Protein AF-A0A8S1F5L6-F1 (afdb_monomer)

Mean predicted aligned error: 19.35 Å

Foldseek 3Di:
DDDDYDDDDDDDDDDDDDDDDDDDDDDDPDDDWDDPVPDPQWFKEKEFDADQAHPPLQPDPQNQAWAEWDAQPQQRWIWIDGQSLWIWIWHQDPNHIDIDTDHDPPRHRFHYKDALDRPFWIKTWHAPDDFFWIWIWIFTDDPPDTDIDTDGTVVDVQQVRGGRKAYWEAEPLSWIWIWGDDDPPDAIWIKTFDPPDTHIDIDGDPPADAWHEWEDDHQWIWIAGQVQQKIWIKGWDCNPVVDIDIDTQDMQGQVVPPFDDQLQRCQWHGGEPGWQYWYADPQQWIWTDHLRSQWTWIAHNNRHTDGTHAYPDRRHSFNYKDADRQQWIWTAHSPDSPRTGTIGMDIDSDGDRHDDDPPDDDDDDPPPPPVPQQFQDDDPPFDPPWWKKKWFADALQAHTWIDIRRDTLDDLVQDDAFKWKWKAQLQRRHTPDTHGDNLLQNCVVVLVVLLPHDAFIKMKMKGDDFCLLSQALLNLVSVQQQQADCSLVDHGQKIKIWTGTGAAGNNLIDIDMDGYPQPDPDGPMDIDIADRNRHDGDDDRRDPDPPQLLFFPPVLQCVQFVPQVVLVVVQFDLPDWDFAPLVPDPDHDDLQWKKWKWKQAQAQVAFIWIDIRRTTRTHVVHSCRHAAKWKWKAQLNSSDTRGTGDDNQQPDACPSVLSVLVVRDAFIKMKMWHYRFHHNRQDPSNLVSVVQQADDCSVVDDGQKTKIDIGGNLQPAHFPRIDIFDDDPNGHGDIDTDIDIGGSNRNVRGDDDDPVCPSPQFPSLLQVLCVVDPPQPVCSPPVNRRPQQAADEAPDCVCSVLCLQSAAEEEEDDPDLNLQLLQLSLQSLEHSHRQSRYEYEYAPVCCSNQSSNVSNSHHYGYAAAPVSSCVRRVPHQKHKYAYSQKHFASCLSVVCSVCVVVQVPDPQAFKEALDDPQADPVQFDDQPDKDKDAQDADDGIMMGGVVCCVPQAVVCLPPPPDQDARRRRGHIYIYGSHHRIDGHPDPDDDDVSNVRCRNRHD

Solvent-accessible surface area (backbone atoms only — not comparable to full-atom values): 55250 Å² total; per-residue (Å²): 138,77,88,80,88,87,83,84,90,89,89,88,80,89,85,90,82,90,88,79,90,80,89,82,82,88,78,76,95,83,73,85,72,59,71,82,70,89,45,99,76,51,39,43,29,37,39,79,45,78,58,82,63,56,76,77,71,75,83,50,79,69,63,78,51,68,46,25,49,40,68,35,85,69,67,57,26,39,42,32,21,15,65,64,31,30,37,41,34,41,34,72,58,91,95,43,48,49,80,44,76,48,67,50,98,87,44,32,48,28,48,19,43,31,73,70,38,79,61,44,27,33,37,35,38,26,21,84,44,94,67,31,41,26,33,35,30,37,46,32,59,55,94,89,60,69,47,80,43,82,70,50,41,34,95,39,72,87,63,63,27,47,42,36,65,34,35,34,36,52,48,70,68,58,24,42,32,38,34,35,43,54,71,80,93,51,62,30,30,45,36,41,34,40,60,99,62,72,50,67,52,75,45,74,40,85,92,55,75,38,66,49,33,40,26,51,54,66,52,35,36,41,36,35,19,69,65,62,44,31,38,42,31,30,39,53,46,62,73,50,79,89,71,57,47,75,47,82,74,45,66,46,68,34,78,76,57,92,60,87,65,51,40,81,66,43,48,76,49,77,65,59,78,32,59,34,34,50,41,59,57,96,83,52,29,36,40,38,29,15,24,69,33,36,42,40,34,39,20,43,80,74,68,48,66,72,47,44,49,19,48,79,54,50,49,58,54,35,58,26,61,38,68,46,73,66,22,44,30,44,36,30,21,80,82,56,86,64,46,65,46,34,30,36,45,43,80,30,91,65,71,51,72,88,53,76,69,79,80,75,80,81,75,89,64,98,73,70,77,75,82,62,74,97,54,67,65,84,65,89,86,47,58,88,86,34,48,41,38,39,36,30,35,29,59,70,37,39,60,39,36,29,27,47,76,55,42,75,65,38,46,83,89,75,65,61,63,19,41,36,33,30,36,24,38,30,72,72,65,51,77,74,49,65,54,71,33,45,22,75,83,48,42,59,69,51,44,53,54,61,39,70,50,59,92,40,21,25,41,38,38,26,32,29,67,80,43,37,74,39,54,45,71,67,50,47,52,52,44,27,40,18,1,37,58,65,64,83,73,58,40,75,61,34,26,40,27,38,46,24,32,33,24,26,52,63,61,76,27,53,71,51,70,36,61,62,89,69,83,73,84,79,76,61,61,51,71,51,64,37,55,66,59,74,57,83,58,47,96,70,91,59,72,80,68,83,68,76,64,29,51,64,39,62,70,52,42,49,67,43,33,52,72,65,58,47,56,52,69,70,51,47,57,70,81,57,77,47,84,34,70,41,27,75,49,96,60,80,57,56,94,59,33,34,23,27,25,46,32,20,29,68,46,87,86,42,61,32,34,35,22,51,59,30,30,32,50,28,30,80,98,25,63,70,54,50,53,1,42,36,38,37,38,26,42,37,42,74,49,46,72,68,30,41,48,62,43,46,15,51,83,41,71,36,60,72,53,40,55,51,61,63,70,47,56,78,65,30,32,40,38,41,35,21,19,57,33,42,40,78,30,49,43,73,65,49,41,46,54,43,38,50,16,10,46,86,54,60,92,72,59,44,71,18,30,20,38,40,40,45,32,26,38,59,32,98,41,35,45,77,51,59,54,76,34,73,35,76,73,93,42,57,14,64,52,48,76,51,67,51,63,46,58,27,41,54,81,82,52,41,50,82,70,59,88,88,51,83,84,65,75,69,29,39,69,53,46,49,51,49,67,78,43,85,83,42,56,91,62,50,34,81,95,44,31,46,62,81,80,63,70,34,78,56,84,59,70,87,57,72,79,46,70,58,58,47,50,26,34,40,34,42,43,73,90,52,63,55,39,34,48,46,22,54,56,32,50,31,54,25,64,53,66,45,39,77,34,32,34,39,20,26,44,83,92,45,58,67,54,50,56,52,27,54,65,68,59,26,44,60,34,49,61,36,36,61,68,54,52,49,56,25,18,72,74,42,59,47,40,33,41,34,37,26,41,30,37,47,40,81,53,39,68,55,53,50,47,74,43,42,69,60,51,72,71,37,90,79,42,50,34,33,41,35,45,28,100,71,35,45,94,91,60,39,44,58,79,93,37,70,44,78,50,68,42,62,70,92,59,57,29,36,40,38,33,43,72,49,40,64,70,68,44,59,76,48,43,81,58,75,84,67,98,70,61,78,90,34,60,87,40,28,34,38,30,30,28,33,47,32,50,46,79,58,85,65,96,64,99,71,60,65,61,66,57,52,37,44,52,43,60,126

InterPro domains:
  IPR011042 Six-bladed beta-propeller, TolB-like [G3DSA:2.120.10.30] (140-365)
  IPR029044 Nucleotide-diphospho-sugar transferases [G3DSA:3.90.550.10] (806-997)
  IPR029044 Nucleotide-diphospho-sugar transferases [SSF53448] (807-959)
  IPR039220 FAM3 family [PTHR14592] (525-745)
  IPR039477 ILEI/PANDER domain [PF15711] (417-503)
  IPR039477 ILEI/PANDER domain [PF15711] (627-714)

pLDDT: mean 79.42, std 18.09, range [22.56, 97.88]

Organism: NCBI:txid2654633

Radius of gyration: 36.21 Å; Cα contacts (8 Å, |Δi|>4): 2273; chains: 1; bounding box: 87×82×138 Å

Nearest PDB structures (foldseek):
  5lc2-assembly1_A  TM=9.029E-01  e=9.384E-15  Homo sapiens
  5lc2-assembly2_B  TM=8.752E-01  e=9.889E-15  Homo sapiens
  5lc3-assembly1_A  TM=8.961E-01  e=4.758E-14  Mus musculus
  5lc3-assembly2_B  TM=8.882E-01  e=1.159E-13  Mus musculus
  7ecq-assembly1_A  TM=9.231E-01  e=1.161E-12  Mus musculus

Secondary structure (DSSP, 8-state):
----------------------------S-PPPP-S-S-TT-EEEEEE---TTGGGGSS-GGGS-EEEEEEETTTTEEEEEETTTEEEEEEEETTEEEEEEEE-TT--S--EEEEEETTTEEEEEEEEETTEEEEEEEEE--SSS-EEEEEEETTSGGG-TTSEEEEEEE-TTS-EEEEEEPSTTSPPEEEEE-SSS--EEEEE-TT-SSEEEEEEETTEEEEEETTTTEEEEEEEE-SSTTS-EEEEEEEEEGGG--S---HHHHTTSSS-SSEEEEEE-SSSPEEEEETTTTEEEEE-TTS-EEEE-EESSPPP-EEEEEE-TTSEEEEEESSSSSSEEEEEEEEESSPPPP-----PPPP--TTTTSTTTTS----TTS-TTPEEEEEE---SS---EEEETTEEEE-TTS--SEEEEEEE-TTT--EEEEEEE-TTT-SHHHHHHHHHSPTT-EEEEEEESS-GGGS-HHHHHHHHHTT-SGGGT--TTEEEEEEEETT--TTSSEEEEEETT-S-----EEEEEE-SS-S-----------S------HHHHHHHSTTHHHHHHHH------EE-GGGG-SSPPPTTEEEEEEE--SSTTS--EEEETTEEEEBTTBTT--SEEEEEEEETTTTEEEEEEEE-TTTS-THHHHHHHHSSPTT-EEEEEEES--STT--HHHHHHHHHTT-SSGGG--TT-EEEEEEETT-SS--S-EEEEPPSTTSPPPPPEEEEEEES-GGGS-SS--TT-TT----HHHHHHHHH-SS-HHHHSGGGTT----PPPPS-GGGGG-GGGGS-EEEE--S-HHHHHHHHHHHHTSTT--GGGEEEEE-TT-THHHHHHHHTT-EEEES--HHHHHHHSTT-SEEEEEETTEEEPTTHHHHHHHHHHHHHH-TT--EEES--TT--TTT---TT-EEEEESPPP-SEEEEEHHHIIIIITTTTT-TTS------TT-EEEEESS-SEEE---SS---HHHHHHHTT--

Structure (mmCIF, N/CA/C/O backbone):
data_AF-A0A8S1F5L6-F1
#
_entry.id   AF-A0A8S1F5L6-F1
#
loop_
_atom_site.group_PDB
_atom_site.id
_atom_site.type_symbol
_atom_site.label_atom_id
_atom_site.label_alt_id
_atom_site.label_comp_id
_atom_site.label_asym_id
_atom_site.label_entity_id
_atom_site.label_seq_id
_atom_site.pdbx_PDB_ins_code
_atom_site.Cartn_x
_atom_site.Cartn_y
_atom_site.Cartn_z
_atom_site.occupancy
_atom_site.B_iso_or_equiv
_atom_site.auth_seq_id
_atom_site.auth_comp_id
_atom_site.auth_asym_id
_atom_site.auth_atom_id
_atom_site.pdbx_PDB_model_num
ATOM 1 N N . MET A 1 1 ? 12.898 -25.293 -81.860 1.00 34.09 1 MET A N 1
ATOM 2 C CA . MET A 1 1 ? 14.063 -25.072 -82.739 1.00 34.09 1 MET A CA 1
ATOM 3 C C . MET A 1 1 ? 14.616 -23.701 -82.387 1.00 34.09 1 MET A C 1
ATOM 5 O O . MET A 1 1 ? 13.853 -22.749 -82.457 1.00 34.09 1 MET A O 1
ATOM 9 N N . GLY A 1 2 ? 15.848 -23.572 -81.917 1.00 31.50 2 GLY A N 1
ATOM 10 C CA . GLY A 1 2 ? 16.817 -24.629 -81.625 1.00 31.50 2 GLY A CA 1
ATOM 11 C C . GLY A 1 2 ? 18.169 -24.031 -81.240 1.00 31.50 2 GLY A C 1
ATOM 12 O O . GLY A 1 2 ? 18.418 -22.872 -81.550 1.00 31.50 2 GLY A O 1
ATOM 13 N N . ASP A 1 3 ? 18.979 -24.869 -80.604 1.00 27.23 3 ASP A N 1
ATOM 14 C CA . ASP A 1 3 ? 20.443 -24.830 -80.549 1.00 27.23 3 ASP A CA 1
ATOM 15 C C . ASP A 1 3 ? 21.140 -23.677 -79.792 1.00 27.23 3 ASP A C 1
ATOM 17 O O . ASP A 1 3 ? 20.870 -22.486 -79.942 1.00 27.23 3 ASP A O 1
ATOM 21 N N . SER A 1 4 ? 22.059 -24.102 -78.923 1.00 30.06 4 SER A N 1
ATOM 22 C CA . SER A 1 4 ? 22.945 -23.313 -78.067 1.00 30.06 4 SER A CA 1
ATOM 23 C C . SER A 1 4 ? 24.384 -23.312 -78.612 1.00 30.06 4 SER A C 1
ATOM 25 O O . SER A 1 4 ? 24.667 -23.953 -79.621 1.00 30.06 4 SER A O 1
ATOM 27 N N . ASP A 1 5 ? 25.301 -22.692 -77.854 1.00 29.34 5 ASP A N 1
ATOM 28 C CA . ASP A 1 5 ? 26.740 -23.025 -77.829 1.00 29.34 5 ASP A CA 1
ATOM 29 C C . ASP A 1 5 ? 27.600 -22.652 -79.068 1.00 29.34 5 ASP A C 1
ATOM 31 O O . ASP A 1 5 ? 27.086 -22.249 -80.108 1.00 29.34 5 ASP A O 1
ATOM 35 N N . PRO A 1 6 ? 28.946 -22.784 -78.997 1.00 54.16 6 PRO A N 1
ATOM 36 C CA . PRO A 1 6 ? 29.835 -22.351 -77.897 1.00 54.16 6 PRO A CA 1
ATOM 37 C C . PRO A 1 6 ? 31.149 -21.686 -78.392 1.00 54.16 6 PRO A C 1
ATOM 39 O O . PRO A 1 6 ? 31.500 -21.798 -79.562 1.00 54.16 6 PRO A O 1
ATOM 42 N N . SER A 1 7 ? 31.989 -21.167 -77.474 1.00 24.16 7 SER A N 1
ATOM 43 C CA . SER A 1 7 ? 33.463 -21.337 -77.586 1.00 24.16 7 SER A CA 1
ATOM 44 C C . SER A 1 7 ? 34.263 -21.024 -76.300 1.00 24.16 7 SER A C 1
ATOM 46 O O . SER A 1 7 ? 34.327 -19.880 -75.853 1.00 24.16 7 SER A O 1
ATOM 48 N N . PHE A 1 8 ? 34.937 -22.055 -75.773 1.00 24.06 8 PHE A N 1
ATOM 49 C CA . PHE A 1 8 ? 36.111 -22.051 -74.862 1.00 24.06 8 PHE A CA 1
ATOM 50 C C . PHE A 1 8 ? 37.430 -21.778 -75.656 1.00 24.06 8 PHE A C 1
ATOM 52 O O . PHE A 1 8 ? 37.312 -21.468 -76.844 1.00 24.06 8 PHE A O 1
ATOM 59 N N . PRO A 1 9 ? 38.682 -21.980 -75.143 1.00 40.38 9 PRO A N 1
ATOM 60 C CA . PRO A 1 9 ? 39.213 -22.220 -73.778 1.00 40.38 9 PRO A CA 1
ATOM 61 C C . PRO A 1 9 ? 40.075 -20.999 -73.325 1.00 40.38 9 PRO A C 1
ATOM 63 O O . PRO A 1 9 ? 39.641 -19.889 -73.597 1.00 40.38 9 PRO A O 1
ATOM 66 N N . ALA A 1 10 ? 41.237 -20.989 -72.637 1.00 25.70 10 ALA A N 1
ATOM 67 C CA . ALA A 1 10 ? 42.214 -21.929 -72.026 1.00 25.70 10 ALA A CA 1
ATOM 68 C C . ALA A 1 10 ? 43.066 -21.104 -70.996 1.00 25.70 10 ALA A C 1
ATOM 70 O O . ALA A 1 10 ? 42.841 -19.903 -70.907 1.00 25.70 10 ALA A O 1
ATOM 71 N N . SER A 1 11 ? 44.086 -21.516 -70.219 1.00 24.78 11 SER A N 1
ATOM 72 C CA . SER A 1 11 ? 44.829 -22.740 -69.793 1.00 24.78 11 SER A CA 1
ATOM 73 C C . SER A 1 11 ? 45.697 -22.300 -68.557 1.00 24.78 11 SER A C 1
ATOM 75 O O . SER A 1 11 ? 45.469 -21.185 -68.097 1.00 24.78 11 SER A O 1
ATOM 77 N N . ARG A 1 12 ? 46.714 -22.924 -67.921 1.00 25.66 12 ARG A N 1
ATOM 78 C CA . ARG A 1 12 ? 47.455 -24.219 -67.769 1.00 25.66 12 ARG A CA 1
ATOM 79 C C . ARG A 1 12 ? 48.463 -23.942 -66.602 1.00 25.66 12 ARG A C 1
ATOM 81 O O . ARG A 1 12 ? 48.842 -22.787 -66.454 1.00 25.66 12 ARG A O 1
ATOM 88 N N . SER A 1 13 ? 49.045 -24.846 -65.806 1.00 25.00 13 SER A N 1
ATOM 89 C CA . SER A 1 13 ? 48.762 -26.213 -65.313 1.00 25.00 13 SER A CA 1
ATOM 90 C C . SER A 1 13 ? 49.813 -26.553 -64.212 1.00 25.00 13 SER A C 1
ATOM 92 O O . SER A 1 13 ? 50.589 -25.678 -63.843 1.00 25.00 13 SER A O 1
ATOM 94 N N . ASN A 1 14 ? 49.901 -27.822 -63.772 1.00 24.11 14 ASN A N 1
ATOM 95 C CA . ASN A 1 14 ? 50.928 -28.419 -62.878 1.00 24.11 14 ASN A CA 1
ATOM 96 C C . ASN A 1 14 ? 50.730 -28.139 -61.365 1.00 24.11 14 ASN A C 1
ATOM 98 O O . ASN A 1 14 ? 50.385 -27.029 -60.988 1.00 24.11 14 ASN A O 1
ATOM 102 N N . SER A 1 15 ? 50.935 -29.089 -60.438 1.00 24.94 15 SER A N 1
ATOM 103 C CA . SER A 1 15 ? 51.210 -30.546 -60.540 1.00 24.94 15 SER A CA 1
ATOM 104 C C . SER A 1 15 ? 50.774 -31.285 -59.249 1.00 24.94 15 SER A C 1
ATOM 106 O O . SER A 1 15 ? 50.581 -30.644 -58.222 1.00 24.94 15 SER A O 1
ATOM 108 N N . LYS A 1 16 ? 50.595 -32.619 -59.291 1.00 24.33 16 LYS A N 1
ATOM 109 C CA . LYS A 1 16 ? 50.041 -33.445 -58.185 1.00 24.33 16 LYS A CA 1
ATOM 110 C C . LYS A 1 16 ? 51.098 -34.175 -57.335 1.00 24.33 16 LYS A C 1
ATOM 112 O O . LYS A 1 16 ? 51.996 -34.780 -57.912 1.00 24.33 16 LYS A O 1
ATOM 117 N N . SER A 1 17 ? 50.826 -34.325 -56.032 1.00 22.56 17 SER A N 1
ATOM 118 C CA . SER A 1 17 ? 51.070 -35.556 -55.241 1.00 22.56 17 SER A CA 1
ATOM 119 C C . SER A 1 17 ? 50.232 -35.566 -53.939 1.00 22.56 17 SER A C 1
ATOM 121 O O . SER A 1 17 ? 49.779 -34.510 -53.514 1.00 22.56 17 SER A O 1
ATOM 123 N N . ALA A 1 18 ? 49.994 -36.754 -53.362 1.00 24.02 18 ALA A N 1
ATOM 124 C CA . ALA A 1 18 ? 49.144 -37.056 -52.184 1.00 24.02 18 ALA A CA 1
ATOM 125 C C . ALA A 1 18 ? 49.592 -36.375 -50.858 1.00 24.02 18 ALA A C 1
ATOM 127 O O . ALA A 1 18 ? 50.676 -35.799 -50.836 1.00 24.02 18 ALA A O 1
ATOM 128 N N . SER A 1 19 ? 48.878 -36.408 -49.717 1.00 23.75 19 SER A N 1
ATOM 129 C CA . SER A 1 19 ? 47.615 -37.048 -49.236 1.00 23.75 19 SER A CA 1
ATOM 130 C C . SER A 1 19 ? 46.929 -36.084 -48.218 1.00 23.75 19 SER A C 1
ATOM 132 O O . SER A 1 19 ? 47.445 -34.983 -48.050 1.00 23.75 19 SER A O 1
ATOM 134 N N . SER A 1 20 ? 45.822 -36.316 -47.494 1.00 24.25 20 SER A N 1
ATOM 135 C CA . SER A 1 20 ? 44.985 -37.473 -47.079 1.00 24.25 20 SER A CA 1
ATOM 136 C C . SER A 1 20 ? 43.646 -36.939 -46.505 1.00 24.25 20 SER A C 1
ATOM 138 O O . SER A 1 20 ? 43.653 -35.794 -46.071 1.00 24.25 20 SER A O 1
ATOM 140 N N . ASP A 1 21 ? 42.596 -37.775 -46.436 1.00 24.92 21 ASP A N 1
ATOM 141 C CA . ASP A 1 21 ? 41.402 -37.767 -45.540 1.00 24.92 21 ASP A CA 1
ATOM 142 C C . ASP A 1 21 ? 40.617 -36.438 -45.303 1.00 24.92 21 ASP A C 1
ATOM 144 O O . ASP A 1 21 ? 41.181 -35.373 -45.089 1.00 24.92 21 ASP A O 1
ATOM 148 N N . SER A 1 22 ? 39.281 -36.383 -45.246 1.00 25.11 22 SER A N 1
ATOM 149 C CA . SER A 1 22 ? 38.222 -37.410 -45.167 1.00 25.11 22 SER A CA 1
ATOM 150 C C . SER A 1 22 ? 36.933 -36.884 -45.829 1.00 25.11 22 SER A C 1
ATOM 152 O O . SER A 1 22 ? 36.863 -35.710 -46.193 1.00 25.11 22 SER A O 1
ATOM 154 N N . ASP A 1 23 ? 35.947 -37.755 -46.020 1.00 25.05 23 ASP A N 1
ATOM 155 C CA . ASP A 1 23 ? 34.843 -37.579 -46.970 1.00 25.05 23 ASP A CA 1
ATOM 156 C C . ASP A 1 23 ? 33.779 -36.531 -46.567 1.00 25.05 23 ASP A C 1
ATOM 158 O O . ASP A 1 23 ? 33.261 -36.535 -45.449 1.00 25.05 23 ASP A O 1
ATOM 162 N N . GLU A 1 24 ? 33.391 -35.673 -47.521 1.00 25.98 24 GLU A N 1
ATOM 163 C CA . GLU A 1 24 ? 32.125 -34.924 -47.493 1.00 25.98 24 GLU A CA 1
ATOM 164 C C . GLU A 1 24 ? 31.095 -35.680 -48.354 1.00 25.98 24 GLU A C 1
ATOM 166 O O . GLU A 1 24 ? 31.224 -35.720 -49.578 1.00 25.98 24 GLU A O 1
ATOM 171 N N . GLU A 1 25 ? 30.071 -36.281 -47.737 1.00 27.53 25 GLU A N 1
ATOM 172 C CA . GLU A 1 25 ? 28.914 -36.816 -48.470 1.00 27.53 25 GLU A CA 1
ATOM 173 C C . GLU A 1 25 ? 27.930 -35.684 -48.822 1.00 27.53 25 GLU A C 1
ATOM 175 O O . GLU A 1 25 ? 27.411 -34.994 -47.939 1.00 27.53 25 GLU A O 1
ATOM 180 N N . ASP A 1 26 ? 27.647 -35.514 -50.117 1.00 27.70 26 ASP A N 1
ATOM 181 C CA . ASP A 1 26 ? 26.547 -34.679 -50.615 1.00 27.70 26 ASP A CA 1
ATOM 182 C C . ASP A 1 26 ? 25.196 -35.253 -50.148 1.00 27.70 26 ASP A C 1
ATOM 184 O O . ASP A 1 26 ? 24.870 -36.405 -50.438 1.00 27.70 26 ASP A O 1
ATOM 188 N N . PHE A 1 27 ? 24.367 -34.431 -49.497 1.00 26.11 27 PHE A N 1
ATOM 189 C CA . PHE A 1 27 ? 22.980 -34.778 -49.173 1.00 26.11 27 PHE A CA 1
ATOM 190 C C . PHE A 1 27 ? 21.997 -34.007 -50.061 1.00 26.11 27 PHE A C 1
ATOM 192 O O . PHE A 1 27 ? 22.001 -32.777 -50.114 1.00 26.11 27 PHE A O 1
ATOM 199 N N . SER A 1 28 ? 21.145 -34.761 -50.758 1.00 28.66 28 SER A N 1
ATOM 200 C CA . SER A 1 28 ? 20.110 -34.282 -51.679 1.00 28.66 28 SER A CA 1
ATOM 201 C C . SER A 1 28 ? 18.996 -33.493 -50.981 1.00 28.66 28 SER A C 1
ATOM 203 O O . SER A 1 28 ? 18.559 -33.862 -49.895 1.00 28.66 28 SER A O 1
ATOM 205 N N . ASP A 1 29 ? 18.473 -32.461 -51.651 1.00 32.16 29 ASP A N 1
ATOM 206 C CA . ASP A 1 29 ? 17.497 -31.477 -51.130 1.00 32.16 29 ASP A CA 1
ATOM 207 C C . ASP A 1 29 ? 16.041 -32.012 -50.957 1.00 32.16 29 ASP A C 1
ATOM 209 O O . ASP A 1 29 ? 15.079 -31.240 -50.935 1.00 32.16 29 ASP A O 1
ATOM 213 N N . ASP A 1 30 ? 15.867 -33.331 -50.806 1.00 38.88 30 ASP A N 1
ATOM 214 C CA . ASP A 1 30 ? 14.587 -34.027 -50.585 1.00 38.88 30 ASP A CA 1
ATOM 215 C C . ASP A 1 30 ? 14.351 -34.299 -49.081 1.00 38.88 30 ASP A C 1
ATOM 217 O O . ASP A 1 30 ? 14.389 -35.436 -48.611 1.00 38.88 30 ASP A O 1
ATOM 221 N N . GLU A 1 31 ? 14.106 -33.240 -48.299 1.00 41.41 31 GLU A N 1
ATOM 222 C CA . GLU A 1 31 ? 13.743 -33.343 -46.872 1.00 41.41 31 GLU A CA 1
ATOM 223 C C . GLU A 1 31 ? 12.241 -33.117 -46.616 1.00 41.41 31 GLU A C 1
ATOM 225 O O . GLU A 1 31 ? 11.649 -32.124 -47.060 1.00 41.41 31 GLU A O 1
ATOM 230 N N . GLU A 1 32 ? 11.635 -34.007 -45.822 1.00 44.72 32 GLU A N 1
ATOM 231 C CA . GLU A 1 32 ? 10.211 -33.980 -45.470 1.00 44.72 32 GLU A CA 1
ATOM 232 C C . GLU A 1 32 ? 9.780 -32.684 -44.759 1.00 44.72 32 GLU A C 1
ATOM 234 O O . GLU A 1 32 ? 10.505 -32.083 -43.960 1.00 44.72 32 GLU A O 1
ATOM 239 N N . GLN A 1 33 ? 8.543 -32.251 -45.020 1.00 45.22 33 GLN A N 1
ATOM 240 C CA . GLN A 1 33 ? 7.971 -31.085 -44.352 1.00 45.22 33 GLN A CA 1
ATOM 241 C C . GLN A 1 33 ? 7.192 -31.484 -43.097 1.00 45.22 33 GLN A C 1
ATOM 243 O O . GLN A 1 33 ? 6.421 -32.437 -43.110 1.00 45.22 33 GLN A O 1
ATOM 248 N N . TYR A 1 34 ? 7.321 -30.686 -42.038 1.00 46.97 34 TYR A N 1
ATOM 249 C CA . TYR A 1 34 ? 6.643 -30.940 -40.770 1.00 46.97 34 TYR A CA 1
ATOM 250 C C . TYR A 1 34 ? 5.109 -30.808 -40.903 1.00 46.97 34 TYR A C 1
ATOM 252 O O . TYR A 1 34 ? 4.618 -29.811 -41.448 1.00 46.97 34 TYR A O 1
ATOM 260 N N . SER A 1 35 ? 4.388 -31.796 -40.365 1.00 47.28 35 SER A N 1
ATOM 261 C CA . SER A 1 35 ? 2.932 -31.879 -40.164 1.00 47.28 35 SER A CA 1
ATOM 262 C C . SER A 1 35 ? 2.678 -32.653 -38.866 1.00 47.28 35 SER A C 1
ATOM 264 O O . SER A 1 35 ? 3.463 -33.533 -38.508 1.00 47.28 35 SER A O 1
ATOM 266 N N . SER A 1 36 ? 1.600 -32.323 -38.157 1.00 49.00 36 SER A N 1
ATOM 267 C CA . SER A 1 36 ? 1.174 -33.003 -36.926 1.00 49.00 36 SER A CA 1
ATOM 268 C C . SER A 1 36 ? 0.184 -34.150 -37.185 1.00 49.00 36 SER A C 1
ATOM 270 O O . SER A 1 36 ? -0.196 -34.849 -36.250 1.00 49.00 36 SER A O 1
ATOM 272 N N . THR A 1 37 ? -0.209 -34.389 -38.443 1.00 46.03 37 THR A N 1
ATOM 273 C CA . THR A 1 37 ? -1.307 -35.304 -38.809 1.00 46.03 37 THR A CA 1
ATOM 274 C C . THR A 1 37 ? -0.895 -36.541 -39.620 1.00 46.03 37 THR A C 1
ATOM 276 O O . THR A 1 37 ? -1.739 -37.398 -39.875 1.00 46.03 37 THR A O 1
ATOM 279 N N . GLN A 1 38 ? 0.389 -36.717 -39.967 1.00 45.03 38 GLN A N 1
ATOM 280 C CA . GLN A 1 38 ? 0.858 -37.870 -40.766 1.00 45.03 38 GLN A CA 1
ATOM 281 C C . GLN A 1 38 ? 0.677 -39.256 -40.108 1.00 45.03 38 GLN A C 1
ATOM 283 O O . GLN A 1 38 ? 0.783 -40.269 -40.795 1.00 45.03 38 GLN A O 1
ATOM 288 N N . ASN A 1 39 ? 0.383 -39.331 -38.808 1.00 43.12 39 ASN A N 1
ATOM 289 C CA . ASN A 1 39 ? -0.215 -40.507 -38.168 1.00 43.12 39 ASN A CA 1
ATOM 290 C C . ASN A 1 39 ? -0.904 -40.078 -36.867 1.00 43.12 39 ASN A C 1
ATOM 292 O O . ASN A 1 39 ? -0.280 -39.437 -36.026 1.00 43.12 39 ASN A O 1
ATOM 296 N N . THR A 1 40 ? -2.148 -40.504 -36.632 1.00 45.62 40 THR A N 1
ATOM 297 C CA . THR A 1 40 ? -2.955 -40.111 -35.452 1.00 45.62 40 THR A CA 1
ATOM 298 C C . THR A 1 40 ? -2.488 -40.719 -34.117 1.00 45.62 40 THR A C 1
ATOM 300 O O . THR A 1 40 ? -3.211 -40.646 -33.130 1.00 45.62 40 THR A O 1
ATOM 303 N N . ASN A 1 41 ? -1.301 -41.335 -34.091 1.00 52.97 41 ASN A N 1
ATOM 304 C CA . ASN A 1 41 ? -0.680 -42.020 -32.951 1.00 52.97 41 ASN A CA 1
ATOM 305 C C . ASN A 1 41 ? 0.784 -41.563 -32.727 1.00 52.97 41 ASN A C 1
ATOM 307 O O . ASN A 1 41 ? 1.580 -42.308 -32.157 1.00 52.97 41 ASN A O 1
ATOM 311 N N . VAL A 1 42 ? 1.179 -40.387 -33.234 1.00 67.00 42 VAL A N 1
ATOM 312 C CA . VAL A 1 42 ? 2.553 -39.864 -33.123 1.00 67.00 42 VAL A CA 1
ATOM 313 C C . VAL A 1 42 ? 2.581 -38.655 -32.190 1.00 67.00 42 VAL A C 1
ATOM 315 O O . VAL A 1 42 ? 2.099 -37.581 -32.537 1.00 67.00 42 VAL A O 1
ATOM 318 N N . ASP A 1 43 ? 3.188 -38.831 -31.015 1.00 82.25 43 ASP A N 1
ATOM 319 C CA . ASP A 1 43 ? 3.505 -37.735 -30.096 1.00 82.25 43 ASP A CA 1
ATOM 320 C C . ASP A 1 43 ? 4.513 -36.766 -30.743 1.00 82.25 43 ASP A C 1
ATOM 322 O O . ASP A 1 43 ? 5.308 -37.139 -31.608 1.00 82.25 43 ASP A O 1
ATOM 326 N N . LEU A 1 44 ? 4.585 -35.529 -30.248 1.00 88.12 44 LEU A N 1
ATOM 327 C CA . LEU A 1 44 ? 5.602 -34.557 -30.669 1.00 88.12 44 LEU A CA 1
ATOM 328 C C . LEU A 1 44 ? 6.728 -34.431 -29.640 1.00 88.12 44 LEU A C 1
ATOM 330 O O . LEU A 1 44 ? 6.489 -34.433 -28.431 1.00 88.12 44 LEU A O 1
ATOM 334 N N . ARG A 1 45 ? 7.964 -34.254 -30.119 1.00 88.81 45 ARG A N 1
ATOM 335 C CA . ARG A 1 45 ? 9.170 -34.051 -29.307 1.00 88.81 45 ARG A CA 1
ATOM 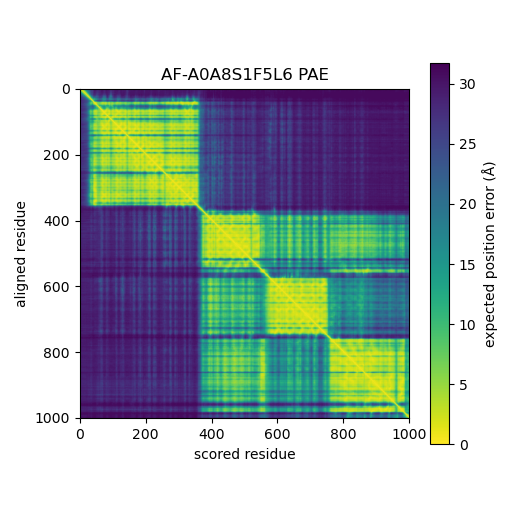336 C C . ARG A 1 45 ? 10.032 -32.894 -29.805 1.00 88.81 45 ARG A C 1
ATOM 338 O O . ARG A 1 45 ? 10.395 -32.835 -30.977 1.00 88.81 45 ARG A O 1
ATOM 345 N N . LEU A 1 46 ? 10.463 -32.061 -28.860 1.00 91.94 46 LEU A N 1
ATOM 346 C CA . LEU A 1 46 ? 11.583 -31.136 -28.981 1.00 91.94 46 LEU A CA 1
ATOM 347 C C . LEU A 1 46 ? 12.918 -31.848 -28.713 1.00 91.94 46 LEU A C 1
ATOM 349 O O . LEU A 1 46 ? 13.098 -32.492 -27.675 1.00 91.94 46 LEU A O 1
ATOM 353 N N . LYS A 1 47 ? 13.873 -31.671 -29.624 1.00 88.88 47 LYS A N 1
ATOM 354 C CA . LYS A 1 47 ? 15.294 -31.991 -29.450 1.00 88.88 47 LYS A CA 1
ATOM 355 C C . LYS A 1 47 ? 16.092 -30.697 -29.320 1.00 88.88 47 LYS A C 1
ATOM 357 O O . LYS A 1 47 ? 15.902 -29.805 -30.145 1.00 88.88 47 LYS A O 1
ATOM 362 N N . LYS A 1 48 ? 16.978 -30.563 -28.327 1.00 87.38 48 LYS A N 1
ATOM 363 C CA . LYS A 1 48 ? 17.831 -29.360 -28.216 1.00 87.38 48 LYS A CA 1
ATOM 364 C C . LYS A 1 48 ? 18.820 -29.285 -29.385 1.00 87.38 48 LYS A C 1
ATOM 366 O O . LYS A 1 48 ? 19.465 -30.280 -29.718 1.00 87.38 48 LYS A O 1
ATOM 371 N N . CYS A 1 49 ? 18.974 -28.103 -29.974 1.00 82.12 49 CYS A N 1
ATOM 372 C CA . CYS A 1 49 ? 19.888 -27.854 -31.090 1.00 82.12 49 CYS A CA 1
ATOM 373 C C . CYS A 1 49 ? 21.072 -26.962 -30.676 1.00 82.12 49 CYS A C 1
ATOM 375 O O . CYS A 1 49 ? 20.933 -26.139 -29.765 1.00 82.12 49 CYS A O 1
ATOM 377 N N . PRO A 1 50 ? 22.228 -27.064 -31.363 1.00 76.69 50 PRO A N 1
ATOM 378 C CA . PRO A 1 50 ? 23.269 -26.042 -31.300 1.00 76.69 50 PRO A CA 1
ATOM 379 C C . PRO A 1 50 ? 22.724 -24.665 -31.725 1.00 76.69 50 PRO A C 1
ATOM 381 O O . PRO A 1 50 ? 21.810 -24.600 -32.553 1.00 76.69 50 PRO A O 1
ATOM 384 N N . PRO A 1 51 ? 23.277 -23.552 -31.209 1.00 71.38 51 PRO A N 1
ATOM 385 C CA . PRO A 1 51 ? 22.854 -22.219 -31.616 1.00 71.38 51 PRO A CA 1
ATOM 386 C C . PRO A 1 51 ? 23.162 -21.979 -33.093 1.00 71.38 51 PRO A C 1
ATOM 388 O O . PRO A 1 51 ? 24.297 -22.181 -33.525 1.00 71.38 51 PRO A O 1
ATOM 391 N N . PHE A 1 52 ? 22.184 -21.473 -33.858 1.00 65.75 52 PHE A N 1
ATOM 392 C CA . PHE A 1 52 ? 22.332 -21.284 -35.309 1.00 65.75 52 PHE A CA 1
ATOM 393 C C . PHE A 1 52 ? 23.576 -20.465 -35.705 1.00 65.75 52 PHE A C 1
ATOM 395 O O . PHE A 1 52 ? 24.063 -20.629 -36.819 1.00 65.75 52 PHE A O 1
ATOM 402 N N . CYS A 1 53 ? 24.086 -19.595 -34.822 1.00 55.69 53 CYS A N 1
ATOM 403 C CA . CYS A 1 53 ? 25.179 -18.653 -35.104 1.00 55.69 53 CYS A CA 1
ATOM 404 C C . CYS A 1 53 ? 26.371 -18.752 -34.129 1.00 55.69 53 CYS A C 1
ATOM 406 O O . CYS A 1 53 ? 27.151 -17.803 -34.025 1.00 55.69 53 CYS A O 1
ATOM 408 N N . GLY A 1 54 ? 26.505 -19.863 -33.395 1.00 56.56 54 GLY A N 1
ATOM 409 C CA . GLY A 1 54 ? 27.510 -19.997 -32.332 1.00 56.56 54 GLY A CA 1
ATOM 410 C C . GLY A 1 54 ? 27.270 -19.056 -31.140 1.00 56.56 54 GLY A C 1
ATOM 411 O O . GLY A 1 54 ? 26.221 -18.420 -31.023 1.00 56.56 54 GLY A O 1
ATOM 412 N N . ASN A 1 55 ? 28.261 -18.945 -30.255 1.00 48.91 55 ASN A N 1
ATOM 413 C CA . ASN A 1 55 ? 28.162 -18.256 -28.958 1.00 48.91 55 ASN A CA 1
ATOM 414 C C . ASN A 1 55 ? 28.161 -16.710 -29.032 1.00 48.91 55 ASN A C 1
ATOM 416 O O . ASN A 1 55 ? 28.257 -16.043 -28.006 1.00 48.91 55 ASN A O 1
ATOM 420 N N . LYS A 1 56 ? 28.010 -16.103 -30.221 1.00 53.00 56 LYS A N 1
ATOM 421 C CA . LYS A 1 56 ? 28.043 -14.635 -30.413 1.00 53.00 56 LYS A CA 1
ATOM 422 C C . LYS A 1 56 ? 26.974 -13.844 -29.639 1.00 53.00 56 LYS A C 1
ATOM 424 O O . LYS A 1 56 ? 27.079 -12.626 -29.565 1.00 53.00 56 LYS A O 1
ATOM 429 N N . PHE A 1 57 ? 25.960 -14.509 -29.088 1.00 57.09 57 PHE A N 1
ATOM 430 C CA . PHE A 1 57 ? 24.882 -13.875 -28.325 1.00 57.09 57 PHE A CA 1
ATOM 431 C C . PHE A 1 57 ? 25.133 -13.801 -26.807 1.00 57.09 57 PHE A C 1
ATOM 433 O O . PHE A 1 57 ? 24.356 -13.162 -26.107 1.00 57.09 57 PHE A O 1
ATOM 440 N N . GLU A 1 58 ? 26.170 -14.459 -26.278 1.00 48.84 58 GLU A N 1
ATOM 441 C CA . GLU A 1 58 ? 26.319 -14.681 -24.825 1.00 48.84 58 GLU A CA 1
ATOM 442 C C . GLU A 1 58 ? 27.015 -13.531 -24.068 1.00 48.84 58 GLU A C 1
ATOM 444 O O . GLU A 1 58 ? 26.999 -13.519 -22.840 1.00 48.84 58 GLU A O 1
ATOM 449 N N . SER A 1 59 ? 27.618 -12.563 -24.770 1.00 47.53 59 SER A N 1
ATOM 450 C CA . SER A 1 59 ? 28.504 -11.546 -24.173 1.00 47.53 59 SER A CA 1
ATOM 451 C C . SER A 1 59 ? 28.135 -10.085 -24.460 1.00 47.53 59 SER A C 1
ATOM 453 O O . SER A 1 59 ? 28.891 -9.195 -24.081 1.00 47.53 59 SER A O 1
ATOM 455 N N . ASP A 1 60 ? 27.036 -9.823 -25.167 1.00 55.59 60 ASP A N 1
ATOM 456 C CA . ASP A 1 60 ? 26.734 -8.502 -25.737 1.00 55.59 60 ASP A CA 1
ATOM 457 C C . ASP A 1 60 ? 25.527 -7.842 -25.049 1.00 55.59 60 ASP A C 1
ATOM 459 O O . ASP A 1 60 ? 24.510 -8.492 -24.781 1.00 55.59 60 ASP A O 1
ATOM 463 N N . GLU A 1 61 ? 25.608 -6.539 -24.767 1.00 56.84 61 GLU A N 1
ATOM 464 C CA . GLU A 1 61 ? 24.531 -5.824 -24.067 1.00 56.84 61 GLU A CA 1
ATOM 465 C C . GLU A 1 61 ? 23.262 -5.700 -24.928 1.00 56.84 61 GLU A C 1
ATOM 467 O O . GLU A 1 61 ? 22.150 -5.625 -24.394 1.00 56.84 61 GLU A O 1
ATOM 472 N N . GLU A 1 62 ? 23.412 -5.740 -26.257 1.00 55.25 62 GLU A N 1
ATOM 473 C CA . GLU A 1 62 ? 22.322 -5.562 -27.223 1.00 55.25 62 GLU A CA 1
ATOM 474 C C . GLU A 1 62 ? 21.238 -6.650 -27.147 1.00 55.25 62 GLU A C 1
ATOM 476 O O . GLU A 1 62 ? 20.102 -6.418 -27.569 1.00 55.25 62 GLU A O 1
ATOM 481 N N . TYR A 1 63 ? 21.554 -7.823 -26.585 1.00 63.38 63 TYR A N 1
ATOM 482 C CA . TYR A 1 63 ? 20.667 -8.994 -26.545 1.00 63.38 63 TYR A CA 1
ATOM 483 C C . TYR A 1 63 ? 19.965 -9.198 -25.192 1.00 63.38 63 TYR A C 1
ATOM 485 O O . TYR A 1 63 ? 19.348 -10.237 -24.968 1.00 63.38 63 TYR A O 1
ATOM 493 N N . ARG A 1 64 ? 20.029 -8.226 -24.270 1.00 58.28 64 ARG A N 1
ATOM 494 C CA . ARG A 1 64 ? 19.569 -8.394 -22.874 1.00 58.28 64 ARG A CA 1
ATOM 495 C C . ARG A 1 64 ? 18.080 -8.716 -22.684 1.00 58.28 64 ARG A C 1
ATOM 497 O O . ARG A 1 64 ? 17.746 -9.370 -21.697 1.00 58.28 64 ARG A O 1
ATOM 504 N N . LYS A 1 65 ? 17.188 -8.242 -23.566 1.00 73.19 65 LYS A N 1
ATOM 505 C CA . LYS A 1 65 ? 15.721 -8.415 -23.450 1.00 73.19 65 LYS A CA 1
ATOM 506 C C . LYS A 1 65 ? 15.031 -8.628 -24.814 1.00 73.19 65 LYS A C 1
ATOM 508 O O . LYS A 1 65 ? 14.439 -7.685 -25.349 1.00 73.19 65 LYS A O 1
ATOM 513 N N . PRO A 1 66 ? 15.103 -9.840 -25.388 1.00 81.94 66 PRO A N 1
ATOM 514 C CA . PRO A 1 66 ? 14.269 -10.250 -26.517 1.00 81.94 66 PRO A CA 1
ATOM 515 C C . PRO A 1 66 ? 12.820 -10.533 -26.072 1.00 81.94 66 PRO A C 1
ATOM 517 O O . PRO A 1 66 ? 12.602 -11.096 -25.000 1.00 81.94 66 PRO A O 1
ATOM 520 N N . LEU A 1 67 ? 11.827 -10.143 -26.881 1.00 82.19 67 LEU A N 1
ATOM 521 C CA . LEU A 1 67 ? 10.396 -10.205 -26.514 1.00 82.19 67 LEU A CA 1
ATOM 522 C C . LEU A 1 67 ? 9.493 -10.964 -27.496 1.00 82.19 67 LEU A C 1
ATOM 524 O O . LEU A 1 67 ? 8.457 -11.480 -27.088 1.00 82.19 67 LEU A O 1
ATOM 528 N N . GLY A 1 68 ? 9.867 -11.052 -28.772 1.00 89.06 68 GLY A N 1
ATOM 529 C CA . GLY A 1 68 ? 9.070 -11.739 -29.787 1.00 89.06 68 GLY A CA 1
ATOM 530 C C . GLY A 1 68 ? 9.941 -12.250 -30.925 1.00 89.06 68 GLY A C 1
ATOM 531 O O . GLY A 1 68 ? 10.954 -11.631 -31.252 1.00 89.06 68 GLY A O 1
ATOM 532 N N . VAL A 1 69 ? 9.556 -13.382 -31.510 1.00 93.25 69 VAL A N 1
ATOM 533 C CA . VAL A 1 69 ? 10.303 -14.079 -32.564 1.00 93.25 69 VAL A CA 1
ATOM 534 C C . VAL A 1 69 ? 9.353 -14.610 -33.635 1.00 93.25 69 VAL A C 1
ATOM 536 O O . VAL A 1 69 ? 8.249 -15.048 -33.330 1.00 93.25 69 VAL A O 1
ATOM 539 N N . VAL A 1 70 ? 9.784 -14.567 -34.897 1.00 94.94 70 VAL A N 1
ATOM 540 C CA . VAL A 1 70 ? 9.059 -15.137 -36.041 1.00 94.94 70 VAL A CA 1
ATOM 541 C C . VAL A 1 70 ? 10.040 -15.627 -37.116 1.00 94.94 70 VAL A C 1
ATOM 543 O O . VAL A 1 70 ? 11.190 -15.182 -37.165 1.00 94.94 70 VAL A O 1
ATOM 546 N N . TYR A 1 71 ? 9.594 -16.523 -37.998 1.00 94.00 71 TYR A N 1
ATOM 547 C CA . TYR A 1 71 ? 10.359 -17.011 -39.152 1.00 94.00 71 TYR A CA 1
ATOM 548 C C . TYR A 1 71 ? 9.674 -16.650 -40.480 1.00 94.00 71 TYR A C 1
ATOM 550 O O . TYR A 1 71 ? 8.460 -16.802 -40.603 1.00 94.00 71 TYR A O 1
ATOM 558 N N . ASP A 1 72 ? 10.436 -16.205 -41.485 1.00 93.25 72 ASP A N 1
ATOM 559 C CA . ASP A 1 72 ? 9.947 -16.065 -42.867 1.00 93.25 72 ASP A CA 1
ATOM 560 C C . ASP A 1 72 ? 10.338 -17.300 -43.684 1.00 93.25 72 ASP A C 1
ATOM 562 O O . ASP A 1 72 ? 11.519 -17.577 -43.908 1.00 93.25 72 ASP A O 1
ATOM 566 N N . GLU A 1 73 ? 9.332 -18.023 -44.165 1.00 89.94 73 GLU A N 1
ATOM 567 C CA . GLU A 1 73 ? 9.502 -19.295 -44.866 1.00 89.94 73 GLU A CA 1
ATOM 568 C C . GLU A 1 73 ? 9.999 -19.187 -46.308 1.00 89.94 73 GLU A C 1
ATOM 570 O O . GLU A 1 73 ? 10.469 -20.182 -46.857 1.00 89.94 73 GLU A O 1
ATOM 575 N N . VAL A 1 74 ? 9.948 -18.010 -46.924 1.00 91.19 74 VAL A N 1
ATOM 576 C CA . VAL A 1 74 ? 10.434 -17.792 -48.295 1.00 91.19 74 VAL A CA 1
ATOM 577 C C . VAL A 1 74 ? 11.833 -17.170 -48.278 1.00 91.19 74 VAL A C 1
ATOM 579 O O . VAL A 1 74 ? 12.664 -17.503 -49.117 1.00 91.19 74 VAL A O 1
ATOM 582 N N . ARG A 1 75 ? 12.143 -16.309 -47.298 1.00 86.75 75 ARG A N 1
ATOM 583 C CA . ARG A 1 75 ? 13.500 -15.765 -47.076 1.00 86.75 75 ARG A CA 1
ATOM 584 C C . ARG A 1 75 ? 14.406 -16.691 -46.258 1.00 86.75 75 ARG A C 1
ATOM 586 O O . ARG A 1 75 ? 15.609 -16.447 -46.217 1.00 86.75 75 ARG A O 1
ATOM 593 N N . LYS A 1 76 ? 13.839 -17.704 -45.592 1.00 88.38 76 LYS A N 1
ATOM 594 C CA . LYS A 1 76 ? 14.517 -18.612 -44.649 1.00 88.38 76 LYS A CA 1
ATOM 595 C C . LYS A 1 76 ? 15.312 -17.869 -43.560 1.00 88.38 76 LYS A C 1
ATOM 597 O O . LYS A 1 76 ? 16.420 -18.271 -43.198 1.00 88.38 76 LYS A O 1
ATOM 602 N N . HIS A 1 77 ? 14.737 -16.782 -43.028 1.00 88.69 77 HIS A N 1
ATOM 603 C CA . HIS A 1 77 ? 15.325 -15.986 -41.939 1.00 88.69 77 HIS A CA 1
ATOM 604 C C . HIS A 1 77 ? 14.472 -15.982 -40.668 1.00 88.69 77 HIS A C 1
ATOM 606 O O . HIS A 1 77 ? 13.246 -16.021 -40.735 1.00 88.69 77 HIS A O 1
ATOM 612 N N . TRP A 1 78 ? 15.125 -15.884 -39.510 1.00 91.69 78 TRP A N 1
ATOM 613 C CA . TRP A 1 78 ? 14.475 -15.509 -38.251 1.00 91.69 78 TRP A CA 1
ATOM 614 C C . TRP A 1 78 ? 14.497 -13.992 -38.088 1.00 91.69 78 TRP A C 1
ATOM 616 O O . TRP A 1 78 ? 15.469 -13.343 -38.485 1.00 91.69 78 TRP A O 1
ATOM 626 N N . LEU A 1 79 ? 13.455 -13.446 -37.465 1.00 93.00 79 LEU A N 1
ATOM 627 C CA . LEU A 1 79 ? 13.382 -12.060 -37.016 1.00 93.00 79 LEU A CA 1
ATOM 628 C C . LEU A 1 79 ? 12.991 -12.029 -35.534 1.00 93.00 79 LEU A C 1
ATOM 630 O O . LEU A 1 79 ? 12.024 -12.681 -35.143 1.00 93.00 79 LEU A O 1
ATOM 634 N N . ILE A 1 80 ? 13.751 -11.293 -34.720 1.00 91.75 80 ILE A N 1
ATOM 635 C CA . ILE A 1 80 ? 13.602 -11.244 -33.256 1.00 91.75 80 ILE A CA 1
ATOM 636 C C . ILE A 1 80 ? 13.583 -9.786 -32.790 1.00 91.75 80 ILE A C 1
ATOM 638 O O . ILE A 1 80 ? 14.496 -9.027 -33.109 1.00 91.75 80 ILE A O 1
ATOM 642 N N . CYS A 1 81 ? 12.574 -9.397 -32.015 1.00 90.38 81 CYS A N 1
ATOM 643 C CA . CYS A 1 81 ? 12.473 -8.073 -31.399 1.00 90.38 81 CYS A CA 1
ATOM 644 C C . CYS A 1 81 ? 13.234 -8.006 -30.071 1.00 90.38 81 CYS A C 1
ATOM 646 O O . CYS A 1 81 ? 12.978 -8.825 -29.187 1.00 90.38 81 CYS A O 1
ATOM 648 N N . CYS A 1 82 ? 14.091 -6.994 -29.908 1.00 82.56 82 CYS A N 1
ATOM 649 C CA . CYS A 1 82 ? 14.800 -6.696 -28.662 1.00 82.56 82 CYS A CA 1
ATOM 650 C C . CYS A 1 82 ? 14.519 -5.262 -28.196 1.00 82.56 82 CYS A C 1
ATOM 652 O O . CYS A 1 82 ? 14.492 -4.343 -29.011 1.00 82.56 82 CYS A O 1
ATOM 654 N N . GLN A 1 83 ? 14.423 -5.038 -26.880 1.00 68.81 83 GLN A N 1
ATOM 655 C CA . GLN A 1 83 ? 14.239 -3.693 -26.294 1.00 68.81 83 GLN A CA 1
ATOM 656 C C . GLN A 1 83 ? 15.451 -2.742 -26.455 1.00 68.81 83 GLN A C 1
ATOM 658 O O . GLN A 1 83 ? 15.510 -1.702 -25.812 1.00 68.81 83 GLN A O 1
ATOM 663 N N . SER A 1 84 ? 16.426 -3.094 -27.291 1.00 70.25 84 SER A N 1
ATOM 664 C CA . SER A 1 84 ? 17.605 -2.305 -27.668 1.00 70.25 84 SER A CA 1
ATOM 665 C C . SER A 1 84 ? 17.387 -1.514 -28.972 1.00 70.25 84 SER A C 1
ATOM 667 O O . SER A 1 84 ? 18.332 -1.299 -29.726 1.00 70.25 84 SER A O 1
ATOM 669 N N . ASP A 1 85 ? 16.133 -1.136 -29.261 1.00 82.50 85 ASP A N 1
ATOM 670 C CA . ASP A 1 85 ? 15.669 -0.478 -30.499 1.00 82.50 85 ASP A CA 1
ATOM 671 C C . ASP A 1 85 ? 16.080 -1.201 -31.800 1.00 82.50 85 ASP A C 1
ATOM 673 O O . ASP A 1 85 ? 16.302 -0.602 -32.853 1.00 82.50 85 ASP A O 1
ATOM 677 N N . LYS A 1 86 ? 16.171 -2.537 -31.733 1.00 84.56 86 LYS A N 1
ATOM 678 C CA . LYS A 1 86 ? 16.706 -3.390 -32.805 1.00 84.56 86 LYS A CA 1
ATOM 679 C C . LYS A 1 86 ? 15.825 -4.602 -33.085 1.00 84.56 86 LYS A C 1
ATOM 681 O O . LYS A 1 86 ? 15.245 -5.207 -32.180 1.00 84.56 86 LYS A O 1
ATOM 686 N N . VAL A 1 87 ? 15.801 -5.009 -34.354 1.00 88.12 87 VAL A N 1
ATOM 687 C CA . VAL A 1 87 ? 15.300 -6.323 -34.782 1.00 88.12 87 VAL A CA 1
ATOM 688 C C . VAL A 1 87 ? 16.473 -7.160 -35.285 1.00 88.12 87 VAL A C 1
ATOM 690 O O . VAL A 1 87 ? 17.096 -6.831 -36.293 1.00 88.12 87 VAL A O 1
ATOM 693 N N . ILE A 1 88 ? 16.787 -8.256 -34.597 1.00 87.25 88 ILE A N 1
ATOM 694 C CA . ILE A 1 88 ? 17.829 -9.193 -35.031 1.00 87.25 88 ILE A CA 1
ATOM 695 C C . ILE A 1 88 ? 17.288 -9.997 -36.214 1.00 87.25 88 ILE A C 1
ATOM 697 O O . ILE A 1 88 ? 16.219 -10.597 -36.117 1.00 87.25 88 ILE A O 1
ATOM 701 N N . GLN A 1 89 ? 18.042 -10.051 -37.308 1.00 88.31 89 GLN A N 1
ATOM 702 C CA . GLN A 1 89 ? 17.774 -10.889 -38.471 1.00 88.31 89 GLN A CA 1
ATOM 703 C C . GLN A 1 89 ? 18.848 -11.975 -38.596 1.00 88.31 89 GLN A C 1
ATOM 705 O O . GLN A 1 89 ? 20.021 -11.667 -38.806 1.00 88.31 89 GLN A O 1
ATOM 710 N N . ILE A 1 90 ? 18.445 -13.246 -38.519 1.00 87.12 90 ILE A N 1
ATOM 711 C CA . ILE A 1 90 ? 19.343 -14.404 -38.669 1.00 87.12 90 ILE A CA 1
ATOM 712 C C . ILE A 1 90 ? 19.042 -15.108 -39.993 1.00 87.12 90 ILE A C 1
ATOM 714 O O . ILE A 1 90 ? 17.934 -15.606 -40.182 1.00 87.12 90 ILE A O 1
ATOM 718 N N . LYS A 1 91 ? 20.027 -15.189 -40.893 1.00 82.44 91 LYS A N 1
ATOM 719 C CA . LYS A 1 91 ? 19.936 -15.891 -42.191 1.00 82.44 91 LYS A CA 1
ATOM 720 C C . LYS A 1 91 ? 20.896 -17.082 -42.214 1.00 82.44 91 LYS A C 1
ATOM 722 O O . LYS A 1 91 ? 21.977 -16.981 -41.643 1.00 82.44 91 LYS A O 1
ATOM 727 N N . LYS A 1 92 ? 20.575 -18.158 -42.940 1.00 71.94 92 LYS A N 1
ATOM 728 C CA . LYS A 1 92 ? 21.529 -19.238 -43.277 1.00 71.94 92 LYS A CA 1
ATOM 729 C C . LYS A 1 92 ? 22.004 -19.050 -44.725 1.00 71.94 92 LYS A C 1
ATOM 731 O O . LYS A 1 92 ? 21.175 -18.903 -45.619 1.00 71.94 92 LYS A O 1
ATOM 736 N N . ARG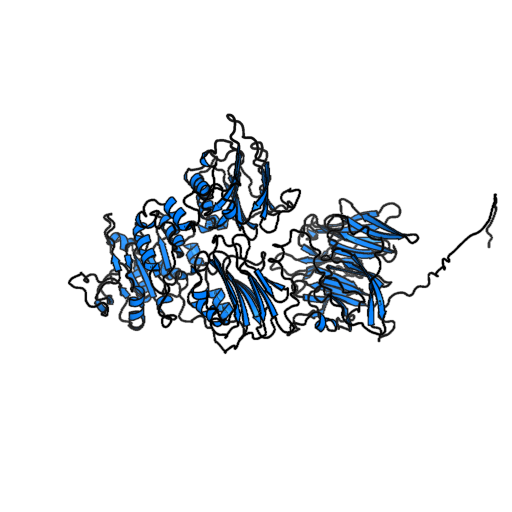 A 1 93 ? 23.318 -19.011 -44.975 1.00 65.69 93 ARG A N 1
ATOM 737 C CA . ARG A 1 93 ? 23.910 -18.712 -46.293 1.00 65.69 93 ARG A CA 1
ATOM 738 C C . ARG A 1 93 ? 25.234 -19.459 -46.486 1.00 65.69 93 ARG A C 1
ATOM 740 O O . ARG A 1 93 ? 26.204 -19.172 -45.794 1.00 65.69 93 ARG A O 1
ATOM 747 N N . ARG A 1 94 ? 25.290 -20.382 -47.461 1.00 63.19 94 ARG A N 1
ATOM 748 C CA . ARG A 1 94 ? 26.465 -21.246 -47.743 1.00 63.19 94 ARG A CA 1
ATOM 749 C C . ARG A 1 94 ? 27.007 -21.925 -46.470 1.00 63.19 94 ARG A C 1
ATOM 751 O O . ARG A 1 94 ? 28.125 -21.658 -46.038 1.00 63.19 94 ARG A O 1
ATOM 758 N N . GLY A 1 95 ? 26.164 -22.723 -45.812 1.00 62.41 95 GLY A N 1
ATOM 759 C CA . GLY A 1 95 ? 26.489 -23.453 -44.576 1.00 62.41 95 GLY A CA 1
ATOM 760 C C . GLY A 1 95 ? 26.603 -22.601 -43.300 1.00 62.41 95 GLY A C 1
ATOM 761 O O . GLY A 1 95 ? 26.242 -23.074 -42.226 1.00 62.41 95 GLY A O 1
ATOM 762 N N . LYS A 1 96 ? 27.033 -21.337 -43.397 1.00 62.12 96 LYS A N 1
ATOM 763 C CA . LYS A 1 96 ? 27.225 -20.427 -42.254 1.00 62.12 96 LYS A CA 1
ATOM 764 C C . LYS A 1 96 ? 25.986 -19.563 -42.001 1.00 62.12 96 LYS A C 1
ATOM 766 O O . LYS A 1 96 ? 25.215 -19.284 -42.920 1.00 62.12 96 LYS A O 1
ATOM 771 N N . SER A 1 97 ? 25.806 -19.113 -40.762 1.00 70.75 97 SER A N 1
ATOM 772 C CA . SER A 1 97 ? 24.710 -18.209 -40.395 1.00 70.75 97 SER A CA 1
ATOM 773 C C . SER A 1 97 ? 25.186 -16.766 -40.242 1.00 70.75 97 SER A C 1
ATOM 775 O O . SER A 1 97 ? 26.240 -16.493 -39.670 1.00 70.75 97 SER A O 1
ATOM 777 N N . GLU A 1 98 ? 24.389 -15.844 -40.768 1.00 78.12 98 GLU A N 1
ATOM 778 C CA . GLU A 1 98 ? 24.652 -14.412 -40.881 1.00 78.12 98 GLU A CA 1
ATOM 779 C C . GLU A 1 98 ? 23.676 -13.667 -39.952 1.00 78.12 98 GLU A C 1
ATOM 781 O O . GLU A 1 98 ? 22.468 -13.636 -40.209 1.00 78.12 98 GLU A O 1
ATOM 786 N N . VAL A 1 99 ? 24.190 -13.092 -38.858 1.00 80.56 99 VAL A N 1
ATOM 787 C CA . VAL A 1 99 ? 23.419 -12.269 -37.908 1.00 80.56 99 VAL A CA 1
ATOM 788 C C . VAL A 1 99 ? 23.548 -10.804 -38.307 1.00 80.56 99 VAL A C 1
ATOM 790 O O . VAL A 1 99 ? 24.659 -10.291 -38.401 1.00 80.56 99 VAL A O 1
ATOM 793 N N . ASN A 1 100 ? 22.418 -10.131 -38.516 1.00 81.06 100 ASN A N 1
ATOM 794 C CA . ASN A 1 100 ? 22.353 -8.703 -38.809 1.00 81.06 100 ASN A CA 1
ATOM 795 C C . ASN A 1 100 ? 21.404 -8.022 -37.815 1.00 81.06 100 ASN A C 1
ATOM 797 O O . ASN A 1 100 ? 20.222 -8.360 -37.775 1.00 81.06 100 ASN A O 1
ATOM 801 N N . CYS A 1 101 ? 21.880 -7.044 -37.047 1.00 80.12 101 CYS A N 1
ATOM 802 C CA . CYS A 1 101 ? 21.009 -6.205 -36.221 1.00 80.12 101 CYS A CA 1
ATOM 803 C C . CYS A 1 101 ? 20.412 -5.083 -37.082 1.00 80.12 101 CYS A C 1
ATOM 805 O O . CYS A 1 101 ? 21.118 -4.159 -37.481 1.00 80.12 101 CYS A O 1
ATOM 807 N N . LEU A 1 102 ? 19.113 -5.159 -37.379 1.00 80.69 102 LEU A N 1
ATOM 808 C CA . LEU A 1 102 ? 18.393 -4.108 -38.093 1.00 80.69 102 LEU A CA 1
ATOM 809 C C . LEU A 1 102 ? 18.040 -2.987 -37.106 1.00 80.69 102 LEU A C 1
ATOM 811 O O . LEU A 1 102 ? 17.159 -3.156 -36.263 1.00 80.69 102 LEU A O 1
ATOM 815 N N . SER A 1 103 ? 18.734 -1.856 -37.236 1.00 80.31 103 SER A N 1
ATOM 816 C CA . SER A 1 103 ? 18.416 -0.585 -36.579 1.00 80.31 103 SER A CA 1
ATOM 817 C C . SER A 1 103 ? 17.924 0.426 -37.618 1.00 80.31 103 SER A C 1
ATOM 819 O O . SER A 1 103 ? 18.413 0.439 -38.749 1.00 80.31 103 SER A O 1
ATOM 821 N N . HIS A 1 104 ? 16.945 1.247 -37.243 1.00 85.31 104 HIS A N 1
ATOM 822 C CA . HIS A 1 104 ? 16.434 2.389 -38.006 1.00 85.31 104 HIS A CA 1
ATOM 823 C C . HIS A 1 104 ? 15.596 3.241 -37.049 1.00 85.31 104 HIS A C 1
ATOM 825 O O . HIS A 1 104 ? 14.804 2.694 -36.294 1.00 85.31 104 HIS A O 1
ATOM 831 N N . ASP A 1 105 ? 15.678 4.565 -37.142 1.00 85.75 105 ASP A N 1
ATOM 832 C CA . ASP A 1 105 ? 14.948 5.562 -36.327 1.00 85.75 105 ASP A CA 1
ATOM 833 C C . ASP A 1 105 ? 13.423 5.339 -36.184 1.00 85.75 105 ASP A C 1
ATOM 835 O O . ASP A 1 105 ? 12.814 5.854 -35.245 1.00 85.75 105 ASP A O 1
ATOM 839 N N . LYS A 1 106 ? 12.810 4.567 -37.098 1.00 89.25 106 LYS A N 1
ATOM 840 C CA . LYS A 1 106 ? 11.396 4.139 -37.085 1.00 89.25 106 LYS A CA 1
ATOM 841 C C . LYS A 1 106 ? 11.138 2.817 -36.340 1.00 89.25 106 LYS A C 1
ATOM 843 O O . LYS A 1 106 ? 10.035 2.287 -36.421 1.00 89.25 106 LYS A O 1
ATOM 848 N N . ILE A 1 107 ? 12.132 2.232 -35.683 1.00 90.25 107 ILE A N 1
ATOM 849 C CA . ILE A 1 107 ? 11.993 1.070 -34.803 1.00 90.25 107 ILE A CA 1
ATOM 850 C C . ILE A 1 107 ? 12.439 1.526 -33.417 1.00 90.25 107 ILE A C 1
ATOM 852 O O . ILE A 1 107 ? 13.625 1.731 -33.186 1.00 90.25 107 ILE A O 1
ATOM 856 N N . ARG A 1 108 ? 11.482 1.682 -32.498 1.00 90.56 108 ARG A N 1
ATOM 857 C CA . ARG A 1 108 ? 11.741 1.909 -31.070 1.00 90.56 108 ARG A CA 1
ATOM 858 C C . ARG A 1 108 ? 10.866 0.998 -30.224 1.00 90.56 108 ARG A C 1
ATOM 860 O O . ARG A 1 108 ? 9.714 0.750 -30.584 1.00 90.56 108 ARG A O 1
ATOM 867 N N . ASN A 1 109 ? 11.423 0.485 -29.133 1.00 89.31 109 ASN A N 1
ATOM 868 C CA . ASN A 1 109 ? 10.799 -0.485 -28.233 1.00 89.31 109 ASN A CA 1
ATOM 869 C C . ASN A 1 109 ? 10.052 -1.628 -28.968 1.00 89.31 109 ASN A C 1
ATOM 871 O O . ASN A 1 109 ? 8.882 -1.886 -28.659 1.00 89.31 109 ASN A O 1
ATOM 875 N N . PRO A 1 110 ? 10.661 -2.311 -29.963 1.00 92.38 110 PRO A N 1
ATOM 876 C CA . PRO A 1 110 ? 9.966 -3.362 -30.697 1.00 92.38 110 PRO A CA 1
ATOM 877 C C . PRO A 1 110 ? 9.601 -4.507 -29.740 1.00 92.38 110 PRO A C 1
ATOM 879 O O . PRO A 1 110 ? 10.454 -5.055 -29.039 1.00 92.38 110 PRO A O 1
ATOM 882 N N . SER A 1 111 ? 8.313 -4.842 -29.692 1.00 90.44 111 SER A N 1
ATOM 883 C CA . SER A 1 111 ? 7.714 -5.661 -28.627 1.00 90.44 111 SER A CA 1
ATOM 884 C C . SER A 1 111 ? 7.035 -6.936 -29.132 1.00 90.44 111 SER A C 1
ATOM 886 O O . SER A 1 111 ? 7.038 -7.944 -28.430 1.00 90.44 111 SER A O 1
ATOM 888 N N . ALA A 1 112 ? 6.506 -6.921 -30.357 1.00 94.31 112 ALA A N 1
ATOM 889 C CA . ALA A 1 112 ? 5.945 -8.086 -31.0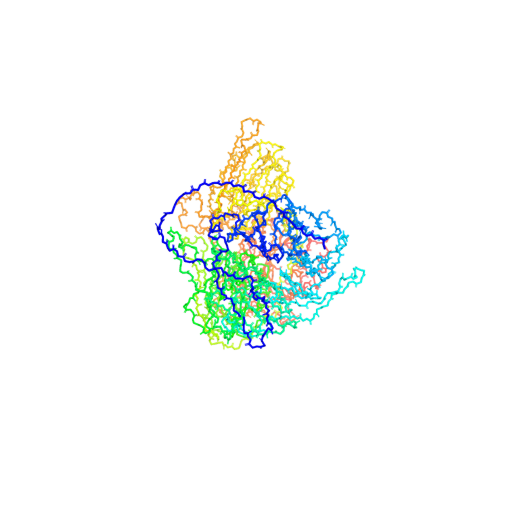38 1.00 94.31 112 ALA A CA 1
ATOM 890 C C . ALA A 1 112 ? 6.193 -8.001 -32.553 1.00 94.31 112 ALA A C 1
ATOM 892 O O . ALA A 1 112 ? 6.376 -6.910 -33.097 1.00 94.31 112 ALA A O 1
ATOM 893 N N . ILE A 1 113 ? 6.187 -9.147 -33.240 1.00 95.62 113 ILE A N 1
ATOM 894 C CA . ILE A 1 113 ? 6.457 -9.244 -34.681 1.00 95.62 113 ILE A CA 1
ATOM 895 C C . ILE A 1 113 ? 5.693 -10.405 -35.325 1.00 95.62 113 ILE A C 1
ATOM 897 O O . ILE A 1 113 ? 5.566 -11.471 -34.730 1.00 95.62 113 ILE A O 1
ATOM 901 N N . ALA A 1 114 ? 5.216 -10.206 -36.556 1.00 96.19 114 ALA A N 1
ATOM 902 C CA . ALA A 1 114 ? 4.567 -11.232 -37.375 1.00 96.19 114 ALA A CA 1
ATOM 903 C C . ALA A 1 114 ? 4.936 -11.080 -38.860 1.00 96.19 114 ALA A C 1
ATOM 905 O O . ALA A 1 114 ? 5.267 -9.986 -39.324 1.00 96.19 114 ALA A O 1
ATOM 906 N N . ILE A 1 115 ? 4.840 -12.156 -39.647 1.00 95.44 115 ILE A N 1
ATOM 907 C CA . ILE A 1 115 ? 4.999 -12.070 -41.107 1.00 95.44 115 ILE A CA 1
ATOM 908 C C . ILE A 1 115 ? 3.716 -11.514 -41.734 1.00 95.44 115 ILE A C 1
ATOM 910 O O . ILE A 1 115 ? 2.663 -12.153 -41.733 1.00 95.44 115 ILE A O 1
ATOM 914 N N . TYR A 1 116 ? 3.810 -10.321 -42.322 1.00 94.44 116 TYR A N 1
ATOM 915 C CA . TYR A 1 116 ? 2.689 -9.697 -43.024 1.00 94.44 116 TYR A CA 1
ATOM 916 C C . TYR A 1 116 ? 2.491 -10.339 -44.407 1.00 94.44 116 TYR A C 1
ATOM 918 O O . TYR A 1 116 ? 1.382 -10.731 -44.779 1.00 94.44 116 TYR A O 1
ATOM 926 N N . GLN A 1 117 ? 3.588 -10.528 -45.144 1.00 92.44 117 GLN A N 1
ATOM 927 C CA . GLN A 1 117 ? 3.620 -11.194 -46.447 1.00 92.44 117 GLN A CA 1
ATOM 928 C C . GLN A 1 117 ? 4.900 -12.031 -46.555 1.00 92.44 117 GLN A C 1
ATOM 930 O O . GLN A 1 117 ? 5.993 -11.459 -46.560 1.00 92.44 117 GLN A O 1
ATOM 935 N N . GLU A 1 118 ? 4.772 -13.359 -46.659 1.00 90.88 118 GLU A N 1
ATOM 936 C CA . GLU A 1 118 ? 5.922 -14.268 -46.807 1.00 90.88 118 GLU A CA 1
ATOM 937 C C . GLU A 1 118 ? 6.798 -13.837 -47.993 1.00 90.88 118 GLU A C 1
ATOM 939 O O . GLU A 1 118 ? 6.303 -13.469 -49.063 1.00 90.88 118 GLU A O 1
ATOM 944 N N . GLY A 1 119 ? 8.115 -13.798 -47.788 1.00 90.38 119 GLY A N 1
ATOM 945 C CA . GLY A 1 119 ? 9.076 -13.385 -48.808 1.00 90.38 119 GLY A CA 1
ATOM 946 C C . GLY A 1 119 ? 9.206 -11.873 -49.008 1.00 90.38 119 GLY A C 1
ATOM 947 O O . GLY A 1 119 ? 10.166 -11.430 -49.651 1.00 90.38 119 GLY A O 1
ATOM 948 N N . LYS A 1 120 ? 8.276 -11.069 -48.473 1.00 91.38 120 LYS A N 1
ATOM 949 C CA . LYS A 1 120 ? 8.098 -9.648 -48.828 1.00 91.38 120 LYS A CA 1
ATOM 950 C C . LYS A 1 120 ? 8.143 -8.688 -47.638 1.00 91.38 120 LYS A C 1
ATOM 952 O O . LYS A 1 120 ? 8.776 -7.640 -47.768 1.00 91.38 120 LYS A O 1
ATOM 957 N N . SER A 1 121 ? 7.506 -9.000 -46.505 1.00 93.75 121 SER A N 1
ATOM 958 C CA . SER A 1 121 ? 7.491 -8.090 -45.348 1.00 93.75 121 SER A CA 1
ATOM 959 C C . SER A 1 121 ? 7.032 -8.699 -44.021 1.00 93.75 121 SER A C 1
ATOM 961 O O . SER A 1 121 ? 6.097 -9.501 -43.994 1.00 93.75 121 SER A O 1
ATOM 963 N N . ALA A 1 122 ? 7.578 -8.179 -42.919 1.00 95.75 122 ALA A N 1
ATOM 964 C CA . ALA A 1 122 ? 7.083 -8.378 -41.554 1.00 95.75 122 ALA A CA 1
ATOM 965 C C . ALA A 1 122 ? 6.416 -7.104 -41.002 1.00 95.75 122 ALA A C 1
ATOM 967 O O . ALA A 1 122 ? 6.794 -5.993 -41.376 1.00 95.75 122 ALA A O 1
ATOM 968 N N . ALA A 1 123 ? 5.448 -7.280 -40.102 1.00 96.75 123 ALA A N 1
ATOM 969 C CA . ALA A 1 123 ? 4.857 -6.224 -39.288 1.00 96.75 123 ALA A CA 1
ATOM 970 C C . ALA A 1 123 ? 5.426 -6.288 -37.864 1.00 96.75 123 ALA A C 1
ATOM 972 O O . ALA A 1 123 ? 5.514 -7.371 -37.286 1.00 96.75 123 ALA A O 1
ATOM 973 N N . ILE A 1 124 ? 5.811 -5.138 -37.314 1.00 96.25 124 ILE A N 1
ATOM 974 C CA . ILE A 1 124 ? 6.443 -4.986 -35.998 1.00 96.25 124 ILE A CA 1
ATOM 975 C C . ILE A 1 124 ? 5.587 -4.025 -35.165 1.00 96.25 124 ILE A C 1
ATOM 977 O O . ILE A 1 124 ? 5.198 -2.968 -35.665 1.00 96.25 124 ILE A O 1
ATOM 981 N N . LEU A 1 125 ? 5.310 -4.379 -33.909 1.00 96.44 125 LEU A N 1
ATOM 982 C CA . LEU A 1 125 ? 4.687 -3.494 -32.923 1.00 96.44 125 LEU A CA 1
ATOM 983 C C . LEU A 1 125 ? 5.778 -2.749 -32.140 1.00 96.44 125 LEU A C 1
ATOM 985 O O . LEU A 1 125 ? 6.544 -3.365 -31.394 1.00 96.44 125 LEU A O 1
ATOM 989 N N . CYS A 1 126 ? 5.819 -1.431 -32.302 1.00 95.00 126 CYS A N 1
ATOM 990 C CA . CYS A 1 126 ? 6.776 -0.508 -31.692 1.00 95.00 126 CYS A CA 1
ATOM 991 C C . CYS A 1 126 ? 6.063 0.464 -30.734 1.00 95.00 126 CYS A C 1
ATOM 993 O O . CYS A 1 126 ? 4.840 0.616 -30.796 1.00 95.00 126 CYS A O 1
ATOM 995 N N . SER A 1 127 ? 6.819 1.168 -29.888 1.00 93.44 127 SER A N 1
ATOM 996 C CA . SER A 1 127 ? 6.294 2.279 -29.081 1.00 93.44 127 SER A CA 1
ATOM 997 C C . SER A 1 127 ? 7.332 3.380 -28.850 1.00 93.44 127 SER A C 1
ATOM 999 O O . SER A 1 127 ? 8.536 3.123 -28.799 1.00 93.44 127 SER A O 1
ATOM 1001 N N . GLU A 1 128 ? 6.884 4.635 -28.750 1.00 88.38 128 GLU A N 1
ATOM 1002 C CA . GLU A 1 128 ? 7.788 5.774 -28.502 1.00 88.38 128 GLU A CA 1
ATOM 1003 C C . GLU A 1 128 ? 8.237 5.829 -27.038 1.00 88.38 128 GLU A C 1
ATOM 1005 O O . GLU A 1 128 ? 9.371 6.217 -26.760 1.00 88.38 128 GLU A O 1
ATOM 1010 N N . HIS A 1 129 ? 7.400 5.335 -26.120 1.00 81.75 129 HIS A N 1
ATOM 1011 C CA . HIS A 1 129 ? 7.722 5.177 -24.704 1.00 81.75 129 HIS A CA 1
ATOM 1012 C C . HIS A 1 129 ? 7.378 3.766 -24.217 1.00 81.75 129 HIS A C 1
ATOM 1014 O O . HIS A 1 129 ? 6.566 3.054 -24.815 1.00 81.75 129 HIS A O 1
ATOM 1020 N N . THR A 1 130 ? 7.956 3.349 -23.093 1.00 72.88 130 THR A N 1
ATOM 1021 C CA . THR A 1 130 ? 7.621 2.072 -22.453 1.00 72.88 130 THR A CA 1
ATOM 1022 C C . THR A 1 130 ? 6.131 2.036 -22.092 1.00 72.88 130 THR A C 1
ATOM 1024 O O . THR A 1 130 ? 5.675 2.790 -21.239 1.00 72.88 130 THR A O 1
ATOM 1027 N N . ASN A 1 131 ? 5.370 1.134 -22.720 1.00 74.50 131 ASN A N 1
ATOM 1028 C CA . ASN A 1 131 ? 3.928 0.928 -22.504 1.00 74.50 131 ASN A CA 1
ATOM 1029 C C . ASN A 1 131 ? 2.984 2.093 -22.885 1.00 74.50 131 ASN A C 1
ATOM 1031 O O . ASN A 1 131 ? 1.807 2.021 -22.530 1.00 74.50 131 ASN A O 1
ATOM 1035 N N . ARG A 1 132 ? 3.433 3.112 -23.633 1.00 84.00 132 ARG A N 1
ATOM 1036 C CA . ARG A 1 132 ? 2.578 4.197 -24.168 1.00 84.00 132 ARG A CA 1
ATOM 1037 C C . ARG A 1 132 ? 2.975 4.566 -25.601 1.00 84.00 132 ARG A C 1
ATOM 1039 O O . ARG A 1 132 ? 4.126 4.369 -25.985 1.00 84.00 132 ARG A O 1
ATOM 1046 N N . ASN A 1 133 ? 2.047 5.160 -26.353 1.00 92.00 133 ASN A N 1
ATOM 1047 C CA . ASN A 1 133 ? 2.282 5.735 -27.688 1.00 92.00 133 ASN A CA 1
ATOM 1048 C C . ASN A 1 133 ? 2.832 4.705 -28.695 1.00 92.00 133 ASN A C 1
ATOM 1050 O O . ASN A 1 133 ? 3.992 4.749 -29.117 1.00 92.00 133 ASN A O 1
ATOM 1054 N N . PHE A 1 134 ? 1.987 3.737 -29.054 1.00 95.19 134 PHE A N 1
ATOM 1055 C CA . PHE A 1 134 ? 2.328 2.626 -29.940 1.00 95.19 134 PHE A CA 1
ATOM 1056 C C . PHE A 1 134 ? 2.178 2.970 -31.420 1.00 95.19 134 PHE A C 1
ATOM 1058 O O . PHE A 1 134 ? 1.458 3.884 -31.823 1.00 95.19 134 PHE A O 1
ATOM 1065 N N . TYR A 1 135 ? 2.863 2.199 -32.256 1.00 95.94 135 TYR A N 1
ATOM 1066 C CA . TYR A 1 135 ? 2.737 2.273 -33.703 1.00 95.94 135 TYR A CA 1
ATOM 1067 C C . TYR A 1 135 ? 3.151 0.950 -34.352 1.00 95.94 135 TYR A C 1
ATOM 1069 O O . TYR A 1 135 ? 3.956 0.186 -33.818 1.00 95.94 135 TYR A O 1
ATOM 1077 N N . ILE A 1 136 ? 2.565 0.664 -35.512 1.00 96.19 136 ILE A N 1
ATOM 1078 C CA . ILE A 1 136 ? 2.802 -0.555 -36.284 1.00 96.19 136 ILE A CA 1
ATOM 1079 C C . ILE A 1 136 ? 3.656 -0.204 -37.500 1.00 96.19 136 ILE A C 1
ATOM 1081 O O . ILE A 1 136 ? 3.371 0.750 -38.229 1.00 96.19 136 ILE A O 1
ATOM 1085 N N . VAL A 1 137 ? 4.703 -0.992 -37.725 1.00 95.19 137 VAL A N 1
ATOM 1086 C CA . VAL A 1 137 ? 5.744 -0.738 -38.725 1.00 95.19 137 VAL A CA 1
ATOM 1087 C C . VAL A 1 137 ? 5.857 -1.920 -39.682 1.00 95.19 137 VAL A C 1
ATOM 1089 O O . VAL A 1 137 ? 5.980 -3.063 -39.250 1.00 95.19 137 VAL A O 1
ATOM 1092 N N . LEU A 1 138 ? 5.864 -1.653 -40.989 1.00 94.81 138 LEU A N 1
ATOM 1093 C CA . LEU A 1 138 ? 6.116 -2.648 -42.030 1.00 94.81 138 LEU A CA 1
ATOM 1094 C C . LEU A 1 138 ? 7.578 -2.604 -42.484 1.00 94.81 138 LEU A C 1
ATOM 1096 O O . LEU A 1 138 ? 7.992 -1.709 -43.226 1.00 94.81 138 LEU A O 1
ATOM 1100 N N . LEU A 1 139 ? 8.333 -3.631 -42.092 1.00 93.19 139 LEU A N 1
ATOM 1101 C CA . LEU A 1 139 ? 9.658 -3.945 -42.621 1.00 93.19 139 LEU A CA 1
ATOM 1102 C C . LEU A 1 139 ? 9.493 -4.684 -43.956 1.00 93.19 139 LEU A C 1
ATOM 1104 O O . LEU A 1 139 ? 9.163 -5.870 -43.973 1.00 93.19 139 LEU A O 1
ATOM 1108 N N . LYS A 1 140 ? 9.721 -3.992 -45.075 1.00 90.81 140 LYS A N 1
ATOM 1109 C CA . LYS A 1 140 ? 9.622 -4.524 -46.445 1.00 90.81 140 LYS A CA 1
ATOM 1110 C C . LYS A 1 140 ? 11.011 -4.894 -46.971 1.00 90.81 140 LYS A C 1
ATOM 1112 O O . LYS A 1 140 ? 11.908 -4.051 -47.012 1.00 90.81 140 LYS A O 1
ATOM 1117 N N . TYR A 1 141 ? 11.202 -6.141 -47.396 1.00 85.56 141 TYR A N 1
ATOM 1118 C CA . TYR A 1 141 ? 12.510 -6.656 -47.814 1.00 85.56 141 TYR A CA 1
ATOM 1119 C C . TYR A 1 141 ? 12.798 -6.339 -49.293 1.00 85.56 141 TYR A C 1
ATOM 1121 O O . TYR A 1 141 ? 12.255 -6.982 -50.195 1.00 85.56 141 TYR A O 1
ATOM 1129 N N . GLY A 1 142 ? 13.692 -5.387 -49.561 1.00 67.19 142 GLY A N 1
ATOM 1130 C CA . GLY A 1 142 ? 14.120 -5.075 -50.927 1.00 67.19 142 GLY A CA 1
ATOM 1131 C C . GLY A 1 142 ? 15.169 -6.041 -51.493 1.00 67.19 142 GLY A C 1
ATOM 1132 O O . GLY A 1 142 ? 15.511 -7.062 -50.889 1.00 67.19 142 GLY A O 1
ATOM 1133 N N . THR A 1 143 ? 15.681 -5.693 -52.676 1.00 54.69 143 THR A N 1
ATOM 1134 C CA . THR A 1 143 ? 16.779 -6.387 -53.381 1.00 54.69 143 THR A CA 1
ATOM 1135 C C . THR A 1 143 ? 18.151 -5.739 -53.168 1.00 54.69 143 THR A C 1
ATOM 1137 O O . THR A 1 143 ? 19.164 -6.389 -53.410 1.00 54.69 143 THR A O 1
ATOM 1140 N N . LYS A 1 144 ? 18.197 -4.477 -52.712 1.00 55.69 144 LYS A N 1
ATOM 1141 C CA . LYS A 1 144 ? 19.433 -3.768 -52.326 1.00 55.69 144 LYS A CA 1
ATOM 1142 C C . LYS A 1 144 ? 19.380 -3.234 -50.889 1.00 55.69 144 LYS A C 1
ATOM 1144 O O . LYS A 1 144 ? 20.270 -3.555 -50.118 1.00 55.69 144 LYS A O 1
ATOM 1149 N N . ASN A 1 145 ? 18.309 -2.526 -50.513 1.00 64.12 145 ASN A N 1
ATOM 1150 C CA . ASN A 1 145 ? 18.025 -2.094 -49.134 1.00 64.12 145 ASN A CA 1
ATOM 1151 C C . ASN A 1 145 ? 16.597 -2.493 -48.724 1.00 64.12 145 ASN A C 1
ATOM 1153 O O . ASN A 1 145 ? 15.699 -2.520 -49.568 1.00 64.12 145 ASN A O 1
ATOM 1157 N N . SER A 1 146 ? 16.369 -2.766 -47.437 1.00 73.25 146 SER A N 1
ATOM 1158 C CA . SER A 1 146 ? 15.017 -2.907 -46.869 1.00 73.25 146 SER A CA 1
ATOM 1159 C C . SER A 1 146 ? 14.368 -1.533 -46.671 1.00 73.25 146 SER A C 1
ATOM 1161 O O . SER A 1 146 ? 15.049 -0.584 -46.291 1.00 73.25 146 SER A O 1
ATOM 1163 N N . LYS A 1 147 ? 13.054 -1.422 -46.899 1.00 85.31 147 LYS A N 1
ATOM 1164 C CA . LYS A 1 147 ? 12.274 -0.192 -46.672 1.00 85.31 147 LYS A CA 1
ATOM 1165 C C . LYS A 1 147 ? 11.423 -0.341 -45.415 1.00 85.31 147 LYS A C 1
ATOM 1167 O O . LYS A 1 147 ? 10.822 -1.392 -45.208 1.00 85.31 147 LYS A O 1
ATOM 1172 N N . ILE A 1 148 ? 11.350 0.713 -44.606 1.00 89.31 148 ILE A N 1
ATOM 1173 C CA . ILE A 1 148 ? 10.572 0.733 -43.364 1.00 89.31 148 ILE A CA 1
ATOM 1174 C C . ILE A 1 148 ? 9.509 1.832 -43.447 1.00 89.31 148 ILE A C 1
ATOM 1176 O O . ILE A 1 148 ? 9.817 3.027 -43.491 1.00 89.31 148 ILE A O 1
ATOM 1180 N N . ASP A 1 149 ? 8.249 1.399 -43.488 1.00 90.56 149 ASP A N 1
ATOM 1181 C CA . ASP A 1 149 ? 7.060 2.248 -43.595 1.00 90.56 149 ASP A CA 1
ATOM 1182 C C . ASP A 1 149 ? 6.213 2.126 -42.321 1.00 90.56 149 ASP A C 1
ATOM 1184 O O . ASP A 1 149 ? 6.024 1.022 -41.813 1.00 90.56 149 ASP A O 1
ATOM 1188 N N . ILE A 1 150 ? 5.680 3.240 -41.815 1.00 91.81 150 ILE A N 1
ATOM 1189 C CA . ILE A 1 150 ? 4.679 3.221 -40.736 1.00 91.81 150 ILE A CA 1
ATOM 1190 C C . ILE A 1 150 ? 3.332 2.822 -41.356 1.00 91.81 150 ILE A C 1
ATOM 1192 O O . ILE A 1 150 ? 3.018 3.242 -42.468 1.00 91.81 150 ILE A O 1
ATOM 1196 N N . PHE A 1 151 ? 2.570 1.981 -40.658 1.00 93.12 151 PHE A N 1
ATOM 1197 C CA . PHE A 1 151 ? 1.275 1.457 -41.104 1.00 93.12 151 PHE A CA 1
ATOM 1198 C C . PHE A 1 151 ? 0.099 2.050 -40.315 1.00 93.12 151 PHE A C 1
ATOM 1200 O O . PHE A 1 151 ? -0.902 2.430 -40.910 1.00 93.12 151 PHE A O 1
ATOM 1207 N N . ALA A 1 152 ? 0.246 2.167 -38.994 1.00 93.12 152 ALA A N 1
ATOM 1208 C CA . ALA A 1 152 ? -0.673 2.863 -38.091 1.00 93.12 152 ALA A CA 1
ATOM 1209 C C . ALA A 1 152 ? 0.142 3.443 -36.923 1.00 93.12 152 ALA A C 1
ATOM 1211 O O . ALA A 1 152 ? 1.183 2.881 -36.576 1.00 93.12 152 ALA A O 1
ATOM 1212 N N . THR A 1 153 ? -0.279 4.556 -36.321 1.00 93.31 153 THR A N 1
ATOM 1213 C CA . THR A 1 153 ? 0.472 5.216 -35.234 1.00 93.31 153 THR A CA 1
ATOM 1214 C C . THR A 1 153 ? -0.435 6.007 -34.299 1.00 93.31 153 THR A C 1
ATOM 1216 O O . THR A 1 153 ? -1.452 6.530 -34.732 1.00 93.31 153 THR A O 1
ATOM 1219 N N . TRP A 1 154 ? -0.054 6.129 -33.027 1.00 92.25 154 TRP A N 1
ATOM 1220 C CA . TRP A 1 154 ? -0.722 6.977 -32.033 1.00 92.25 154 TRP A CA 1
ATOM 1221 C C . TRP A 1 154 ? -0.825 8.456 -32.439 1.00 92.25 154 TRP A C 1
ATOM 1223 O O . TRP A 1 154 ? -1.719 9.136 -31.961 1.00 92.25 154 TRP A O 1
ATOM 1233 N N . LYS A 1 155 ? 0.039 8.944 -33.345 1.00 91.50 155 LYS A N 1
ATOM 1234 C CA . LYS A 1 155 ? 0.002 10.321 -33.889 1.00 91.50 155 LYS A CA 1
ATOM 1235 C C . LYS A 1 155 ? -1.211 10.618 -34.791 1.00 91.50 155 LYS A C 1
ATOM 1237 O O . LYS A 1 155 ? -1.286 11.686 -35.387 1.00 91.50 155 LYS A O 1
ATOM 1242 N N . HIS A 1 156 ? -2.102 9.647 -34.931 1.00 87.44 156 HIS A N 1
ATOM 1243 C CA . HIS A 1 156 ? -3.337 9.684 -35.692 1.00 87.44 156 HIS A CA 1
ATOM 1244 C C . HIS A 1 156 ? -4.440 9.173 -34.754 1.00 87.44 156 HIS A C 1
ATOM 1246 O O . HIS A 1 156 ? -4.524 7.969 -34.475 1.00 87.44 156 HIS A O 1
ATOM 1252 N N . ASP A 1 157 ? -5.236 10.099 -34.213 1.00 81.44 157 ASP A N 1
ATOM 1253 C CA . ASP A 1 157 ? -6.244 9.837 -33.177 1.00 81.44 157 ASP A CA 1
ATOM 1254 C C . ASP A 1 157 ? -7.247 8.754 -33.600 1.00 81.44 157 ASP A C 1
ATOM 1256 O O . ASP A 1 157 ? -7.715 7.971 -32.766 1.00 81.44 157 ASP A O 1
ATOM 1260 N N . GLU A 1 158 ? -7.512 8.638 -34.907 1.00 82.25 158 GLU A N 1
ATOM 1261 C CA . GLU A 1 158 ? -8.385 7.623 -35.490 1.00 82.25 158 GLU A CA 1
ATOM 1262 C C . GLU A 1 158 ? -7.951 6.181 -35.169 1.00 82.25 158 GLU A C 1
ATOM 1264 O O . GLU A 1 158 ? -8.800 5.288 -35.176 1.00 82.25 158 GLU A O 1
ATOM 1269 N N . TYR A 1 159 ? -6.679 5.940 -34.816 1.00 85.31 159 TYR A N 1
ATOM 1270 C CA . TYR A 1 159 ? -6.155 4.626 -34.410 1.00 85.31 159 TYR A CA 1
ATOM 1271 C C . TYR A 1 159 ? -6.151 4.369 -32.895 1.00 85.31 159 TYR A C 1
ATOM 1273 O O . TYR A 1 159 ? -5.967 3.226 -32.473 1.00 85.31 159 TYR A O 1
ATOM 1281 N N . GLN A 1 160 ? -6.351 5.390 -32.055 1.00 84.38 160 GLN A N 1
ATOM 1282 C CA . GLN A 1 160 ? -6.371 5.273 -30.585 1.00 84.38 160 GLN A CA 1
ATOM 1283 C C . GLN A 1 160 ? -5.181 4.491 -29.973 1.00 84.38 160 GLN A C 1
ATOM 1285 O O . GLN A 1 160 ? -5.328 3.815 -28.953 1.00 84.38 160 GLN A O 1
ATOM 1290 N N . LEU A 1 161 ? -3.995 4.552 -30.588 1.00 90.62 161 LEU A N 1
ATOM 1291 C CA . LEU A 1 161 ? -2.819 3.717 -30.271 1.00 90.62 161 LEU A CA 1
ATOM 1292 C C . LEU A 1 161 ? -2.039 4.153 -29.001 1.00 90.62 161 LEU A C 1
ATOM 1294 O O . LEU A 1 161 ? -0.865 3.831 -28.828 1.00 90.62 161 LEU A O 1
ATOM 1298 N N . PHE A 1 162 ? -2.685 4.884 -28.093 1.00 88.56 162 PHE A N 1
ATOM 1299 C CA . PHE A 1 162 ? -2.076 5.463 -26.888 1.00 88.56 162 PHE A CA 1
ATOM 1300 C C . PHE A 1 162 ? -1.850 4.437 -25.762 1.00 88.56 162 PHE A C 1
ATOM 1302 O O . PHE A 1 162 ? -0.845 4.504 -25.051 1.00 88.56 162 PHE A O 1
ATOM 1309 N N . PHE A 1 163 ? -2.786 3.493 -25.605 1.00 86.88 163 PHE A N 1
ATOM 1310 C CA . PHE A 1 163 ? -2.837 2.512 -24.514 1.00 86.88 163 PHE A CA 1
ATOM 1311 C C . PHE A 1 163 ? -1.808 1.377 -24.659 1.00 86.88 163 PHE A C 1
ATOM 1313 O O . PHE A 1 163 ? -1.224 1.195 -25.728 1.00 86.88 163 PHE A O 1
ATOM 1320 N N . GLN A 1 164 ? -1.588 0.578 -23.601 1.00 90.75 164 GLN A N 1
ATOM 1321 C CA . GLN A 1 164 ? -0.615 -0.521 -23.653 1.00 90.75 164 GLN A CA 1
ATOM 1322 C C . GLN A 1 164 ? -1.059 -1.589 -24.659 1.00 90.75 164 GLN A C 1
ATOM 1324 O O . GLN A 1 164 ? -1.975 -2.364 -24.385 1.00 90.75 164 GLN A O 1
ATOM 1329 N N . CYS A 1 165 ? -0.365 -1.659 -25.793 1.00 93.00 165 CYS A N 1
ATOM 1330 C CA . CYS A 1 165 ? -0.595 -2.668 -26.819 1.00 93.00 165 CYS A CA 1
ATOM 1331 C C . CYS A 1 165 ? 0.289 -3.898 -26.580 1.00 93.00 165 CYS A C 1
ATOM 1333 O O . CYS A 1 165 ? 1.396 -3.784 -26.043 1.00 93.00 165 CYS A O 1
ATOM 1335 N N . ARG A 1 166 ? -0.181 -5.079 -26.988 1.00 92.06 166 ARG A N 1
ATOM 1336 C CA . ARG A 1 166 ? 0.571 -6.341 -26.923 1.00 92.06 166 ARG A CA 1
ATOM 1337 C C . ARG A 1 166 ? 0.293 -7.201 -28.153 1.00 92.06 166 ARG A C 1
ATOM 1339 O O . ARG A 1 166 ? -0.790 -7.141 -28.725 1.00 92.06 166 ARG A O 1
ATOM 1346 N N . GLY A 1 167 ? 1.273 -8.014 -28.545 1.00 94.00 167 GLY A N 1
ATOM 1347 C CA . GLY A 1 167 ? 1.146 -8.949 -29.664 1.00 94.00 167 GLY A CA 1
ATOM 1348 C C . GLY A 1 167 ? 0.900 -8.298 -31.036 1.00 94.00 167 GLY A C 1
ATOM 1349 O O . GLY A 1 167 ? 0.508 -7.138 -31.155 1.00 94.00 167 GLY A O 1
ATOM 1350 N N . ILE A 1 168 ? 1.119 -9.058 -32.107 1.00 96.69 168 ILE A N 1
ATOM 1351 C CA . ILE A 1 168 ? 0.672 -8.679 -33.450 1.00 96.69 168 ILE A CA 1
ATOM 1352 C C . ILE A 1 168 ? 0.385 -9.936 -34.276 1.00 96.69 168 ILE A C 1
ATOM 1354 O O . ILE A 1 168 ? 1.126 -10.913 -34.201 1.00 96.69 168 ILE A O 1
ATOM 1358 N N . ALA A 1 169 ? -0.704 -9.918 -35.038 1.00 96.31 169 ALA A N 1
ATOM 1359 C CA . ALA A 1 169 ? -1.177 -11.012 -35.883 1.00 96.31 169 ALA A CA 1
ATOM 1360 C C . ALA A 1 169 ? -1.766 -10.459 -37.195 1.00 96.31 169 ALA A C 1
ATOM 1362 O O . ALA A 1 169 ? -1.805 -9.242 -37.405 1.00 96.31 169 ALA A O 1
ATOM 1363 N N . LYS A 1 170 ? -2.210 -11.340 -38.099 1.00 95.19 170 LYS A N 1
ATOM 1364 C CA . LYS A 1 170 ? -2.773 -10.951 -39.400 1.00 95.19 170 LYS A CA 1
ATOM 1365 C C . LYS A 1 170 ? -3.911 -11.886 -39.800 1.00 95.19 170 LYS A C 1
ATOM 1367 O O . LYS A 1 170 ? -3.701 -13.095 -39.864 1.00 95.19 170 LYS A O 1
ATOM 1372 N N . SER A 1 171 ? -5.073 -11.330 -40.125 1.00 94.00 171 SER A N 1
ATOM 1373 C CA . SER A 1 171 ? -6.232 -12.107 -40.577 1.00 94.00 171 SER A CA 1
ATOM 1374 C C . SER A 1 171 ? -6.027 -12.750 -41.953 1.00 94.00 171 SER A C 1
ATOM 1376 O O . SER A 1 171 ? -5.152 -12.344 -42.729 1.00 94.00 171 SER A O 1
ATOM 1378 N N . ILE A 1 172 ? -6.898 -13.704 -42.298 1.00 91.19 172 ILE A N 1
ATOM 1379 C CA . ILE A 1 172 ? -7.021 -14.242 -43.662 1.00 91.19 172 ILE A CA 1
ATOM 1380 C C . ILE A 1 172 ? -7.373 -13.156 -44.692 1.00 91.19 172 ILE A C 1
ATOM 1382 O O . ILE A 1 172 ? -6.869 -13.190 -45.815 1.00 91.19 172 ILE A O 1
ATOM 1386 N N . ALA A 1 173 ? -8.135 -12.123 -44.305 1.00 91.25 173 ALA A N 1
ATOM 1387 C CA . ALA A 1 173 ? -8.374 -10.956 -45.154 1.00 91.25 173 ALA A CA 1
ATOM 1388 C C . ALA A 1 173 ? -7.087 -10.154 -45.438 1.00 91.25 173 ALA A C 1
ATOM 1390 O O . ALA A 1 173 ? -7.040 -9.395 -46.409 1.00 91.25 173 ALA A O 1
ATOM 1391 N N . GLY A 1 174 ? -6.029 -10.330 -44.640 1.00 92.00 174 GLY A N 1
ATOM 1392 C CA . GLY A 1 174 ? -4.751 -9.631 -44.766 1.00 92.00 174 GLY A CA 1
ATOM 1393 C C . GLY A 1 174 ? -4.683 -8.308 -44.001 1.00 92.00 174 GLY A C 1
ATOM 1394 O O . GLY A 1 174 ? -3.772 -7.524 -44.255 1.00 92.00 174 GLY A O 1
ATOM 1395 N N . ASN A 1 175 ? -5.624 -8.058 -43.091 1.00 94.31 175 ASN A N 1
ATOM 1396 C CA . ASN A 1 175 ? -5.599 -6.924 -42.168 1.00 94.31 175 ASN A CA 1
ATOM 1397 C C . ASN A 1 175 ? -4.684 -7.247 -40.971 1.00 94.31 175 ASN A C 1
ATOM 1399 O O . ASN A 1 175 ? -4.437 -8.419 -40.674 1.00 94.31 175 ASN A O 1
ATOM 1403 N N . LEU A 1 176 ? -4.167 -6.228 -40.279 1.00 96.12 176 LEU A N 1
ATOM 1404 C CA . LEU A 1 176 ? -3.309 -6.423 -39.101 1.00 96.12 176 LEU A CA 1
ATOM 1405 C C . LEU A 1 176 ? -4.117 -6.352 -37.805 1.00 96.12 176 LEU A C 1
ATOM 1407 O O . LEU A 1 176 ? -5.014 -5.524 -37.680 1.00 96.12 176 LEU A O 1
ATOM 1411 N N . ILE A 1 177 ? -3.778 -7.209 -36.842 1.00 96.69 177 ILE A N 1
ATOM 1412 C CA . ILE A 1 177 ? -4.462 -7.328 -35.551 1.00 96.69 177 ILE A CA 1
ATOM 1413 C C . ILE A 1 177 ? -3.455 -7.111 -34.420 1.00 96.69 177 ILE A C 1
ATOM 1415 O O . ILE A 1 177 ? -2.361 -7.672 -34.443 1.00 96.69 177 ILE A O 1
ATOM 1419 N N . THR A 1 178 ? -3.832 -6.339 -33.406 1.00 96.69 178 THR A N 1
ATOM 1420 C CA . THR A 1 178 ? -3.133 -6.253 -32.113 1.00 96.69 178 THR A CA 1
ATOM 1421 C C . THR A 1 178 ? -4.169 -6.094 -30.998 1.00 96.69 178 THR A C 1
ATOM 1423 O O . THR A 1 178 ? -5.327 -5.775 -31.272 1.00 96.69 178 THR A O 1
ATOM 1426 N N . ILE A 1 179 ? -3.776 -6.326 -29.750 1.00 96.38 179 ILE A N 1
ATOM 1427 C CA . ILE A 1 179 ? -4.632 -6.145 -28.571 1.00 96.38 179 ILE A CA 1
ATOM 1428 C C . ILE A 1 179 ? -4.153 -4.945 -27.754 1.00 96.38 179 ILE A C 1
ATOM 1430 O O . ILE A 1 179 ? -2.948 -4.702 -27.679 1.00 96.38 179 ILE A O 1
ATOM 1434 N N . ASP A 1 180 ? -5.070 -4.196 -27.139 1.00 93.06 180 ASP A N 1
ATOM 1435 C CA . ASP A 1 180 ? -4.731 -3.132 -26.186 1.00 93.06 180 ASP A CA 1
ATOM 1436 C C . ASP A 1 180 ? -5.489 -3.218 -24.861 1.00 93.06 180 ASP A C 1
ATOM 1438 O O . ASP A 1 180 ? -6.500 -3.905 -24.727 1.00 93.06 180 ASP A O 1
ATOM 1442 N N . MET A 1 181 ? -4.931 -2.553 -23.851 1.00 90.38 181 MET A N 1
ATOM 1443 C CA . MET A 1 181 ? -5.485 -2.461 -22.503 1.00 90.38 181 MET A CA 1
ATOM 1444 C C . MET A 1 181 ? -5.700 -0.984 -22.159 1.00 90.38 181 MET A C 1
ATOM 1446 O O . MET A 1 181 ? -4.750 -0.311 -21.741 1.00 90.38 181 MET A O 1
ATOM 1450 N N . PRO A 1 182 ? -6.919 -0.458 -22.372 1.00 82.88 182 PRO A N 1
ATOM 1451 C CA . PRO A 1 182 ? -7.328 0.845 -21.866 1.00 82.88 182 PRO A CA 1
ATOM 1452 C C . PRO A 1 182 ? -7.241 0.931 -20.334 1.00 82.88 182 PRO A C 1
ATOM 1454 O O . PRO A 1 182 ? -7.104 -0.074 -19.636 1.00 82.88 182 PRO A O 1
ATOM 1457 N N . ILE A 1 183 ? -7.342 2.148 -19.798 1.00 76.25 183 ILE A N 1
ATOM 1458 C CA . ILE A 1 183 ? -7.437 2.363 -18.348 1.00 76.25 183 ILE A CA 1
ATOM 1459 C C . ILE A 1 183 ? -8.807 1.853 -17.856 1.00 76.25 183 ILE A C 1
ATOM 1461 O O . ILE A 1 183 ? -9.826 2.045 -18.528 1.00 76.25 183 ILE A O 1
ATOM 1465 N N . GLN A 1 184 ? -8.826 1.198 -16.691 1.00 62.91 184 GLN A N 1
ATOM 1466 C CA . GLN A 1 184 ? -10.057 0.726 -16.047 1.00 62.91 184 GLN A CA 1
ATOM 1467 C C . GLN A 1 184 ? -11.041 1.895 -15.817 1.00 62.91 184 GLN A C 1
ATOM 1469 O O . GLN A 1 184 ? -10.594 3.016 -15.574 1.00 62.91 184 GLN A O 1
ATOM 1474 N N . PRO A 1 185 ? -12.368 1.677 -15.917 1.00 61.56 185 PRO A N 1
ATOM 1475 C CA . PRO A 1 185 ? -13.069 0.385 -15.927 1.00 61.56 185 PRO A CA 1
ATOM 1476 C C . PRO A 1 185 ? -13.238 -0.283 -17.307 1.00 61.56 185 PRO A C 1
ATOM 1478 O O . PRO A 1 185 ? -13.958 -1.270 -17.408 1.00 61.56 185 PRO A O 1
ATOM 1481 N N . ARG A 1 186 ? -12.620 0.227 -18.382 1.00 75.31 186 ARG A N 1
ATOM 1482 C CA . ARG A 1 186 ? -12.808 -0.319 -19.741 1.00 75.31 186 ARG A CA 1
ATOM 1483 C C . ARG A 1 186 ? -12.133 -1.686 -19.936 1.00 75.31 186 ARG A C 1
ATOM 1485 O O . ARG A 1 186 ? -11.024 -1.908 -19.450 1.00 75.31 186 ARG A O 1
ATOM 1492 N N . SER A 1 187 ? -12.782 -2.560 -20.704 1.00 86.44 187 SER A N 1
ATOM 1493 C CA . SER A 1 187 ? -12.272 -3.878 -21.104 1.00 86.44 187 SER A CA 1
ATOM 1494 C C . SER A 1 187 ? -10.991 -3.782 -21.952 1.00 86.44 187 SER A C 1
ATOM 1496 O O . SER A 1 187 ? -10.829 -2.821 -22.712 1.00 86.44 187 SER A O 1
ATOM 1498 N N . PRO A 1 188 ? -10.099 -4.791 -21.915 1.00 94.75 188 PRO A N 1
ATOM 1499 C CA . PRO A 1 188 ? -9.095 -4.990 -22.959 1.00 94.75 188 PRO A CA 1
ATOM 1500 C C . PRO A 1 188 ? -9.759 -5.248 -24.319 1.00 94.75 188 PRO A C 1
ATOM 1502 O O . PRO A 1 188 ? -10.834 -5.843 -24.368 1.00 94.75 188 PRO A O 1
ATOM 1505 N N . ARG A 1 189 ? -9.117 -4.849 -25.423 1.00 95.06 189 ARG A N 1
ATOM 1506 C CA . ARG A 1 189 ? -9.726 -4.874 -26.766 1.00 95.06 189 ARG A CA 1
ATOM 1507 C C . ARG A 1 189 ? -8.857 -5.574 -27.803 1.00 95.06 189 ARG A C 1
ATOM 1509 O O . ARG A 1 189 ? -7.635 -5.439 -27.794 1.00 95.06 189 ARG A O 1
ATOM 1516 N N . ILE A 1 190 ? -9.497 -6.239 -28.759 1.00 96.38 190 ILE A N 1
ATOM 1517 C CA . ILE A 1 190 ? -8.924 -6.616 -30.058 1.00 96.38 190 ILE A CA 1
ATOM 1518 C C . ILE A 1 190 ? -9.119 -5.433 -30.999 1.00 96.38 190 ILE A C 1
ATOM 1520 O O . ILE A 1 190 ? -10.233 -4.929 -31.126 1.00 96.38 190 ILE A O 1
ATOM 1524 N N . ARG A 1 191 ? -8.063 -5.005 -31.696 1.00 93.62 191 ARG A N 1
ATOM 1525 C CA . ARG A 1 191 ? -8.150 -3.996 -32.759 1.00 93.62 191 ARG A CA 1
ATOM 1526 C C . ARG A 1 191 ? -7.655 -4.559 -34.080 1.00 93.62 191 ARG A C 1
ATOM 1528 O O . ARG A 1 191 ? -6.557 -5.116 -34.141 1.00 93.62 191 ARG A O 1
ATOM 1535 N N . ILE A 1 192 ? -8.450 -4.372 -35.129 1.00 94.31 192 ILE A N 1
ATOM 1536 C CA . ILE A 1 192 ? -8.152 -4.812 -36.495 1.00 94.31 192 ILE A CA 1
ATOM 1537 C C . ILE A 1 192 ? -7.998 -3.570 -37.378 1.00 94.31 192 ILE A C 1
ATOM 1539 O O . ILE A 1 192 ? -8.827 -2.664 -37.325 1.00 94.31 192 ILE A O 1
ATOM 1543 N N . PHE A 1 193 ? -6.939 -3.535 -38.186 1.00 94.00 193 PHE A N 1
ATOM 1544 C CA . PHE A 1 193 ? -6.537 -2.401 -39.018 1.00 94.00 193 PHE A CA 1
ATOM 1545 C C . PHE A 1 193 ? -6.544 -2.790 -40.499 1.00 94.00 193 PHE A C 1
ATOM 1547 O O . PHE A 1 193 ? -5.805 -3.689 -40.918 1.00 94.00 193 PHE A O 1
ATOM 1554 N N . GLN A 1 194 ? -7.370 -2.107 -41.291 1.00 92.38 194 GLN A N 1
ATOM 1555 C CA . GLN A 1 194 ? -7.633 -2.428 -42.691 1.00 92.38 194 GLN A CA 1
ATOM 1556 C C . GLN A 1 194 ? -6.379 -2.289 -43.573 1.00 92.38 194 GLN A C 1
ATOM 1558 O O . GLN A 1 194 ? -5.613 -1.329 -43.477 1.00 92.38 194 GLN A O 1
ATOM 1563 N N . LYS A 1 195 ? -6.175 -3.246 -44.481 1.00 86.19 195 LYS A N 1
ATOM 1564 C CA . LYS A 1 195 ? -5.102 -3.203 -45.485 1.00 86.19 195 LYS A CA 1
ATOM 1565 C C . LYS A 1 195 ? -5.287 -2.057 -46.496 1.00 86.19 195 LYS A C 1
ATOM 1567 O O . LYS A 1 195 ? -6.395 -1.762 -46.935 1.00 86.19 195 LYS A O 1
ATOM 1572 N N . TYR A 1 196 ? -4.165 -1.484 -46.939 1.00 75.75 196 TYR A N 1
ATOM 1573 C CA . TYR A 1 196 ? -4.026 -0.390 -47.924 1.00 75.75 196 TYR A CA 1
ATOM 1574 C C . TYR A 1 196 ? -4.587 0.979 -47.509 1.00 75.75 196 TYR A C 1
ATOM 1576 O O . TYR A 1 196 ? -3.853 1.959 -47.591 1.00 75.75 196 TYR A O 1
ATOM 1584 N N . PHE A 1 197 ? -5.835 1.044 -47.048 1.00 71.62 197 PHE A N 1
ATOM 1585 C CA . PHE A 1 197 ? -6.470 2.247 -46.508 1.00 71.62 197 PHE A CA 1
ATOM 1586 C C . PHE A 1 197 ? -6.813 1.966 -45.044 1.00 71.62 197 PHE A C 1
ATOM 1588 O O . PHE A 1 197 ? -7.805 1.277 -44.805 1.00 71.62 197 PHE A O 1
ATOM 1595 N N . PRO A 1 198 ? -6.006 2.415 -44.065 1.00 67.56 198 PRO A N 1
ATOM 1596 C CA . PRO A 1 198 ? -6.175 1.970 -42.693 1.00 67.56 198 PRO A CA 1
ATOM 1597 C C . PRO A 1 198 ? -7.365 2.681 -42.040 1.00 67.56 198 PRO A C 1
ATOM 1599 O O . PRO A 1 198 ? -7.256 3.764 -41.479 1.00 67.56 198 PRO A O 1
ATOM 1602 N N . LYS A 1 199 ? -8.530 2.041 -42.095 1.00 83.25 199 LYS A N 1
ATOM 1603 C CA . LYS A 1 199 ? -9.558 2.177 -41.059 1.00 83.25 199 LYS A CA 1
ATOM 1604 C C . LYS A 1 199 ? -9.230 1.211 -39.921 1.00 83.25 199 LYS A C 1
ATOM 1606 O O . LYS A 1 199 ? -8.542 0.213 -40.146 1.00 83.25 199 LYS A O 1
ATOM 1611 N N . GLN A 1 200 ? -9.758 1.458 -38.726 1.00 88.69 200 GLN A N 1
ATOM 1612 C CA . GLN A 1 200 ? -9.739 0.465 -37.652 1.00 88.69 200 GLN A CA 1
ATOM 1613 C C . GLN A 1 200 ? -11.137 0.137 -37.135 1.00 88.69 200 GLN A C 1
ATOM 1615 O O . GLN A 1 200 ? -12.062 0.940 -37.238 1.00 88.69 200 GLN A O 1
ATOM 1620 N N . ILE A 1 201 ? -11.243 -1.045 -36.543 1.00 90.31 201 ILE A N 1
ATOM 1621 C CA . ILE A 1 201 ? -12.393 -1.546 -35.788 1.00 90.31 201 ILE A CA 1
ATOM 1622 C C . ILE A 1 201 ? -11.875 -2.168 -34.493 1.00 90.31 201 ILE A C 1
ATOM 1624 O O . ILE A 1 201 ? -10.730 -2.625 -34.434 1.00 90.31 201 ILE A O 1
ATOM 1628 N N . ASN A 1 202 ? -12.700 -2.163 -33.450 1.00 92.12 202 ASN A N 1
ATOM 1629 C CA . ASN A 1 202 ? -12.331 -2.689 -32.143 1.00 92.12 202 ASN A CA 1
ATOM 1630 C C . ASN A 1 202 ? -13.479 -3.484 -31.517 1.00 92.12 202 ASN A C 1
ATOM 1632 O O . ASN A 1 202 ? -14.643 -3.181 -31.764 1.00 92.12 202 ASN A O 1
ATOM 1636 N N . PHE A 1 203 ? -13.116 -4.500 -30.739 1.00 94.06 203 PHE A N 1
ATOM 1637 C CA . PHE A 1 203 ? -14.025 -5.410 -30.049 1.00 94.06 203 PHE A CA 1
ATOM 1638 C C . PHE A 1 203 ? -13.467 -5.717 -28.658 1.00 94.06 203 PHE A C 1
ATOM 1640 O O . PHE A 1 203 ? -12.260 -5.935 -28.524 1.00 94.06 203 PHE A O 1
ATOM 1647 N N . ASP A 1 204 ? -14.320 -5.760 -27.641 1.00 94.06 204 ASP A N 1
ATOM 1648 C CA . ASP A 1 204 ? -13.908 -6.057 -26.268 1.00 94.06 204 ASP A CA 1
ATOM 1649 C C . ASP A 1 204 ? -13.587 -7.551 -26.073 1.00 94.06 204 ASP A C 1
ATOM 1651 O O . ASP A 1 204 ? -14.148 -8.428 -26.731 1.00 94.06 204 ASP A O 1
ATOM 1655 N N . ILE A 1 205 ? -12.664 -7.841 -25.154 1.00 94.56 205 ILE A N 1
ATOM 1656 C CA . ILE A 1 205 ? -12.287 -9.196 -24.736 1.00 94.56 205 ILE A CA 1
ATOM 1657 C C . ILE A 1 205 ? -12.909 -9.444 -23.360 1.00 94.56 205 ILE A C 1
ATOM 1659 O O . ILE A 1 205 ? -12.283 -9.213 -22.322 1.00 94.56 205 ILE A O 1
ATOM 1663 N N . GLU A 1 206 ? -14.167 -9.877 -23.350 1.00 89.44 206 GLU A N 1
ATOM 1664 C CA . GLU A 1 206 ? -14.907 -10.122 -22.110 1.00 89.44 206 GLU A CA 1
ATOM 1665 C C . GLU A 1 206 ? -14.189 -11.145 -21.212 1.00 89.44 206 GLU A C 1
ATOM 1667 O O . GLU A 1 206 ? -13.694 -12.181 -21.662 1.00 89.44 206 GLU A O 1
ATOM 1672 N N . GLY A 1 207 ? -14.097 -10.835 -19.916 1.00 85.75 207 GLY A N 1
ATOM 1673 C CA . GLY A 1 207 ? -13.423 -11.682 -18.929 1.00 85.75 207 GLY A CA 1
ATOM 1674 C C . GLY A 1 207 ? -11.887 -11.707 -19.000 1.00 85.75 207 GLY A C 1
ATOM 1675 O O . GLY A 1 207 ? -11.279 -12.462 -18.242 1.00 85.75 207 GLY A O 1
ATOM 1676 N N . ALA A 1 208 ? -11.245 -10.907 -19.859 1.00 89.19 208 ALA A N 1
ATOM 1677 C CA . ALA A 1 208 ? -9.789 -10.727 -19.871 1.00 89.19 208 ALA A CA 1
ATOM 1678 C C . ALA A 1 208 ? -9.327 -9.611 -18.913 1.00 89.19 208 ALA A C 1
ATOM 1680 O O . ALA A 1 208 ? -10.054 -8.658 -18.635 1.00 89.19 208 ALA A O 1
ATOM 1681 N N . ARG A 1 209 ? -8.079 -9.701 -18.429 1.00 87.69 209 ARG A N 1
ATOM 1682 C CA . ARG A 1 209 ? -7.465 -8.729 -17.496 1.00 87.69 209 ARG A CA 1
ATOM 1683 C C . ARG A 1 209 ? -6.071 -8.271 -17.926 1.00 87.69 209 ARG A C 1
ATOM 1685 O O . ARG A 1 209 ? -5.667 -7.159 -17.594 1.00 87.69 209 ARG A O 1
ATOM 1692 N N . ARG A 1 210 ? -5.310 -9.117 -18.627 1.00 90.00 210 ARG A N 1
ATOM 1693 C CA . ARG A 1 210 ? -3.967 -8.811 -19.145 1.00 90.00 210 ARG A CA 1
ATOM 1694 C C . ARG A 1 210 ? -3.619 -9.651 -20.392 1.00 90.00 210 ARG A C 1
ATOM 1696 O O . ARG A 1 210 ? -2.633 -10.408 -20.368 1.00 90.00 210 ARG A O 1
ATOM 1703 N N . PRO A 1 211 ? -4.389 -9.544 -21.489 1.00 93.19 211 PRO A N 1
ATOM 1704 C CA . PRO A 1 211 ? -4.131 -10.297 -22.713 1.00 93.19 211 PRO A CA 1
ATOM 1705 C C . PRO A 1 211 ? -2.761 -9.888 -23.273 1.00 93.19 211 PRO A C 1
ATOM 1707 O O . PRO A 1 211 ? -2.378 -8.719 -23.195 1.00 93.19 211 PRO A O 1
ATOM 1710 N N . SER A 1 212 ? -1.955 -10.850 -23.736 1.00 90.12 212 SER A N 1
ATOM 1711 C CA . SER A 1 212 ? -0.527 -10.593 -24.013 1.00 90.12 212 SER A CA 1
ATOM 1712 C C . SER A 1 212 ? 0.075 -11.267 -25.241 1.00 90.12 212 SER A C 1
ATOM 1714 O O . SER A 1 212 ? 0.943 -10.661 -25.868 1.00 90.12 212 SER A O 1
ATOM 1716 N N . PHE A 1 213 ? -0.367 -12.470 -25.608 1.00 94.19 213 PHE A N 1
ATOM 1717 C CA . PHE A 1 213 ? 0.093 -13.151 -26.824 1.00 94.19 213 PHE A CA 1
ATOM 1718 C C . PHE A 1 213 ? -1.095 -13.451 -27.726 1.00 94.19 213 PHE A C 1
ATOM 1720 O O . PHE A 1 213 ? -2.215 -13.620 -27.247 1.00 94.19 213 PHE A O 1
ATOM 1727 N N . ILE A 1 214 ? -0.834 -13.467 -29.030 1.00 96.25 214 ILE A N 1
ATOM 1728 C CA . ILE A 1 214 ? -1.837 -13.520 -30.088 1.00 96.25 214 ILE A CA 1
ATOM 1729 C C . ILE A 1 214 ? -1.287 -14.347 -31.254 1.00 96.25 214 ILE A C 1
ATOM 1731 O O . ILE A 1 214 ? -0.125 -14.193 -31.628 1.00 96.25 214 ILE A O 1
ATOM 1735 N N . SER A 1 215 ? -2.110 -15.218 -31.830 1.00 95.44 215 SER A N 1
ATOM 1736 C CA . SER A 1 215 ? -1.773 -15.990 -33.030 1.00 95.44 215 SER A CA 1
ATOM 1737 C C . SER A 1 215 ? -3.014 -16.179 -33.894 1.00 95.44 215 SER A C 1
ATOM 1739 O O . SER A 1 215 ? -4.119 -16.260 -33.363 1.00 95.44 215 SER A O 1
ATOM 1741 N N . SER A 1 216 ? -2.850 -16.242 -35.214 1.00 94.94 216 SER A N 1
ATOM 1742 C CA . SER A 1 216 ? -3.947 -16.347 -36.183 1.00 94.94 216 SER A CA 1
ATOM 1743 C C . SER A 1 216 ? -3.703 -17.469 -37.190 1.00 94.94 216 SER A C 1
ATOM 1745 O O . SER A 1 216 ? -2.588 -17.612 -37.692 1.00 94.94 216 SER A O 1
ATOM 1747 N N . CYS A 1 217 ? -4.751 -18.222 -37.511 1.00 93.06 217 CYS A N 1
ATOM 1748 C CA . CYS A 1 217 ? -4.761 -19.284 -38.516 1.00 93.06 217 CYS A CA 1
ATOM 1749 C C . CYS A 1 217 ? -6.135 -19.274 -39.190 1.00 93.06 217 CYS A C 1
ATOM 1751 O O . CYS A 1 217 ? -7.148 -19.360 -38.501 1.00 93.06 217 CYS A O 1
ATOM 1753 N N . ASP A 1 218 ? -6.165 -19.096 -40.510 1.00 91.94 218 ASP A N 1
ATOM 1754 C CA . ASP A 1 218 ? -7.378 -18.907 -41.311 1.00 91.94 218 ASP A CA 1
ATOM 1755 C C . ASP A 1 218 ? -8.377 -17.910 -40.688 1.00 91.94 218 ASP A C 1
ATOM 1757 O O . ASP A 1 218 ? -8.056 -16.727 -40.535 1.00 91.94 218 ASP A O 1
ATOM 1761 N N . ASP A 1 219 ? -9.578 -18.364 -40.328 1.00 92.81 219 ASP A N 1
ATOM 1762 C CA . ASP A 1 219 ? -10.626 -17.558 -39.698 1.00 92.81 219 ASP A CA 1
ATOM 1763 C C . ASP A 1 219 ? -10.548 -17.532 -38.161 1.00 92.81 219 ASP A C 1
ATOM 1765 O O . ASP A 1 219 ? -11.467 -17.035 -37.513 1.00 92.81 219 ASP A O 1
ATOM 1769 N N . LYS A 1 220 ? -9.469 -18.047 -37.557 1.00 95.19 220 LYS A N 1
ATOM 1770 C CA . LYS A 1 220 ? -9.293 -18.177 -36.103 1.00 95.19 220 LYS A CA 1
ATOM 1771 C C . LYS A 1 220 ? -8.222 -17.249 -35.539 1.00 95.19 220 LYS A C 1
ATOM 1773 O O . LYS A 1 220 ? -7.174 -17.019 -36.146 1.00 95.19 220 LYS A O 1
ATOM 1778 N N . LEU A 1 221 ? -8.455 -16.790 -34.310 1.00 96.50 221 LEU A N 1
ATOM 1779 C CA . LEU A 1 221 ? -7.523 -16.004 -33.507 1.00 96.50 221 LEU A CA 1
ATOM 1780 C C . LEU A 1 221 ? -7.442 -16.564 -32.080 1.00 96.50 221 LEU A C 1
ATOM 1782 O O . LEU A 1 221 ? -8.434 -16.563 -31.355 1.00 96.50 221 LEU A O 1
ATOM 1786 N N . ALA A 1 222 ? -6.257 -17.001 -31.664 1.00 97.19 222 ALA A N 1
ATOM 1787 C CA . ALA A 1 222 ? -5.968 -17.397 -30.290 1.00 97.19 222 ALA A CA 1
ATOM 1788 C C . ALA A 1 222 ? -5.334 -16.227 -29.523 1.00 97.19 222 ALA A C 1
ATOM 1790 O O . ALA A 1 222 ? -4.407 -15.594 -30.032 1.00 97.19 222 ALA A O 1
ATOM 1791 N N . ILE A 1 223 ? -5.800 -15.959 -28.299 1.00 97.38 223 ILE A N 1
ATOM 1792 C CA . ILE A 1 223 ? -5.271 -14.918 -27.400 1.00 97.38 223 ILE A CA 1
ATOM 1793 C C . ILE A 1 223 ? -5.055 -15.508 -26.006 1.00 97.38 223 ILE A C 1
ATOM 1795 O O . ILE A 1 223 ? -5.983 -16.081 -25.443 1.00 97.38 223 ILE A O 1
ATOM 1799 N N . SER A 1 224 ? -3.873 -15.324 -25.411 1.00 95.19 224 SER A N 1
ATOM 1800 C CA . SER A 1 224 ? -3.604 -15.735 -24.022 1.00 95.19 224 SER A CA 1
ATOM 1801 C C . SER A 1 224 ? -3.557 -14.561 -23.045 1.00 95.19 224 SER A C 1
ATOM 1803 O O . SER A 1 224 ? -2.918 -13.539 -23.328 1.00 95.19 224 SER A O 1
ATOM 1805 N N . ASP A 1 225 ? -4.133 -14.745 -21.859 1.00 92.62 225 ASP A N 1
ATOM 1806 C CA . ASP A 1 225 ? -4.254 -13.734 -20.810 1.00 92.62 225 ASP A CA 1
ATOM 1807 C C . ASP A 1 225 ? -3.453 -14.074 -19.543 1.00 92.62 225 ASP A C 1
ATOM 1809 O O . ASP A 1 225 ? -3.670 -15.103 -18.906 1.00 92.62 225 ASP A O 1
ATOM 1813 N N . LEU A 1 226 ? -2.543 -13.168 -19.160 1.00 86.00 226 LEU A N 1
ATOM 1814 C CA . LEU A 1 226 ? -1.636 -13.337 -18.014 1.00 86.00 226 LEU A CA 1
ATOM 1815 C C . LEU A 1 226 ? -2.261 -12.966 -16.661 1.00 86.00 226 LEU A C 1
ATOM 1817 O O . LEU A 1 226 ? -1.662 -13.228 -15.622 1.00 86.00 226 LEU A O 1
ATOM 1821 N N . GLY A 1 227 ? -3.400 -12.270 -16.664 1.00 82.12 227 GLY A N 1
ATOM 1822 C CA . GLY A 1 227 ? -4.075 -11.776 -15.460 1.00 82.12 227 GLY A CA 1
ATOM 1823 C C . GLY A 1 227 ? -5.198 -12.692 -14.977 1.00 82.12 227 GLY A C 1
ATOM 1824 O O . GLY A 1 227 ? -5.661 -12.533 -13.852 1.00 82.12 227 GLY A O 1
ATOM 1825 N N . THR A 1 228 ? -5.622 -13.626 -15.829 1.00 85.94 228 THR A N 1
ATOM 1826 C CA . THR A 1 228 ? -6.695 -14.601 -15.588 1.00 85.94 228 THR A CA 1
ATOM 1827 C C . THR A 1 228 ? -6.301 -16.034 -15.937 1.00 85.94 228 THR A C 1
ATOM 1829 O O . THR A 1 228 ? -7.093 -16.928 -15.688 1.00 85.94 228 THR A O 1
ATOM 1832 N N . GLN A 1 229 ? -5.117 -16.281 -16.511 1.00 88.94 229 GLN A N 1
ATOM 1833 C CA . GLN A 1 229 ? -4.670 -17.620 -16.924 1.00 88.94 229 GLN A CA 1
ATOM 1834 C C . GLN A 1 229 ? -5.691 -18.333 -17.830 1.00 88.94 229 GLN A C 1
ATOM 1836 O O . GLN A 1 229 ? -6.104 -19.469 -17.584 1.00 88.94 229 GLN A O 1
ATOM 1841 N N . LYS A 1 230 ? -6.071 -17.651 -18.918 1.00 92.56 230 LYS A N 1
ATOM 1842 C CA . LYS A 1 230 ? -6.987 -18.169 -19.947 1.00 92.56 230 LYS A CA 1
ATOM 1843 C C . LYS A 1 230 ? -6.377 -18.091 -21.343 1.00 92.56 230 LYS A C 1
ATOM 1845 O O . LYS A 1 230 ? -5.545 -17.224 -21.620 1.00 92.56 230 LYS A O 1
ATOM 1850 N N . VAL A 1 231 ? -6.821 -18.975 -22.235 1.00 96.00 231 VAL A N 1
ATOM 1851 C CA . VAL A 1 231 ? -6.580 -18.871 -23.684 1.00 96.00 231 VAL A CA 1
ATOM 1852 C C . VAL A 1 231 ? -7.922 -18.841 -24.397 1.00 96.00 231 VAL A C 1
ATOM 1854 O O . VAL A 1 231 ? -8.644 -19.831 -24.393 1.00 96.00 231 VAL A O 1
ATOM 1857 N N . PHE A 1 232 ? -8.249 -17.708 -25.009 1.00 96.25 232 PHE A N 1
ATOM 1858 C CA . PHE A 1 232 ? -9.470 -17.493 -25.779 1.00 96.25 232 PHE A CA 1
ATOM 1859 C C . PHE A 1 232 ? -9.234 -17.865 -27.248 1.00 96.25 232 PHE A C 1
ATOM 1861 O O . PHE A 1 232 ? -8.207 -17.484 -27.813 1.00 96.25 232 PHE A O 1
ATOM 1868 N N . LEU A 1 233 ? -10.190 -18.548 -27.881 1.00 97.06 233 LEU A N 1
ATOM 1869 C CA . LEU A 1 233 ? -10.218 -18.802 -29.323 1.00 97.06 233 LEU A CA 1
ATOM 1870 C C . LEU A 1 233 ? -11.419 -18.089 -29.945 1.00 97.06 233 LEU A C 1
ATOM 1872 O O . LEU A 1 233 ? -12.562 -18.494 -29.747 1.00 97.06 233 LEU A O 1
ATOM 1876 N N . TYR A 1 234 ? -11.153 -17.058 -30.737 1.00 96.69 234 TYR A N 1
ATOM 1877 C CA . TYR A 1 234 ? -12.151 -16.321 -31.507 1.00 96.69 234 TYR A CA 1
ATOM 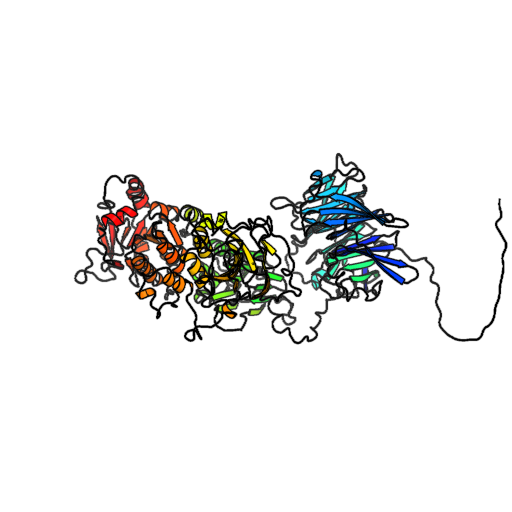1878 C C . TYR A 1 234 ? -12.192 -16.796 -32.964 1.00 96.69 234 TYR A C 1
ATOM 1880 O O . TYR A 1 234 ? -11.165 -17.171 -33.529 1.00 96.69 234 TYR A O 1
ATOM 1888 N N . LYS A 1 235 ? -13.369 -16.713 -33.587 1.00 94.94 235 LYS A N 1
ATOM 1889 C CA . LYS A 1 235 ? -13.564 -16.703 -35.044 1.00 94.94 235 LYS A CA 1
ATOM 1890 C C . LYS A 1 235 ? -13.662 -15.254 -35.513 1.00 94.94 235 LYS A C 1
ATOM 1892 O O . LYS A 1 235 ? -14.348 -14.468 -34.864 1.00 94.94 235 LYS A O 1
ATOM 1897 N N . ILE A 1 236 ? -13.011 -14.912 -36.621 1.00 94.69 236 ILE A N 1
ATOM 1898 C CA . ILE A 1 236 ? -12.956 -13.567 -37.203 1.00 94.69 236 ILE A CA 1
ATOM 1899 C C . ILE A 1 236 ? -13.376 -13.612 -38.670 1.00 94.69 236 ILE A C 1
ATOM 1901 O O . ILE A 1 236 ? -12.868 -14.410 -39.454 1.00 94.69 236 ILE A O 1
ATOM 1905 N N . SER A 1 237 ? -14.263 -12.695 -39.048 1.00 92.50 237 SER A N 1
ATOM 1906 C CA . SER A 1 237 ? -14.596 -12.378 -40.435 1.00 92.50 237 SER A CA 1
ATOM 1907 C C . SER A 1 237 ? -14.462 -10.874 -40.649 1.00 92.50 237 SER A C 1
ATOM 1909 O O . SER A 1 237 ? -15.345 -10.108 -40.276 1.00 92.50 237 SER A O 1
ATOM 1911 N N . ASP A 1 238 ? -13.355 -10.459 -41.262 1.00 92.06 238 ASP A N 1
ATOM 1912 C CA . ASP A 1 238 ? -12.980 -9.062 -41.524 1.00 92.06 238 ASP A CA 1
ATOM 1913 C C . ASP A 1 238 ? -12.705 -8.792 -43.021 1.00 92.06 238 ASP A C 1
ATOM 1915 O O . ASP A 1 238 ? -12.018 -7.835 -43.391 1.00 92.06 238 ASP A O 1
ATOM 1919 N N . ILE A 1 239 ? -13.232 -9.666 -43.890 1.00 88.56 239 ILE A N 1
ATOM 1920 C CA . ILE A 1 239 ? -13.155 -9.556 -45.356 1.00 88.56 239 ILE A CA 1
ATOM 1921 C C . ILE A 1 239 ? -13.986 -8.361 -45.840 1.00 88.56 239 ILE A C 1
ATOM 1923 O O . ILE A 1 239 ? -13.486 -7.544 -46.615 1.00 88.56 239 ILE A O 1
ATOM 1927 N N . ASP A 1 240 ? -15.222 -8.243 -45.349 1.00 88.50 240 ASP A N 1
ATOM 1928 C CA . ASP A 1 240 ? -15.992 -7.005 -45.421 1.00 88.50 240 ASP A CA 1
ATOM 1929 C C . ASP A 1 240 ? -15.714 -6.168 -44.167 1.00 88.50 240 ASP A C 1
ATOM 1931 O O . ASP A 1 240 ? -16.140 -6.500 -43.062 1.00 88.50 240 ASP A O 1
ATOM 1935 N N . PHE A 1 241 ? -14.985 -5.068 -44.347 1.00 88.38 241 PHE A N 1
ATOM 1936 C CA . PHE A 1 241 ? -14.648 -4.143 -43.266 1.00 88.38 241 PHE A CA 1
ATOM 1937 C C . PHE A 1 241 ? -15.809 -3.189 -42.909 1.00 88.38 241 PHE A C 1
ATOM 1939 O O . PHE A 1 241 ? -15.686 -2.419 -41.959 1.00 88.38 241 PHE A O 1
ATOM 1946 N N . SER A 1 242 ? -16.923 -3.220 -43.656 1.00 85.75 242 SER A N 1
ATOM 1947 C CA . SER A 1 242 ? -18.163 -2.506 -43.317 1.00 85.75 242 SER A CA 1
ATOM 1948 C C . SER A 1 242 ? -19.086 -3.314 -42.396 1.00 85.75 242 SER A C 1
ATOM 1950 O O . SER A 1 242 ? -19.867 -2.709 -41.666 1.00 85.75 242 SER A O 1
ATOM 1952 N N . ASN A 1 243 ? -18.993 -4.649 -42.396 1.00 87.31 243 ASN A N 1
ATOM 1953 C CA . ASN A 1 243 ? -19.751 -5.535 -41.504 1.00 87.31 243 ASN A CA 1
ATOM 1954 C C . ASN A 1 243 ? -18.860 -6.655 -40.914 1.00 87.31 243 ASN A C 1
ATOM 1956 O O . ASN A 1 243 ? -19.052 -7.839 -41.214 1.00 87.31 243 ASN A O 1
ATOM 1960 N N . PRO A 1 244 ? -17.841 -6.296 -40.114 1.00 88.50 244 PRO A N 1
ATOM 1961 C CA . PRO A 1 244 ? -16.921 -7.256 -39.526 1.00 88.50 244 PRO A CA 1
ATOM 1962 C C . PRO A 1 244 ? -17.567 -8.004 -38.354 1.00 88.50 244 PRO A C 1
ATOM 1964 O O . PRO A 1 244 ? -18.298 -7.422 -37.555 1.00 88.50 244 PRO A O 1
ATOM 1967 N N . ASN A 1 245 ? -17.235 -9.284 -38.202 1.00 90.88 245 ASN A N 1
ATOM 1968 C CA . ASN A 1 245 ? -17.744 -10.130 -37.124 1.00 90.88 245 ASN A CA 1
ATOM 1969 C C . ASN A 1 245 ? -16.589 -10.782 -36.353 1.00 90.88 245 ASN A C 1
ATOM 1971 O O . ASN A 1 245 ? -15.653 -11.313 -36.960 1.00 90.88 245 ASN A O 1
ATOM 1975 N N . ILE A 1 246 ? -16.686 -10.779 -35.023 1.00 93.94 246 ILE A N 1
ATOM 1976 C CA . ILE A 1 246 ? -15.867 -11.597 -34.133 1.00 93.94 246 ILE A CA 1
ATOM 1977 C C . ILE A 1 246 ? -16.771 -12.344 -33.153 1.00 93.94 246 ILE A C 1
ATOM 1979 O O . ILE A 1 246 ? -17.717 -11.782 -32.608 1.00 93.94 246 ILE A O 1
ATOM 1983 N N . SER A 1 247 ? -16.472 -13.616 -32.909 1.00 94.12 247 SER A N 1
ATOM 1984 C CA . SER A 1 247 ? -17.240 -14.446 -31.978 1.00 94.12 247 SER A CA 1
ATOM 1985 C C . SER A 1 247 ? -16.323 -15.407 -31.235 1.00 94.12 247 SER A C 1
ATOM 1987 O O . SER A 1 247 ? -15.495 -16.072 -31.861 1.00 94.12 247 SER A O 1
ATOM 1989 N N . LEU A 1 248 ? -16.473 -15.507 -29.916 1.00 95.56 248 LEU A N 1
ATOM 1990 C CA . LEU A 1 248 ? -15.746 -16.472 -29.093 1.00 95.56 248 LEU A CA 1
ATOM 1991 C C . LEU A 1 248 ? -16.235 -17.896 -29.422 1.00 95.56 248 LEU A C 1
ATOM 1993 O O . LEU A 1 248 ? -17.415 -18.192 -29.267 1.00 95.56 248 LEU A O 1
ATOM 1997 N N . LEU A 1 249 ? -15.341 -18.763 -29.906 1.00 93.31 249 LEU A N 1
ATOM 1998 C CA . LEU A 1 249 ? -15.647 -20.167 -30.214 1.00 93.31 249 LEU A CA 1
ATOM 1999 C C . LEU A 1 249 ? -15.513 -21.061 -28.983 1.00 93.31 249 LEU A C 1
ATOM 2001 O O . LEU A 1 249 ? -16.355 -21.922 -28.749 1.00 93.31 249 LEU A O 1
ATOM 2005 N N . ASN A 1 250 ? -14.412 -20.902 -28.246 1.00 93.75 250 ASN A N 1
ATOM 2006 C CA . ASN A 1 250 ? -14.100 -21.666 -27.042 1.00 93.75 250 ASN A CA 1
ATOM 2007 C C . ASN A 1 250 ? -13.019 -20.935 -26.225 1.00 93.75 250 ASN A C 1
ATOM 2009 O O . ASN A 1 250 ? -12.360 -20.024 -26.735 1.00 93.75 250 ASN A O 1
ATOM 2013 N N . LEU A 1 251 ? -12.785 -21.357 -24.983 1.00 93.88 251 LEU A N 1
ATOM 2014 C CA . LEU A 1 251 ? -11.619 -20.951 -24.201 1.00 93.88 251 LEU A CA 1
ATOM 2015 C C . LEU A 1 251 ? -11.067 -22.107 -23.354 1.00 93.88 251 LEU A C 1
ATOM 2017 O O . LEU A 1 251 ? -11.793 -23.020 -22.973 1.00 93.88 251 LEU A O 1
ATOM 2021 N N . ILE A 1 252 ? -9.772 -22.054 -23.045 1.00 91.19 252 ILE A N 1
ATOM 2022 C CA . ILE A 1 252 ? -9.151 -22.872 -21.997 1.00 91.19 252 ILE A CA 1
ATOM 2023 C C . ILE A 1 252 ? -9.138 -22.027 -20.727 1.00 91.19 252 ILE A C 1
ATOM 2025 O O . ILE A 1 252 ? -8.487 -20.980 -20.697 1.00 91.19 252 ILE A O 1
ATOM 2029 N N . ASP A 1 253 ? -9.843 -22.490 -19.696 1.00 86.94 253 ASP A N 1
ATOM 2030 C CA . ASP A 1 253 ? -9.846 -21.895 -18.361 1.00 86.94 253 ASP A CA 1
ATOM 2031 C C . ASP A 1 253 ? -9.053 -22.785 -17.397 1.00 86.94 253 ASP A C 1
ATOM 2033 O O . ASP A 1 253 ? -9.490 -23.888 -17.067 1.00 86.94 253 ASP A O 1
ATOM 2037 N N . SER A 1 254 ? -7.883 -22.327 -16.947 1.00 73.56 254 SER A N 1
ATOM 2038 C CA . SER A 1 254 ? -7.073 -23.084 -15.981 1.00 73.56 254 SER A CA 1
ATOM 2039 C C . SER A 1 254 ? -7.555 -22.913 -14.531 1.00 73.56 254 SER A C 1
ATOM 2041 O O . SER A 1 254 ? -7.136 -23.676 -13.667 1.00 73.56 254 SER A O 1
ATOM 2043 N N . ASN A 1 255 ? -8.461 -21.966 -14.246 1.00 64.44 255 ASN A N 1
ATOM 2044 C CA . ASN A 1 255 ? -8.909 -21.662 -12.875 1.00 64.44 255 ASN A CA 1
ATOM 2045 C C . ASN A 1 255 ? -9.956 -22.650 -12.331 1.00 64.44 255 ASN A C 1
ATOM 2047 O O . ASN A 1 255 ? -10.243 -22.643 -11.140 1.00 64.44 255 ASN A O 1
ATOM 2051 N N . TYR A 1 256 ? -10.527 -23.511 -13.181 1.00 50.03 256 TYR A N 1
ATOM 2052 C CA . TYR A 1 256 ? -11.458 -24.569 -12.759 1.00 50.03 256 TYR A CA 1
ATOM 2053 C C . TYR A 1 256 ? -10.758 -25.799 -12.145 1.00 50.03 256 TYR A C 1
ATOM 2055 O O . TYR A 1 256 ? -11.420 -26.752 -11.731 1.00 50.03 256 TYR A O 1
ATOM 2063 N N . ILE A 1 257 ? -9.423 -25.804 -12.084 1.00 51.97 257 ILE A N 1
ATOM 2064 C CA . ILE A 1 257 ? -8.629 -26.887 -11.500 1.00 51.97 257 ILE A CA 1
ATOM 2065 C C . ILE A 1 257 ? -8.583 -26.689 -9.977 1.00 51.97 257 ILE A C 1
ATOM 2067 O O . ILE A 1 257 ? -7.694 -26.032 -9.455 1.00 51.97 257 ILE A O 1
ATOM 2071 N N . SER A 1 258 ? -9.556 -27.264 -9.264 1.00 36.75 258 SER A N 1
ATOM 2072 C CA . SER A 1 258 ? -9.795 -27.071 -7.819 1.00 36.75 258 SER A CA 1
ATOM 2073 C C . SER A 1 258 ? -8.813 -27.802 -6.878 1.00 36.75 258 SER A C 1
ATOM 2075 O O . SER A 1 258 ? -9.224 -28.315 -5.833 1.00 36.75 258 SER A O 1
ATOM 2077 N N . VAL A 1 259 ? -7.562 -27.976 -7.307 1.00 42.09 259 VAL A N 1
ATOM 2078 C CA . VAL A 1 259 ? -6.465 -28.629 -6.575 1.00 42.09 259 VAL A CA 1
ATOM 2079 C C . VAL A 1 259 ? -5.153 -28.038 -7.109 1.00 42.09 259 VAL A C 1
ATOM 2081 O O . VAL A 1 259 ? -4.977 -28.035 -8.332 1.00 42.09 259 VAL A O 1
ATOM 2084 N N . PRO A 1 260 ? -4.181 -27.638 -6.269 1.00 46.09 260 PRO A N 1
ATOM 2085 C CA . PRO A 1 260 ? -2.922 -27.089 -6.748 1.00 46.09 260 PRO A CA 1
ATOM 2086 C C . PRO A 1 260 ? -2.072 -28.209 -7.348 1.00 46.09 260 PRO A C 1
ATOM 2088 O O . PRO A 1 260 ? -1.504 -29.049 -6.649 1.00 46.09 260 PRO A O 1
ATOM 2091 N N . ARG A 1 261 ? -2.001 -28.240 -8.679 1.00 54.41 261 ARG A N 1
ATOM 2092 C CA . ARG A 1 261 ? -1.232 -29.243 -9.420 1.00 54.41 261 ARG A CA 1
ATOM 2093 C C . ARG A 1 261 ? 0.199 -28.763 -9.609 1.00 54.41 261 ARG A C 1
ATOM 2095 O O . ARG A 1 261 ? 0.441 -27.760 -10.272 1.00 54.41 261 ARG A O 1
ATOM 2102 N N . THR A 1 262 ? 1.160 -29.499 -9.058 1.00 65.31 262 THR A N 1
ATOM 2103 C CA . THR A 1 262 ? 2.589 -29.306 -9.353 1.00 65.31 262 THR A CA 1
ATOM 2104 C C . THR A 1 262 ? 2.847 -29.344 -10.864 1.00 65.31 262 THR A C 1
ATOM 2106 O O . THR A 1 262 ? 2.148 -30.047 -11.598 1.00 65.31 262 THR A O 1
ATOM 2109 N N . ALA A 1 263 ? 3.892 -28.658 -11.343 1.00 71.56 263 ALA A N 1
ATOM 2110 C CA . ALA A 1 263 ? 4.268 -28.658 -12.765 1.00 71.56 263 ALA A CA 1
ATOM 2111 C C . ALA A 1 263 ? 4.326 -30.083 -13.356 1.00 71.56 263 ALA A C 1
ATOM 2113 O O . ALA A 1 263 ? 3.799 -30.342 -14.434 1.00 71.56 263 ALA A O 1
ATOM 2114 N N . LYS A 1 264 ? 4.873 -31.023 -12.576 1.00 76.44 264 LYS A N 1
ATOM 2115 C CA . LYS A 1 264 ? 4.989 -32.461 -12.847 1.00 76.44 264 LYS A CA 1
ATOM 2116 C C . LYS A 1 264 ? 3.655 -33.201 -13.009 1.00 76.44 264 LYS A C 1
ATOM 2118 O O . LYS A 1 264 ? 3.570 -34.090 -13.856 1.00 76.44 264 LYS A O 1
ATOM 2123 N N . SER A 1 265 ? 2.631 -32.864 -12.219 1.00 75.56 265 SER A N 1
ATOM 2124 C CA . SER A 1 265 ? 1.297 -33.480 -12.334 1.00 75.56 265 SER A CA 1
ATOM 2125 C C . SER A 1 265 ? 0.530 -32.892 -13.520 1.00 75.56 265 SER A C 1
ATOM 2127 O O . SER A 1 265 ? 0.169 -33.631 -14.437 1.00 75.56 265 SER A O 1
ATOM 2129 N N . LEU A 1 266 ? 0.442 -31.558 -13.593 1.00 81.81 266 LEU A N 1
ATOM 2130 C CA . LEU A 1 266 ? -0.206 -30.845 -14.699 1.00 81.81 266 LEU A CA 1
ATOM 2131 C C . LEU A 1 266 ? 0.492 -31.072 -16.057 1.00 81.81 266 LEU A C 1
ATOM 2133 O O . LEU A 1 266 ? -0.087 -30.800 -17.110 1.00 81.81 266 LEU A O 1
ATOM 2137 N N . ALA A 1 267 ? 1.735 -31.567 -16.075 1.00 83.38 267 ALA A N 1
ATOM 2138 C CA . ALA A 1 267 ? 2.530 -31.749 -17.286 1.00 83.38 267 ALA A CA 1
ATOM 2139 C C . ALA A 1 267 ? 1.847 -32.596 -18.369 1.00 83.38 267 ALA A C 1
ATOM 2141 O O . ALA A 1 267 ? 2.130 -32.375 -19.546 1.00 83.38 267 ALA A O 1
ATOM 2142 N N . ASN A 1 268 ? 1.004 -33.572 -18.013 1.00 85.38 268 ASN A N 1
ATOM 2143 C CA . ASN A 1 268 ? 0.329 -34.477 -18.961 1.00 85.38 268 ASN A CA 1
ATOM 2144 C C . ASN A 1 268 ? -1.161 -34.141 -19.166 1.00 85.38 268 ASN A C 1
ATOM 2146 O O . ASN A 1 268 ? -1.892 -34.967 -19.700 1.00 85.38 268 ASN A O 1
ATOM 2150 N N . GLU A 1 269 ? -1.620 -32.969 -18.723 1.00 86.00 269 GLU A N 1
ATOM 2151 C CA . GLU A 1 269 ? -3.048 -32.655 -18.580 1.00 86.00 269 GLU A CA 1
ATOM 2152 C C . GLU A 1 269 ? -3.430 -31.316 -19.239 1.00 86.00 269 GLU A C 1
ATOM 2154 O O . GLU A 1 269 ? -2.564 -30.511 -19.594 1.00 86.00 269 GLU A O 1
ATOM 2159 N N . GLN A 1 270 ? -4.732 -31.049 -19.374 1.00 86.62 270 GLN A N 1
ATOM 2160 C CA . GLN A 1 270 ? -5.250 -29.754 -19.834 1.00 86.62 270 GLN A CA 1
ATOM 2161 C C . GLN A 1 270 ? -4.950 -28.625 -18.826 1.00 86.62 270 GLN A C 1
ATOM 2163 O O . GLN A 1 270 ? -4.816 -28.864 -17.629 1.00 86.62 270 GLN A O 1
ATOM 2168 N N . GLY A 1 271 ? -4.855 -27.385 -19.315 1.00 85.19 271 GLY A N 1
ATOM 2169 C CA . GLY A 1 271 ? -4.549 -26.198 -18.512 1.00 85.19 271 GLY A CA 1
ATOM 2170 C C . GLY A 1 271 ? -3.049 -25.905 -18.435 1.00 85.19 271 GLY A C 1
ATOM 2171 O O . GLY A 1 271 ? -2.244 -26.514 -19.145 1.00 85.19 271 GLY A O 1
ATOM 2172 N N . PHE A 1 272 ? -2.667 -24.935 -17.610 1.00 87.50 272 PHE A N 1
ATOM 2173 C CA . PHE A 1 272 ? -1.291 -24.442 -17.462 1.00 87.50 272 PHE A CA 1
ATOM 2174 C C . PHE A 1 272 ? -1.141 -23.637 -16.162 1.00 87.50 272 PHE A C 1
ATOM 2176 O O . PHE A 1 272 ? -2.113 -23.046 -15.695 1.00 87.50 272 PHE A O 1
ATOM 2183 N N . LEU A 1 273 ? 0.070 -23.584 -15.598 1.00 82.56 273 LEU A N 1
ATOM 2184 C CA . LEU A 1 273 ? 0.368 -22.808 -14.385 1.00 82.56 273 LEU A CA 1
ATOM 2185 C C . LEU A 1 273 ? 0.630 -21.326 -14.674 1.00 82.56 273 LEU A C 1
ATOM 2187 O O . LEU A 1 273 ? 0.240 -20.465 -13.889 1.00 82.56 273 LEU A O 1
ATOM 2191 N N . PHE A 1 274 ? 1.291 -21.013 -15.790 1.00 85.81 274 PHE A N 1
ATOM 2192 C CA . PHE A 1 274 ? 1.447 -19.638 -16.257 1.00 85.81 274 PHE A CA 1
ATOM 2193 C C . PHE A 1 274 ? 1.568 -19.595 -17.782 1.00 85.81 274 PHE A C 1
ATOM 2195 O O . PHE A 1 274 ? 2.634 -19.887 -18.331 1.00 85.81 274 PHE A O 1
ATOM 2202 N N . VAL A 1 275 ? 0.493 -19.224 -18.486 1.00 90.50 275 VAL A N 1
ATOM 2203 C CA . VAL A 1 275 ? 0.537 -19.120 -19.953 1.00 90.50 275 VAL A CA 1
ATOM 2204 C C . VAL A 1 275 ? 1.484 -18.001 -20.389 1.00 90.50 275 VAL A C 1
ATOM 2206 O O . VAL A 1 275 ? 1.449 -16.903 -19.846 1.00 90.50 275 VAL A O 1
ATOM 2209 N N . ALA A 1 276 ? 2.344 -18.268 -21.372 1.00 81.94 276 ALA A N 1
ATOM 2210 C CA . ALA A 1 276 ? 3.377 -17.327 -21.823 1.00 81.94 276 ALA A CA 1
ATOM 2211 C C . ALA A 1 276 ? 3.627 -17.331 -23.343 1.00 81.94 276 ALA A C 1
ATOM 2213 O O . ALA A 1 276 ? 4.612 -16.768 -23.818 1.00 81.94 276 ALA A O 1
ATOM 2214 N N . GLY A 1 277 ? 2.752 -17.965 -24.123 1.00 89.19 277 GLY A N 1
ATOM 2215 C CA . GLY A 1 277 ? 2.827 -17.941 -25.581 1.00 89.19 277 GLY A CA 1
ATOM 2216 C C . GLY A 1 277 ? 1.759 -18.811 -26.229 1.00 89.19 277 GLY A C 1
ATOM 2217 O O . GLY A 1 277 ? 1.360 -19.831 -25.667 1.00 89.19 277 GLY A O 1
ATOM 2218 N N . VAL A 1 278 ? 1.314 -18.409 -27.419 1.00 95.12 278 VAL A N 1
ATOM 2219 C CA . VAL A 1 278 ? 0.389 -19.170 -28.266 1.00 95.12 278 VAL A CA 1
ATOM 2220 C C . VAL A 1 278 ? 0.863 -19.128 -29.715 1.00 95.12 278 VAL A C 1
ATOM 2222 O O . VAL A 1 278 ? 1.261 -18.070 -30.202 1.00 95.12 278 VAL A O 1
ATOM 2225 N N . GLN A 1 279 ? 0.813 -20.263 -30.409 1.00 95.69 279 GLN A N 1
ATOM 2226 C CA . GLN A 1 279 ? 1.136 -20.354 -31.833 1.00 95.69 279 GLN A CA 1
ATOM 2227 C C . GLN A 1 279 ? 0.295 -21.442 -32.505 1.00 95.69 279 GLN A C 1
ATOM 2229 O O . GLN A 1 279 ? 0.269 -22.571 -32.025 1.00 95.69 279 GLN A O 1
ATOM 2234 N N . PHE A 1 280 ? -0.344 -21.140 -33.634 1.00 94.44 280 PHE A N 1
ATOM 2235 C CA . PHE A 1 280 ? -0.896 -22.191 -34.491 1.00 94.44 280 PHE A CA 1
ATOM 2236 C C . PHE A 1 280 ? 0.201 -22.930 -35.275 1.00 94.44 280 PHE A C 1
ATOM 2238 O O . PHE A 1 280 ? 1.205 -22.329 -35.682 1.00 94.44 280 PHE A O 1
ATOM 2245 N N . ASP A 1 281 ? -0.006 -24.227 -35.504 1.00 88.00 281 ASP A N 1
ATOM 2246 C CA . ASP A 1 281 ? 0.748 -25.009 -36.484 1.00 88.00 281 ASP A CA 1
ATOM 2247 C C . ASP A 1 281 ? 0.102 -24.952 -37.885 1.00 88.00 281 ASP A C 1
ATOM 2249 O O . ASP A 1 281 ? -0.730 -24.089 -38.173 1.00 88.00 281 ASP A O 1
ATOM 2253 N N . ARG A 1 282 ? 0.549 -25.817 -38.802 1.00 81.69 282 ARG A N 1
ATOM 2254 C CA . ARG A 1 282 ? 0.083 -25.848 -40.201 1.00 81.69 282 ARG A CA 1
ATOM 2255 C C . ARG A 1 282 ? -1.265 -26.547 -40.376 1.00 81.69 282 ARG A C 1
ATOM 2257 O O . ARG A 1 282 ? -1.933 -26.300 -41.374 1.00 81.69 282 ARG A O 1
ATOM 2264 N N . ASP A 1 283 ? -1.634 -27.387 -39.415 1.00 82.62 283 ASP A N 1
ATOM 2265 C CA . ASP A 1 283 ? -2.780 -28.292 -39.472 1.00 82.62 283 ASP A CA 1
ATOM 2266 C C . ASP A 1 283 ? -3.923 -27.750 -38.570 1.00 82.62 283 ASP A C 1
ATOM 2268 O O . ASP A 1 283 ? -4.915 -28.428 -38.309 1.00 82.62 283 ASP A O 1
ATOM 2272 N N . GLY A 1 284 ? -3.784 -26.504 -38.088 1.00 87.88 284 GLY A N 1
ATOM 2273 C CA . GLY A 1 284 ? -4.761 -25.771 -37.276 1.00 87.88 284 GLY A CA 1
ATOM 2274 C C . GLY A 1 284 ? -4.689 -26.039 -35.769 1.00 87.88 284 GLY A C 1
ATOM 2275 O O . GLY A 1 284 ? -5.529 -25.520 -35.028 1.00 87.88 284 GLY A O 1
ATOM 2276 N N . HIS A 1 285 ? -3.716 -26.827 -35.300 1.00 92.75 285 HIS A N 1
ATOM 2277 C CA . HIS A 1 285 ? -3.524 -27.115 -33.878 1.00 92.75 285 HIS A CA 1
ATOM 2278 C C . HIS A 1 285 ? -2.894 -25.919 -33.164 1.00 92.75 285 HIS A C 1
ATOM 2280 O O . HIS A 1 285 ? -2.092 -25.185 -33.745 1.00 92.75 285 HIS A O 1
ATOM 2286 N N . LEU A 1 286 ? -3.224 -25.733 -31.886 1.00 95.38 286 LEU A N 1
ATOM 2287 C CA . LEU A 1 286 ? -2.690 -24.647 -31.070 1.00 95.38 286 LEU A CA 1
ATOM 2288 C C . LEU A 1 286 ? -1.612 -25.163 -30.110 1.00 95.38 286 LEU A C 1
ATOM 2290 O O . LEU A 1 286 ? -1.886 -25.944 -29.198 1.00 95.38 286 LEU A O 1
ATOM 2294 N N . LEU A 1 287 ? -0.385 -24.676 -30.288 1.00 95.81 287 LEU A N 1
ATOM 2295 C CA . LEU A 1 287 ? 0.689 -24.774 -29.305 1.00 95.81 287 LEU A CA 1
ATOM 2296 C C . LEU A 1 287 ? 0.478 -23.699 -28.235 1.00 95.81 287 LEU A C 1
ATOM 2298 O O . LEU A 1 287 ? 0.433 -22.508 -28.550 1.00 95.81 287 LEU A O 1
ATOM 2302 N N . VAL A 1 288 ? 0.399 -24.108 -26.970 1.00 95.75 288 VAL A N 1
ATOM 2303 C CA . VAL A 1 288 ? 0.308 -23.215 -25.804 1.00 95.75 288 VAL A CA 1
ATOM 2304 C C . VAL A 1 288 ? 1.533 -23.429 -24.917 1.00 95.75 288 VAL A C 1
ATOM 2306 O O . VAL A 1 288 ? 1.831 -24.559 -24.530 1.00 95.75 288 VAL A O 1
ATOM 2309 N N . GLY A 1 289 ? 2.254 -22.354 -24.605 1.00 93.56 289 GLY A N 1
ATOM 2310 C CA . GLY A 1 289 ? 3.423 -22.378 -23.725 1.00 93.56 289 GLY A CA 1
ATOM 2311 C C . GLY A 1 289 ? 3.053 -22.090 -22.275 1.00 93.56 289 GLY A C 1
ATOM 2312 O O . GLY A 1 289 ? 2.437 -21.063 -21.995 1.00 93.56 289 GLY A O 1
ATOM 2313 N N . ASP A 1 290 ? 3.470 -22.968 -21.366 1.00 91.19 290 ASP A N 1
ATOM 2314 C CA . ASP A 1 290 ? 3.341 -22.832 -19.916 1.00 91.19 290 ASP A CA 1
ATOM 2315 C C . ASP A 1 290 ? 4.730 -22.610 -19.304 1.00 91.19 290 ASP A C 1
ATOM 2317 O O . ASP A 1 290 ? 5.554 -23.529 -19.244 1.00 91.19 290 ASP A O 1
ATOM 2321 N N . ALA A 1 291 ? 5.006 -21.375 -18.885 1.00 87.00 291 ALA A N 1
ATOM 2322 C CA . ALA A 1 291 ? 6.320 -20.979 -18.391 1.00 87.00 291 ALA A CA 1
ATOM 2323 C C . ALA A 1 291 ? 6.609 -21.499 -16.978 1.00 87.00 291 ALA A C 1
ATOM 2325 O O . ALA A 1 291 ? 7.751 -21.858 -16.707 1.00 87.00 291 ALA A O 1
ATOM 2326 N N . SER A 1 292 ? 5.597 -21.574 -16.103 1.00 83.00 292 SER A N 1
ATOM 2327 C CA . SER A 1 292 ? 5.748 -22.108 -14.737 1.00 83.00 292 SER A CA 1
ATOM 2328 C C . SER A 1 292 ? 5.610 -23.630 -14.686 1.00 83.00 292 SER A C 1
ATOM 2330 O O . SER A 1 292 ? 6.254 -24.277 -13.869 1.00 83.00 292 SER A O 1
ATOM 2332 N N . GLY A 1 293 ? 4.812 -24.230 -15.575 1.00 83.31 293 GLY A N 1
ATOM 2333 C CA . GLY A 1 293 ? 4.760 -25.684 -15.744 1.00 83.31 293 GLY A CA 1
ATOM 2334 C C . GLY A 1 293 ? 5.949 -26.259 -16.522 1.00 83.31 293 GLY A C 1
ATOM 2335 O O . GLY A 1 293 ? 6.101 -27.477 -16.592 1.00 83.31 293 GLY A O 1
ATOM 2336 N N . HIS A 1 294 ? 6.786 -25.409 -17.128 1.00 88.81 294 HIS A N 1
ATOM 2337 C CA . HIS A 1 294 ? 7.898 -25.814 -17.992 1.00 88.81 294 HIS A CA 1
ATOM 2338 C C . HIS A 1 294 ? 7.444 -26.774 -19.111 1.00 88.81 294 HIS A C 1
ATOM 2340 O O . HIS A 1 294 ? 8.040 -27.827 -19.346 1.00 88.81 294 HIS A O 1
ATOM 2346 N N . THR A 1 295 ? 6.349 -26.429 -19.804 1.00 91.56 295 THR A N 1
ATOM 2347 C CA . THR A 1 295 ? 5.802 -27.237 -20.909 1.00 91.56 295 THR A CA 1
ATOM 2348 C C . THR A 1 295 ? 5.408 -26.406 -22.125 1.00 91.56 295 THR A C 1
ATOM 2350 O O . THR A 1 295 ? 5.072 -25.231 -22.021 1.00 91.56 295 THR A O 1
ATOM 2353 N N . VAL A 1 296 ? 5.392 -27.050 -23.293 1.00 94.06 296 VAL A N 1
ATOM 2354 C CA . VAL A 1 296 ? 4.530 -26.645 -24.411 1.00 94.06 296 VAL A CA 1
ATOM 2355 C C . VAL A 1 296 ? 3.478 -27.741 -24.569 1.00 94.06 296 VAL A C 1
ATOM 2357 O O . VAL A 1 296 ? 3.804 -28.926 -24.470 1.00 94.06 296 VAL A O 1
ATOM 2360 N N . LYS A 1 297 ? 2.218 -27.365 -24.777 1.00 93.50 297 LYS A N 1
ATOM 2361 C CA . LYS A 1 297 ? 1.067 -28.271 -24.873 1.00 93.50 297 LYS A CA 1
ATOM 2362 C C . LYS A 1 297 ? 0.372 -28.109 -26.219 1.00 93.50 297 LYS A C 1
ATOM 2364 O O . LYS A 1 297 ? 0.237 -26.983 -26.695 1.00 93.50 297 LYS A O 1
ATOM 2369 N N . LEU A 1 298 ? -0.048 -29.223 -26.816 1.00 93.75 298 LEU A N 1
ATOM 2370 C CA . LEU A 1 298 ? -0.791 -29.253 -28.071 1.00 93.75 298 LEU A CA 1
ATOM 2371 C C . LEU A 1 298 ? -2.292 -29.357 -27.787 1.00 93.75 298 LEU A C 1
ATOM 2373 O O . LEU A 1 298 ? -2.733 -30.213 -27.015 1.00 93.75 298 LEU A O 1
ATOM 2377 N N . TYR A 1 299 ? -3.061 -28.507 -28.453 1.00 94.06 299 TYR A N 1
ATOM 2378 C CA . TYR A 1 299 ? -4.516 -28.509 -28.447 1.00 94.06 299 TYR A CA 1
ATOM 2379 C C . TYR A 1 299 ? -5.035 -28.636 -29.880 1.00 94.06 299 TYR A C 1
ATOM 2381 O O . TYR A 1 299 ? -4.425 -28.110 -30.812 1.00 94.06 299 TYR A O 1
ATOM 2389 N N . ASP A 1 300 ? -6.160 -29.320 -30.062 1.00 92.00 300 ASP A N 1
ATOM 2390 C CA . ASP A 1 300 ? -6.802 -29.437 -31.371 1.00 92.00 300 ASP A CA 1
ATOM 2391 C C . ASP A 1 300 ? -7.457 -28.112 -31.827 1.00 92.00 300 ASP A C 1
ATOM 2393 O O . ASP A 1 300 ? -7.553 -27.158 -31.042 1.00 92.00 300 ASP A O 1
ATOM 2397 N N . PRO A 1 301 ? -7.927 -28.013 -33.087 1.00 89.69 301 PRO A N 1
ATOM 2398 C CA . PRO A 1 301 ? -8.544 -26.792 -33.613 1.00 89.69 301 PRO A CA 1
ATOM 2399 C C . PRO A 1 301 ? -9.852 -26.356 -32.913 1.00 89.69 301 PRO A C 1
ATOM 2401 O O . PRO A 1 301 ? -10.451 -25.362 -33.341 1.00 89.69 301 PRO A O 1
ATOM 2404 N N . SER A 1 302 ? -10.298 -27.079 -31.877 1.00 86.19 302 SER A N 1
ATOM 2405 C CA . SER A 1 302 ? -11.448 -26.799 -31.007 1.00 86.19 302 SER A CA 1
ATOM 2406 C C . SER A 1 302 ? -11.049 -26.537 -29.540 1.00 86.19 302 SER A C 1
ATOM 2408 O O . SER A 1 302 ? -11.929 -26.415 -28.689 1.00 86.19 302 SER A O 1
ATOM 2410 N N . LEU A 1 303 ? -9.749 -26.402 -29.238 1.00 91.88 303 LEU A N 1
ATOM 2411 C CA . LEU A 1 303 ? -9.150 -26.268 -27.897 1.00 91.88 303 LEU A CA 1
ATOM 2412 C C . LEU A 1 303 ? -9.281 -27.488 -26.963 1.00 91.88 303 LEU A C 1
ATOM 2414 O O . LEU A 1 303 ? -9.119 -27.347 -25.749 1.00 91.88 303 LEU A O 1
ATOM 2418 N N . ARG A 1 304 ? -9.512 -28.699 -27.476 1.00 90.25 304 ARG A N 1
ATOM 2419 C CA . ARG A 1 304 ? -9.360 -29.910 -26.651 1.00 90.25 304 ARG A CA 1
ATOM 2420 C C . ARG A 1 304 ? -7.874 -30.249 -26.529 1.00 90.25 304 ARG A C 1
ATOM 2422 O O . ARG A 1 304 ? -7.166 -30.304 -27.534 1.00 90.25 304 ARG A O 1
ATOM 2429 N N . PHE A 1 305 ? -7.397 -30.471 -25.305 1.00 92.31 305 PHE A N 1
ATOM 2430 C CA . PHE A 1 305 ? -6.020 -30.904 -25.059 1.00 92.31 305 PHE A CA 1
ATOM 2431 C C . PHE A 1 305 ? -5.746 -32.266 -25.713 1.00 92.31 305 PHE A C 1
ATOM 2433 O O . PHE A 1 305 ? -6.541 -33.194 -25.562 1.00 92.31 305 PHE A O 1
ATOM 2440 N N . LEU A 1 306 ? -4.619 -32.378 -26.422 1.00 90.50 306 LEU A N 1
ATOM 2441 C CA . LEU A 1 306 ? -4.162 -33.627 -27.031 1.00 90.50 306 LEU A CA 1
ATOM 2442 C C . LEU A 1 306 ? -3.056 -34.268 -26.187 1.00 90.50 306 LEU A C 1
ATOM 2444 O O . LEU A 1 306 ? -3.247 -35.344 -25.630 1.00 90.50 306 LEU A O 1
ATOM 2448 N N . HIS A 1 307 ? -1.906 -33.600 -26.078 1.00 90.19 307 HIS A N 1
ATOM 2449 C CA . HIS A 1 307 ? -0.762 -34.059 -25.288 1.00 90.19 307 HIS A CA 1
ATOM 2450 C C . HIS A 1 307 ? 0.229 -32.911 -25.021 1.00 90.19 307 HIS A C 1
ATOM 2452 O O . HIS A 1 307 ? 0.134 -31.810 -25.573 1.00 90.19 307 HIS A O 1
ATOM 2458 N N . ARG A 1 308 ? 1.238 -33.170 -24.184 1.00 92.25 308 ARG A N 1
ATOM 2459 C CA . ARG A 1 308 ? 2.415 -32.299 -24.043 1.00 92.25 308 ARG A CA 1
ATOM 2460 C C . ARG A 1 308 ? 3.369 -32.519 -25.214 1.00 92.25 308 ARG A C 1
ATOM 2462 O O . ARG A 1 308 ? 3.585 -33.659 -25.621 1.00 92.25 308 ARG A O 1
ATOM 2469 N N . ILE A 1 309 ? 4.031 -31.471 -25.695 1.00 91.25 309 ILE A N 1
ATOM 2470 C CA . ILE A 1 309 ? 5.232 -31.644 -26.515 1.00 91.25 309 ILE A CA 1
ATOM 2471 C C . ILE A 1 309 ? 6.354 -32.178 -25.610 1.00 91.25 309 ILE A C 1
ATOM 2473 O O . ILE A 1 309 ? 6.837 -31.488 -24.710 1.00 91.25 309 ILE A O 1
ATOM 2477 N N . SER A 1 310 ? 6.767 -33.423 -25.831 1.00 89.38 310 SER A N 1
ATOM 2478 C CA . SER A 1 310 ? 7.904 -34.050 -25.154 1.00 89.38 310 SER A CA 1
ATOM 2479 C C . SER A 1 310 ? 9.189 -33.238 -25.374 1.00 89.38 310 SER A C 1
ATOM 2481 O O . SER A 1 310 ? 9.334 -32.566 -26.389 1.00 89.38 310 SER A O 1
ATOM 2483 N N . SER A 1 311 ? 10.185 -33.357 -24.497 1.00 90.00 311 SER A N 1
ATOM 2484 C CA . SER A 1 311 ? 11.516 -32.772 -24.725 1.00 90.00 311 SER A CA 1
ATOM 2485 C C . SER A 1 311 ? 12.643 -33.754 -24.385 1.00 90.00 311 SER A C 1
ATOM 2487 O O . SER A 1 311 ? 12.406 -34.821 -23.820 1.00 90.00 311 SER A O 1
ATOM 2489 N N . ASP A 1 312 ? 13.878 -33.427 -24.771 1.00 86.81 312 ASP A N 1
ATOM 2490 C CA . ASP A 1 312 ? 15.105 -34.044 -24.234 1.00 86.81 312 ASP A CA 1
ATOM 2491 C C . ASP A 1 312 ? 16.008 -33.066 -23.463 1.00 86.81 312 ASP A C 1
ATOM 2493 O O . ASP A 1 312 ? 17.119 -33.412 -23.074 1.00 86.81 312 ASP A O 1
ATOM 2497 N N . PHE A 1 313 ? 15.483 -31.874 -23.190 1.00 88.38 313 PHE A N 1
ATOM 2498 C CA . PHE A 1 313 ? 16.046 -30.854 -22.318 1.00 88.38 313 PHE A CA 1
ATOM 2499 C C . PHE A 1 313 ? 14.925 -30.291 -21.429 1.00 88.38 313 PHE A C 1
ATOM 2501 O O . PHE A 1 313 ? 13.769 -30.270 -21.868 1.00 88.38 313 PHE A O 1
ATOM 2508 N N . PRO A 1 314 ? 15.224 -29.813 -20.211 1.00 85.56 314 PRO A N 1
ATOM 2509 C CA . PRO A 1 314 ? 14.241 -29.086 -19.421 1.00 85.56 314 PRO A CA 1
ATOM 2510 C C . PRO A 1 314 ? 13.877 -27.779 -20.138 1.00 85.56 314 PRO A C 1
ATOM 2512 O O . PRO A 1 314 ? 14.755 -26.999 -20.518 1.00 85.56 314 PRO A O 1
ATOM 2515 N N . ILE A 1 315 ? 12.583 -27.562 -20.376 1.00 88.12 315 ILE A N 1
ATOM 2516 C CA . ILE A 1 315 ? 12.085 -26.384 -21.097 1.00 88.12 315 ILE A CA 1
ATOM 2517 C C . ILE A 1 315 ? 12.259 -25.153 -20.185 1.00 88.12 315 ILE A C 1
ATOM 2519 O O . ILE A 1 315 ? 11.904 -25.226 -19.011 1.00 88.12 315 ILE A O 1
ATOM 2523 N N . PRO A 1 316 ? 12.821 -24.027 -20.664 1.00 86.56 316 PRO A N 1
ATOM 2524 C CA . PRO A 1 316 ? 13.053 -22.850 -19.825 1.00 86.56 316 PRO A CA 1
ATOM 2525 C C . PRO A 1 316 ? 11.745 -22.152 -19.421 1.00 86.56 316 PRO A C 1
ATOM 2527 O O . PRO A 1 316 ? 10.688 -22.404 -20.001 1.00 86.56 316 PRO A O 1
ATOM 2530 N N . TYR A 1 317 ? 11.835 -21.200 -18.485 1.00 84.75 317 TYR A N 1
ATOM 2531 C CA . TYR A 1 317 ? 10.743 -20.259 -18.222 1.00 84.75 317 TYR A CA 1
ATOM 2532 C C . TYR A 1 317 ? 10.587 -19.322 -19.431 1.00 84.75 317 TYR A C 1
ATOM 2534 O O . TYR A 1 317 ? 11.273 -18.302 -19.551 1.00 84.75 317 TYR A O 1
ATOM 2542 N N . MET A 1 318 ? 9.733 -19.715 -20.373 1.00 86.19 318 MET A N 1
ATOM 2543 C CA . MET A 1 318 ? 9.631 -19.046 -21.667 1.00 86.19 318 MET A CA 1
ATOM 2544 C C . MET A 1 318 ? 8.913 -17.694 -21.576 1.00 86.19 318 MET A C 1
ATOM 2546 O O . MET A 1 318 ? 7.922 -17.553 -20.864 1.00 86.19 318 MET A O 1
ATOM 2550 N N . SER A 1 319 ? 9.389 -16.702 -22.329 1.00 82.56 319 SER A N 1
ATOM 2551 C CA . SER A 1 319 ? 8.690 -15.421 -22.539 1.00 82.56 319 SER A CA 1
ATOM 2552 C C . SER A 1 319 ? 8.019 -15.311 -23.908 1.00 82.56 319 SER A C 1
ATOM 2554 O O . SER A 1 319 ? 7.197 -14.425 -24.113 1.00 82.56 319 SER A O 1
ATOM 2556 N N . SER A 1 320 ? 8.418 -16.161 -24.855 1.00 89.50 320 SER A N 1
ATOM 2557 C CA . SER A 1 320 ? 7.866 -16.300 -26.202 1.00 89.50 320 SER A CA 1
ATOM 2558 C C . SER A 1 320 ? 8.490 -17.540 -26.855 1.00 89.50 320 SER A C 1
ATOM 2560 O O . SER A 1 320 ? 9.551 -18.004 -26.427 1.00 89.50 320 SER A O 1
ATOM 2562 N N . PHE A 1 321 ? 7.878 -18.065 -27.911 1.00 94.31 321 PHE A N 1
ATOM 2563 C CA . PHE A 1 321 ? 8.479 -19.079 -28.775 1.00 94.31 321 PHE A CA 1
ATOM 2564 C C . PHE A 1 321 ? 7.938 -18.954 -30.202 1.00 94.31 321 PHE A C 1
ATOM 2566 O O . PHE A 1 321 ? 6.859 -18.402 -30.412 1.00 94.31 321 PHE A O 1
ATOM 2573 N N . PHE A 1 322 ? 8.669 -19.498 -31.175 1.00 94.81 322 PHE A N 1
ATOM 2574 C CA . PHE A 1 322 ? 8.147 -19.730 -32.522 1.00 94.81 322 PHE A CA 1
ATOM 2575 C C . PHE A 1 322 ? 8.791 -20.969 -33.152 1.00 94.81 322 PHE A C 1
ATOM 2577 O O . PHE A 1 322 ? 10.017 -21.098 -33.138 1.00 94.81 322 PHE A O 1
ATOM 2584 N N . PHE A 1 323 ? 7.970 -21.844 -33.733 1.00 93.44 323 PHE A N 1
ATOM 2585 C CA . PHE A 1 323 ? 8.352 -23.031 -34.502 1.00 93.44 323 PHE A CA 1
ATOM 2586 C C . PHE A 1 323 ? 7.931 -22.878 -35.966 1.00 93.44 323 PHE A C 1
ATOM 2588 O O . PHE A 1 323 ? 6.816 -22.448 -36.261 1.00 93.44 323 PHE A O 1
ATOM 2595 N N . ASN A 1 324 ? 8.826 -23.223 -36.891 1.00 91.75 324 ASN A N 1
ATOM 2596 C CA . ASN A 1 324 ? 8.634 -23.024 -38.326 1.00 91.75 324 ASN A CA 1
ATOM 2597 C C . ASN A 1 324 ? 8.039 -24.262 -39.040 1.00 91.75 324 ASN A C 1
ATOM 2599 O O . ASN A 1 324 ? 7.850 -25.319 -38.439 1.00 91.75 324 ASN A O 1
ATOM 2603 N N . LYS A 1 325 ? 7.765 -24.163 -40.349 1.00 87.94 325 LYS A N 1
ATOM 2604 C CA . LYS A 1 325 ? 7.150 -25.226 -41.177 1.00 87.94 325 LYS A CA 1
ATOM 2605 C C . LYS A 1 325 ? 8.070 -26.445 -41.417 1.00 87.94 325 LYS A C 1
ATOM 2607 O O . LYS A 1 325 ? 7.650 -27.408 -42.054 1.00 87.94 325 LYS A O 1
ATOM 2612 N N . ARG A 1 326 ? 9.308 -26.422 -40.904 1.00 85.25 326 ARG A N 1
ATOM 2613 C CA . ARG A 1 326 ? 10.250 -27.557 -40.794 1.00 85.25 326 ARG A CA 1
ATOM 2614 C C . ARG A 1 326 ? 10.531 -27.935 -39.324 1.00 85.25 326 ARG A C 1
ATOM 2616 O O . ARG A 1 326 ? 11.581 -28.499 -39.030 1.00 85.25 326 ARG A O 1
ATOM 2623 N N . GLY A 1 327 ? 9.668 -27.556 -38.379 1.00 87.44 327 GLY A N 1
ATOM 2624 C CA . GLY A 1 327 ? 9.808 -27.848 -36.945 1.00 87.44 327 GLY A CA 1
ATOM 2625 C C . GLY A 1 327 ? 10.975 -27.151 -36.227 1.00 87.44 327 GLY A C 1
ATOM 2626 O O . GLY A 1 327 ? 11.094 -27.282 -35.010 1.00 87.44 327 GLY A O 1
ATOM 2627 N N . HIS A 1 328 ? 11.826 -26.389 -36.921 1.00 90.31 328 HIS A N 1
ATOM 2628 C CA . HIS A 1 328 ? 12.916 -25.649 -36.282 1.00 90.31 328 HIS A CA 1
ATOM 2629 C C . HIS A 1 328 ? 12.321 -24.529 -35.425 1.00 90.31 328 HIS A C 1
ATOM 2631 O O . HIS A 1 328 ? 11.416 -23.826 -35.877 1.00 90.31 328 HIS A O 1
ATOM 2637 N N . GLY A 1 329 ? 12.839 -24.333 -34.214 1.00 91.75 329 GLY A N 1
ATOM 2638 C CA . GLY A 1 329 ? 12.266 -23.427 -33.227 1.00 91.75 329 GLY A CA 1
ATOM 2639 C C . GLY A 1 329 ? 13.274 -22.610 -32.432 1.00 91.75 329 GLY A C 1
ATOM 2640 O O . GLY A 1 329 ? 14.404 -23.040 -32.183 1.00 91.75 329 GLY A O 1
ATOM 2641 N N . ILE A 1 330 ? 12.816 -21.443 -31.983 1.00 92.75 330 ILE A N 1
ATOM 2642 C CA . ILE A 1 330 ? 13.475 -20.620 -30.966 1.00 92.75 330 ILE A CA 1
ATOM 2643 C C . ILE A 1 330 ? 12.488 -20.427 -29.815 1.00 92.75 330 ILE A C 1
ATOM 2645 O O . ILE A 1 330 ? 11.399 -19.890 -30.014 1.00 92.75 330 ILE A O 1
ATOM 2649 N N . ILE A 1 331 ? 12.887 -20.839 -28.613 1.00 92.38 331 ILE A N 1
ATOM 2650 C CA . ILE A 1 331 ? 12.227 -20.498 -27.349 1.00 92.38 331 ILE A CA 1
ATOM 2651 C C . ILE A 1 331 ? 13.044 -19.377 -26.700 1.00 92.38 331 ILE A C 1
ATOM 2653 O O . ILE A 1 331 ? 14.271 -19.473 -26.614 1.00 92.38 331 ILE A O 1
ATOM 2657 N N . ILE A 1 332 ? 12.379 -18.311 -26.260 1.00 90.06 332 ILE A N 1
ATOM 2658 C CA . ILE A 1 332 ? 13.019 -17.174 -25.596 1.00 90.06 332 ILE A CA 1
ATOM 2659 C C . ILE A 1 332 ? 12.987 -17.387 -24.081 1.00 90.06 332 ILE A C 1
ATOM 2661 O O . ILE A 1 332 ? 11.913 -17.538 -23.502 1.00 90.06 332 ILE A O 1
ATOM 2665 N N . ASP A 1 333 ? 14.156 -17.367 -23.441 1.00 85.19 333 ASP A N 1
ATOM 2666 C CA . ASP A 1 333 ? 14.317 -17.468 -21.986 1.00 85.19 333 ASP A CA 1
ATOM 2667 C C . ASP A 1 333 ? 14.811 -16.128 -21.426 1.00 85.19 333 ASP A C 1
ATOM 2669 O O . ASP A 1 333 ? 15.944 -15.719 -21.670 1.00 85.19 333 ASP A O 1
ATOM 2673 N N . LEU A 1 334 ? 13.979 -15.421 -20.659 1.00 72.62 334 LEU A N 1
ATOM 2674 C CA . LEU A 1 334 ? 14.416 -14.181 -20.008 1.00 72.62 334 LEU A CA 1
ATOM 2675 C C . LEU A 1 334 ? 15.179 -14.420 -18.696 1.00 72.62 334 LEU A C 1
ATOM 2677 O O . LEU A 1 334 ? 15.917 -13.524 -18.277 1.00 72.62 334 LEU A O 1
ATOM 2681 N N . ARG A 1 335 ? 15.046 -15.595 -18.064 1.00 72.38 335 ARG A N 1
ATOM 2682 C CA . ARG A 1 335 ? 15.624 -15.909 -16.745 1.00 72.38 335 ARG A CA 1
ATOM 2683 C C . ARG A 1 335 ? 17.031 -16.511 -16.841 1.00 72.38 335 ARG A C 1
ATOM 2685 O O . ARG A 1 335 ? 17.902 -16.085 -16.088 1.00 72.38 335 ARG A O 1
ATOM 2692 N N . GLY A 1 336 ? 17.270 -17.453 -17.753 1.00 66.19 336 GLY A N 1
ATOM 2693 C CA . GLY A 1 336 ? 18.582 -18.078 -17.967 1.00 66.19 336 GLY A CA 1
ATOM 2694 C C . GLY A 1 336 ? 19.612 -17.156 -18.633 1.00 66.19 336 GLY A C 1
ATOM 2695 O O . GLY A 1 336 ? 19.263 -16.107 -19.176 1.00 66.19 336 GLY A O 1
ATOM 2696 N N . ASP A 1 337 ? 20.894 -17.538 -18.612 1.00 67.56 337 ASP A N 1
ATOM 2697 C CA . ASP A 1 337 ? 21.968 -16.767 -19.268 1.00 67.56 337 ASP A CA 1
ATOM 2698 C C . ASP A 1 337 ? 21.771 -16.735 -20.796 1.00 67.56 337 ASP A C 1
ATOM 2700 O O . ASP A 1 337 ? 21.784 -15.679 -21.431 1.00 67.56 337 ASP A O 1
ATOM 2704 N N . ASN A 1 338 ? 21.519 -17.909 -21.381 1.00 73.88 338 ASN A N 1
ATOM 2705 C CA . ASN A 1 338 ? 21.328 -18.108 -22.813 1.00 73.88 338 ASN A CA 1
ATOM 2706 C C . ASN A 1 338 ? 19.897 -17.736 -23.222 1.00 73.88 338 ASN A C 1
ATOM 2708 O O . ASN A 1 338 ? 19.010 -18.588 -23.228 1.00 73.88 338 ASN A O 1
ATOM 2712 N N . LYS A 1 339 ? 19.687 -16.479 -23.631 1.00 81.12 339 LYS A N 1
ATOM 2713 C CA . LYS A 1 339 ? 18.353 -15.929 -23.955 1.00 81.12 339 LYS A CA 1
ATOM 2714 C C . LYS A 1 339 ? 17.597 -16.622 -25.099 1.00 81.12 339 LYS A C 1
ATOM 2716 O O . LYS A 1 339 ? 16.400 -16.395 -25.265 1.00 81.12 339 LYS A O 1
ATOM 2721 N N . PHE A 1 340 ? 18.276 -17.473 -25.869 1.00 85.94 340 PHE A N 1
ATOM 2722 C CA . PHE A 1 340 ? 17.714 -18.227 -26.987 1.00 85.94 340 PHE A CA 1
ATOM 2723 C C . PHE A 1 340 ? 17.993 -19.723 -26.815 1.00 85.94 340 PHE A C 1
ATOM 2725 O O . PHE A 1 340 ? 19.143 -20.165 -26.899 1.00 85.94 340 PHE A O 1
ATOM 2732 N N . VAL A 1 341 ? 16.935 -20.510 -26.620 1.00 88.19 341 VAL A N 1
ATOM 2733 C CA . VAL A 1 341 ? 16.993 -21.974 -26.626 1.00 88.19 341 VAL A CA 1
ATOM 2734 C C . VAL A 1 341 ? 16.499 -22.473 -27.980 1.00 88.19 341 VAL A C 1
ATOM 2736 O O . VAL A 1 341 ? 15.316 -22.404 -28.305 1.00 88.19 341 VAL A O 1
ATOM 2739 N N . TYR A 1 342 ? 17.444 -22.963 -28.777 1.00 89.00 342 TYR A N 1
ATOM 2740 C CA . TYR A 1 342 ? 17.205 -23.512 -30.106 1.00 89.00 342 TYR A CA 1
ATOM 2741 C C . TYR A 1 342 ? 16.763 -24.974 -29.997 1.00 89.00 342 TYR A C 1
ATOM 2743 O O . TYR A 1 342 ? 17.390 -25.765 -29.283 1.00 89.00 342 TYR A O 1
ATOM 2751 N N . ALA A 1 343 ? 15.697 -25.342 -30.705 1.00 91.31 343 ALA A N 1
ATOM 2752 C CA . ALA A 1 343 ? 15.129 -26.686 -30.660 1.00 91.31 343 ALA A CA 1
ATOM 2753 C C . ALA A 1 343 ? 14.596 -27.136 -32.025 1.00 91.31 343 ALA A C 1
ATOM 2755 O O . ALA A 1 343 ? 14.203 -26.313 -32.847 1.00 91.31 343 ALA A O 1
ATOM 2756 N N . GLN A 1 344 ? 14.536 -28.448 -32.238 1.00 90.69 344 GLN A N 1
ATOM 2757 C CA . GLN A 1 344 ? 13.877 -29.083 -33.376 1.00 90.69 344 GLN A CA 1
ATOM 2758 C C . GLN A 1 344 ? 12.653 -29.856 -32.888 1.00 90.69 344 GLN A C 1
ATOM 2760 O O . GLN A 1 344 ? 12.791 -30.765 -32.070 1.00 90.69 344 GLN A O 1
ATOM 2765 N N . MET A 1 345 ? 11.473 -29.521 -33.401 1.00 90.75 345 MET A N 1
ATOM 2766 C CA . MET A 1 345 ? 10.240 -30.282 -33.216 1.00 90.75 345 MET A CA 1
ATOM 2767 C C . MET A 1 345 ? 10.169 -31.420 -34.245 1.00 90.75 345 MET A C 1
ATOM 2769 O O . MET A 1 345 ? 10.508 -31.246 -35.415 1.00 90.75 345 MET A O 1
ATOM 2773 N N . SER A 1 346 ? 9.781 -32.609 -33.795 1.00 86.56 346 SER A N 1
ATOM 2774 C CA . SER A 1 346 ? 9.782 -33.849 -34.582 1.00 86.56 346 SER A CA 1
ATOM 2775 C C . SER A 1 346 ? 8.774 -34.841 -34.004 1.00 86.56 346 SER A C 1
ATOM 2777 O O . SER A 1 346 ? 8.472 -34.770 -32.812 1.00 86.56 346 SER A O 1
ATOM 2779 N N . GLY A 1 347 ? 8.264 -35.764 -34.819 1.00 82.88 347 GLY A N 1
ATOM 2780 C CA . GLY A 1 347 ? 7.431 -36.864 -34.328 1.00 82.88 347 GLY A CA 1
ATOM 2781 C C . GLY A 1 347 ? 8.222 -37.849 -33.457 1.00 82.88 347 GLY A C 1
ATOM 2782 O O . GLY A 1 347 ? 9.426 -38.036 -33.636 1.00 82.88 347 GLY A O 1
ATOM 2783 N N . THR A 1 348 ? 7.554 -38.495 -32.505 1.00 80.00 348 THR A N 1
ATOM 2784 C CA . THR A 1 348 ? 8.098 -39.587 -31.690 1.00 80.00 348 THR A CA 1
ATOM 2785 C C . THR A 1 348 ? 7.021 -40.642 -31.440 1.00 80.00 348 THR A C 1
ATOM 2787 O O . THR A 1 348 ? 5.871 -40.320 -31.169 1.00 80.00 348 THR A O 1
ATOM 2790 N N . SER A 1 349 ? 7.387 -41.923 -31.482 1.00 75.19 349 SER A N 1
ATOM 2791 C CA . SER A 1 349 ? 6.482 -43.045 -31.173 1.00 75.19 349 SER A CA 1
ATOM 2792 C C . SER A 1 349 ? 6.294 -43.291 -29.667 1.00 75.19 349 SER A C 1
ATOM 2794 O O . SER A 1 349 ? 5.713 -44.298 -29.263 1.00 75.19 349 SER A O 1
ATOM 2796 N N . LYS A 1 350 ? 6.858 -42.413 -28.829 1.00 77.69 350 LYS A N 1
ATOM 2797 C CA . LYS A 1 350 ? 6.782 -42.461 -27.366 1.00 77.69 350 LYS A CA 1
ATOM 2798 C C . LYS A 1 350 ? 7.118 -41.095 -26.766 1.00 77.69 350 LYS A C 1
ATOM 2800 O O . LYS A 1 350 ? 8.266 -40.645 -26.872 1.00 77.69 350 LYS A O 1
ATOM 2805 N N . MET A 1 351 ? 6.158 -40.460 -26.099 1.00 80.62 351 MET A N 1
ATOM 2806 C CA . MET A 1 351 ? 6.394 -39.313 -25.221 1.00 80.62 351 MET A CA 1
ATOM 2807 C C . MET A 1 351 ? 7.389 -39.683 -24.107 1.00 80.62 351 MET A C 1
ATOM 2809 O O . MET A 1 351 ? 7.245 -40.699 -23.421 1.00 80.62 351 MET A O 1
ATOM 2813 N N . LYS A 1 352 ? 8.418 -38.850 -23.906 1.00 81.19 352 LYS A N 1
ATOM 2814 C CA . LYS A 1 352 ? 9.315 -38.966 -22.746 1.00 81.19 352 LYS A CA 1
ATOM 2815 C C . LYS A 1 352 ? 8.632 -38.412 -21.485 1.00 81.19 352 LYS A C 1
ATOM 2817 O O . LYS A 1 352 ? 7.776 -37.524 -21.600 1.00 81.19 352 LYS A O 1
ATOM 2822 N N . PRO A 1 353 ? 9.048 -38.861 -20.284 1.00 82.50 353 PRO A N 1
ATOM 2823 C CA . PRO A 1 353 ? 8.716 -38.181 -19.036 1.00 82.50 353 PRO A CA 1
ATOM 2824 C C . PRO A 1 353 ? 8.980 -36.673 -19.122 1.00 82.50 353 PRO A C 1
ATOM 2826 O O . PRO A 1 353 ? 9.867 -36.228 -19.853 1.00 82.50 353 PRO A O 1
ATOM 2829 N N . TRP A 1 354 ? 8.202 -35.889 -18.379 1.00 86.31 354 TRP A N 1
ATOM 2830 C CA . TRP A 1 354 ? 8.488 -34.470 -18.179 1.00 86.31 354 TRP A CA 1
ATOM 2831 C C . TRP A 1 354 ? 9.857 -34.311 -17.499 1.00 86.31 354 TRP A C 1
ATOM 2833 O O . TRP A 1 354 ? 10.187 -35.084 -16.598 1.00 86.31 354 TRP A O 1
ATOM 2843 N N . ILE A 1 355 ? 10.658 -33.354 -17.973 1.00 80.06 355 ILE A N 1
ATOM 2844 C CA . ILE A 1 355 ? 12.026 -33.122 -17.499 1.00 80.06 355 ILE A CA 1
ATOM 2845 C C . ILE A 1 355 ? 12.028 -31.863 -16.641 1.00 80.06 355 ILE A C 1
ATOM 2847 O O . ILE A 1 355 ? 11.809 -30.760 -17.141 1.00 80.06 355 ILE A O 1
ATOM 2851 N N . GLU A 1 356 ? 12.306 -32.060 -15.361 1.00 72.50 356 GLU A N 1
ATOM 2852 C CA . GLU A 1 356 ? 12.422 -31.019 -14.347 1.00 72.50 356 GLU A CA 1
ATOM 2853 C C . GLU A 1 356 ? 13.647 -30.124 -14.604 1.00 72.50 356 GLU A C 1
ATOM 2855 O O . GLU A 1 356 ? 14.724 -30.600 -14.976 1.00 72.50 356 GLU A O 1
ATOM 2860 N N . THR A 1 357 ? 13.498 -28.809 -14.438 1.00 63.22 357 THR A N 1
ATOM 2861 C CA . THR A 1 357 ? 14.616 -27.857 -14.523 1.00 63.22 357 THR A CA 1
ATOM 2862 C C . THR A 1 357 ? 15.526 -27.993 -13.308 1.00 63.22 357 THR A C 1
ATOM 2864 O O . THR A 1 357 ? 15.174 -27.520 -12.231 1.00 63.22 357 THR A O 1
ATOM 2867 N N . GLU A 1 358 ? 16.724 -28.558 -13.491 1.00 45.72 358 GLU A N 1
ATOM 2868 C CA . GLU A 1 358 ? 17.770 -28.553 -12.459 1.00 45.72 358 GLU A CA 1
ATOM 2869 C C . GLU A 1 358 ? 18.024 -27.130 -11.930 1.00 45.72 358 GLU A C 1
ATOM 2871 O O . GLU A 1 358 ? 18.477 -26.235 -12.657 1.00 45.72 358 GLU A O 1
ATOM 2876 N N . SER A 1 359 ? 17.777 -26.924 -10.636 1.00 38.38 359 SER A N 1
ATOM 2877 C CA . SER A 1 359 ? 18.107 -25.690 -9.930 1.00 38.38 359 SER A CA 1
ATOM 2878 C C . SER A 1 359 ? 19.629 -25.534 -9.854 1.00 38.38 359 SER A C 1
ATOM 2880 O O . SER A 1 359 ? 20.285 -26.130 -8.997 1.00 38.38 359 SER A O 1
ATOM 2882 N N . ARG A 1 360 ? 20.213 -24.746 -10.767 1.00 31.78 360 ARG A N 1
ATOM 2883 C CA . ARG A 1 360 ? 21.671 -24.558 -10.844 1.00 31.78 360 ARG A CA 1
ATOM 2884 C C . ARG A 1 360 ? 22.270 -24.159 -9.481 1.00 31.78 360 ARG A C 1
ATOM 2886 O O . ARG A 1 360 ? 21.906 -23.102 -8.957 1.00 31.78 360 ARG A O 1
ATOM 2893 N N . PRO A 1 361 ? 23.263 -24.897 -8.950 1.00 31.08 361 PRO A N 1
ATOM 2894 C CA . PRO A 1 361 ? 23.991 -24.461 -7.767 1.00 31.08 361 PRO A CA 1
ATOM 2895 C C . PRO A 1 361 ? 24.774 -23.177 -8.076 1.00 31.08 361 PRO A C 1
ATOM 2897 O O . PRO A 1 361 ? 25.485 -23.078 -9.081 1.00 31.08 361 PRO A O 1
ATOM 2900 N N . ASN A 1 362 ? 24.651 -22.172 -7.206 1.00 31.25 362 ASN A N 1
ATOM 2901 C CA . ASN A 1 362 ? 25.365 -20.904 -7.355 1.00 31.25 362 ASN A CA 1
ATOM 2902 C C . ASN A 1 362 ? 26.885 -21.129 -7.260 1.00 31.25 362 ASN A C 1
ATOM 2904 O O . ASN A 1 362 ? 27.392 -21.501 -6.202 1.00 31.25 362 ASN A O 1
ATOM 2908 N N . ARG A 1 363 ? 27.634 -20.828 -8.333 1.00 25.61 363 ARG A N 1
ATOM 2909 C CA . ARG A 1 363 ? 29.101 -20.705 -8.246 1.00 25.61 363 ARG A CA 1
ATOM 2910 C C . ARG A 1 363 ? 29.473 -19.568 -7.272 1.00 25.61 363 ARG A C 1
ATOM 2912 O O . ARG A 1 363 ? 28.810 -18.528 -7.283 1.00 25.61 363 ARG A O 1
ATOM 2919 N N . PRO A 1 364 ? 30.521 -19.727 -6.443 1.00 27.95 364 PRO A N 1
ATOM 2920 C CA . PRO A 1 364 ? 30.783 -18.820 -5.328 1.00 27.95 364 PRO A CA 1
ATOM 2921 C C . PRO A 1 364 ? 31.451 -17.504 -5.762 1.00 27.95 364 PRO A C 1
ATOM 2923 O O . PRO A 1 364 ? 32.674 -17.371 -5.748 1.00 27.95 364 PRO A O 1
ATOM 2926 N N . SER A 1 365 ? 30.650 -16.482 -6.073 1.00 27.17 365 SER A N 1
ATOM 2927 C CA . SER A 1 365 ? 31.108 -15.087 -6.023 1.00 27.17 365 SER A CA 1
ATOM 2928 C C . SER A 1 365 ? 31.134 -14.607 -4.564 1.00 27.17 365 SER A C 1
ATOM 2930 O O . SER A 1 365 ? 30.083 -14.566 -3.916 1.00 27.17 365 SER A O 1
ATOM 2932 N N . ARG A 1 366 ? 32.313 -14.229 -4.048 1.00 29.70 366 ARG A N 1
ATOM 2933 C CA . ARG A 1 366 ? 32.515 -13.705 -2.680 1.00 29.70 366 ARG A CA 1
ATOM 2934 C C . ARG A 1 366 ? 31.856 -12.325 -2.482 1.00 29.70 366 ARG A C 1
ATOM 2936 O O . ARG A 1 366 ? 32.534 -11.306 -2.499 1.00 29.70 366 ARG A O 1
ATOM 2943 N N . SER A 1 367 ? 30.534 -12.317 -2.309 1.00 30.97 367 SER A N 1
ATOM 2944 C CA . SER A 1 367 ? 29.722 -11.153 -1.895 1.00 30.97 367 SER A CA 1
ATOM 2945 C C . SER A 1 367 ? 28.273 -11.504 -1.508 1.00 30.97 367 SER A C 1
ATOM 2947 O O . SER A 1 367 ? 27.641 -10.772 -0.753 1.00 30.97 367 SER A O 1
ATOM 2949 N N . ARG A 1 368 ? 27.714 -12.622 -1.997 1.00 29.80 368 ARG A N 1
ATOM 2950 C CA . ARG A 1 368 ? 26.277 -12.952 -1.875 1.00 29.80 368 ARG A CA 1
ATOM 2951 C C . ARG A 1 368 ? 25.854 -13.599 -0.540 1.00 29.80 368 ARG A C 1
ATOM 2953 O O . ARG A 1 368 ? 25.203 -14.640 -0.568 1.00 29.80 368 ARG A O 1
ATOM 2960 N N . PHE A 1 369 ? 26.168 -12.995 0.609 1.00 29.36 369 PHE A N 1
ATOM 2961 C CA . PHE A 1 369 ? 25.542 -13.417 1.879 1.00 29.36 369 PHE A CA 1
ATOM 2962 C C . PHE A 1 369 ? 24.169 -12.759 2.106 1.00 29.36 369 PHE A C 1
ATOM 2964 O O . PHE A 1 369 ? 23.213 -13.462 2.417 1.00 29.36 369 PHE A O 1
ATOM 2971 N N . ASN A 1 370 ? 24.010 -11.463 1.812 1.00 33.62 370 ASN A N 1
ATOM 2972 C CA . ASN A 1 370 ? 22.729 -10.761 2.022 1.00 33.62 370 ASN A CA 1
ATOM 2973 C C . ASN A 1 370 ? 21.680 -11.061 0.928 1.00 33.62 370 ASN A C 1
ATOM 2975 O O . ASN A 1 370 ? 20.478 -10.937 1.139 1.00 33.62 370 ASN A O 1
ATOM 2979 N N . ASN A 1 371 ? 22.108 -11.486 -0.265 1.00 34.84 371 ASN A N 1
ATOM 2980 C CA . ASN A 1 371 ? 21.270 -11.475 -1.475 1.00 34.84 371 ASN A CA 1
ATOM 2981 C C . ASN A 1 371 ? 20.333 -12.705 -1.637 1.00 34.84 371 ASN A C 1
ATOM 2983 O O . ASN A 1 371 ? 19.908 -13.023 -2.748 1.00 34.84 371 ASN A O 1
ATOM 2987 N N . ARG A 1 372 ? 20.027 -13.421 -0.541 1.00 39.16 372 ARG A N 1
ATOM 2988 C CA . ARG A 1 372 ? 19.069 -14.552 -0.503 1.00 39.16 372 ARG A CA 1
ATOM 2989 C C . ARG A 1 372 ? 17.699 -14.204 0.096 1.00 39.16 372 ARG A C 1
ATOM 2991 O O . ARG A 1 372 ? 16.756 -14.952 -0.131 1.00 39.16 372 ARG A O 1
ATOM 2998 N N . VAL A 1 373 ? 17.582 -13.116 0.859 1.00 48.91 373 VAL A N 1
ATOM 2999 C CA . VAL A 1 373 ? 16.460 -12.919 1.801 1.00 48.91 373 VAL A CA 1
ATOM 3000 C C . VAL A 1 373 ? 15.174 -12.428 1.114 1.00 48.91 373 VAL A C 1
ATOM 3002 O O . VAL A 1 373 ? 14.094 -12.938 1.387 1.00 48.91 373 VAL A O 1
ATOM 3005 N N . THR A 1 374 ? 15.282 -11.514 0.144 1.00 46.88 374 THR A N 1
ATOM 3006 C CA . THR A 1 374 ? 14.154 -10.811 -0.518 1.00 46.88 374 THR A CA 1
ATOM 3007 C C . THR A 1 374 ? 13.453 -11.599 -1.641 1.00 46.88 374 THR A C 1
ATOM 3009 O O . THR A 1 374 ? 12.597 -11.071 -2.369 1.00 46.88 374 THR A O 1
ATOM 3012 N N . LYS A 1 375 ? 13.839 -12.861 -1.853 1.00 51.09 375 LYS A N 1
ATOM 3013 C CA . LYS A 1 375 ? 13.489 -13.655 -3.040 1.00 51.09 375 LYS A CA 1
ATOM 3014 C C . LYS A 1 375 ? 12.815 -14.956 -2.615 1.00 51.09 375 LYS A C 1
ATOM 3016 O O . LYS A 1 375 ? 13.319 -15.662 -1.746 1.00 51.09 375 LYS A O 1
ATOM 3021 N N . CYS A 1 376 ? 11.678 -15.272 -3.234 1.00 53.72 376 CYS A N 1
ATOM 3022 C CA . CYS A 1 376 ? 11.136 -16.622 -3.146 1.00 53.72 376 CYS A CA 1
ATOM 3023 C C . CYS A 1 376 ? 12.026 -17.528 -3.999 1.00 53.72 376 CYS A C 1
ATOM 3025 O O . CYS A 1 376 ? 12.406 -17.142 -5.110 1.00 53.72 376 CYS A O 1
ATOM 3027 N N . TYR A 1 377 ? 12.420 -18.663 -3.439 1.00 49.81 377 TYR A N 1
ATOM 3028 C CA . TYR A 1 377 ? 13.178 -19.696 -4.125 1.00 49.81 377 TYR A CA 1
ATOM 3029 C C . TYR A 1 377 ? 12.890 -21.034 -3.449 1.00 49.81 377 TYR A C 1
ATOM 3031 O O . TYR A 1 377 ? 12.895 -21.112 -2.216 1.00 49.81 377 TYR A O 1
ATOM 3039 N N . TYR A 1 378 ? 12.680 -22.062 -4.266 1.00 45.50 378 TYR A N 1
ATOM 3040 C CA . TYR A 1 378 ? 12.374 -23.404 -3.810 1.00 45.50 378 TYR A CA 1
ATOM 3041 C C . TYR A 1 378 ? 13.470 -23.916 -2.873 1.00 45.50 378 TYR A C 1
ATOM 3043 O O . TYR A 1 378 ? 14.636 -24.017 -3.273 1.00 45.50 378 TYR A O 1
ATOM 3051 N N . SER A 1 379 ? 13.098 -24.247 -1.636 1.00 47.12 379 SER A N 1
ATOM 3052 C CA . SER A 1 379 ? 13.922 -25.122 -0.810 1.00 47.12 379 SER A CA 1
ATOM 3053 C C . SER A 1 379 ? 13.542 -26.566 -1.110 1.00 47.12 379 SER A C 1
ATOM 3055 O O . SER A 1 379 ? 12.367 -26.922 -1.063 1.00 47.12 379 SER A O 1
ATOM 3057 N N . ALA A 1 380 ? 14.538 -27.401 -1.402 1.00 44.19 380 ALA A N 1
ATOM 3058 C CA . ALA A 1 380 ? 14.333 -28.824 -1.672 1.00 44.19 380 ALA A CA 1
ATOM 3059 C C . ALA A 1 380 ? 14.014 -29.644 -0.404 1.00 44.19 380 ALA A C 1
ATOM 3061 O O . ALA A 1 380 ? 13.761 -30.842 -0.505 1.00 44.19 380 ALA A O 1
ATOM 3062 N N . ASP A 1 381 ? 14.032 -29.002 0.767 1.00 50.38 381 ASP A N 1
ATOM 3063 C CA . ASP A 1 381 ? 13.910 -29.648 2.075 1.00 50.38 381 ASP A CA 1
ATOM 3064 C C . ASP A 1 381 ? 12.449 -29.852 2.533 1.00 50.38 381 ASP A C 1
ATOM 3066 O O . ASP A 1 381 ? 12.217 -30.588 3.490 1.00 50.38 381 ASP A O 1
ATOM 3070 N N . CYS A 1 382 ? 11.460 -29.254 1.849 1.00 60.12 382 CYS A N 1
ATOM 3071 C CA . CYS A 1 382 ? 10.033 -29.495 2.104 1.00 60.12 382 CYS A CA 1
ATOM 3072 C C . CYS A 1 382 ? 9.476 -30.566 1.141 1.00 60.12 382 CYS A C 1
ATOM 3074 O O . CYS A 1 382 ? 9.353 -30.291 -0.055 1.00 60.12 382 CYS A O 1
ATOM 3076 N N . PRO A 1 383 ? 9.132 -31.780 1.611 1.00 53.47 383 PRO A N 1
ATOM 3077 C CA . PRO A 1 383 ? 8.577 -32.831 0.759 1.00 53.47 383 PRO A CA 1
ATOM 3078 C C . PRO A 1 383 ? 7.096 -32.594 0.425 1.00 53.47 383 PRO A C 1
ATOM 3080 O O . PRO A 1 383 ? 6.310 -32.250 1.306 1.00 53.47 383 PRO A O 1
ATOM 3083 N N . ASP A 1 384 ? 6.681 -32.879 -0.816 1.00 46.34 384 ASP A N 1
ATOM 3084 C CA . ASP A 1 384 ? 5.257 -32.978 -1.189 1.00 46.34 384 ASP A CA 1
ATOM 3085 C C . ASP A 1 384 ? 4.511 -33.900 -0.189 1.00 46.34 384 ASP A C 1
ATOM 3087 O O . ASP A 1 384 ? 4.974 -35.024 0.043 1.00 46.34 384 ASP A O 1
ATOM 3091 N N . PRO A 1 385 ? 3.354 -33.502 0.385 1.00 55.41 385 PRO A N 1
ATOM 3092 C CA . PRO A 1 385 ? 2.504 -32.364 0.020 1.00 55.41 385 PRO A CA 1
ATOM 3093 C C . PRO A 1 385 ? 2.665 -31.124 0.928 1.00 55.41 385 PRO A C 1
ATOM 3095 O O . PRO A 1 385 ? 1.729 -30.331 1.036 1.00 55.41 385 PRO A O 1
ATOM 3098 N N . GLN A 1 386 ? 3.788 -30.968 1.635 1.00 67.19 386 GLN A N 1
ATOM 3099 C CA . GLN A 1 386 ? 3.982 -29.850 2.562 1.00 67.19 386 GLN A CA 1
ATOM 3100 C C . GLN A 1 386 ? 4.107 -28.508 1.835 1.00 67.19 386 GLN A C 1
ATOM 3102 O O . GLN A 1 386 ? 4.668 -28.401 0.744 1.00 67.19 386 GLN A O 1
ATOM 3107 N N . LEU A 1 387 ? 3.599 -27.459 2.474 1.00 74.12 387 LEU A N 1
ATOM 3108 C CA . LEU A 1 387 ? 3.673 -26.091 1.985 1.00 74.12 387 LEU A CA 1
ATOM 3109 C C . LEU A 1 387 ? 4.898 -25.400 2.592 1.00 74.12 387 LEU A C 1
ATOM 3111 O O . LEU A 1 387 ? 4.984 -25.237 3.808 1.00 74.12 387 LEU A O 1
ATOM 3115 N N . LEU A 1 388 ? 5.835 -24.979 1.742 1.00 81.12 388 LEU A N 1
ATOM 3116 C CA . LEU A 1 388 ? 6.918 -24.076 2.118 1.00 81.12 388 LEU A CA 1
ATOM 3117 C C . LEU A 1 388 ? 6.357 -22.658 2.185 1.00 81.12 388 LEU A C 1
ATOM 3119 O O . LEU A 1 388 ? 5.965 -22.085 1.161 1.00 81.12 388 LEU A O 1
ATOM 3123 N N . PHE A 1 389 ? 6.377 -22.067 3.377 1.00 84.94 389 PHE A N 1
ATOM 3124 C CA . PHE A 1 389 ? 6.177 -20.633 3.527 1.00 84.94 389 PHE A CA 1
ATOM 3125 C C . PHE A 1 389 ? 7.478 -19.950 3.953 1.00 84.94 389 PHE A C 1
ATOM 3127 O O . PHE A 1 389 ? 8.253 -20.477 4.751 1.00 84.94 389 PHE A O 1
ATOM 3134 N N . ARG A 1 390 ? 7.686 -18.734 3.446 1.00 85.44 390 ARG A N 1
ATOM 3135 C CA . ARG A 1 390 ? 8.674 -17.785 3.974 1.00 85.44 390 ARG A CA 1
ATOM 3136 C C . ARG A 1 390 ? 7.966 -16.468 4.222 1.00 85.44 390 ARG A C 1
ATOM 3138 O O . ARG A 1 390 ? 7.264 -15.983 3.342 1.00 85.44 390 ARG A O 1
ATOM 3145 N N . MET A 1 391 ? 8.156 -15.880 5.391 1.00 87.56 391 MET A N 1
ATOM 3146 C CA . MET A 1 391 ? 7.568 -14.605 5.776 1.00 87.56 391 MET A CA 1
ATOM 3147 C C . MET A 1 391 ? 8.599 -13.756 6.511 1.00 87.56 391 MET A C 1
ATOM 3149 O O . MET A 1 391 ? 9.423 -14.282 7.247 1.00 87.56 391 MET A O 1
ATOM 3153 N N . GLN A 1 392 ? 8.569 -12.446 6.316 1.00 85.69 392 GLN A N 1
ATOM 3154 C CA . GLN A 1 392 ? 9.448 -11.500 6.990 1.00 85.69 392 GLN A CA 1
ATOM 3155 C C . GLN A 1 392 ? 8.622 -10.291 7.422 1.00 85.69 392 GLN A C 1
ATOM 3157 O O . GLN A 1 392 ? 7.809 -9.783 6.642 1.00 85.69 392 GLN A O 1
ATOM 3162 N N . THR A 1 393 ? 8.851 -9.814 8.643 1.00 88.00 393 THR A N 1
ATOM 3163 C CA . THR A 1 393 ? 8.390 -8.485 9.053 1.00 88.00 393 THR A CA 1
ATOM 3164 C C . THR A 1 393 ? 9.068 -7.397 8.226 1.00 88.00 393 THR A C 1
ATOM 3166 O O . THR A 1 393 ? 10.129 -7.589 7.622 1.00 88.00 393 THR A O 1
ATOM 3169 N N . GLU A 1 394 ? 8.470 -6.214 8.263 1.00 85.94 394 GLU A N 1
ATOM 3170 C CA . GLU A 1 394 ? 9.169 -4.965 7.991 1.00 85.94 394 GLU A CA 1
ATOM 3171 C C . GLU A 1 394 ? 10.458 -4.841 8.833 1.00 85.94 394 GLU A C 1
ATOM 3173 O O . GLU A 1 394 ? 10.540 -5.362 9.948 1.00 85.94 394 GLU A O 1
ATOM 3178 N N . THR A 1 395 ? 11.452 -4.129 8.303 1.00 79.56 395 THR A N 1
ATOM 3179 C CA . THR A 1 395 ? 12.667 -3.696 9.019 1.00 79.56 395 THR A CA 1
ATOM 3180 C C . THR A 1 395 ? 12.908 -2.204 8.771 1.00 79.56 395 THR A C 1
ATOM 3182 O O . THR A 1 395 ? 12.079 -1.536 8.153 1.00 79.56 395 THR A O 1
ATOM 3185 N N . ASP A 1 396 ? 14.030 -1.631 9.215 1.00 72.62 396 ASP A N 1
ATOM 3186 C CA . ASP A 1 396 ? 14.326 -0.215 8.933 1.00 72.62 396 ASP A CA 1
ATOM 3187 C C . ASP A 1 396 ? 14.566 0.071 7.430 1.00 72.62 396 ASP A C 1
ATOM 3189 O O . ASP A 1 396 ? 14.346 1.198 6.994 1.00 72.62 396 ASP A O 1
ATOM 3193 N N . SER A 1 397 ? 15.009 -0.918 6.632 1.00 72.50 397 SER A N 1
ATOM 3194 C CA . SER A 1 397 ? 15.345 -0.746 5.199 1.00 72.50 397 SER A CA 1
ATOM 3195 C C . SER A 1 397 ? 14.453 -1.514 4.215 1.00 72.50 397 SER A C 1
ATOM 3197 O O . SER A 1 397 ? 14.486 -1.211 3.020 1.00 72.50 397 SER A O 1
ATOM 3199 N N . ALA A 1 398 ? 13.646 -2.476 4.680 1.00 77.88 398 ALA A N 1
ATOM 3200 C CA . ALA A 1 398 ? 12.834 -3.342 3.823 1.00 77.88 398 ALA A CA 1
ATOM 3201 C C . ALA A 1 398 ? 11.352 -3.397 4.257 1.00 77.88 398 ALA A C 1
ATOM 3203 O O . ALA A 1 398 ? 11.068 -3.439 5.457 1.00 77.88 398 ALA A O 1
ATOM 3204 N N . PRO A 1 399 ? 10.399 -3.432 3.301 1.00 84.69 399 PRO A N 1
ATOM 3205 C CA . PRO A 1 399 ? 8.988 -3.684 3.588 1.00 84.69 399 PRO A CA 1
ATOM 3206 C C . PRO A 1 399 ? 8.767 -5.159 3.978 1.00 84.69 399 PRO A C 1
ATOM 3208 O O . PRO A 1 399 ? 9.643 -5.994 3.718 1.00 84.69 399 PRO A O 1
ATOM 3211 N N . PRO A 1 400 ? 7.607 -5.513 4.563 1.00 87.94 400 PRO A N 1
ATOM 3212 C CA . PRO A 1 400 ? 7.268 -6.900 4.852 1.00 87.94 400 PRO A CA 1
ATOM 3213 C C . PRO A 1 400 ? 7.184 -7.731 3.568 1.00 87.94 400 PRO A C 1
ATOM 3215 O O . PRO A 1 400 ? 7.015 -7.221 2.458 1.00 87.94 400 PRO A O 1
ATOM 3218 N N . PHE A 1 401 ? 7.312 -9.044 3.715 1.00 86.25 401 PHE A N 1
ATOM 3219 C CA . PHE A 1 401 ? 7.474 -9.947 2.582 1.00 86.25 401 PHE A CA 1
ATOM 3220 C C . PHE A 1 401 ? 6.896 -11.324 2.901 1.00 86.25 401 PHE A C 1
ATOM 3222 O O . PHE A 1 401 ? 7.074 -11.822 4.010 1.00 86.25 401 PHE A O 1
ATOM 3229 N N . ALA A 1 402 ? 6.221 -11.956 1.936 1.00 86.69 402 ALA A N 1
ATOM 3230 C CA . ALA A 1 402 ? 5.721 -13.319 2.098 1.00 86.69 402 ALA A CA 1
ATOM 3231 C C . ALA A 1 402 ? 5.713 -14.120 0.785 1.00 86.69 402 ALA A C 1
ATOM 3233 O O . ALA A 1 402 ? 5.331 -13.614 -0.277 1.00 86.69 402 ALA A O 1
ATOM 3234 N N . CYS A 1 403 ? 6.093 -15.392 0.897 1.00 81.12 403 CYS A N 1
ATOM 3235 C CA . CYS A 1 403 ? 6.104 -16.418 -0.139 1.00 81.12 403 CYS A CA 1
ATOM 3236 C C . CYS A 1 403 ? 5.308 -17.648 0.305 1.00 81.12 403 CYS A C 1
ATOM 3238 O O . CYS A 1 403 ? 5.404 -18.059 1.462 1.00 81.12 403 CYS A O 1
ATOM 3240 N N . VAL A 1 404 ? 4.644 -18.290 -0.654 1.00 78.19 404 VAL A N 1
ATOM 3241 C CA . VAL A 1 404 ? 4.043 -19.627 -0.541 1.00 78.19 404 VAL A CA 1
ATOM 3242 C C . VAL A 1 404 ? 4.451 -20.416 -1.776 1.00 78.19 404 VAL A C 1
ATOM 3244 O O . VAL A 1 404 ? 4.107 -19.989 -2.874 1.00 78.19 404 VAL A O 1
ATOM 3247 N N . ASN A 1 405 ? 5.187 -21.524 -1.625 1.00 69.38 405 ASN A N 1
ATOM 3248 C CA . ASN A 1 405 ? 5.633 -22.383 -2.737 1.00 69.38 405 ASN A CA 1
ATOM 3249 C C . ASN A 1 405 ? 6.111 -21.569 -3.969 1.00 69.38 405 ASN A C 1
ATOM 3251 O O . ASN A 1 405 ? 5.580 -21.681 -5.072 1.00 69.38 405 ASN A O 1
ATOM 3255 N N . ASP A 1 406 ? 7.083 -20.682 -3.739 1.00 64.88 406 ASP A N 1
ATOM 3256 C CA . ASP A 1 406 ? 7.657 -19.699 -4.677 1.00 64.88 406 ASP A CA 1
ATOM 3257 C C . ASP A 1 406 ? 6.782 -18.542 -5.190 1.00 64.88 406 ASP A C 1
ATOM 3259 O O . ASP A 1 406 ? 7.300 -17.596 -5.795 1.00 64.88 406 ASP A O 1
ATOM 3263 N N . ILE A 1 407 ? 5.491 -18.520 -4.874 1.00 67.38 407 ILE A N 1
ATOM 3264 C CA . ILE A 1 407 ? 4.589 -17.420 -5.222 1.00 67.38 407 ILE A CA 1
ATOM 3265 C C . ILE A 1 407 ? 4.727 -16.296 -4.185 1.00 67.38 407 ILE A C 1
ATOM 3267 O O . ILE A 1 407 ? 4.482 -16.504 -2.997 1.00 67.38 407 ILE A O 1
ATOM 3271 N N . LYS A 1 408 ? 5.083 -15.079 -4.628 1.00 73.12 408 LYS A N 1
ATOM 3272 C CA . LYS A 1 408 ? 5.033 -13.868 -3.786 1.00 73.12 408 LYS A CA 1
ATOM 3273 C C . LYS A 1 408 ? 3.575 -13.526 -3.471 1.00 73.12 408 LYS A C 1
ATOM 3275 O O . LYS A 1 408 ? 2.871 -13.045 -4.355 1.00 73.12 408 LYS A O 1
ATOM 3280 N N . VAL A 1 409 ? 3.147 -13.735 -2.225 1.00 80.81 409 VAL A N 1
ATOM 3281 C CA . VAL A 1 409 ? 1.796 -13.369 -1.760 1.00 80.81 409 VAL A CA 1
ATOM 3282 C C . VAL A 1 409 ? 1.740 -11.963 -1.155 1.00 80.81 409 VAL A C 1
ATOM 3284 O O . VAL A 1 409 ? 0.688 -11.339 -1.230 1.00 80.81 409 VAL A O 1
ATOM 3287 N N . LEU A 1 410 ? 2.869 -11.434 -0.655 1.00 80.38 410 LEU A N 1
ATOM 3288 C CA . LEU A 1 410 ? 3.060 -10.020 -0.282 1.00 80.38 410 LEU A CA 1
ATOM 3289 C C . LEU A 1 410 ? 4.361 -9.487 -0.914 1.00 80.38 410 LEU A C 1
ATOM 3291 O O . LEU A 1 410 ? 5.412 -10.128 -0.796 1.00 80.38 410 LEU A O 1
ATOM 3295 N N . HIS A 1 411 ? 4.310 -8.340 -1.607 1.00 71.06 411 HIS A N 1
ATOM 3296 C CA . HIS A 1 411 ? 5.480 -7.726 -2.260 1.00 71.06 411 HIS A CA 1
ATOM 3297 C C . HIS A 1 411 ? 5.332 -6.218 -2.537 1.00 71.06 411 HIS A C 1
ATOM 3299 O O . HIS A 1 411 ? 4.225 -5.719 -2.697 1.00 71.06 411 HIS A O 1
ATOM 3305 N N . ASN A 1 412 ? 6.466 -5.525 -2.713 1.00 59.72 412 ASN A N 1
ATOM 3306 C CA . ASN A 1 412 ? 6.686 -4.061 -2.750 1.00 59.72 412 ASN A CA 1
ATOM 3307 C C . ASN A 1 412 ? 5.846 -3.205 -3.738 1.00 59.72 412 ASN A C 1
ATOM 3309 O O . ASN A 1 412 ? 6.089 -2.009 -3.844 1.00 59.72 412 ASN A O 1
ATOM 3313 N N . LEU A 1 413 ? 4.934 -3.796 -4.515 1.00 55.94 413 LEU A N 1
ATOM 3314 C CA . LEU A 1 413 ? 4.018 -3.086 -5.427 1.00 55.94 413 LEU A CA 1
ATOM 3315 C C . LEU A 1 413 ? 2.554 -3.155 -4.958 1.00 55.94 413 LEU A C 1
ATOM 3317 O O . LEU A 1 413 ? 1.715 -2.440 -5.490 1.00 55.94 413 LEU A O 1
ATOM 3321 N N . ASN A 1 414 ? 2.272 -4.031 -3.990 1.00 66.88 414 ASN A N 1
ATOM 3322 C CA . ASN A 1 414 ? 0.952 -4.348 -3.456 1.00 66.88 414 ASN A CA 1
ATOM 3323 C C . ASN A 1 414 ? 0.996 -4.279 -1.910 1.00 66.88 414 ASN A C 1
ATOM 3325 O O . ASN A 1 414 ? 0.386 -5.111 -1.242 1.00 66.88 414 ASN A O 1
ATOM 3329 N N . ILE A 1 415 ? 1.818 -3.379 -1.357 1.00 79.75 415 ILE A N 1
ATOM 3330 C CA . ILE A 1 415 ? 2.003 -3.176 0.085 1.00 79.75 415 ILE A CA 1
ATOM 3331 C C . ILE A 1 415 ? 1.751 -1.706 0.399 1.00 79.75 415 ILE A C 1
ATOM 3333 O O . ILE A 1 415 ? 2.336 -0.831 -0.241 1.00 79.75 415 ILE A O 1
ATOM 3337 N N . GLU A 1 416 ? 0.906 -1.456 1.394 1.00 82.81 416 GLU A N 1
ATOM 3338 C CA . GLU A 1 416 ? 0.525 -0.122 1.875 1.00 82.81 416 GLU A CA 1
ATOM 3339 C C . GLU A 1 416 ? 0.473 -0.117 3.413 1.00 82.81 416 GLU A C 1
ATOM 3341 O O . GLU A 1 416 ? 0.597 -1.172 4.043 1.00 82.81 416 GLU A O 1
ATOM 3346 N N . ARG A 1 417 ? 0.383 1.065 4.040 1.00 82.25 417 ARG A N 1
ATOM 3347 C CA . ARG A 1 417 ? 0.401 1.202 5.509 1.00 82.25 417 ARG A CA 1
ATOM 3348 C C . ARG A 1 417 ? -0.784 0.449 6.130 1.00 82.25 417 ARG A C 1
ATOM 3350 O O . ARG A 1 417 ? -1.886 0.478 5.593 1.00 82.25 417 ARG A O 1
ATOM 3357 N N . GLY A 1 418 ? -0.554 -0.211 7.264 1.00 89.75 418 GLY A N 1
ATOM 3358 C CA . GLY A 1 418 ? -1.560 -1.024 7.950 1.00 89.75 418 GLY A CA 1
ATOM 3359 C C . GLY A 1 418 ? -1.244 -2.517 7.915 1.00 89.75 418 GLY A C 1
ATOM 3360 O O . GLY A 1 418 ? -0.082 -2.920 7.965 1.00 89.75 418 GLY A O 1
ATOM 3361 N N . MET A 1 419 ? -2.278 -3.356 7.859 1.00 94.25 419 MET A N 1
ATOM 3362 C CA . MET A 1 419 ? -2.143 -4.814 7.848 1.00 94.25 419 MET A CA 1
ATOM 3363 C C . MET A 1 419 ? -2.230 -5.364 6.426 1.00 94.25 419 MET A C 1
ATOM 3365 O O . MET A 1 419 ? -3.254 -5.270 5.753 1.00 94.25 419 MET A O 1
ATOM 3369 N N . ASN A 1 420 ? -1.137 -5.982 5.992 1.00 94.31 420 ASN A N 1
ATOM 3370 C CA . ASN A 1 420 ? -0.948 -6.574 4.676 1.00 94.31 420 ASN A CA 1
ATOM 3371 C C . ASN A 1 420 ? -1.161 -8.086 4.806 1.00 94.31 420 ASN A C 1
ATOM 3373 O O . ASN A 1 420 ? -0.409 -8.755 5.521 1.00 94.31 420 ASN A O 1
ATOM 3377 N N . VAL A 1 421 ? -2.210 -8.622 4.176 1.00 94.88 421 VAL A N 1
ATOM 3378 C CA . VAL A 1 421 ? -2.729 -9.961 4.493 1.00 94.88 421 VAL A CA 1
ATOM 3379 C C . VAL A 1 421 ? -2.994 -10.819 3.258 1.00 94.88 421 VAL A C 1
ATOM 3381 O O . VAL A 1 421 ? -3.473 -10.346 2.230 1.00 94.88 421 VAL A O 1
ATOM 3384 N N . ALA A 1 422 ? -2.720 -12.115 3.375 1.00 92.94 422 ALA A N 1
ATOM 3385 C CA . ALA A 1 422 ? -3.063 -13.134 2.394 1.00 92.94 422 ALA A CA 1
ATOM 3386 C C . ALA A 1 422 ? -3.731 -14.325 3.091 1.00 92.94 422 ALA A C 1
ATOM 3388 O O . ALA A 1 422 ? -3.209 -14.867 4.066 1.00 92.94 422 ALA A O 1
ATOM 3389 N N . ALA A 1 423 ? -4.887 -14.741 2.580 1.00 92.56 423 ALA A N 1
ATOM 3390 C CA . ALA A 1 423 ? -5.580 -15.942 3.023 1.00 92.56 423 ALA A CA 1
ATOM 3391 C C . ALA A 1 423 ? -5.318 -17.094 2.055 1.00 92.56 423 ALA A C 1
ATOM 3393 O O . ALA A 1 423 ? -5.431 -16.917 0.840 1.00 92.56 423 ALA A O 1
ATOM 3394 N N . LEU A 1 424 ? -5.041 -18.283 2.590 1.00 89.81 424 LEU A N 1
ATOM 3395 C CA . LEU A 1 424 ? -4.927 -19.526 1.826 1.00 89.81 424 LEU A CA 1
ATOM 3396 C C . LEU A 1 424 ? -6.001 -20.525 2.273 1.00 89.81 424 LEU A C 1
ATOM 3398 O O . LEU A 1 424 ? -6.445 -20.520 3.424 1.00 89.81 424 LEU A O 1
ATOM 3402 N N . ASN A 1 425 ? -6.385 -21.441 1.394 1.00 87.31 425 ASN A N 1
ATOM 3403 C CA . ASN A 1 425 ? -7.178 -22.609 1.759 1.00 87.31 425 ASN A CA 1
ATOM 3404 C C . ASN A 1 425 ? -6.300 -23.566 2.580 1.00 87.31 425 ASN A C 1
ATOM 3406 O O . ASN A 1 425 ? -5.458 -24.257 2.021 1.00 87.31 425 ASN A O 1
ATOM 3410 N N . GLY A 1 426 ? -6.496 -23.669 3.897 1.00 80.56 426 GLY A N 1
ATOM 3411 C CA . GLY A 1 426 ? -5.654 -24.515 4.757 1.00 80.56 426 GLY A CA 1
ATOM 3412 C C . GLY A 1 426 ? -5.900 -26.028 4.664 1.00 80.56 426 GLY A C 1
ATOM 3413 O O . GLY A 1 426 ? -5.574 -26.757 5.602 1.00 80.56 426 GLY A O 1
ATOM 3414 N N . THR A 1 427 ? -6.491 -26.495 3.560 1.00 80.81 427 THR A N 1
ATOM 3415 C CA . THR A 1 427 ? -6.487 -27.906 3.137 1.00 80.81 427 THR A CA 1
ATOM 3416 C C . THR A 1 427 ? -5.718 -28.113 1.824 1.00 80.81 427 THR A C 1
ATOM 3418 O O . THR A 1 427 ? -5.193 -29.201 1.618 1.00 80.81 427 THR A O 1
ATOM 3421 N N . THR A 1 428 ? -5.618 -27.103 0.946 1.00 73.94 428 THR A N 1
ATOM 3422 C CA . THR A 1 428 ? -4.909 -27.213 -0.347 1.00 73.94 428 THR A CA 1
ATOM 3423 C C . THR A 1 428 ? -3.640 -26.364 -0.440 1.00 73.94 428 THR A C 1
ATOM 3425 O O . THR A 1 428 ? -2.706 -26.747 -1.132 1.00 73.94 428 THR A O 1
ATOM 3428 N N . GLY A 1 429 ? -3.581 -25.226 0.253 1.00 72.69 429 GLY A N 1
ATOM 3429 C CA . GLY A 1 429 ? -2.500 -24.242 0.174 1.00 72.69 429 GLY A CA 1
ATOM 3430 C C . GLY A 1 429 ? -2.736 -23.119 -0.845 1.00 72.69 429 GLY A C 1
ATOM 3431 O O . GLY A 1 429 ? -1.947 -22.181 -0.908 1.00 72.69 429 GLY A O 1
ATOM 3432 N N . GLU A 1 430 ? -3.818 -23.181 -1.626 1.00 75.06 430 GLU A N 1
ATOM 3433 C CA . GLU A 1 430 ? -4.142 -22.192 -2.665 1.00 75.06 430 GLU A CA 1
ATOM 3434 C C . GLU A 1 430 ? -4.503 -20.827 -2.064 1.00 75.06 430 GLU A C 1
ATOM 3436 O O . GLU A 1 430 ? -5.304 -20.748 -1.130 1.00 75.06 430 GLU A O 1
ATOM 3441 N N . THR A 1 431 ? -3.966 -19.742 -2.629 1.00 80.69 431 THR A N 1
ATOM 3442 C CA . THR A 1 431 ? -4.309 -18.369 -2.232 1.00 80.69 431 THR A CA 1
ATOM 3443 C C . THR A 1 431 ? -5.763 -18.047 -2.578 1.00 80.69 431 THR A C 1
ATOM 3445 O O . THR A 1 431 ? -6.135 -18.005 -3.748 1.00 80.69 431 THR A O 1
ATOM 3448 N N . LEU A 1 432 ? -6.573 -17.768 -1.556 1.00 83.00 432 LEU A N 1
ATOM 3449 C CA . LEU A 1 432 ? -7.977 -17.366 -1.678 1.00 83.00 432 LEU A CA 1
ATOM 3450 C C . LEU A 1 432 ? -8.104 -15.875 -2.013 1.00 83.00 432 LEU A C 1
ATOM 3452 O O . LEU A 1 432 ? -8.879 -15.493 -2.884 1.00 83.00 432 LEU A O 1
ATOM 3456 N N . SER A 1 433 ? -7.333 -15.027 -1.325 1.00 87.50 433 SER A N 1
ATOM 3457 C CA . SER A 1 433 ? -7.254 -13.586 -1.595 1.00 87.50 433 SER A CA 1
ATOM 3458 C C . SER A 1 433 ? -6.054 -12.951 -0.893 1.00 87.50 433 SER A C 1
ATOM 3460 O O . SER A 1 433 ? -5.705 -13.377 0.208 1.00 87.50 433 SER A O 1
ATOM 3462 N N . THR A 1 434 ? -5.504 -11.886 -1.478 1.00 87.94 434 THR A N 1
ATOM 3463 C CA . THR A 1 434 ? -4.570 -10.951 -0.827 1.00 87.94 434 THR A CA 1
ATOM 3464 C C . THR A 1 434 ? -5.235 -9.580 -0.756 1.00 87.94 434 THR A C 1
ATOM 3466 O O . THR A 1 434 ? -5.802 -9.143 -1.759 1.00 87.94 434 THR A O 1
ATOM 3469 N N . GLN A 1 435 ? -5.164 -8.908 0.393 1.00 89.69 435 GLN A N 1
ATOM 3470 C CA . GLN A 1 435 ? -5.684 -7.554 0.613 1.00 89.69 435 GLN A CA 1
ATOM 3471 C C . GLN A 1 435 ? -4.735 -6.747 1.514 1.00 89.69 435 GLN A C 1
ATOM 3473 O O . GLN A 1 435 ? -3.865 -7.308 2.184 1.00 89.69 435 GLN A O 1
ATOM 3478 N N . VAL A 1 436 ? -4.913 -5.427 1.537 1.00 90.44 436 VAL A N 1
ATOM 3479 C CA . VAL A 1 436 ? -4.271 -4.530 2.505 1.00 90.44 436 VAL A CA 1
ATOM 3480 C C . VAL A 1 436 ? -5.368 -3.731 3.195 1.00 90.44 436 VAL A C 1
ATOM 3482 O O . VAL A 1 436 ? -6.315 -3.293 2.545 1.00 90.44 436 VAL A O 1
ATOM 3485 N N . PHE A 1 437 ? -5.248 -3.573 4.509 1.00 90.94 437 PHE A N 1
ATOM 3486 C CA . PHE A 1 437 ? -6.209 -2.860 5.338 1.00 90.94 437 PHE A CA 1
ATOM 3487 C C . PHE A 1 437 ? -5.492 -1.782 6.146 1.00 90.94 437 PHE A C 1
ATOM 3489 O O . PHE A 1 437 ? -4.679 -2.106 7.017 1.00 90.94 437 PHE A O 1
ATOM 3496 N N . ASP A 1 438 ? -5.818 -0.512 5.900 1.00 83.56 438 ASP A N 1
ATOM 3497 C CA . ASP A 1 438 ? -5.371 0.578 6.765 1.00 83.56 438 ASP A CA 1
ATOM 3498 C C . ASP A 1 438 ? -6.137 0.535 8.096 1.00 83.56 438 ASP A C 1
ATOM 3500 O O . ASP A 1 438 ? -7.212 1.113 8.264 1.00 83.56 438 ASP A O 1
ATOM 3504 N N . VAL A 1 439 ? -5.554 -0.182 9.056 1.00 84.94 439 VAL A N 1
ATOM 3505 C CA . VAL A 1 439 ? -6.052 -0.293 10.433 1.00 84.94 439 VAL A CA 1
ATOM 3506 C C . VAL A 1 439 ? -5.937 1.016 11.220 1.00 84.94 439 VAL A C 1
ATOM 3508 O O . VAL A 1 439 ? -6.507 1.112 12.301 1.00 84.94 439 VAL A O 1
ATOM 3511 N N . THR A 1 440 ? -5.225 2.027 10.708 1.00 73.06 440 THR A N 1
ATOM 3512 C CA . THR A 1 440 ? -5.154 3.356 11.338 1.00 73.06 440 THR A CA 1
ATOM 3513 C C . THR A 1 440 ? -6.405 4.177 11.033 1.00 73.06 440 THR A C 1
ATOM 3515 O O . THR A 1 440 ? -6.905 4.871 11.920 1.00 73.06 440 THR A O 1
ATOM 3518 N N . ALA A 1 441 ? -6.991 3.966 9.849 1.00 70.44 441 ALA A N 1
ATOM 3519 C CA . ALA A 1 441 ? -8.356 4.365 9.527 1.00 70.44 441 ALA A CA 1
ATOM 3520 C C . ALA A 1 441 ? -9.379 3.493 10.288 1.00 70.44 441 ALA A C 1
ATOM 3522 O O . ALA A 1 441 ? -10.015 3.985 11.225 1.00 70.44 441 ALA A O 1
ATOM 3523 N N . SER A 1 442 ? -9.479 2.192 9.973 1.00 76.06 442 SER A N 1
ATOM 3524 C CA . SER A 1 442 ? -10.378 1.254 10.669 1.00 76.06 442 SER A CA 1
ATOM 3525 C C . SER A 1 442 ? -9.982 -0.215 10.480 1.00 76.06 442 SER A C 1
ATOM 3527 O O . SER A 1 442 ? -9.776 -0.694 9.363 1.00 76.06 442 SER A O 1
ATOM 3529 N N . ASP A 1 443 ? -9.953 -0.967 11.583 1.00 84.38 443 ASP A N 1
ATOM 3530 C CA . ASP A 1 443 ? -9.666 -2.405 11.605 1.00 84.38 443 ASP A CA 1
ATOM 3531 C C . ASP A 1 443 ? -10.886 -3.308 11.335 1.00 84.38 443 ASP A C 1
ATOM 3533 O O . ASP A 1 443 ? -10.746 -4.528 11.214 1.00 84.38 443 ASP A O 1
ATOM 3537 N N . GLU A 1 444 ? -12.081 -2.730 11.177 1.00 82.38 444 GLU A N 1
ATOM 3538 C CA . GLU A 1 444 ? -13.309 -3.493 10.937 1.00 82.38 444 GLU A CA 1
ATOM 3539 C C . GLU A 1 444 ? -13.258 -4.258 9.616 1.00 82.38 444 GLU A C 1
ATOM 3541 O O . GLU A 1 444 ? -13.558 -5.448 9.577 1.00 82.38 444 GLU A O 1
ATOM 3546 N N . LYS A 1 445 ? -12.803 -3.590 8.548 1.00 87.50 445 LYS A N 1
ATOM 3547 C CA . LYS A 1 445 ? -12.690 -4.145 7.188 1.00 87.50 445 LYS A CA 1
ATOM 3548 C C . LYS A 1 445 ? -11.818 -5.420 7.195 1.00 87.50 445 LYS A C 1
ATOM 3550 O O . LYS A 1 445 ? -12.156 -6.417 6.557 1.00 87.50 445 LYS A O 1
ATOM 3555 N N . LEU A 1 446 ? -10.753 -5.414 8.004 1.00 92.44 446 LEU A N 1
ATOM 3556 C CA . LEU A 1 446 ? -9.858 -6.549 8.253 1.00 92.44 446 LEU A CA 1
ATOM 3557 C C . LEU A 1 446 ? -10.549 -7.675 9.047 1.00 92.44 446 LEU A C 1
ATOM 3559 O O . LEU A 1 446 ? -10.437 -8.845 8.675 1.00 92.44 446 LEU A O 1
ATOM 3563 N N . MET A 1 447 ? -11.268 -7.351 10.127 1.00 92.06 447 MET A N 1
ATOM 3564 C CA . MET A 1 447 ? -12.001 -8.352 10.915 1.00 92.06 447 MET A CA 1
ATOM 3565 C C . MET A 1 447 ? -13.137 -9.005 10.131 1.00 92.06 447 MET A C 1
ATOM 3567 O O . MET A 1 447 ? -13.284 -10.222 10.176 1.00 92.06 447 MET A O 1
ATOM 3571 N N . GLN A 1 448 ? -13.913 -8.223 9.387 1.00 90.50 448 GLN A N 1
ATOM 3572 C CA . GLN A 1 448 ? -15.041 -8.698 8.592 1.00 90.50 448 GLN A CA 1
ATOM 3573 C C . GLN A 1 448 ? -14.552 -9.648 7.485 1.00 90.50 448 GLN A C 1
ATOM 3575 O O . GLN A 1 448 ? -15.027 -10.779 7.394 1.00 90.50 448 GLN A O 1
ATOM 3580 N N . TRP A 1 449 ? -13.476 -9.285 6.773 1.00 94.56 449 TRP A N 1
ATOM 3581 C CA . TRP A 1 449 ? -12.791 -10.196 5.848 1.00 94.56 449 TRP A CA 1
ATOM 3582 C C . TRP A 1 449 ? -12.307 -11.486 6.535 1.00 94.56 449 TRP A C 1
ATOM 3584 O O . TRP A 1 449 ? -12.551 -12.576 6.020 1.00 94.56 449 TRP A O 1
ATOM 3594 N N . MET A 1 450 ? -11.688 -11.401 7.722 1.00 95.62 450 MET A N 1
ATOM 3595 C CA . MET A 1 450 ? -11.288 -12.588 8.499 1.00 95.62 450 MET A CA 1
ATOM 3596 C C . MET A 1 450 ? -12.480 -13.443 8.977 1.00 95.62 450 MET A C 1
ATOM 3598 O O . MET A 1 450 ? -12.329 -14.662 9.111 1.00 95.62 450 MET A O 1
ATOM 3602 N N . ALA A 1 451 ? -13.649 -12.843 9.229 1.00 92.69 451 ALA A N 1
ATOM 3603 C CA . ALA A 1 451 ? -14.875 -13.553 9.599 1.00 92.69 451 ALA A CA 1
ATOM 3604 C C . ALA A 1 451 ? -15.402 -14.410 8.442 1.00 92.69 451 ALA A C 1
ATOM 3606 O O . ALA A 1 451 ? -15.791 -15.561 8.672 1.00 92.69 451 ALA A O 1
ATOM 3607 N N . ASP A 1 452 ? -15.332 -13.882 7.219 1.00 93.81 452 ASP A N 1
ATOM 3608 C CA . ASP A 1 452 ? -15.820 -14.516 5.990 1.00 93.81 452 ASP A CA 1
ATOM 3609 C C . ASP A 1 452 ? -14.875 -15.599 5.432 1.00 93.81 452 ASP A C 1
ATOM 3611 O O . ASP A 1 452 ? -15.295 -16.439 4.630 1.00 93.81 452 ASP A O 1
ATOM 3615 N N . LEU A 1 453 ? -13.606 -15.641 5.867 1.00 93.81 453 LEU A N 1
ATOM 3616 C CA . LEU A 1 453 ? -12.655 -16.671 5.426 1.00 93.81 453 LEU A CA 1
ATOM 3617 C C . LEU A 1 453 ? -13.156 -18.098 5.741 1.00 93.81 453 LEU A C 1
ATOM 3619 O O . LEU A 1 453 ? -13.521 -18.369 6.888 1.00 93.81 453 LEU A O 1
ATOM 3623 N N . PRO A 1 454 ? -13.095 -19.054 4.792 1.00 91.31 454 PRO A N 1
ATOM 3624 C CA . PRO A 1 454 ? -13.504 -20.440 5.014 1.00 91.31 454 PRO A CA 1
ATOM 3625 C C . PRO A 1 454 ? -12.949 -21.098 6.292 1.00 91.31 454 PRO A C 1
ATOM 3627 O O . PRO A 1 454 ? -11.873 -20.780 6.809 1.00 91.31 454 PRO A O 1
ATOM 3630 N N . HIS A 1 455 ? -13.676 -22.090 6.816 1.00 88.38 455 HIS A N 1
ATOM 3631 C CA . HIS A 1 455 ? -13.177 -22.886 7.939 1.00 88.38 455 HIS A CA 1
ATOM 3632 C C . HIS A 1 455 ? -11.830 -23.538 7.593 1.00 88.38 455 HIS A C 1
ATOM 3634 O O . HIS A 1 455 ? -11.655 -24.081 6.504 1.00 88.38 455 HIS A O 1
ATOM 3640 N N . LYS A 1 456 ? -10.898 -23.517 8.554 1.00 89.38 456 LYS A N 1
ATOM 3641 C CA . LYS A 1 456 ? -9.489 -23.906 8.392 1.00 89.38 456 LYS A CA 1
ATOM 3642 C C . LYS A 1 456 ? -8.659 -23.051 7.420 1.00 89.38 456 LYS A C 1
ATOM 3644 O O . LYS A 1 456 ? -7.554 -23.481 7.101 1.00 89.38 456 LYS A O 1
ATOM 3649 N N . SER A 1 457 ? -9.101 -21.882 6.947 1.00 93.50 457 SER A N 1
ATOM 3650 C CA . SER A 1 457 ? -8.217 -21.001 6.163 1.00 93.50 457 SER A CA 1
ATOM 3651 C C . SER A 1 457 ? -6.924 -20.675 6.916 1.00 93.50 457 SER A C 1
ATOM 3653 O O . SER A 1 457 ? -6.941 -20.461 8.130 1.00 93.50 457 SER A O 1
ATOM 3655 N N . ILE A 1 458 ? -5.808 -20.645 6.190 1.00 92.94 458 ILE A N 1
ATOM 3656 C CA . ILE A 1 458 ? -4.529 -20.120 6.674 1.00 92.94 458 ILE A CA 1
ATOM 3657 C C . ILE A 1 458 ? -4.529 -18.607 6.471 1.00 92.94 458 ILE A C 1
ATOM 3659 O O . ILE A 1 458 ? -5.027 -18.118 5.457 1.00 92.94 458 ILE A O 1
ATOM 3663 N N . LEU A 1 459 ? -3.967 -17.882 7.431 1.00 95.25 459 LEU A N 1
ATOM 3664 C CA . LEU A 1 459 ? -3.773 -16.439 7.400 1.00 95.25 459 LEU A CA 1
ATOM 3665 C C . LEU A 1 459 ? -2.277 -16.146 7.467 1.00 95.25 459 LEU A C 1
ATOM 3667 O O . LEU A 1 459 ? -1.623 -16.509 8.441 1.00 95.25 459 LEU A O 1
ATOM 3671 N N . MET A 1 460 ? -1.757 -15.464 6.453 1.00 94.44 460 MET A N 1
ATOM 3672 C CA . MET A 1 460 ? -0.455 -14.808 6.491 1.00 94.44 460 MET A CA 1
ATOM 3673 C C . MET A 1 460 ? -0.708 -13.308 6.626 1.00 94.44 460 MET A C 1
ATOM 3675 O O . MET A 1 460 ? -1.340 -12.723 5.750 1.00 94.44 460 MET A O 1
ATOM 3679 N N . ALA A 1 461 ? -0.254 -12.679 7.706 1.00 95.31 461 ALA A N 1
ATOM 3680 C CA . ALA A 1 461 ? -0.484 -11.255 7.957 1.00 95.31 461 ALA A CA 1
ATOM 3681 C C . ALA A 1 461 ? 0.781 -10.568 8.478 1.00 95.31 461 ALA A C 1
ATOM 3683 O O . ALA A 1 461 ? 1.403 -11.076 9.406 1.00 95.31 461 ALA A O 1
ATOM 3684 N N . ALA A 1 462 ? 1.148 -9.423 7.899 1.00 94.75 462 ALA A N 1
ATOM 3685 C CA . ALA A 1 462 ? 2.246 -8.570 8.358 1.00 94.75 462 ALA A CA 1
ATOM 3686 C C . ALA A 1 462 ? 1.799 -7.110 8.491 1.00 94.75 462 ALA A C 1
ATOM 3688 O O . ALA A 1 462 ? 1.044 -6.611 7.655 1.00 94.75 462 ALA A O 1
ATOM 3689 N N . SER A 1 463 ? 2.302 -6.409 9.504 1.00 93.75 463 SER A N 1
ATOM 3690 C CA . SER A 1 463 ? 2.166 -4.954 9.604 1.00 93.75 463 SER A CA 1
ATOM 3691 C C . SER A 1 463 ? 3.110 -4.230 8.636 1.00 93.75 463 SER A C 1
ATOM 3693 O O . SER A 1 463 ? 4.198 -4.729 8.335 1.00 93.75 463 SER A O 1
ATOM 3695 N N . PHE A 1 464 ? 2.720 -3.032 8.199 1.00 89.69 464 PHE A N 1
ATOM 3696 C CA . PHE A 1 464 ? 3.601 -2.068 7.543 1.00 89.69 464 PHE A CA 1
ATOM 3697 C C . PHE A 1 464 ? 3.375 -0.652 8.088 1.00 89.69 464 PHE A C 1
ATOM 3699 O O . PHE A 1 464 ? 2.243 -0.158 8.108 1.00 89.69 464 PHE A O 1
ATOM 3706 N N . GLY A 1 465 ? 4.461 -0.003 8.504 1.00 82.00 465 GLY A N 1
ATOM 3707 C CA . GLY A 1 465 ? 4.446 1.208 9.314 1.00 82.00 465 GLY A CA 1
ATOM 3708 C C . GLY A 1 465 ? 4.128 0.921 10.784 1.00 82.00 465 GLY A C 1
ATOM 3709 O O . GLY A 1 465 ? 3.711 -0.180 11.152 1.00 82.00 465 GLY A O 1
ATOM 3710 N N . ASP A 1 466 ? 4.298 1.936 11.634 1.00 76.56 466 ASP A N 1
ATOM 3711 C CA . ASP A 1 466 ? 3.871 1.838 13.028 1.00 76.56 466 ASP A CA 1
ATOM 3712 C C . ASP A 1 466 ? 2.344 1.970 13.115 1.00 76.56 466 ASP A C 1
ATOM 3714 O O . ASP A 1 466 ? 1.765 3.010 12.768 1.00 76.56 466 ASP A O 1
ATOM 3718 N N . VAL A 1 467 ? 1.700 0.853 13.461 1.00 85.19 467 VAL A N 1
ATOM 3719 C CA . VAL A 1 467 ? 0.239 0.670 13.433 1.00 85.19 467 VAL A CA 1
ATOM 3720 C C . VAL A 1 467 ? -0.288 -0.184 14.594 1.00 85.19 467 VAL A C 1
ATOM 3722 O O . VAL A 1 467 ? -1.471 -0.517 14.620 1.00 85.19 467 VAL A O 1
ATOM 3725 N N . ALA A 1 468 ? 0.564 -0.553 15.557 1.00 87.06 468 ALA A N 1
ATOM 3726 C CA . ALA A 1 468 ? 0.218 -1.506 16.614 1.00 87.06 468 ALA A CA 1
ATOM 3727 C C . ALA A 1 468 ? -0.950 -1.015 17.487 1.00 87.06 468 ALA A C 1
ATOM 3729 O O . ALA A 1 468 ? -1.954 -1.714 17.637 1.00 87.06 468 ALA A O 1
ATOM 3730 N N . GLU A 1 469 ? -0.859 0.212 18.008 1.00 81.69 469 GLU A N 1
ATOM 3731 C CA . GLU A 1 469 ? -1.878 0.800 18.898 1.00 81.69 469 GLU A CA 1
ATOM 3732 C C . GLU A 1 469 ? -3.170 1.214 18.174 1.00 81.69 469 GLU A C 1
ATOM 3734 O O . GLU A 1 469 ? -4.110 1.693 18.803 1.00 81.69 469 GLU A O 1
ATOM 3739 N N . HIS A 1 470 ? -3.244 0.987 16.859 1.00 81.56 470 HIS A N 1
ATOM 3740 C CA . HIS A 1 470 ? -4.450 1.163 16.055 1.00 81.56 470 HIS A CA 1
ATOM 3741 C C . HIS A 1 470 ? -5.222 -0.152 15.815 1.00 81.56 470 HIS A C 1
ATOM 3743 O O . HIS A 1 470 ? -6.367 -0.099 15.371 1.00 81.56 470 HIS A O 1
ATOM 3749 N N . VAL A 1 471 ? -4.640 -1.323 16.121 1.00 86.00 471 VAL A N 1
ATOM 3750 C CA . VAL A 1 471 ? -5.316 -2.631 16.016 1.00 86.00 471 VAL A CA 1
ATOM 3751 C C . VAL A 1 471 ? -6.048 -2.945 17.322 1.00 86.00 471 VAL A C 1
ATOM 3753 O O . VAL A 1 471 ? -5.413 -3.249 18.341 1.00 86.00 471 VAL A O 1
ATOM 3756 N N . SER A 1 472 ? -7.384 -2.901 17.281 1.00 81.62 472 SER A N 1
ATOM 3757 C CA . SER A 1 472 ? -8.240 -3.028 18.464 1.00 81.62 472 SER A CA 1
ATOM 3758 C C . SER A 1 472 ? -8.150 -4.404 19.121 1.00 81.62 472 SER A C 1
ATOM 3760 O O . SER A 1 472 ? -7.732 -5.407 18.529 1.00 81.62 472 SER A O 1
ATOM 3762 N N . ARG A 1 473 ? -8.628 -4.478 20.365 1.00 78.44 473 ARG A N 1
ATOM 3763 C CA . ARG A 1 473 ? -8.707 -5.731 21.119 1.00 78.44 473 ARG A CA 1
ATOM 3764 C C . ARG A 1 473 ? -9.479 -6.827 20.375 1.00 78.44 473 ARG A C 1
ATOM 3766 O O . ARG A 1 473 ? -9.051 -7.981 20.389 1.00 78.44 473 ARG A O 1
ATOM 3773 N N . GLN A 1 474 ? -10.583 -6.471 19.714 1.00 82.62 474 GLN A N 1
ATOM 3774 C CA . GLN A 1 474 ? -11.414 -7.411 18.961 1.00 82.62 474 GLN A CA 1
ATOM 3775 C C . GLN A 1 474 ? -10.607 -8.012 17.797 1.00 82.62 474 GLN A C 1
ATOM 3777 O O . GLN A 1 474 ? -10.540 -9.235 17.665 1.00 82.62 474 GLN A O 1
ATOM 3782 N N . ALA A 1 475 ? -9.866 -7.187 17.046 1.00 88.94 475 ALA A N 1
ATOM 3783 C CA . ALA A 1 475 ? -9.008 -7.655 15.955 1.00 88.94 475 ALA A CA 1
ATOM 3784 C C . ALA A 1 475 ? -7.861 -8.546 16.456 1.00 88.94 475 ALA A C 1
ATOM 3786 O O . ALA A 1 475 ? -7.585 -9.594 15.866 1.00 88.94 475 ALA A O 1
ATOM 3787 N N . ARG A 1 476 ? -7.241 -8.209 17.595 1.00 90.50 476 ARG A N 1
ATOM 3788 C CA . ARG A 1 476 ? -6.247 -9.082 18.252 1.00 90.50 476 ARG A CA 1
ATOM 3789 C C . ARG A 1 476 ? -6.862 -10.427 18.675 1.00 90.50 476 ARG A C 1
ATOM 3791 O O . ARG A 1 476 ? -6.231 -11.470 18.501 1.00 90.50 476 ARG A O 1
ATOM 3798 N N . GLY A 1 477 ? -8.118 -10.433 19.128 1.00 89.00 477 GLY A N 1
ATOM 3799 C CA . GLY A 1 477 ? -8.909 -11.642 19.391 1.00 89.00 477 GLY A CA 1
ATOM 3800 C C . GLY A 1 477 ? -9.169 -12.499 18.143 1.00 89.00 477 GLY A C 1
ATOM 3801 O O . GLY A 1 477 ? -9.083 -13.726 18.210 1.00 89.00 477 GLY A O 1
ATOM 3802 N N . PHE A 1 478 ? -9.389 -11.880 16.981 1.00 93.88 478 PHE A N 1
ATOM 3803 C CA . PHE A 1 478 ? -9.463 -12.602 15.708 1.00 93.88 478 PHE A CA 1
ATOM 3804 C C . PHE A 1 478 ? -8.123 -13.267 15.368 1.00 93.88 478 PHE A C 1
ATOM 3806 O O . PHE A 1 478 ? -8.105 -14.460 15.068 1.00 93.88 478 PHE A O 1
ATOM 3813 N N . PHE A 1 479 ? -6.992 -12.562 15.501 1.00 96.06 479 PHE A N 1
ATOM 3814 C CA . PHE A 1 479 ? -5.666 -13.168 15.320 1.00 96.06 479 PHE A CA 1
ATOM 3815 C C . PHE A 1 479 ? -5.427 -14.350 16.284 1.00 96.06 479 PHE A C 1
ATOM 3817 O O . PHE A 1 479 ? -4.909 -15.385 15.851 1.00 96.06 479 PHE A O 1
ATOM 3824 N N . LYS A 1 480 ? -5.877 -14.279 17.552 1.00 93.94 480 LYS A N 1
ATOM 3825 C CA . LYS A 1 480 ? -5.830 -15.426 18.493 1.00 93.94 480 LYS A CA 1
ATOM 3826 C C . LYS A 1 480 ? -6.539 -16.669 17.941 1.00 93.94 480 LYS A C 1
ATOM 3828 O O . LYS A 1 480 ? -6.037 -17.778 18.110 1.00 93.94 480 LYS A O 1
ATOM 3833 N N . ALA A 1 481 ? -7.650 -16.511 17.218 1.00 94.25 481 ALA A N 1
ATOM 3834 C CA . ALA A 1 481 ? -8.374 -17.622 16.587 1.00 94.25 481 ALA A CA 1
ATOM 3835 C C . ALA A 1 481 ? -7.680 -18.220 15.342 1.00 94.25 481 ALA A C 1
ATOM 3837 O O . ALA A 1 481 ? -8.083 -19.289 14.874 1.00 94.25 481 ALA A O 1
ATOM 3838 N N . PHE A 1 482 ? -6.631 -17.571 14.826 1.00 96.06 482 PHE A N 1
ATOM 3839 C CA . PHE A 1 482 ? -5.676 -18.145 13.869 1.00 96.06 482 PHE A CA 1
ATOM 3840 C C . PHE A 1 482 ? -4.407 -18.691 14.557 1.00 96.06 482 PHE A C 1
ATOM 3842 O O . PHE A 1 482 ? -3.486 -19.131 13.875 1.00 96.06 482 PHE A O 1
ATOM 3849 N N . GLY A 1 483 ? -4.357 -18.707 15.892 1.00 94.50 483 GLY A N 1
ATOM 3850 C CA . GLY A 1 483 ? -3.245 -19.242 16.679 1.00 94.50 483 GLY A CA 1
ATOM 3851 C C . GLY A 1 483 ? -2.255 -18.208 17.210 1.00 94.50 483 GLY A C 1
ATOM 3852 O O . GLY A 1 483 ? -1.208 -18.605 17.718 1.00 94.50 483 GLY A O 1
ATOM 3853 N N . ALA A 1 484 ? -2.556 -16.909 17.122 1.00 95.19 484 ALA A N 1
ATOM 3854 C CA . ALA A 1 484 ? -1.699 -15.864 17.680 1.00 95.19 484 ALA A CA 1
ATOM 3855 C C . ALA A 1 484 ? -1.620 -15.904 19.216 1.00 95.19 484 ALA A C 1
ATOM 3857 O O . ALA A 1 484 ? -2.599 -16.219 19.893 1.00 95.19 484 ALA A O 1
ATOM 3858 N N . ARG A 1 485 ? -0.463 -15.524 19.764 1.00 92.31 485 ARG A N 1
ATOM 3859 C CA . ARG A 1 485 ? -0.179 -15.380 21.201 1.00 92.31 485 ARG A CA 1
ATOM 3860 C C . ARG A 1 485 ? 0.728 -14.178 21.498 1.00 92.31 485 ARG A C 1
ATOM 3862 O O . ARG A 1 485 ? 0.549 -13.529 22.521 1.00 92.31 485 ARG A O 1
ATOM 3869 N N . LYS A 1 486 ? 1.672 -13.843 20.612 1.00 91.19 486 LYS A N 1
ATOM 3870 C CA . LYS A 1 486 ? 2.493 -12.617 20.675 1.00 91.19 486 LYS A CA 1
ATOM 3871 C C . LYS A 1 486 ? 1.702 -11.357 20.301 1.00 91.19 486 LYS A C 1
ATOM 3873 O O . LYS A 1 486 ? 2.126 -10.262 20.663 1.00 91.19 486 LYS A O 1
ATOM 3878 N N . ILE A 1 487 ? 0.547 -11.491 19.642 1.00 92.19 487 ILE A N 1
ATOM 3879 C CA . ILE A 1 487 ? -0.335 -10.363 19.286 1.00 92.19 487 ILE A CA 1
ATOM 3880 C C . ILE A 1 487 ? -0.714 -9.468 20.486 1.00 92.19 487 ILE A C 1
ATOM 3882 O O . ILE A 1 487 ? -0.842 -8.255 20.328 1.00 92.19 487 ILE A O 1
ATOM 3886 N N . ASP A 1 488 ? -0.825 -10.020 21.701 1.00 84.62 488 ASP A N 1
ATOM 3887 C CA . ASP A 1 488 ? -1.113 -9.233 22.914 1.00 84.62 488 ASP A CA 1
ATOM 3888 C C . ASP A 1 488 ? 0.073 -8.372 23.364 1.00 84.62 488 ASP A C 1
ATOM 3890 O O . ASP A 1 488 ? -0.125 -7.348 24.020 1.00 84.62 488 ASP A O 1
ATOM 3894 N N . SER A 1 489 ? 1.298 -8.773 23.010 1.00 85.31 489 SER A N 1
ATOM 3895 C CA . SER A 1 489 ? 2.553 -8.089 23.351 1.00 85.31 489 SER A CA 1
ATOM 3896 C C . SER A 1 489 ? 3.050 -7.113 22.281 1.00 85.31 489 SER A C 1
ATOM 3898 O O . SER A 1 489 ? 3.918 -6.302 22.578 1.00 85.31 489 SER A O 1
ATOM 3900 N N . TRP A 1 490 ? 2.496 -7.154 21.066 1.00 90.06 490 TRP A N 1
ATOM 3901 C CA . TRP A 1 490 ? 2.869 -6.247 19.976 1.00 90.06 490 TRP A CA 1
ATOM 3902 C C . TRP A 1 490 ? 2.489 -4.794 20.305 1.00 90.06 490 TRP A C 1
ATOM 3904 O O . TRP A 1 490 ? 1.311 -4.513 20.563 1.00 90.06 490 TRP A O 1
ATOM 3914 N N . ARG A 1 491 ? 3.471 -3.886 20.329 1.00 83.94 491 ARG A N 1
ATOM 3915 C CA . ARG A 1 491 ? 3.304 -2.460 20.673 1.00 83.94 491 ARG A CA 1
ATOM 3916 C C . ARG A 1 491 ? 3.977 -1.521 19.669 1.00 83.94 491 ARG A C 1
ATOM 3918 O O . ARG A 1 491 ? 4.723 -1.971 18.802 1.00 83.94 491 ARG A O 1
ATOM 3925 N N . GLY A 1 492 ? 3.717 -0.223 19.814 1.00 76.12 492 GLY A N 1
ATOM 3926 C CA . GLY A 1 492 ? 4.355 0.854 19.059 1.00 76.12 492 GLY A CA 1
ATOM 3927 C C . GLY A 1 492 ? 5.884 0.747 19.050 1.00 76.12 492 GLY A C 1
ATOM 3928 O O . GLY A 1 492 ? 6.513 0.318 20.027 1.00 76.12 492 GLY A O 1
ATOM 3929 N N . GLY A 1 493 ? 6.485 1.101 17.917 1.00 74.25 493 GLY A N 1
ATOM 3930 C CA . GLY A 1 493 ? 7.899 0.881 17.611 1.00 74.25 493 GLY A CA 1
ATOM 3931 C C . GLY A 1 493 ? 8.244 -0.540 17.142 1.00 74.25 493 GLY A C 1
ATOM 3932 O O . GLY A 1 493 ? 9.429 -0.850 16.987 1.00 74.25 493 GLY A O 1
ATOM 3933 N N . GLN A 1 494 ? 7.252 -1.409 16.905 1.00 84.44 494 GLN A N 1
ATOM 3934 C CA . GLN A 1 494 ? 7.473 -2.793 16.470 1.00 84.44 494 GLN A CA 1
ATOM 3935 C C . GLN A 1 494 ? 6.645 -3.177 15.238 1.00 84.44 494 GLN A C 1
ATOM 3937 O O . GLN A 1 494 ? 5.458 -2.863 15.141 1.00 84.44 494 GLN A O 1
ATOM 3942 N N . ALA A 1 495 ? 7.240 -3.962 14.339 1.00 89.31 495 ALA A N 1
ATOM 3943 C CA . ALA A 1 495 ? 6.519 -4.689 13.298 1.00 89.31 495 ALA A CA 1
ATOM 3944 C C . ALA A 1 495 ? 6.128 -6.097 13.777 1.00 89.31 495 ALA A C 1
ATOM 3946 O O . ALA A 1 495 ? 6.882 -6.735 14.511 1.00 89.31 495 ALA A O 1
ATOM 3947 N N . TYR A 1 496 ? 4.990 -6.610 13.310 1.00 93.88 496 TYR A N 1
ATOM 3948 C CA . TYR A 1 496 ? 4.457 -7.937 13.633 1.00 93.88 496 TYR A CA 1
ATOM 3949 C C . TYR A 1 496 ? 4.177 -8.739 12.360 1.00 93.88 496 TYR A C 1
ATOM 3951 O O . TYR A 1 496 ? 3.717 -8.187 11.358 1.00 93.88 496 TYR A O 1
ATOM 3959 N N . ALA A 1 497 ? 4.431 -10.049 12.396 1.00 94.50 497 ALA A N 1
ATOM 3960 C CA . ALA A 1 497 ? 4.004 -10.975 11.353 1.00 94.50 497 ALA A CA 1
ATOM 3961 C C . ALA A 1 497 ? 3.565 -12.330 11.926 1.00 94.50 497 ALA A C 1
ATOM 3963 O O . ALA A 1 497 ? 4.190 -12.855 12.852 1.00 94.50 497 ALA A O 1
ATOM 3964 N N . ILE A 1 498 ? 2.524 -12.914 11.327 1.00 94.81 498 ILE A N 1
ATOM 3965 C CA . ILE A 1 498 ? 1.973 -14.228 11.676 1.00 94.81 498 ILE A CA 1
ATOM 3966 C C . ILE A 1 498 ? 1.683 -15.084 10.438 1.00 94.81 498 ILE A C 1
ATOM 3968 O O . ILE A 1 498 ? 1.148 -14.594 9.443 1.00 94.81 498 ILE A O 1
ATOM 3972 N N . VAL A 1 499 ? 1.959 -16.385 10.558 1.00 94.62 499 VAL A N 1
ATOM 3973 C CA . VAL A 1 499 ? 1.365 -17.456 9.747 1.00 94.62 499 VAL A CA 1
ATOM 3974 C C . VAL A 1 499 ? 0.538 -18.359 10.667 1.00 94.62 499 VAL A C 1
ATOM 3976 O O . VAL A 1 499 ? 1.075 -19.089 11.501 1.00 94.62 499 VAL A O 1
ATOM 3979 N N . GLY A 1 500 ? -0.784 -18.260 10.541 1.00 94.19 500 GLY A N 1
ATOM 3980 C CA . GLY A 1 500 ? -1.780 -18.883 11.416 1.00 94.19 500 GLY A CA 1
ATOM 3981 C C . GLY A 1 500 ? -2.821 -19.706 10.650 1.00 94.19 500 GLY A C 1
ATOM 3982 O O . GLY A 1 500 ? -2.904 -19.618 9.427 1.00 94.19 500 GLY A O 1
ATOM 3983 N N . GLN A 1 501 ? -3.655 -20.486 11.343 1.00 94.06 501 GLN A N 1
ATOM 3984 C CA . GLN A 1 501 ? -4.760 -21.245 10.736 1.00 94.06 501 GLN A CA 1
ATOM 3985 C C . GLN A 1 501 ? -6.038 -21.176 11.577 1.00 94.06 501 GLN A C 1
ATOM 3987 O O . GLN A 1 501 ? -6.022 -21.429 12.780 1.00 94.06 501 GLN A O 1
ATOM 3992 N N . ARG A 1 502 ? -7.176 -20.872 10.939 1.00 94.88 502 ARG A N 1
ATOM 3993 C CA . ARG A 1 502 ? -8.464 -20.673 11.616 1.00 94.88 502 ARG A CA 1
ATOM 3994 C C . ARG A 1 502 ? -8.872 -21.914 12.414 1.00 94.88 502 ARG A C 1
ATOM 3996 O O . ARG A 1 502 ? -9.216 -22.947 11.832 1.00 94.88 502 ARG A O 1
ATOM 4003 N N . GLY A 1 503 ? -8.898 -21.780 13.738 1.00 92.19 503 GLY A N 1
ATOM 4004 C CA . GLY A 1 503 ? -9.328 -22.815 14.675 1.00 92.19 503 GLY A CA 1
ATOM 4005 C C . GLY A 1 503 ? -8.218 -23.556 15.423 1.00 92.19 503 GLY A C 1
ATOM 4006 O O . GLY A 1 503 ? -8.550 -24.471 16.178 1.00 92.19 503 GLY A O 1
ATOM 4007 N N . ILE A 1 504 ? -6.938 -23.228 15.220 1.00 94.19 504 ILE A N 1
ATOM 4008 C CA . ILE A 1 504 ? -5.833 -23.762 16.044 1.00 94.19 504 ILE A CA 1
ATOM 4009 C C . ILE A 1 504 ? -5.762 -23.024 17.396 1.00 94.19 504 ILE A C 1
ATOM 4011 O O . ILE A 1 504 ? -6.528 -22.089 17.634 1.00 94.19 504 ILE A O 1
ATOM 4015 N N . GLN A 1 505 ? -4.904 -23.458 18.321 1.00 91.94 505 GLN A N 1
ATOM 4016 C CA . GLN A 1 505 ? -4.815 -22.851 19.655 1.00 91.94 505 GLN A CA 1
ATOM 4017 C C . GLN A 1 505 ? -3.834 -21.664 19.667 1.00 91.94 505 GLN A C 1
ATOM 4019 O O . GLN A 1 505 ? -2.851 -21.685 18.925 1.00 91.94 505 GLN A O 1
ATOM 4024 N N . PRO A 1 506 ? -4.045 -20.641 20.517 1.00 91.69 506 PRO A N 1
ATOM 4025 C CA . PRO A 1 506 ? -3.075 -19.568 20.741 1.00 91.69 506 PRO A CA 1
ATOM 4026 C C . PRO A 1 506 ? -1.679 -20.108 21.091 1.00 91.69 506 PRO A C 1
ATOM 4028 O O . PRO A 1 506 ? -1.483 -20.725 22.137 1.00 91.69 506 PRO A O 1
ATOM 4031 N N . GLY A 1 507 ? -0.704 -19.865 20.215 1.00 89.69 507 GLY A N 1
ATOM 4032 C CA . GLY A 1 507 ? 0.661 -20.385 20.308 1.00 89.69 507 GLY A CA 1
ATOM 4033 C C . GLY A 1 507 ? 0.980 -21.565 19.381 1.00 89.69 507 GLY A C 1
ATOM 4034 O O . GLY A 1 507 ? 2.159 -21.879 19.250 1.00 89.69 507 GLY A O 1
ATOM 4035 N N . ASP A 1 508 ? -0.014 -22.167 18.715 1.00 91.88 508 ASP A N 1
ATOM 4036 C CA . ASP A 1 508 ? 0.209 -23.122 17.613 1.00 91.88 508 ASP A CA 1
ATOM 4037 C C . ASP A 1 508 ? 0.644 -22.389 16.318 1.00 91.88 508 ASP A C 1
ATOM 4039 O O . ASP A 1 508 ? 1.220 -23.006 15.426 1.00 91.88 508 ASP A O 1
ATOM 4043 N N . GLY A 1 509 ? 0.346 -21.086 16.185 1.00 91.44 509 GLY A N 1
ATOM 4044 C CA . GLY A 1 509 ? 0.694 -20.262 15.020 1.00 91.44 509 GLY A CA 1
ATOM 4045 C C . GLY A 1 509 ? 2.132 -19.729 15.049 1.00 91.44 509 GLY A C 1
ATOM 4046 O O . GLY A 1 509 ? 2.700 -19.467 16.111 1.00 91.44 509 GLY A O 1
ATOM 4047 N N . PHE A 1 510 ? 2.724 -19.519 13.871 1.00 92.81 510 PHE A N 1
ATOM 4048 C CA . PHE A 1 510 ? 4.087 -19.001 13.750 1.00 92.81 510 PHE A CA 1
ATOM 4049 C C . PHE A 1 510 ? 4.085 -17.472 13.769 1.00 92.81 510 PHE A C 1
ATOM 4051 O O . PHE A 1 510 ? 3.640 -16.843 12.814 1.00 92.81 510 PHE A O 1
ATOM 4058 N N . GLU A 1 511 ? 4.610 -16.867 14.834 1.00 92.38 511 GLU A N 1
ATOM 4059 C CA . GLU A 1 511 ? 4.645 -15.410 15.013 1.00 92.38 511 GLU A CA 1
ATOM 4060 C C . GLU A 1 511 ? 6.066 -14.877 15.188 1.00 92.38 511 GLU A C 1
ATOM 4062 O O . GLU A 1 511 ? 6.864 -15.439 15.949 1.00 92.38 511 GLU A O 1
ATOM 4067 N N . THR A 1 512 ? 6.352 -13.713 14.608 1.00 90.56 512 THR A N 1
ATOM 4068 C CA . THR A 1 512 ? 7.572 -12.949 14.887 1.00 90.56 512 THR A CA 1
ATOM 4069 C C . THR A 1 512 ? 7.290 -11.455 15.013 1.00 90.56 512 THR A C 1
ATOM 4071 O O . THR A 1 512 ? 6.270 -10.960 14.533 1.00 90.56 512 THR A O 1
ATOM 4074 N N . MET A 1 513 ? 8.184 -10.751 15.704 1.00 89.31 513 MET A N 1
ATOM 4075 C CA . MET A 1 513 ? 8.125 -9.306 15.909 1.00 89.31 513 MET A CA 1
ATOM 4076 C C . MET A 1 513 ? 9.523 -8.721 15.723 1.00 89.31 513 MET A C 1
ATOM 4078 O O . MET A 1 513 ? 10.497 -9.350 16.136 1.00 89.31 513 MET A O 1
ATOM 4082 N N . TYR A 1 514 ? 9.610 -7.537 15.124 1.00 84.31 514 TYR A N 1
ATOM 4083 C CA . TYR A 1 514 ? 10.850 -6.784 14.938 1.00 84.31 514 TYR A CA 1
ATOM 4084 C C . TYR A 1 514 ? 10.741 -5.439 15.641 1.00 84.31 514 TYR A C 1
ATOM 4086 O O . TYR A 1 514 ? 9.747 -4.746 15.452 1.00 84.31 514 TYR A O 1
ATOM 4094 N N . GLU A 1 515 ? 11.751 -5.053 16.415 1.00 80.69 515 GLU A N 1
ATOM 4095 C CA . GLU A 1 515 ? 11.810 -3.738 17.054 1.00 80.69 515 GLU A CA 1
ATOM 4096 C C . GLU A 1 515 ? 12.715 -2.800 16.249 1.00 80.69 515 GLU A C 1
ATOM 4098 O O . GLU A 1 515 ? 13.907 -3.077 16.057 1.00 80.69 515 GLU A O 1
ATOM 4103 N N . PHE A 1 516 ? 12.136 -1.700 15.759 1.00 71.69 516 PHE A N 1
ATOM 4104 C CA . PHE A 1 516 ? 12.843 -0.723 14.932 1.00 71.69 516 PHE A CA 1
ATOM 4105 C C . PHE A 1 516 ? 13.975 -0.052 15.716 1.00 71.69 516 PHE A C 1
ATOM 4107 O O . PHE A 1 516 ? 13.871 0.170 16.920 1.00 71.69 516 PHE A O 1
ATOM 4114 N N . ASN A 1 517 ? 15.069 0.285 15.027 1.00 62.69 517 ASN A N 1
ATOM 4115 C CA . ASN A 1 517 ? 16.271 0.895 15.617 1.00 62.69 517 ASN A CA 1
ATOM 4116 C C . ASN A 1 517 ? 16.947 0.108 16.771 1.00 62.69 517 ASN A C 1
ATOM 4118 O O . ASN A 1 517 ? 17.903 0.615 17.353 1.00 62.69 517 ASN A O 1
ATOM 4122 N N . SER A 1 518 ? 16.554 -1.142 17.058 1.00 57.62 518 SER A N 1
ATOM 4123 C CA . SER A 1 518 ? 17.092 -1.992 18.149 1.00 57.62 518 SER A CA 1
ATOM 4124 C C . SER A 1 518 ? 18.593 -2.338 18.065 1.00 57.62 518 SER A C 1
ATOM 4126 O O . SER A 1 518 ? 19.103 -3.116 18.869 1.00 57.62 518 SER A O 1
ATOM 4128 N N . GLY A 1 519 ? 19.315 -1.832 17.062 1.00 49.66 519 GLY A N 1
ATOM 4129 C CA . GLY A 1 519 ? 20.725 -2.141 16.793 1.00 49.66 519 GLY A CA 1
ATOM 4130 C C . GLY A 1 519 ? 20.984 -3.563 16.279 1.00 49.66 519 GLY A C 1
ATOM 4131 O O . GLY A 1 519 ? 22.099 -3.862 15.849 1.00 49.66 519 GLY A O 1
ATOM 4132 N N . THR A 1 520 ? 19.972 -4.434 16.280 1.00 47.84 520 THR A N 1
ATOM 4133 C CA . THR A 1 520 ? 20.085 -5.822 15.825 1.00 47.84 520 THR A CA 1
ATOM 4134 C C . THR A 1 520 ? 20.149 -5.919 14.296 1.00 47.84 520 THR A C 1
ATOM 4136 O O . THR A 1 520 ? 19.487 -5.183 13.561 1.00 47.84 520 THR A O 1
ATOM 4139 N N . THR A 1 521 ? 20.966 -6.850 13.801 1.00 43.19 521 THR A N 1
ATOM 4140 C CA . THR A 1 521 ? 21.103 -7.173 12.368 1.00 43.19 521 THR A CA 1
ATOM 4141 C C . THR A 1 521 ? 20.445 -8.501 11.988 1.00 43.19 521 THR A C 1
ATOM 4143 O O . THR A 1 521 ? 20.491 -8.900 10.822 1.00 43.19 521 THR A O 1
ATOM 4146 N N . GLU A 1 522 ? 19.812 -9.184 12.945 1.00 47.62 522 GLU A N 1
ATOM 4147 C CA . GLU A 1 522 ? 19.077 -10.422 12.700 1.00 47.62 522 GLU A CA 1
ATOM 4148 C C . GLU A 1 522 ? 17.740 -10.117 12.017 1.00 47.62 522 GLU A C 1
ATOM 4150 O O . GLU A 1 522 ? 16.830 -9.521 12.590 1.00 47.62 522 GLU A O 1
ATOM 4155 N N . MET A 1 523 ? 17.627 -10.519 10.751 1.00 53.44 523 MET A N 1
ATOM 4156 C CA . MET A 1 523 ? 16.390 -10.393 9.987 1.00 53.44 523 MET A CA 1
ATOM 4157 C C . MET A 1 523 ? 15.383 -11.427 10.492 1.00 53.44 523 MET A C 1
ATOM 4159 O O . MET A 1 523 ? 15.575 -12.629 10.307 1.00 53.44 523 MET A O 1
ATOM 4163 N N . THR A 1 524 ? 14.297 -10.951 11.096 1.00 66.56 524 THR A N 1
ATOM 4164 C CA . THR A 1 524 ? 13.175 -11.734 11.634 1.00 66.56 524 THR A CA 1
ATOM 4165 C C . THR A 1 524 ? 12.334 -12.361 10.520 1.00 66.56 524 THR A C 1
ATOM 4167 O O . THR A 1 524 ? 11.197 -11.975 10.240 1.00 66.56 524 THR A O 1
ATOM 4170 N N . MET A 1 525 ? 12.928 -13.357 9.869 1.00 74.31 525 MET A N 1
ATOM 4171 C CA . MET A 1 525 ? 12.284 -14.245 8.914 1.00 74.31 525 MET A CA 1
ATOM 4172 C C . MET A 1 525 ? 11.692 -15.456 9.646 1.00 74.31 525 MET A C 1
ATOM 4174 O O . MET A 1 525 ? 12.360 -16.092 10.459 1.00 74.31 525 MET A O 1
ATOM 4178 N N . ILE A 1 526 ? 10.452 -15.800 9.318 1.00 81.50 526 ILE A N 1
ATOM 4179 C CA . ILE A 1 526 ? 9.841 -17.093 9.607 1.00 81.50 526 ILE A CA 1
ATOM 4180 C C . ILE A 1 526 ? 9.905 -17.920 8.319 1.00 81.50 526 ILE A C 1
ATOM 4182 O O . ILE A 1 526 ? 9.370 -17.502 7.294 1.00 81.50 526 ILE A O 1
ATOM 4186 N N . GLU A 1 527 ? 10.531 -19.089 8.353 1.00 83.50 527 GLU A N 1
ATOM 4187 C CA . GLU A 1 527 ? 10.548 -20.040 7.238 1.00 83.50 527 GLU A CA 1
ATOM 4188 C C . GLU A 1 527 ? 10.302 -21.442 7.784 1.00 83.50 527 GLU A C 1
ATOM 4190 O O . GLU A 1 527 ? 10.957 -21.845 8.746 1.00 83.50 527 GLU A O 1
ATOM 4195 N N . ASN A 1 528 ? 9.332 -22.161 7.214 1.00 80.94 528 ASN A N 1
ATOM 4196 C CA . ASN A 1 528 ? 9.031 -23.530 7.622 1.00 80.94 528 ASN A CA 1
ATOM 4197 C C . ASN A 1 528 ? 8.271 -24.307 6.533 1.00 80.94 528 ASN A C 1
ATOM 4199 O O . ASN A 1 528 ? 7.591 -23.719 5.687 1.00 80.94 528 ASN A O 1
ATOM 4203 N N . CYS A 1 529 ? 8.347 -25.634 6.612 1.00 79.31 529 CYS A N 1
ATOM 4204 C CA . CYS A 1 529 ? 7.461 -26.555 5.906 1.00 79.31 529 CYS A CA 1
ATOM 4205 C C . CYS A 1 529 ? 6.248 -26.849 6.800 1.00 79.31 529 CYS A C 1
ATOM 4207 O O . CYS A 1 529 ? 6.422 -27.105 7.994 1.00 79.31 529 CYS A O 1
ATOM 4209 N N . ILE A 1 530 ? 5.028 -26.832 6.256 1.00 80.81 530 ILE A N 1
ATOM 4210 C CA . ILE A 1 530 ? 3.817 -27.178 7.017 1.00 80.81 530 ILE A CA 1
ATOM 4211 C C . ILE A 1 530 ? 2.951 -28.225 6.314 1.00 80.81 530 ILE A C 1
ATOM 4213 O O . ILE A 1 530 ? 2.676 -28.129 5.118 1.00 80.81 530 ILE A O 1
ATOM 4217 N N . ASP A 1 531 ? 2.485 -29.210 7.083 1.00 81.06 531 ASP A N 1
ATOM 4218 C CA . ASP A 1 531 ? 1.388 -30.100 6.691 1.00 81.06 531 ASP A CA 1
ATOM 4219 C C . ASP A 1 531 ? 0.061 -29.320 6.613 1.00 81.06 531 ASP A C 1
ATOM 4221 O O . ASP A 1 531 ? -0.079 -28.254 7.211 1.00 81.06 531 ASP A O 1
ATOM 4225 N N . LEU A 1 532 ? -0.949 -29.844 5.909 1.00 78.19 532 LEU A N 1
ATOM 4226 C CA . LEU A 1 532 ? -2.266 -29.201 5.796 1.00 78.19 532 LEU A CA 1
ATOM 4227 C C . LEU A 1 532 ? -3.388 -30.122 6.317 1.00 78.19 532 LEU A C 1
ATOM 4229 O O . LEU A 1 532 ? -3.634 -31.169 5.715 1.00 78.19 532 LEU A O 1
ATOM 4233 N N . PRO A 1 533 ? -4.125 -29.752 7.389 1.00 75.75 533 PRO A N 1
ATOM 4234 C CA . PRO A 1 533 ? -3.924 -28.598 8.277 1.00 75.75 533 PRO A CA 1
ATOM 4235 C C . PRO A 1 533 ? -2.699 -28.769 9.194 1.00 75.75 533 PRO A C 1
ATOM 4237 O O . PRO A 1 533 ? -2.401 -29.885 9.614 1.00 75.75 533 PRO A O 1
ATOM 4240 N N . PHE A 1 534 ? -2.038 -27.667 9.566 1.00 80.19 534 PHE A N 1
ATOM 4241 C CA . PHE A 1 534 ? -0.746 -27.722 10.271 1.00 80.19 534 PHE A CA 1
ATOM 4242 C C . PHE A 1 534 ? -0.856 -27.920 11.790 1.00 80.19 534 PHE A C 1
ATOM 4244 O O . PHE A 1 534 ? 0.111 -28.290 12.450 1.00 80.19 534 PHE A O 1
ATOM 4251 N N . ALA A 1 535 ? -2.046 -27.705 12.352 1.00 82.62 535 ALA A N 1
ATOM 4252 C CA . ALA A 1 535 ? -2.374 -28.002 13.744 1.00 82.62 535 ALA A CA 1
ATOM 4253 C C . ALA A 1 535 ? -3.845 -28.438 13.878 1.00 82.62 535 ALA A C 1
ATOM 4255 O O . ALA A 1 535 ? -4.625 -28.425 12.920 1.00 82.62 535 ALA A O 1
ATOM 4256 N N . LYS A 1 536 ? -4.248 -28.875 15.079 1.00 86.50 536 LYS A N 1
ATOM 4257 C CA . LYS A 1 536 ? -5.566 -29.484 15.332 1.00 86.50 536 LYS A CA 1
ATOM 4258 C C . LYS A 1 536 ? -6.698 -28.443 15.352 1.00 86.50 536 LYS A C 1
ATOM 4260 O O . LYS A 1 536 ? -7.191 -28.061 16.413 1.00 86.50 536 LYS A O 1
ATOM 4265 N N . THR A 1 537 ? -7.151 -28.040 14.165 1.00 87.75 537 THR A N 1
ATOM 4266 C CA . THR A 1 537 ? -8.250 -27.082 13.971 1.00 87.75 537 THR A CA 1
ATOM 4267 C C . THR A 1 537 ? -9.554 -27.523 14.646 1.00 87.75 537 THR A C 1
ATOM 4269 O O . THR A 1 537 ? -10.046 -28.628 14.394 1.00 87.75 537 THR A O 1
ATOM 4272 N N . ARG A 1 538 ? -10.172 -26.626 15.414 1.00 90.56 538 ARG A N 1
ATOM 4273 C CA . ARG A 1 538 ? -11.559 -26.701 15.900 1.00 90.56 538 ARG A CA 1
ATOM 4274 C C . ARG A 1 538 ? -12.453 -25.803 15.033 1.00 90.56 538 ARG A C 1
ATOM 4276 O O . ARG A 1 538 ? -11.967 -24.869 14.399 1.00 90.56 538 ARG A O 1
ATOM 4283 N N . ARG A 1 539 ? -13.767 -26.049 14.989 1.00 86.94 539 ARG A N 1
ATOM 4284 C CA . ARG A 1 539 ? -14.694 -25.148 14.280 1.00 86.94 539 ARG A CA 1
ATOM 4285 C C . ARG A 1 539 ? -14.956 -23.914 15.149 1.00 86.94 539 ARG A C 1
ATOM 4287 O O . ARG A 1 539 ? -15.562 -24.047 16.204 1.00 86.94 539 ARG A O 1
ATOM 4294 N N . ILE A 1 540 ? -14.500 -22.745 14.698 1.00 87.75 540 ILE A N 1
ATOM 4295 C CA . ILE A 1 540 ? -14.728 -21.452 15.360 1.00 87.75 540 ILE A CA 1
ATOM 4296 C C . ILE A 1 540 ? -15.525 -20.544 14.418 1.00 87.75 540 ILE A C 1
ATOM 4298 O O . ILE A 1 540 ? -15.071 -20.209 13.316 1.00 87.75 540 ILE A O 1
ATOM 4302 N N . GLU A 1 541 ? -16.720 -20.151 14.856 1.00 86.44 541 GLU A N 1
ATOM 4303 C CA . GLU A 1 541 ? -17.426 -19.002 14.291 1.00 86.44 541 GLU A CA 1
ATOM 4304 C C . GLU A 1 541 ? -16.737 -17.732 14.788 1.00 86.44 541 GLU A C 1
ATOM 4306 O O . GLU A 1 541 ? -16.575 -17.536 15.988 1.00 86.44 541 GLU A O 1
ATOM 4311 N N . LEU A 1 542 ? -16.304 -16.902 13.8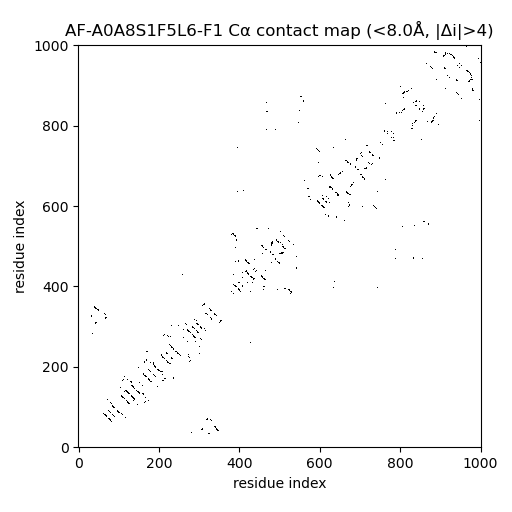44 1.00 87.19 542 LEU A N 1
ATOM 4312 C CA . LEU A 1 542 ? -15.852 -15.545 14.103 1.00 87.19 542 LEU A CA 1
ATOM 4313 C C . LEU A 1 542 ? -17.018 -14.647 13.734 1.00 87.19 542 LEU A C 1
ATOM 4315 O O . LEU A 1 542 ? -17.611 -14.826 12.670 1.00 87.19 542 LEU A O 1
ATOM 4319 N N . LYS A 1 543 ? -17.354 -13.729 14.629 1.00 82.38 543 LYS A N 1
ATOM 4320 C CA . LYS A 1 543 ? -18.377 -12.710 14.432 1.00 82.38 543 LYS A CA 1
ATOM 4321 C C . LYS A 1 543 ? -17.721 -11.400 14.819 1.00 82.38 543 LYS A C 1
ATOM 4323 O O . LYS A 1 543 ? -17.104 -11.326 15.877 1.00 82.38 543 LYS A O 1
ATOM 4328 N N . VAL A 1 544 ? -17.807 -10.405 13.943 1.00 76.56 544 VAL A N 1
ATOM 4329 C CA . VAL A 1 544 ? -17.669 -9.020 14.395 1.00 76.56 544 VAL A CA 1
ATOM 4330 C C . VAL A 1 544 ? -18.915 -8.789 15.242 1.00 76.56 544 VAL A C 1
ATOM 4332 O O . VAL A 1 544 ? -20.017 -9.088 14.772 1.00 76.56 544 VAL A O 1
ATOM 4335 N N . ASP A 1 545 ? -18.751 -8.412 16.508 1.00 62.56 545 ASP A N 1
ATOM 4336 C CA . ASP A 1 545 ? -19.894 -8.332 17.416 1.00 62.56 545 ASP A CA 1
ATOM 4337 C C . ASP A 1 545 ? -20.919 -7.325 16.886 1.00 62.56 545 ASP A C 1
ATOM 4339 O O . ASP A 1 545 ? -20.598 -6.172 16.619 1.00 62.56 545 ASP A O 1
ATOM 4343 N N . GLN A 1 546 ? -22.167 -7.778 16.736 1.00 47.50 546 GLN A N 1
ATOM 4344 C CA . GLN A 1 546 ? -23.294 -6.948 16.292 1.00 47.50 546 GLN A CA 1
ATOM 4345 C C . GLN A 1 546 ? -23.882 -6.091 17.426 1.00 47.50 546 GLN A C 1
ATOM 4347 O O . GLN A 1 546 ? -24.920 -5.458 17.250 1.00 47.50 546 GLN A O 1
ATOM 4352 N N . SER A 1 547 ? -23.222 -6.044 18.589 1.00 46.56 547 SER A N 1
ATOM 4353 C CA . SER A 1 547 ? -23.289 -4.855 19.435 1.00 46.56 547 SER A CA 1
ATOM 4354 C C . SER A 1 547 ? -22.675 -3.716 18.628 1.00 46.56 547 SER A C 1
ATOM 4356 O O . SER A 1 547 ? -21.459 -3.711 18.474 1.00 46.56 547 SER A O 1
ATOM 4358 N N . GLU A 1 548 ? -23.518 -2.838 18.082 1.00 49.38 548 GLU A N 1
ATOM 4359 C CA . GLU A 1 548 ? -23.168 -1.659 17.275 1.00 49.38 548 GLU A CA 1
ATOM 4360 C C . GLU A 1 548 ? -21.815 -1.068 17.715 1.00 49.38 548 GLU A C 1
ATOM 4362 O O . GLU A 1 548 ? -21.734 -0.350 18.709 1.00 49.38 548 GLU A O 1
ATOM 4367 N N . VAL A 1 549 ? -20.721 -1.434 17.032 1.00 53.03 549 VAL A N 1
ATOM 4368 C CA . VAL A 1 549 ? -19.392 -0.941 17.402 1.00 53.03 549 VAL A CA 1
ATOM 4369 C C . VAL A 1 549 ? -19.294 0.437 16.793 1.00 53.03 549 VAL A C 1
ATOM 4371 O O . VAL A 1 549 ? -19.016 0.583 15.605 1.00 53.03 549 VAL A O 1
ATOM 4374 N N . HIS A 1 550 ? -19.592 1.432 17.617 1.00 64.38 550 HIS A N 1
ATOM 4375 C CA . HIS A 1 550 ? -19.792 2.821 17.244 1.00 64.38 550 HIS A CA 1
ATOM 4376 C C . HIS A 1 550 ? -18.487 3.481 16.754 1.00 64.38 550 HIS A C 1
ATOM 4378 O O . HIS A 1 550 ? -17.922 4.334 17.428 1.00 64.38 550 HIS A O 1
ATOM 4384 N N . ARG A 1 551 ? -17.967 3.066 15.594 1.00 68.94 551 ARG A N 1
ATOM 4385 C CA . ARG A 1 551 ? -16.751 3.612 14.978 1.00 68.94 551 ARG A CA 1
ATOM 4386 C C . ARG A 1 551 ? -17.010 4.984 14.361 1.00 68.94 551 ARG A C 1
ATOM 4388 O O . ARG A 1 551 ? -18.132 5.318 13.985 1.00 68.94 551 ARG A O 1
ATOM 4395 N N . ALA A 1 552 ? -15.937 5.760 14.243 1.00 69.38 552 ALA A N 1
ATOM 4396 C CA . ALA A 1 552 ? -15.961 7.065 13.603 1.00 69.38 552 ALA A CA 1
ATOM 4397 C C . ALA A 1 552 ? -16.252 6.937 12.098 1.00 69.38 552 ALA A C 1
ATOM 4399 O O . ALA A 1 552 ? -15.533 6.237 11.383 1.00 69.38 552 ALA A O 1
ATOM 4400 N N . ASP A 1 553 ? -17.262 7.656 11.613 1.00 74.44 553 ASP A N 1
ATOM 4401 C CA . ASP A 1 553 ? -17.502 7.902 10.193 1.00 74.44 553 ASP A CA 1
ATOM 4402 C C . ASP A 1 553 ? -16.347 8.757 9.650 1.00 74.44 553 ASP A C 1
ATOM 4404 O O . ASP A 1 553 ? -16.325 9.982 9.797 1.00 74.44 553 ASP A O 1
ATOM 4408 N N . GLU A 1 554 ? -15.370 8.075 9.043 1.00 70.88 554 GLU A N 1
ATOM 4409 C CA . GLU A 1 554 ? -14.171 8.646 8.416 1.00 70.88 554 GLU A CA 1
ATOM 4410 C C . GLU A 1 554 ? -14.535 9.831 7.502 1.00 70.88 554 GLU A C 1
ATOM 4412 O O . GLU A 1 554 ? -13.875 10.865 7.547 1.00 70.88 554 GLU A O 1
ATOM 4417 N N . SER A 1 555 ? -15.640 9.745 6.749 1.00 71.25 555 SER A N 1
ATOM 4418 C CA . SER A 1 555 ? -16.053 10.813 5.831 1.00 71.25 555 SER A CA 1
ATOM 4419 C C . SER A 1 555 ? -16.530 12.073 6.557 1.00 71.25 555 SER A C 1
ATOM 4421 O O . SER A 1 555 ? -16.283 13.187 6.096 1.00 71.25 555 SER A O 1
ATOM 4423 N N . ARG A 1 556 ? -17.181 11.938 7.717 1.00 75.62 556 ARG A N 1
ATOM 4424 C CA . ARG A 1 556 ? -17.585 13.090 8.541 1.00 75.62 556 ARG A CA 1
ATOM 4425 C C . ARG A 1 556 ? -16.408 13.673 9.301 1.00 75.62 556 ARG A C 1
ATOM 4427 O O . ARG A 1 556 ? -16.325 14.891 9.417 1.00 75.62 556 ARG A O 1
ATOM 4434 N N . LEU A 1 557 ? -15.499 12.821 9.771 1.00 72.81 557 LEU A N 1
ATOM 4435 C CA . LEU A 1 557 ? -14.272 13.256 10.428 1.00 72.81 557 LEU A CA 1
ATOM 4436 C C . LEU A 1 557 ? -13.390 14.064 9.461 1.00 72.81 557 LEU A C 1
ATOM 4438 O O . LEU A 1 557 ? -12.942 15.143 9.829 1.00 72.81 557 LEU A O 1
ATOM 4442 N N . GLU A 1 558 ? -13.235 13.621 8.206 1.00 66.56 558 GLU A N 1
ATOM 4443 C CA . GLU A 1 558 ? -12.569 14.400 7.148 1.00 66.56 558 GLU A CA 1
ATOM 4444 C C . GLU A 1 558 ? -13.261 15.754 6.907 1.00 66.56 558 GLU A C 1
ATOM 4446 O O . GLU A 1 558 ? -12.591 16.784 6.862 1.00 66.56 558 GLU A O 1
ATOM 4451 N N . ASN A 1 559 ? -14.598 15.785 6.810 1.00 70.62 559 ASN A N 1
ATOM 4452 C CA . ASN A 1 559 ? -15.353 17.033 6.617 1.00 70.62 559 ASN A CA 1
ATOM 4453 C C . ASN A 1 559 ? -15.240 18.010 7.809 1.00 70.62 559 ASN A C 1
ATOM 4455 O O . ASN A 1 559 ? -15.284 19.222 7.604 1.00 70.62 559 ASN A O 1
ATOM 4459 N N . LEU A 1 560 ? -15.083 17.511 9.041 1.00 71.06 560 LEU A N 1
ATOM 4460 C CA . LEU A 1 560 ? -14.884 18.326 10.250 1.00 71.06 560 LEU A CA 1
ATOM 4461 C C . LEU A 1 560 ? -13.405 18.699 10.487 1.00 71.06 560 LEU A C 1
ATOM 4463 O O . LEU A 1 560 ? -13.116 19.703 11.133 1.00 71.06 560 LEU A O 1
ATOM 4467 N N . GLY A 1 561 ? -12.459 17.925 9.949 1.00 60.44 561 GLY A N 1
ATOM 4468 C CA . GLY A 1 561 ? -11.012 18.182 9.981 1.00 60.44 561 GLY A CA 1
ATOM 4469 C C . GLY A 1 561 ? -10.464 18.909 8.742 1.00 60.44 561 GLY A C 1
ATOM 4470 O O . GLY A 1 561 ? -9.246 18.996 8.573 1.00 60.44 561 GLY A O 1
ATOM 4471 N N . ALA A 1 562 ? -11.340 19.427 7.874 1.00 47.12 562 ALA A N 1
ATOM 4472 C CA . ALA A 1 562 ? -11.080 19.777 6.469 1.00 47.12 562 ALA A CA 1
ATOM 4473 C C . ALA A 1 562 ? -10.060 20.907 6.177 1.00 47.12 562 ALA A C 1
ATOM 4475 O O . ALA A 1 562 ? -9.961 21.349 5.036 1.00 47.12 562 ALA A O 1
ATOM 4476 N N . PHE A 1 563 ? -9.291 21.378 7.163 1.00 44.72 563 PHE A N 1
ATOM 4477 C CA . PHE A 1 563 ? -8.168 22.300 6.944 1.00 44.72 563 PHE A CA 1
ATOM 4478 C C . PHE A 1 563 ? -6.839 21.581 6.682 1.00 44.72 563 PHE A C 1
ATOM 4480 O O . PHE A 1 563 ? -6.090 21.994 5.802 1.00 44.72 563 PHE A O 1
ATOM 4487 N N . HIS A 1 564 ? -6.540 20.501 7.411 1.00 43.09 564 HIS A N 1
ATOM 4488 C CA . HIS A 1 564 ? -5.226 19.852 7.322 1.00 43.09 564 HIS A CA 1
ATOM 4489 C C . HIS A 1 564 ? -5.151 18.891 6.123 1.00 43.09 564 HIS A C 1
ATOM 4491 O O . HIS A 1 564 ? -4.208 18.905 5.334 1.00 43.09 564 HIS A O 1
ATOM 4497 N N . ASP A 1 565 ? -6.202 18.095 5.939 1.00 41.50 565 ASP A N 1
ATOM 4498 C CA . ASP A 1 565 ? -6.222 16.997 4.970 1.00 41.50 565 ASP A CA 1
ATOM 4499 C C . ASP A 1 565 ? -6.442 17.471 3.516 1.00 41.50 565 ASP A C 1
ATOM 4501 O O . ASP A 1 565 ? -5.988 16.844 2.558 1.00 41.50 565 ASP A O 1
ATOM 4505 N N . ASP A 1 566 ? -7.076 18.634 3.336 1.00 38.94 566 ASP A N 1
ATOM 4506 C CA . ASP A 1 566 ? -7.327 19.252 2.028 1.00 38.94 566 ASP A CA 1
ATOM 4507 C C . ASP A 1 566 ? -6.040 19.822 1.396 1.00 38.94 566 ASP A C 1
ATOM 4509 O O . ASP A 1 566 ? -5.852 19.727 0.182 1.00 38.94 566 ASP A O 1
ATOM 4513 N N . LEU A 1 567 ? -5.096 20.321 2.209 1.00 40.09 567 LEU A N 1
ATOM 4514 C CA . LEU A 1 567 ? -3.755 20.726 1.759 1.00 40.09 567 LEU A CA 1
ATOM 4515 C C . LEU A 1 567 ? -2.962 19.528 1.216 1.00 40.09 567 LEU A C 1
ATOM 4517 O O . LEU A 1 567 ? -2.374 19.600 0.132 1.00 40.09 567 LEU A O 1
ATOM 4521 N N . VAL A 1 568 ? -3.003 18.410 1.946 1.00 42.38 568 VAL A N 1
ATOM 4522 C CA . VAL A 1 568 ? -2.367 17.137 1.581 1.00 42.38 568 VAL A CA 1
ATOM 4523 C C . VAL A 1 568 ? -2.993 16.583 0.297 1.00 42.38 568 VAL A C 1
ATOM 4525 O O . VAL A 1 568 ? -2.287 16.338 -0.684 1.00 42.38 568 VAL A O 1
ATOM 4528 N N . LYS A 1 569 ? -4.324 16.439 0.253 1.00 42.69 569 LYS A N 1
ATOM 4529 C CA . LYS A 1 569 ? -5.049 15.845 -0.882 1.00 42.69 569 LYS A CA 1
ATOM 4530 C C . LYS A 1 569 ? -5.032 16.713 -2.150 1.00 42.69 569 LYS A C 1
ATOM 4532 O O . LYS A 1 569 ? -5.047 16.148 -3.245 1.00 42.69 569 LYS A O 1
ATOM 4537 N N . LYS A 1 570 ? -4.953 18.051 -2.054 1.00 42.22 570 LYS A N 1
ATOM 4538 C CA . LYS A 1 570 ? -4.887 18.939 -3.236 1.00 42.22 570 LYS A CA 1
ATOM 4539 C C . LYS A 1 570 ? -3.489 19.135 -3.817 1.00 42.22 570 LYS A C 1
ATOM 4541 O O . LYS A 1 570 ? -3.398 19.332 -5.027 1.00 42.22 570 LYS A O 1
ATOM 4546 N N . LYS A 1 571 ? -2.414 19.075 -3.018 1.00 47.44 571 LYS A N 1
ATOM 4547 C CA . LYS A 1 571 ? -1.037 19.228 -3.537 1.00 47.44 571 LYS A CA 1
ATOM 4548 C C . LYS A 1 571 ? -0.351 17.910 -3.908 1.00 47.44 571 LYS A C 1
ATOM 4550 O O . LYS A 1 571 ? 0.491 17.911 -4.798 1.00 47.44 571 LYS A O 1
ATOM 4555 N N . ASN A 1 572 ? -0.721 16.776 -3.310 1.00 48.72 572 ASN A N 1
ATOM 4556 C CA . ASN A 1 572 ? -0.000 15.509 -3.505 1.00 48.72 572 ASN A CA 1
ATOM 4557 C C . ASN A 1 572 ? -0.410 14.723 -4.774 1.00 48.72 572 ASN A C 1
ATOM 4559 O O . ASN A 1 572 ? -0.628 13.512 -4.716 1.00 48.72 572 ASN A O 1
ATOM 4563 N N . GLN A 1 573 ? -0.475 15.375 -5.941 1.00 53.78 573 GLN A N 1
ATOM 4564 C CA . GLN A 1 573 ? -0.532 14.672 -7.231 1.00 53.78 573 GLN A CA 1
ATOM 4565 C C . GLN A 1 573 ? 0.830 14.714 -7.927 1.00 53.78 573 GLN A C 1
ATOM 4567 O O . GLN A 1 573 ? 1.324 15.775 -8.293 1.00 53.78 573 GLN A O 1
ATOM 4572 N N . VAL A 1 574 ? 1.418 13.541 -8.179 1.00 55.00 574 VAL A N 1
ATOM 4573 C CA . VAL A 1 574 ? 2.572 13.416 -9.082 1.00 55.00 574 VAL A CA 1
ATOM 4574 C C . VAL A 1 574 ? 2.052 13.520 -10.518 1.00 55.00 574 VAL A C 1
ATOM 4576 O O . VAL A 1 574 ? 1.702 12.513 -11.136 1.00 55.00 574 VAL A O 1
ATOM 4579 N N . VAL A 1 575 ? 1.920 14.754 -11.018 1.00 52.59 575 VAL A N 1
ATOM 4580 C CA . VAL A 1 575 ? 1.204 15.066 -12.268 1.00 52.59 575 VAL A CA 1
ATOM 4581 C C . VAL A 1 575 ? 1.841 14.359 -13.468 1.00 52.59 575 VAL A C 1
ATOM 4583 O O . VAL A 1 575 ? 1.126 13.780 -14.291 1.00 52.59 575 VAL A O 1
ATOM 4586 N N . GLN A 1 576 ? 3.176 14.340 -13.558 1.00 58.22 576 GLN A N 1
ATOM 4587 C CA . GLN A 1 576 ? 3.916 13.521 -14.525 1.00 58.22 576 GLN A CA 1
ATOM 4588 C C . GLN A 1 576 ? 5.216 12.942 -13.939 1.00 58.22 576 GLN A C 1
ATOM 4590 O O . GLN A 1 576 ? 5.872 13.549 -13.099 1.00 58.22 576 GLN A O 1
ATOM 4595 N N . GLU A 1 577 ? 5.628 11.772 -14.436 1.00 70.88 577 GLU A N 1
ATOM 4596 C CA . GLU A 1 577 ? 6.928 11.153 -14.140 1.00 70.88 577 GLU A CA 1
ATOM 4597 C C . GLU A 1 577 ? 7.690 10.908 -15.447 1.00 70.88 577 GLU A C 1
ATOM 4599 O O . GLU A 1 577 ? 7.165 10.281 -16.374 1.00 70.88 577 GLU A O 1
ATOM 4604 N N . LYS A 1 578 ? 8.946 11.360 -15.518 1.00 82.06 578 LYS A N 1
ATOM 4605 C CA . LYS A 1 578 ? 9.817 11.194 -16.691 1.00 82.06 578 LYS A CA 1
ATOM 4606 C C . LYS A 1 578 ? 10.911 10.175 -16.357 1.00 82.06 578 LYS A C 1
ATOM 4608 O O . LYS A 1 578 ? 11.640 10.330 -15.387 1.00 82.06 578 LYS A O 1
ATOM 4613 N N . TYR A 1 579 ? 11.008 9.085 -17.119 1.00 87.50 579 TYR A N 1
ATOM 4614 C CA . TYR A 1 579 ? 11.920 7.982 -16.781 1.00 87.50 579 TYR A CA 1
ATOM 4615 C C . TYR A 1 579 ? 13.386 8.334 -17.085 1.00 87.50 579 TYR A C 1
ATOM 4617 O O . TYR A 1 579 ? 13.748 8.532 -18.246 1.00 87.50 579 TYR A O 1
ATOM 4625 N N . TRP A 1 580 ? 14.237 8.344 -16.056 1.00 87.19 580 TRP A N 1
ATOM 4626 C CA . TRP A 1 580 ? 15.687 8.521 -16.157 1.00 87.19 580 TRP A CA 1
ATOM 4627 C C . TRP A 1 580 ? 16.418 7.423 -15.376 1.00 87.19 580 TRP A C 1
ATOM 4629 O O . TRP A 1 580 ? 16.709 7.544 -14.188 1.00 87.19 580 TRP A O 1
ATOM 4639 N N . LYS A 1 581 ? 16.734 6.340 -16.093 1.00 88.94 581 LYS A N 1
ATOM 4640 C CA . LYS A 1 581 ? 17.416 5.141 -15.585 1.00 88.94 581 LYS A CA 1
ATOM 4641 C C . LYS A 1 581 ? 18.640 5.446 -14.707 1.00 88.94 581 LYS A C 1
ATOM 4643 O O . LYS A 1 581 ? 19.522 6.208 -15.110 1.00 88.94 581 LYS A O 1
ATOM 4648 N N . ASP A 1 582 ? 18.693 4.790 -13.549 1.00 87.00 582 ASP A N 1
ATOM 4649 C CA . ASP A 1 582 ? 19.690 4.914 -12.480 1.00 87.00 582 ASP A CA 1
ATOM 4650 C C . ASP A 1 582 ? 19.961 6.374 -12.049 1.00 87.00 582 ASP A C 1
ATOM 4652 O O . ASP A 1 582 ? 21.033 6.674 -11.524 1.00 87.00 582 ASP A O 1
ATOM 4656 N N . CYS A 1 583 ? 19.044 7.312 -12.330 1.00 92.56 583 CYS A N 1
ATOM 4657 C CA . CYS A 1 583 ? 19.247 8.763 -12.208 1.00 92.56 583 CYS A CA 1
ATOM 4658 C C . CYS A 1 583 ? 20.610 9.246 -12.758 1.00 92.56 583 CYS A C 1
ATOM 4660 O O . CYS A 1 583 ? 21.296 10.087 -12.172 1.00 92.56 583 CYS A O 1
ATOM 4662 N N . GLY A 1 584 ? 21.031 8.666 -13.890 1.00 87.50 584 GLY A N 1
ATOM 4663 C CA . GLY A 1 584 ? 22.290 8.991 -14.566 1.00 87.50 584 GLY A CA 1
ATOM 4664 C C . GLY A 1 584 ? 23.551 8.339 -13.982 1.00 87.50 584 GLY A C 1
ATOM 4665 O O . GLY A 1 584 ? 24.645 8.578 -14.501 1.00 87.50 584 GLY A O 1
ATOM 4666 N N . LEU A 1 585 ? 23.441 7.503 -12.945 1.00 88.31 585 LEU A N 1
ATOM 4667 C CA . LEU A 1 585 ? 24.579 6.764 -12.395 1.00 88.31 585 LEU A CA 1
ATOM 4668 C C . LEU A 1 585 ? 25.134 5.740 -13.399 1.00 88.31 585 LEU A C 1
ATOM 4670 O O . LEU A 1 585 ? 24.411 5.047 -14.110 1.00 88.31 585 LEU A O 1
ATOM 4674 N N . LYS A 1 586 ? 26.465 5.589 -13.415 1.00 86.38 586 LYS A N 1
ATOM 4675 C CA . LYS A 1 586 ? 27.172 4.615 -14.276 1.00 86.38 586 LYS A CA 1
ATOM 4676 C C . LYS A 1 586 ? 27.048 3.160 -13.800 1.00 86.38 586 LYS A C 1
ATOM 4678 O O . LYS A 1 586 ? 27.503 2.251 -14.492 1.00 86.38 586 LYS A O 1
ATOM 4683 N N . LYS A 1 587 ? 26.506 2.945 -12.602 1.00 86.06 587 LYS A N 1
ATOM 4684 C CA . LYS A 1 587 ? 26.230 1.644 -11.985 1.00 86.06 587 LYS A CA 1
ATOM 4685 C C . LYS A 1 587 ? 24.890 1.750 -11.246 1.00 86.06 587 LYS A C 1
ATOM 4687 O O . LYS A 1 587 ? 24.671 2.793 -10.631 1.00 86.06 587 LYS A O 1
ATOM 4692 N N . PRO A 1 588 ? 24.043 0.709 -11.271 1.00 85.25 588 PRO A N 1
ATOM 4693 C CA . PRO A 1 588 ? 22.842 0.667 -10.445 1.00 85.25 588 PRO A CA 1
ATOM 4694 C C . PRO A 1 588 ? 23.207 0.595 -8.957 1.00 85.25 588 PRO A C 1
ATOM 4696 O O . PRO A 1 588 ? 24.301 0.150 -8.598 1.00 85.25 588 PRO A O 1
ATOM 4699 N N . CYS A 1 589 ? 22.267 1.001 -8.111 1.00 85.50 589 CYS A N 1
ATOM 4700 C CA . CYS A 1 589 ? 22.364 0.906 -6.656 1.00 85.50 589 CYS A CA 1
ATOM 4701 C C . CYS A 1 589 ? 21.972 -0.494 -6.135 1.00 85.50 589 CYS A C 1
ATOM 4703 O O . CYS A 1 589 ? 21.280 -1.250 -6.821 1.00 85.50 589 CYS A O 1
ATOM 4705 N N . ASP A 1 590 ? 22.411 -0.842 -4.921 1.00 84.50 590 ASP A N 1
ATOM 4706 C CA . ASP A 1 590 ? 22.059 -2.101 -4.242 1.00 84.50 590 ASP A CA 1
ATOM 4707 C C . ASP A 1 590 ? 20.638 -2.045 -3.627 1.00 84.50 590 ASP A C 1
ATOM 4709 O O . ASP A 1 590 ? 20.110 -0.960 -3.393 1.00 84.50 590 ASP A O 1
ATOM 4713 N N . GLU A 1 591 ? 20.013 -3.199 -3.332 1.00 72.19 591 GLU A N 1
ATOM 4714 C CA . GLU A 1 591 ? 18.580 -3.308 -2.944 1.00 72.19 591 GLU A CA 1
ATOM 4715 C C . GLU A 1 591 ? 18.170 -2.481 -1.697 1.00 72.19 591 GLU A C 1
ATOM 4717 O O . GLU A 1 591 ? 17.010 -2.062 -1.590 1.00 72.19 591 GLU A O 1
ATOM 4722 N N . ASP A 1 592 ? 19.116 -2.198 -0.793 1.00 76.44 592 ASP A N 1
ATOM 4723 C CA . ASP A 1 592 ? 18.970 -1.338 0.398 1.00 76.44 592 ASP A CA 1
ATOM 4724 C C . ASP A 1 592 ? 19.147 0.173 0.109 1.00 76.44 592 ASP A C 1
ATOM 4726 O O . ASP A 1 592 ? 19.249 0.985 1.034 1.00 76.44 592 ASP A O 1
ATOM 4730 N N . SER A 1 593 ? 19.203 0.580 -1.164 1.00 86.56 593 SER A N 1
ATOM 4731 C CA . SER A 1 593 ? 19.473 1.964 -1.575 1.00 86.56 593 SER A CA 1
ATOM 4732 C C . SER A 1 593 ? 18.696 2.403 -2.825 1.00 86.56 593 SER A C 1
ATOM 4734 O O . SER A 1 593 ? 18.159 1.585 -3.571 1.00 86.56 593 SER A O 1
ATOM 4736 N N . ILE A 1 594 ? 18.602 3.717 -3.029 1.00 90.88 594 ILE A N 1
ATOM 4737 C CA . ILE A 1 594 ? 17.807 4.383 -4.068 1.00 90.88 594 ILE A CA 1
ATOM 4738 C C . ILE A 1 594 ? 18.743 5.274 -4.892 1.00 90.88 594 ILE A C 1
ATOM 4740 O O . ILE A 1 594 ? 19.489 6.072 -4.329 1.00 90.88 594 ILE A O 1
ATOM 4744 N N . ALA A 1 595 ? 18.715 5.170 -6.221 1.00 94.12 595 ALA A N 1
ATOM 4745 C CA . ALA A 1 595 ? 19.454 6.096 -7.081 1.00 94.12 595 ALA A CA 1
ATOM 4746 C C . ALA A 1 595 ? 18.838 7.500 -7.001 1.00 94.12 595 ALA A C 1
ATOM 4748 O O . ALA A 1 595 ? 17.631 7.640 -7.202 1.00 94.12 595 ALA A O 1
ATOM 4749 N N . VAL A 1 596 ? 19.653 8.524 -6.736 1.00 95.88 596 VAL A N 1
ATOM 4750 C CA . VAL A 1 596 ? 19.214 9.928 -6.697 1.00 95.88 596 VAL A CA 1
ATOM 4751 C C . VAL A 1 596 ? 20.121 10.844 -7.521 1.00 95.88 596 VAL A C 1
ATOM 4753 O O . VAL A 1 596 ? 21.314 10.570 -7.676 1.00 95.88 596 VAL A O 1
ATOM 4756 N N . HIS A 1 597 ? 19.560 11.940 -8.035 1.00 97.06 597 HIS A N 1
ATOM 4757 C CA . HIS A 1 597 ? 20.277 13.046 -8.676 1.00 97.06 597 HIS A CA 1
ATOM 4758 C C . HIS A 1 597 ? 19.659 14.394 -8.298 1.00 97.06 597 HIS A C 1
ATOM 4760 O O . HIS A 1 597 ? 18.434 14.519 -8.269 1.00 97.06 597 HIS A O 1
ATOM 4766 N N . PHE A 1 598 ? 20.512 15.398 -8.090 1.00 97.56 598 PHE A N 1
ATOM 4767 C CA . PHE A 1 598 ? 20.133 16.773 -7.768 1.00 97.56 598 PHE A CA 1
ATOM 4768 C C . PHE A 1 598 ? 20.891 17.771 -8.642 1.00 97.56 598 PHE A C 1
ATOM 4770 O O . PHE A 1 598 ? 22.106 17.644 -8.830 1.00 97.56 598 PHE A O 1
ATOM 4777 N N . TYR A 1 599 ? 20.170 18.790 -9.109 1.00 97.62 599 TYR A N 1
ATOM 4778 C CA . TYR A 1 599 ? 20.688 19.956 -9.811 1.00 97.62 599 TYR A CA 1
ATOM 4779 C C . TYR A 1 599 ? 19.918 21.217 -9.403 1.00 97.62 599 TYR A C 1
ATOM 4781 O O . TYR A 1 599 ? 18.701 21.254 -9.575 1.00 97.62 599 TYR A O 1
ATOM 4789 N N . SER A 1 600 ? 20.605 22.240 -8.886 1.00 96.12 600 SER A N 1
ATOM 4790 C CA . SER A 1 600 ? 19.975 23.481 -8.383 1.00 96.12 600 SER A CA 1
ATOM 4791 C C . SER A 1 600 ? 19.861 24.621 -9.405 1.00 96.12 600 SER A C 1
ATOM 4793 O O . SER A 1 600 ? 19.344 25.680 -9.062 1.00 96.12 600 SER A O 1
ATOM 4795 N N . GLY A 1 601 ? 20.337 24.418 -10.639 1.00 93.94 601 GLY A N 1
ATOM 4796 C CA . GLY A 1 601 ? 20.390 25.447 -11.685 1.00 93.94 601 GLY A CA 1
ATOM 4797 C C . GLY A 1 601 ? 21.534 26.458 -11.512 1.00 93.94 601 GLY A C 1
ATOM 4798 O O . GLY A 1 601 ? 21.942 26.778 -10.396 1.00 93.94 601 GLY A O 1
ATOM 4799 N N . GLU A 1 602 ? 22.079 26.966 -12.620 1.00 91.19 602 GLU A N 1
ATOM 4800 C CA . GLU A 1 602 ? 23.119 28.016 -12.614 1.00 91.19 602 GLU A CA 1
ATOM 4801 C C . GLU A 1 602 ? 22.552 29.431 -12.408 1.00 91.19 602 GLU A C 1
ATOM 4803 O O . GLU A 1 602 ? 23.223 30.309 -11.862 1.00 91.19 602 GLU A O 1
ATOM 4808 N N . HIS A 1 603 ? 21.315 29.663 -12.847 1.00 89.00 603 HIS A N 1
ATOM 4809 C CA . HIS A 1 603 ? 20.600 30.933 -12.729 1.00 89.00 603 HIS A CA 1
ATOM 4810 C C . HIS A 1 603 ? 19.096 30.725 -12.954 1.00 89.00 603 HIS A C 1
ATOM 4812 O O . HIS A 1 603 ? 18.668 29.684 -13.441 1.00 89.00 603 HIS A O 1
ATOM 4818 N N . LYS A 1 604 ? 18.294 31.763 -12.688 1.00 88.19 604 LYS A N 1
ATOM 4819 C CA . LYS A 1 604 ? 16.822 31.863 -12.853 1.00 88.19 604 LYS A CA 1
ATOM 4820 C C . LYS A 1 604 ? 16.193 31.485 -14.220 1.00 88.19 604 LYS A C 1
ATOM 4822 O O . LYS A 1 604 ? 15.016 31.754 -14.430 1.00 88.19 604 LYS A O 1
ATOM 4827 N N . GLU A 1 605 ? 16.965 30.948 -15.162 1.00 89.88 605 GLU A N 1
ATOM 4828 C CA . GLU A 1 605 ? 16.527 30.499 -16.501 1.00 89.88 605 GLU A CA 1
ATOM 4829 C C . GLU A 1 605 ? 17.009 29.063 -16.821 1.00 89.88 605 GLU A C 1
ATOM 4831 O O . GLU A 1 605 ? 16.813 28.587 -17.931 1.00 89.88 605 GLU A O 1
ATOM 4836 N N . ASP A 1 606 ? 17.631 28.366 -15.862 1.00 92.88 606 ASP A N 1
ATOM 4837 C CA . ASP A 1 606 ? 18.118 26.986 -15.991 1.00 92.88 606 ASP A CA 1
ATOM 4838 C C . ASP A 1 606 ? 17.470 26.110 -14.907 1.00 92.88 606 ASP A C 1
ATOM 4840 O O . ASP A 1 606 ? 17.952 26.030 -13.778 1.00 92.88 606 ASP A O 1
ATOM 4844 N N . SER A 1 607 ? 16.322 25.508 -15.236 1.00 92.69 607 SER A N 1
ATOM 4845 C CA . SER A 1 607 ? 15.430 24.848 -14.271 1.00 92.69 607 SER A CA 1
ATOM 4846 C C . SER A 1 607 ? 16.106 23.747 -13.436 1.00 92.69 607 SER A C 1
ATOM 4848 O O . SER A 1 607 ? 16.917 22.970 -13.968 1.00 92.69 607 SER A O 1
ATOM 4850 N N . PRO A 1 608 ? 15.727 23.609 -12.149 1.00 96.50 608 PRO A N 1
ATOM 4851 C CA . PRO A 1 608 ? 16.292 22.613 -11.252 1.00 96.50 608 PRO A CA 1
ATOM 4852 C C . PRO A 1 608 ? 15.876 21.212 -11.695 1.00 96.50 608 PRO A C 1
ATOM 4854 O O . PRO A 1 608 ? 14.838 21.026 -12.332 1.00 96.50 608 PRO A O 1
ATOM 4857 N N . LYS A 1 609 ? 16.694 20.210 -11.364 1.00 96.81 609 LYS A N 1
ATOM 4858 C CA . LYS A 1 609 ? 16.436 18.818 -11.749 1.00 96.81 609 LYS A CA 1
ATOM 4859 C C . LYS A 1 609 ? 16.586 17.905 -10.542 1.00 96.81 609 LYS A C 1
ATOM 4861 O O . LYS A 1 609 ? 17.618 17.920 -9.876 1.00 96.81 609 LYS A O 1
ATOM 4866 N N . MET A 1 610 ? 15.567 17.094 -10.271 1.00 96.69 610 MET A N 1
ATOM 4867 C CA . MET A 1 610 ? 15.592 16.095 -9.198 1.00 96.69 610 MET A CA 1
ATOM 4868 C C . MET A 1 610 ? 15.135 14.750 -9.748 1.00 96.69 610 MET A C 1
ATOM 4870 O O . MET A 1 610 ? 14.036 14.654 -10.292 1.00 96.69 610 MET A O 1
ATOM 4874 N N . CYS A 1 611 ? 15.953 13.711 -9.595 1.00 95.19 611 CYS A N 1
ATOM 4875 C CA . CYS A 1 611 ? 15.575 12.337 -9.920 1.00 95.19 611 CYS A CA 1
ATOM 4876 C C . CYS A 1 611 ? 15.731 11.433 -8.701 1.00 95.19 611 CYS A C 1
ATOM 4878 O O . CYS A 1 611 ? 16.723 11.540 -7.982 1.00 95.19 611 CYS A O 1
ATOM 4880 N N . ILE A 1 612 ? 14.760 10.543 -8.487 1.00 93.56 612 ILE A N 1
ATOM 4881 C CA . ILE A 1 612 ? 14.715 9.563 -7.399 1.00 93.56 612 ILE A CA 1
ATOM 4882 C C . ILE A 1 612 ? 14.168 8.245 -7.964 1.00 93.56 612 ILE A C 1
ATOM 4884 O O . ILE A 1 612 ? 13.082 8.217 -8.536 1.00 93.56 612 ILE A O 1
ATOM 4888 N N . GLY A 1 613 ? 14.897 7.138 -7.799 1.00 89.00 613 GLY A N 1
ATOM 4889 C CA . GLY A 1 613 ? 14.402 5.789 -8.111 1.00 89.00 613 GLY A CA 1
ATOM 4890 C C . GLY A 1 613 ? 13.959 5.607 -9.569 1.00 89.00 613 GLY A C 1
ATOM 4891 O O . GLY A 1 613 ? 12.841 5.165 -9.821 1.00 89.00 613 GLY A O 1
ATOM 4892 N N . ASP A 1 614 ? 14.823 5.985 -10.516 1.00 89.12 614 ASP A N 1
ATOM 4893 C CA . ASP A 1 614 ? 14.570 6.078 -11.967 1.00 89.12 614 ASP A CA 1
ATOM 4894 C C . ASP A 1 614 ? 13.545 7.150 -12.414 1.00 89.12 614 ASP A C 1
ATOM 4896 O O . ASP A 1 614 ? 13.302 7.302 -13.616 1.00 89.12 614 ASP A O 1
ATOM 4900 N N . LYS A 1 615 ? 12.940 7.916 -11.499 1.00 91.31 615 LYS A N 1
ATOM 4901 C CA . LYS A 1 615 ? 11.940 8.946 -11.819 1.00 91.31 615 LYS A CA 1
ATOM 4902 C C . LYS A 1 615 ? 12.558 10.335 -11.736 1.00 91.31 615 LYS A C 1
ATOM 4904 O O . LYS A 1 615 ? 12.910 10.778 -10.650 1.00 91.31 615 LYS A O 1
ATOM 4909 N N . LEU A 1 616 ? 12.651 11.042 -12.859 1.00 93.50 616 LEU A N 1
ATOM 4910 C CA . LEU A 1 616 ? 12.843 12.492 -12.883 1.00 93.50 616 LEU A CA 1
ATOM 4911 C C . LEU A 1 616 ? 11.508 13.147 -12.488 1.00 93.50 616 LEU A C 1
ATOM 4913 O O . LEU A 1 616 ? 10.470 12.844 -13.084 1.00 93.50 616 LEU A O 1
ATOM 4917 N N . LEU A 1 617 ? 11.560 13.976 -11.444 1.00 93.50 617 LEU A N 1
ATOM 4918 C CA . LEU A 1 617 ? 10.419 14.565 -10.736 1.00 93.50 617 LEU A CA 1
ATOM 4919 C C . LEU A 1 617 ? 10.301 16.070 -10.965 1.00 93.50 617 LEU A C 1
ATOM 4921 O O . LEU A 1 617 ? 9.196 16.565 -11.129 1.00 93.50 617 LEU A O 1
ATOM 4925 N N . PHE A 1 618 ? 11.431 16.772 -10.999 1.00 94.19 618 PHE A N 1
ATOM 4926 C CA . PHE A 1 618 ? 11.517 18.184 -11.365 1.00 94.19 618 PHE A CA 1
ATOM 4927 C C . PHE A 1 618 ? 12.469 18.310 -12.551 1.00 94.19 618 PHE A C 1
ATOM 4929 O O . PHE A 1 618 ? 13.494 17.624 -12.587 1.00 94.19 618 PHE A O 1
ATOM 4936 N N . ASP A 1 619 ? 12.084 19.126 -13.526 1.00 92.38 619 ASP A N 1
ATOM 4937 C CA . ASP A 1 619 ? 12.786 19.449 -14.771 1.00 92.38 619 ASP A CA 1
ATOM 4938 C C . ASP A 1 619 ? 12.095 20.682 -15.392 1.00 92.38 619 ASP A C 1
ATOM 4940 O O . ASP A 1 619 ? 11.074 21.142 -14.879 1.00 92.38 619 ASP A O 1
ATOM 4944 N N . GLU A 1 620 ? 12.597 21.198 -16.511 1.00 89.00 620 GLU A N 1
ATOM 4945 C CA . GLU A 1 620 ? 11.868 22.194 -17.311 1.00 89.00 620 GLU A CA 1
ATOM 4946 C C . GLU A 1 620 ? 10.452 21.680 -17.674 1.00 89.00 620 GLU A C 1
ATOM 4948 O O . GLU A 1 620 ? 10.292 20.537 -18.109 1.00 89.00 620 GLU A O 1
ATOM 4953 N N . GLU A 1 621 ? 9.426 22.511 -17.436 1.00 84.31 621 GLU A N 1
ATOM 4954 C CA . GLU A 1 621 ? 7.985 22.207 -17.596 1.00 84.31 621 GLU A CA 1
ATOM 4955 C C . GLU A 1 621 ? 7.441 20.991 -16.795 1.00 84.31 621 GLU A C 1
ATOM 4957 O O . GLU A 1 621 ? 6.345 20.505 -17.084 1.00 84.31 621 GLU A O 1
ATOM 4962 N N . LEU A 1 622 ? 8.151 20.489 -15.771 1.00 88.38 622 LEU A N 1
ATOM 4963 C CA . LEU A 1 622 ? 7.765 19.273 -15.034 1.00 88.38 622 LEU A CA 1
ATOM 4964 C C . LEU A 1 622 ? 7.412 19.533 -13.557 1.00 88.38 622 LEU A C 1
ATOM 4966 O O . LEU A 1 622 ? 8.258 19.982 -12.786 1.00 88.38 622 LEU A O 1
ATOM 4970 N N . ASN A 1 623 ? 6.179 19.169 -13.170 1.00 86.31 623 ASN A N 1
ATOM 4971 C CA . ASN A 1 623 ? 5.616 19.275 -11.809 1.00 86.31 623 ASN A CA 1
ATOM 4972 C C . ASN A 1 623 ? 5.869 20.645 -11.144 1.00 86.31 623 ASN A C 1
ATOM 4974 O O . ASN A 1 623 ? 6.290 20.713 -9.992 1.00 86.31 623 ASN A O 1
ATOM 4978 N N . ASP A 1 624 ? 5.642 21.723 -11.900 1.00 87.12 624 ASP A N 1
ATOM 4979 C CA . ASP A 1 624 ? 5.771 23.120 -11.463 1.00 87.12 624 ASP A CA 1
ATOM 4980 C C . ASP A 1 624 ? 7.140 23.485 -10.847 1.00 87.12 624 ASP A C 1
ATOM 4982 O O . ASP A 1 624 ? 7.232 24.343 -9.972 1.00 87.12 624 ASP A O 1
ATOM 4986 N N . ALA A 1 625 ? 8.224 22.862 -11.338 1.00 90.69 625 ALA A N 1
ATOM 4987 C CA . ALA A 1 625 ? 9.604 23.153 -10.940 1.00 90.69 625 ALA A CA 1
ATOM 4988 C C . ALA A 1 625 ? 9.928 24.663 -11.009 1.00 90.69 625 ALA A C 1
ATOM 4990 O O . ALA A 1 625 ? 10.090 25.235 -12.092 1.00 90.69 625 ALA A O 1
ATOM 4991 N N . GLY A 1 626 ? 10.043 25.307 -9.846 1.00 92.12 626 GLY A N 1
ATOM 4992 C CA . GLY A 1 626 ? 10.000 26.765 -9.712 1.00 92.12 626 GLY A CA 1
ATOM 4993 C C . GLY A 1 626 ? 10.976 27.326 -8.679 1.00 92.12 626 GLY A C 1
ATOM 4994 O O . GLY A 1 626 ? 11.651 26.587 -7.959 1.00 92.12 626 GLY A O 1
ATOM 4995 N N . ARG A 1 627 ? 11.103 28.662 -8.631 1.00 95.00 627 ARG A N 1
ATOM 4996 C CA . ARG A 1 627 ? 11.966 29.360 -7.654 1.00 95.00 627 ARG A CA 1
ATOM 4997 C C . ARG A 1 627 ? 11.537 29.009 -6.235 1.00 95.00 627 ARG A C 1
ATOM 4999 O O . ARG A 1 627 ? 10.343 28.967 -5.975 1.00 95.00 627 ARG A O 1
ATOM 5006 N N . GLY A 1 628 ? 12.487 28.860 -5.322 1.00 96.25 628 GLY A N 1
ATOM 5007 C CA . GLY A 1 628 ? 12.221 28.545 -3.925 1.00 96.25 628 GLY A CA 1
ATOM 5008 C C . GLY A 1 628 ? 12.670 27.131 -3.615 1.00 96.25 628 GLY A C 1
ATOM 5009 O O . GLY A 1 628 ? 13.756 26.725 -4.039 1.00 96.25 628 GLY A O 1
ATOM 5010 N N . LEU A 1 629 ? 11.847 26.382 -2.885 1.00 97.31 629 LEU A N 1
ATOM 5011 C CA . LEU A 1 629 ? 12.118 24.988 -2.546 1.00 97.31 629 LEU A CA 1
ATOM 5012 C C . LEU A 1 629 ? 11.230 24.052 -3.371 1.00 97.31 629 LEU A C 1
ATOM 5014 O O . LEU A 1 629 ? 10.013 24.219 -3.445 1.00 97.31 629 LEU A O 1
ATOM 5018 N N . ASN A 1 630 ? 11.863 23.046 -3.972 1.00 96.00 630 ASN A N 1
ATOM 5019 C CA . ASN A 1 630 ? 11.212 21.968 -4.709 1.00 96.00 630 ASN A CA 1
ATOM 5020 C C . ASN A 1 630 ? 11.460 20.675 -3.924 1.00 96.00 630 ASN A C 1
ATOM 5022 O O . ASN A 1 630 ? 12.617 20.316 -3.679 1.00 96.00 630 ASN A O 1
ATOM 5026 N N . LEU A 1 631 ? 10.391 20.013 -3.479 1.00 95.50 631 LEU A N 1
ATOM 5027 C CA . LEU A 1 631 ? 10.440 18.909 -2.522 1.00 95.50 631 LEU A CA 1
ATOM 5028 C C . LEU A 1 631 ? 9.804 17.639 -3.086 1.00 95.50 631 LEU A C 1
ATOM 5030 O O . LEU A 1 631 ? 8.791 17.686 -3.782 1.00 95.50 631 LEU A O 1
ATOM 5034 N N . ALA A 1 632 ? 10.369 16.491 -2.725 1.00 93.56 632 ALA A N 1
ATOM 5035 C CA . ALA A 1 632 ? 9.794 15.178 -2.983 1.00 93.56 632 ALA A CA 1
ATOM 5036 C C . ALA A 1 632 ? 9.746 14.361 -1.687 1.00 93.56 632 ALA A C 1
ATOM 5038 O O . ALA A 1 632 ? 10.775 14.129 -1.049 1.00 93.56 632 ALA A O 1
ATOM 5039 N N . MET A 1 633 ? 8.552 13.894 -1.320 1.00 91.56 633 MET A N 1
ATOM 5040 C CA . MET A 1 633 ? 8.360 12.931 -0.237 1.00 91.56 633 MET A CA 1
ATOM 5041 C C . MET A 1 633 ? 8.460 11.514 -0.805 1.00 91.56 633 MET A C 1
ATOM 5043 O O . MET A 1 633 ? 7.816 11.192 -1.809 1.00 91.56 633 MET A O 1
ATOM 5047 N N . MET A 1 634 ? 9.245 10.653 -0.157 1.00 88.12 634 MET A N 1
ATOM 5048 C CA . MET A 1 634 ? 9.373 9.244 -0.523 1.00 88.12 634 MET A CA 1
ATOM 5049 C C . MET A 1 634 ? 9.255 8.321 0.692 1.00 88.12 634 MET A C 1
ATOM 5051 O O . MET A 1 634 ? 9.782 8.589 1.773 1.00 88.12 634 MET A O 1
ATOM 5055 N N . GLU A 1 635 ? 8.584 7.194 0.484 1.00 85.62 635 GLU A N 1
ATOM 5056 C CA . GLU A 1 635 ? 8.518 6.101 1.444 1.00 85.62 635 GLU A CA 1
ATOM 5057 C C . GLU A 1 635 ? 9.821 5.275 1.343 1.00 85.62 635 GLU A C 1
ATOM 5059 O O . GLU A 1 635 ? 10.121 4.740 0.268 1.00 85.62 635 GLU A O 1
ATOM 5064 N N . PRO A 1 636 ? 10.646 5.203 2.408 1.00 82.19 636 PRO A N 1
ATOM 5065 C CA . PRO A 1 636 ? 12.033 4.737 2.308 1.00 82.19 636 PRO A CA 1
ATOM 5066 C C . PRO A 1 636 ? 12.204 3.282 1.869 1.00 82.19 636 PRO A C 1
ATOM 5068 O O . PRO A 1 636 ? 13.158 2.952 1.168 1.00 82.19 636 PRO A O 1
ATOM 5071 N N . LYS A 1 637 ? 11.323 2.381 2.300 1.00 80.19 637 LYS A N 1
ATOM 5072 C CA . LYS A 1 637 ? 11.565 0.932 2.291 1.00 80.19 637 LYS A CA 1
ATOM 5073 C C . LYS A 1 637 ? 11.246 0.348 0.914 1.00 80.19 637 LYS A C 1
ATOM 5075 O O . LYS A 1 637 ? 12.028 -0.437 0.358 1.00 80.19 637 LYS A O 1
ATOM 5080 N N . THR A 1 638 ? 10.153 0.801 0.299 1.00 77.19 638 THR A N 1
ATOM 5081 C CA . THR A 1 638 ? 9.882 0.571 -1.128 1.00 77.19 638 THR A CA 1
ATOM 5082 C C . THR A 1 638 ? 10.715 1.482 -2.032 1.00 77.19 638 THR A C 1
ATOM 5084 O O . THR A 1 638 ? 11.086 1.054 -3.125 1.00 77.19 638 THR A O 1
ATOM 5087 N N . GLY A 1 639 ? 11.060 2.693 -1.577 1.00 79.62 639 GLY A N 1
ATOM 5088 C CA . GLY A 1 639 ? 11.664 3.749 -2.397 1.00 79.62 639 GLY A CA 1
ATOM 5089 C C . GLY A 1 639 ? 10.649 4.472 -3.290 1.00 79.62 639 GLY A C 1
ATOM 5090 O O . GLY A 1 639 ? 11.024 5.068 -4.301 1.00 79.62 639 GLY A O 1
ATOM 5091 N N . ARG A 1 640 ? 9.353 4.380 -2.966 1.00 83.88 640 ARG A N 1
ATOM 5092 C CA . ARG A 1 640 ? 8.268 4.996 -3.733 1.00 83.88 640 ARG A CA 1
ATOM 5093 C C . ARG A 1 640 ? 8.132 6.473 -3.371 1.00 83.88 640 ARG A C 1
ATOM 5095 O O . ARG A 1 640 ? 7.789 6.805 -2.242 1.00 83.88 640 ARG A O 1
ATOM 5102 N N . VAL A 1 641 ? 8.317 7.350 -4.356 1.00 86.38 641 VAL A N 1
ATOM 5103 C CA . VAL A 1 641 ? 7.883 8.755 -4.279 1.00 86.38 641 VAL A CA 1
ATOM 5104 C C . VAL A 1 641 ? 6.363 8.786 -4.097 1.00 86.38 641 VAL A C 1
ATOM 5106 O O . VAL A 1 641 ? 5.641 8.151 -4.870 1.00 86.38 641 VAL A O 1
ATOM 5109 N N . THR A 1 642 ? 5.893 9.482 -3.064 1.00 81.81 642 THR A N 1
ATOM 5110 C CA . THR A 1 642 ? 4.475 9.576 -2.678 1.00 81.81 642 THR A CA 1
ATOM 5111 C C . THR A 1 642 ? 3.889 10.969 -2.884 1.00 81.81 642 THR A C 1
ATOM 5113 O O . THR A 1 642 ? 2.686 11.072 -3.096 1.00 81.81 642 THR A O 1
ATOM 5116 N N . ALA A 1 643 ? 4.716 12.018 -2.883 1.00 86.06 643 ALA A N 1
ATOM 5117 C CA . ALA A 1 643 ? 4.314 13.372 -3.253 1.00 86.06 643 ALA A CA 1
ATOM 5118 C C . ALA A 1 643 ? 5.490 14.168 -3.836 1.00 86.06 643 ALA A C 1
ATOM 5120 O O . ALA A 1 643 ? 6.651 13.899 -3.518 1.00 86.06 643 ALA A O 1
ATOM 5121 N N . VAL A 1 644 ? 5.170 15.174 -4.648 1.00 89.12 644 VAL A N 1
ATOM 5122 C CA . VAL A 1 644 ? 6.086 16.221 -5.121 1.00 89.12 644 VAL A CA 1
ATOM 5123 C C . VAL A 1 644 ? 5.393 17.568 -4.939 1.00 89.12 644 VAL A C 1
ATOM 5125 O O . VAL A 1 644 ? 4.181 17.647 -5.120 1.00 89.12 644 VAL A O 1
ATOM 5128 N N . VAL A 1 645 ? 6.127 18.604 -4.537 1.00 90.56 645 VAL A N 1
ATOM 5129 C CA . VAL A 1 645 ? 5.556 19.932 -4.272 1.00 90.56 645 VAL A CA 1
ATOM 5130 C C . VAL A 1 645 ? 6.593 21.043 -4.459 1.00 90.56 645 VAL A C 1
ATOM 5132 O O . VAL A 1 645 ? 7.790 20.842 -4.250 1.00 90.56 645 VAL A O 1
ATOM 5135 N N . HIS A 1 646 ? 6.119 22.229 -4.829 1.00 92.31 646 HIS A N 1
ATOM 5136 C CA . HIS A 1 646 ? 6.901 23.452 -4.991 1.00 92.31 646 HIS A CA 1
ATOM 5137 C C . HIS A 1 646 ? 6.367 24.567 -4.068 1.00 92.31 646 HIS A C 1
ATOM 5139 O O . HIS A 1 646 ? 5.160 24.645 -3.815 1.00 92.31 646 HIS A O 1
ATOM 5145 N N . PHE A 1 647 ? 7.268 25.416 -3.559 1.00 93.31 647 PHE A N 1
ATOM 5146 C CA . PHE A 1 647 ? 6.951 26.624 -2.786 1.00 93.31 647 PHE A CA 1
ATOM 5147 C C . PHE A 1 647 ? 7.898 27.785 -3.139 1.00 93.31 647 PHE A C 1
ATOM 5149 O O . PHE A 1 647 ? 9.116 27.651 -2.994 1.00 93.31 647 PHE A O 1
ATOM 5156 N N . ASP A 1 648 ? 7.353 28.947 -3.528 1.00 92.88 648 ASP A N 1
ATOM 5157 C CA . ASP A 1 648 ? 8.107 30.184 -3.819 1.00 92.88 648 ASP A CA 1
ATOM 5158 C C . ASP A 1 648 ? 8.466 30.945 -2.531 1.00 92.88 648 ASP A C 1
ATOM 5160 O O . ASP A 1 648 ? 8.030 32.075 -2.313 1.00 92.88 648 ASP A O 1
ATOM 5164 N N . THR A 1 649 ? 9.317 30.340 -1.690 1.00 92.94 649 THR A N 1
ATOM 5165 C CA . THR A 1 649 ? 9.829 30.901 -0.414 1.00 92.94 649 THR A CA 1
ATOM 5166 C C . THR A 1 649 ? 10.717 32.150 -0.572 1.00 92.94 649 THR A C 1
ATOM 5168 O O . THR A 1 649 ? 11.422 32.555 0.356 1.00 92.94 649 THR A O 1
ATOM 5171 N N . TYR A 1 650 ? 10.692 32.785 -1.748 1.00 90.12 650 TYR A N 1
ATOM 5172 C CA . TYR A 1 650 ? 11.185 34.139 -1.976 1.00 90.12 650 TYR A CA 1
ATOM 5173 C C . TYR A 1 650 ? 10.063 35.195 -1.976 1.00 90.12 650 TYR A C 1
ATOM 5175 O O . TYR A 1 650 ? 10.303 36.320 -1.530 1.00 90.12 650 TYR A O 1
ATOM 5183 N N . ARG A 1 651 ? 8.861 34.856 -2.466 1.00 85.25 651 ARG A N 1
ATOM 5184 C CA . ARG A 1 651 ? 7.684 35.747 -2.494 1.00 85.25 651 ARG A CA 1
ATOM 5185 C C . ARG A 1 651 ? 6.693 35.482 -1.371 1.00 85.25 651 ARG A C 1
ATOM 5187 O O . ARG A 1 651 ? 6.186 36.439 -0.794 1.00 85.25 651 ARG A O 1
ATOM 5194 N N . ASP A 1 652 ? 6.416 34.211 -1.116 1.00 83.38 652 ASP A N 1
ATOM 5195 C CA . ASP A 1 652 ? 5.297 33.772 -0.293 1.00 83.38 652 ASP A CA 1
ATOM 5196 C C . ASP A 1 652 ? 5.811 33.287 1.069 1.00 83.38 652 ASP A C 1
ATOM 5198 O O . ASP A 1 652 ? 6.880 32.678 1.161 1.00 83.38 652 ASP A O 1
ATOM 5202 N N . GLU A 1 653 ? 5.057 33.558 2.136 1.00 72.50 653 GLU A N 1
ATOM 5203 C CA . GLU A 1 653 ? 5.374 33.088 3.491 1.00 72.50 653 GLU A CA 1
ATOM 5204 C C . GLU A 1 653 ? 5.365 31.553 3.557 1.00 72.50 653 GLU A C 1
ATOM 5206 O O . GLU A 1 653 ? 4.472 30.895 3.014 1.00 72.50 653 GLU A O 1
ATOM 5211 N N . SER A 1 654 ? 6.344 30.958 4.245 1.00 81.50 654 SER A N 1
ATOM 5212 C CA . SER A 1 654 ? 6.534 29.501 4.250 1.00 81.50 654 SER A CA 1
ATOM 5213 C C . SER A 1 654 ? 5.499 28.690 5.048 1.00 81.50 654 SER A C 1
ATOM 5215 O O . SER A 1 654 ? 5.657 27.477 5.140 1.00 81.50 654 SER A O 1
ATOM 5217 N N . HIS A 1 655 ? 4.405 29.286 5.535 1.00 73.38 655 HIS A N 1
ATOM 5218 C CA . HIS A 1 655 ? 3.348 28.589 6.287 1.00 73.38 655 HIS A CA 1
ATOM 5219 C C . HIS A 1 655 ? 2.855 27.317 5.574 1.00 73.38 655 HIS A C 1
ATOM 5221 O O . HIS A 1 655 ? 2.831 26.238 6.157 1.00 73.38 655 HIS A O 1
ATOM 5227 N N . GLY A 1 656 ? 2.574 27.400 4.268 1.00 76.56 656 GLY A N 1
ATOM 5228 C CA . GLY A 1 656 ? 2.138 26.238 3.484 1.00 76.56 656 GLY A CA 1
ATOM 5229 C C . GLY A 1 656 ? 3.208 25.152 3.300 1.00 76.56 656 GLY A C 1
ATOM 5230 O O . GLY A 1 656 ? 2.865 24.006 3.006 1.00 76.56 656 GLY A O 1
ATOM 5231 N N . LEU A 1 657 ? 4.493 25.500 3.439 1.00 85.69 657 LEU A N 1
ATOM 5232 C CA . LEU A 1 657 ? 5.610 24.553 3.478 1.00 85.69 657 LEU A CA 1
ATOM 5233 C C . LEU A 1 657 ? 5.721 23.922 4.869 1.00 85.69 657 LEU A C 1
ATOM 5235 O O . LEU A 1 657 ? 5.947 22.722 4.962 1.00 85.69 657 LEU A O 1
ATOM 5239 N N . GLU A 1 658 ? 5.539 24.707 5.930 1.00 80.56 658 GLU A N 1
ATOM 5240 C CA . GLU A 1 658 ? 5.524 24.239 7.319 1.00 80.56 658 GLU A CA 1
ATOM 5241 C C . GLU A 1 658 ? 4.395 23.219 7.525 1.00 80.56 658 GLU A C 1
ATOM 5243 O O . GLU A 1 658 ? 4.666 22.102 7.957 1.00 80.56 658 GLU A O 1
ATOM 5248 N N . GLU A 1 659 ? 3.172 23.532 7.082 1.00 73.88 659 GLU A N 1
ATOM 5249 C CA . GLU A 1 659 ? 2.025 22.609 7.069 1.00 73.88 659 GLU A CA 1
ATOM 5250 C C . GLU A 1 659 ? 2.316 21.317 6.288 1.00 73.88 659 GLU A C 1
ATOM 5252 O O . GLU A 1 659 ? 1.990 20.225 6.751 1.00 73.88 659 GLU A O 1
ATOM 5257 N N . TRP A 1 660 ? 2.958 21.411 5.116 1.00 82.62 660 TRP A N 1
ATOM 5258 C CA . TRP A 1 660 ? 3.281 20.228 4.310 1.00 82.62 660 TRP A CA 1
ATOM 5259 C C . TRP A 1 660 ? 4.384 19.370 4.939 1.00 82.62 660 TRP A C 1
ATOM 5261 O O . TRP A 1 660 ? 4.270 18.147 4.929 1.00 82.62 660 TRP A O 1
ATOM 5271 N N . LEU A 1 661 ? 5.433 19.986 5.498 1.00 84.88 661 LEU A N 1
ATOM 5272 C CA . LEU A 1 661 ? 6.513 19.284 6.200 1.00 84.88 661 LEU A CA 1
ATOM 5273 C C . LEU A 1 661 ? 6.020 18.629 7.494 1.00 84.88 661 LEU A C 1
ATOM 5275 O O . LEU A 1 661 ? 6.533 17.574 7.870 1.00 84.88 661 LEU A O 1
ATOM 5279 N N . ASP A 1 662 ? 5.032 19.223 8.164 1.00 71.50 662 ASP A N 1
ATOM 5280 C CA . ASP A 1 662 ? 4.431 18.629 9.353 1.00 71.50 662 ASP A CA 1
ATOM 5281 C C . ASP A 1 662 ? 3.491 17.466 8.988 1.00 71.50 662 ASP A C 1
ATOM 5283 O O . ASP A 1 662 ? 3.553 16.402 9.606 1.00 71.50 662 ASP A O 1
ATOM 5287 N N . ALA A 1 663 ? 2.744 17.582 7.886 1.00 71.69 663 ALA A N 1
ATOM 5288 C CA . ALA A 1 663 ? 1.944 16.488 7.331 1.00 71.69 663 ALA A CA 1
ATOM 5289 C C . ALA A 1 663 ? 2.770 15.308 6.755 1.00 71.69 663 ALA A C 1
ATOM 5291 O O . ALA A 1 663 ? 2.200 14.269 6.408 1.00 71.69 663 ALA A O 1
ATOM 5292 N N . VAL A 1 664 ? 4.105 15.414 6.657 1.00 76.31 664 VAL A N 1
ATOM 5293 C CA . VAL A 1 664 ? 4.978 14.271 6.325 1.00 76.31 664 VAL A CA 1
ATOM 5294 C C . VAL A 1 664 ? 4.879 13.214 7.438 1.00 76.31 664 VAL A C 1
ATOM 5296 O O . VAL A 1 664 ? 5.163 13.526 8.596 1.00 76.31 664 VAL A O 1
ATOM 5299 N N . PRO A 1 665 ? 4.559 11.940 7.139 1.00 69.25 665 PRO A N 1
ATOM 5300 C CA . PRO A 1 665 ? 4.494 10.914 8.175 1.00 69.25 665 PRO A CA 1
ATOM 5301 C C . PRO A 1 665 ? 5.877 10.617 8.774 1.00 69.25 665 PRO A C 1
ATOM 5303 O O . PRO A 1 665 ? 6.878 10.534 8.058 1.00 69.25 665 PRO A O 1
ATOM 5306 N N . THR A 1 666 ? 5.938 10.388 10.087 1.00 69.19 666 THR A N 1
ATOM 5307 C CA . THR A 1 666 ? 7.177 10.015 10.790 1.00 69.19 666 THR A CA 1
ATOM 5308 C C . THR A 1 666 ? 7.885 8.845 10.102 1.00 69.19 666 THR A C 1
ATOM 5310 O O . THR A 1 666 ? 7.272 7.839 9.745 1.00 69.19 666 THR A O 1
ATOM 5313 N N . GLY A 1 667 ? 9.195 8.982 9.898 1.00 72.75 667 GLY A N 1
ATOM 5314 C CA . GLY A 1 667 ? 10.019 8.002 9.198 1.00 72.75 667 GLY A CA 1
ATOM 5315 C C . GLY A 1 667 ? 10.023 8.115 7.668 1.00 72.75 667 GLY A C 1
ATOM 5316 O O . GLY A 1 667 ? 10.851 7.445 7.051 1.00 72.75 667 GLY A O 1
ATOM 5317 N N . TYR A 1 668 ? 9.195 8.952 7.032 1.00 84.69 668 TYR A N 1
ATOM 5318 C CA . TYR A 1 668 ? 9.323 9.231 5.593 1.00 84.69 668 TYR A CA 1
ATOM 5319 C C . TYR A 1 668 ? 10.537 10.121 5.307 1.00 84.69 668 TYR A C 1
ATOM 5321 O O . TYR A 1 668 ? 10.941 10.931 6.144 1.00 84.69 668 TYR A O 1
ATOM 5329 N N . ILE A 1 669 ? 11.117 9.960 4.114 1.00 91.12 669 ILE A N 1
ATOM 5330 C CA . ILE A 1 669 ? 12.255 10.756 3.648 1.00 91.12 669 ILE A CA 1
ATOM 5331 C C . ILE A 1 669 ? 11.736 11.937 2.819 1.00 91.12 669 ILE A C 1
ATOM 5333 O O . ILE A 1 669 ? 10.889 11.760 1.940 1.00 91.12 669 ILE A O 1
ATOM 5337 N N . VAL A 1 670 ? 12.291 13.125 3.061 1.00 94.50 670 VAL A N 1
ATOM 5338 C CA . VAL A 1 670 ? 12.046 14.343 2.277 1.00 94.50 670 VAL A CA 1
ATOM 5339 C C . VAL A 1 670 ? 13.335 14.735 1.568 1.00 94.50 670 VAL A C 1
ATOM 5341 O O . VAL A 1 670 ? 14.344 15.008 2.214 1.00 94.50 670 VAL A O 1
ATOM 5344 N N . ALA A 1 671 ? 13.301 14.770 0.239 1.00 96.69 671 ALA A N 1
ATOM 5345 C CA . ALA A 1 671 ? 14.368 15.307 -0.599 1.00 96.69 671 ALA A CA 1
ATOM 5346 C C . ALA A 1 671 ? 14.019 16.732 -1.047 1.00 96.69 671 ALA A C 1
ATOM 5348 O O . ALA A 1 671 ? 12.884 16.986 -1.445 1.00 96.69 671 ALA A O 1
ATOM 5349 N N . VAL A 1 672 ? 14.991 17.644 -1.013 1.00 97.62 672 VAL A N 1
ATOM 5350 C CA . VAL A 1 672 ? 14.817 19.075 -1.301 1.00 97.62 672 VAL A CA 1
ATOM 5351 C C . VAL A 1 672 ? 15.917 19.578 -2.233 1.00 97.62 672 VAL A C 1
ATOM 5353 O O . VAL A 1 672 ? 17.081 19.195 -2.093 1.00 97.62 672 VAL A O 1
ATOM 5356 N N . ILE A 1 673 ? 15.556 20.470 -3.157 1.00 97.88 673 ILE A N 1
ATOM 5357 C CA . ILE A 1 673 ? 16.490 21.265 -3.965 1.00 97.88 673 ILE A CA 1
ATOM 5358 C C . ILE A 1 673 ? 16.018 22.727 -4.020 1.00 97.88 673 ILE A C 1
ATOM 5360 O O . ILE A 1 673 ? 14.834 22.988 -4.261 1.00 97.88 673 ILE A O 1
ATOM 5364 N N . SER A 1 674 ? 16.924 23.682 -3.783 1.00 97.19 674 SER A N 1
ATOM 5365 C CA . SER A 1 674 ? 16.637 25.108 -3.996 1.00 97.19 674 SER A CA 1
ATOM 5366 C C . SER A 1 674 ? 16.835 25.522 -5.460 1.00 97.19 674 SER A C 1
ATOM 5368 O O . SER A 1 674 ? 17.633 24.917 -6.179 1.00 97.19 674 SER A O 1
ATOM 5370 N N . PHE A 1 675 ? 16.122 26.563 -5.902 1.00 96.94 675 PHE A N 1
ATOM 5371 C CA . PHE A 1 675 ? 16.297 27.185 -7.221 1.00 96.94 675 PHE A CA 1
ATOM 5372 C C . PHE A 1 675 ? 16.082 28.705 -7.180 1.00 96.94 675 PHE A C 1
ATOM 5374 O O . PHE A 1 675 ? 15.164 29.177 -6.512 1.00 96.94 675 PHE A O 1
ATOM 5381 N N . ASP A 1 676 ? 16.900 29.452 -7.935 1.00 94.50 676 ASP A N 1
ATOM 5382 C CA . ASP A 1 676 ? 17.001 30.926 -7.993 1.00 94.50 676 ASP A CA 1
ATOM 5383 C C . ASP A 1 676 ? 17.227 31.594 -6.621 1.00 94.50 676 ASP A C 1
ATOM 5385 O O . ASP A 1 676 ? 18.332 32.051 -6.337 1.00 94.50 676 ASP A O 1
ATOM 5389 N N . GLU A 1 677 ? 16.209 31.630 -5.766 1.00 93.38 677 GLU A N 1
ATOM 5390 C CA . GLU A 1 677 ? 16.225 32.185 -4.412 1.00 93.38 677 GLU A CA 1
ATOM 5391 C C . GLU A 1 677 ? 15.186 31.435 -3.560 1.00 93.38 677 GLU A C 1
ATOM 5393 O O . GLU A 1 677 ? 14.086 31.182 -4.040 1.00 93.38 677 GLU A O 1
ATOM 5398 N N . ALA A 1 678 ? 15.514 31.079 -2.316 1.00 94.25 678 ALA A N 1
ATOM 5399 C CA . ALA A 1 678 ? 14.656 30.259 -1.456 1.00 94.25 678 ALA A CA 1
ATOM 5400 C C . ALA A 1 678 ? 14.643 30.660 0.030 1.00 94.25 678 ALA A C 1
ATOM 5402 O O . ALA A 1 678 ? 14.125 29.910 0.859 1.00 94.25 678 ALA A O 1
ATOM 5403 N N . SER A 1 679 ? 15.240 31.801 0.381 1.00 93.00 679 SER A N 1
ATOM 5404 C CA . SER A 1 679 ? 15.581 32.153 1.765 1.00 93.00 679 SER A CA 1
ATOM 5405 C C . SER A 1 679 ? 14.898 33.414 2.297 1.00 93.00 679 SER A C 1
ATOM 5407 O O . SER A 1 679 ? 14.848 33.583 3.514 1.00 93.00 679 SER A O 1
ATOM 5409 N N . ASN A 1 680 ? 14.384 34.284 1.420 1.00 91.25 680 ASN A N 1
ATOM 5410 C CA . ASN A 1 680 ? 13.852 35.604 1.775 1.00 91.25 680 ASN A CA 1
ATOM 5411 C C . ASN A 1 680 ? 12.576 35.557 2.640 1.00 91.25 680 ASN A C 1
ATOM 5413 O O . ASN A 1 680 ? 12.437 36.387 3.531 1.00 91.25 680 ASN A O 1
ATOM 5417 N N . MET A 1 681 ? 11.684 34.586 2.411 1.00 91.38 681 MET A N 1
ATOM 5418 C CA . MET A 1 681 ? 10.430 34.391 3.165 1.00 91.38 681 MET A CA 1
ATOM 5419 C C . MET A 1 681 ? 10.397 33.048 3.925 1.00 91.38 681 MET A C 1
ATOM 5421 O O . MET A 1 681 ? 9.336 32.577 4.332 1.00 91.38 681 MET A O 1
ATOM 5425 N N . LEU A 1 682 ? 11.563 32.416 4.107 1.00 91.00 682 LEU A N 1
ATOM 5426 C CA . LEU A 1 682 ? 11.713 31.143 4.815 1.00 91.00 682 LEU A CA 1
ATOM 5427 C C . LEU A 1 682 ? 11.846 31.384 6.328 1.00 91.00 682 LEU A C 1
ATOM 5429 O O . LEU A 1 682 ? 12.913 31.812 6.793 1.00 91.00 682 LEU A O 1
ATOM 5433 N N . THR A 1 683 ? 10.769 31.104 7.067 1.00 84.12 683 THR A N 1
ATOM 5434 C CA . THR A 1 683 ? 10.638 31.362 8.513 1.00 84.12 683 THR A CA 1
ATOM 5435 C C . THR A 1 683 ? 11.596 30.525 9.363 1.00 84.12 683 THR A C 1
ATOM 5437 O O . THR A 1 683 ? 12.089 29.474 8.946 1.00 84.12 683 THR A O 1
ATOM 5440 N N . ASP A 1 684 ? 11.805 30.951 10.609 1.00 78.00 684 ASP A N 1
ATOM 5441 C CA . ASP A 1 684 ? 12.556 30.174 11.599 1.00 78.00 684 ASP A CA 1
ATOM 5442 C C . ASP A 1 684 ? 11.862 28.844 11.953 1.00 78.00 684 ASP A C 1
ATOM 5444 O O . ASP A 1 684 ? 12.540 27.866 12.266 1.00 78.00 684 ASP A O 1
ATOM 5448 N N . MET A 1 685 ? 10.532 28.757 11.818 1.00 76.00 685 MET A N 1
ATOM 5449 C CA . MET A 1 685 ? 9.789 27.505 12.003 1.00 76.00 685 MET A CA 1
ATOM 5450 C C . MET A 1 685 ? 10.094 26.501 10.883 1.00 76.00 685 MET A C 1
ATOM 5452 O O . MET A 1 685 ? 10.438 25.353 11.165 1.00 76.00 685 MET A O 1
ATOM 5456 N N . ALA A 1 686 ? 10.088 26.932 9.617 1.00 84.00 686 ALA A N 1
ATOM 5457 C CA . ALA A 1 686 ? 10.491 26.082 8.496 1.00 84.00 686 ALA A CA 1
ATOM 5458 C C . ALA A 1 686 ? 11.948 25.598 8.640 1.00 84.00 686 ALA A C 1
ATOM 5460 O O . ALA A 1 686 ? 12.250 24.427 8.389 1.00 84.00 686 ALA A O 1
ATOM 5461 N N . ARG A 1 687 ? 12.854 26.475 9.102 1.00 85.44 687 ARG A N 1
ATOM 5462 C CA . ARG A 1 687 ? 14.257 26.122 9.394 1.00 85.44 687 ARG A CA 1
ATOM 5463 C C . ARG A 1 687 ? 14.353 25.075 10.500 1.00 85.44 687 ARG A C 1
ATOM 5465 O O . ARG A 1 687 ? 15.053 24.077 10.327 1.00 85.44 687 ARG A O 1
ATOM 5472 N N . ARG A 1 688 ? 13.591 25.249 11.583 1.00 78.75 688 ARG A N 1
ATOM 5473 C CA . ARG A 1 688 ? 13.522 24.307 12.705 1.00 78.75 688 ARG A CA 1
ATOM 5474 C C . ARG A 1 688 ? 12.998 22.931 12.292 1.00 78.75 688 ARG A C 1
ATOM 5476 O O . ARG A 1 688 ? 13.614 21.931 12.651 1.00 78.75 688 ARG A O 1
ATOM 5483 N N . ILE A 1 689 ? 11.937 22.858 11.484 1.00 81.56 689 ILE A N 1
ATOM 5484 C CA . ILE A 1 689 ? 11.427 21.570 10.983 1.00 81.56 689 ILE A CA 1
ATOM 5485 C C . ILE A 1 689 ? 12.500 20.861 10.137 1.00 81.56 689 ILE A C 1
ATOM 5487 O O . ILE A 1 689 ? 12.721 19.663 10.307 1.00 81.56 689 ILE A O 1
ATOM 5491 N N . PHE A 1 690 ? 13.238 21.579 9.280 1.00 88.12 690 PHE A N 1
ATOM 5492 C CA . PHE A 1 690 ? 14.356 20.979 8.541 1.00 88.12 690 PHE A CA 1
ATOM 5493 C C . PHE A 1 690 ? 15.508 20.524 9.452 1.00 88.12 690 PHE A C 1
ATOM 5495 O O . PHE A 1 690 ? 16.070 19.453 9.216 1.00 88.12 690 PHE A O 1
ATOM 5502 N N . TYR A 1 691 ? 15.855 21.290 10.491 1.00 80.12 691 TYR A N 1
ATOM 5503 C CA . TYR A 1 691 ? 16.847 20.901 11.504 1.00 80.12 691 TYR A CA 1
ATOM 5504 C C . TYR A 1 691 ? 16.443 19.592 12.206 1.00 80.12 691 TYR A C 1
ATOM 5506 O O . TYR A 1 691 ? 17.239 18.657 12.291 1.00 80.12 691 TYR A O 1
ATOM 5514 N N . GLU A 1 692 ? 15.173 19.463 12.598 1.00 76.81 692 GLU A N 1
ATOM 5515 C CA . GLU A 1 692 ? 14.601 18.262 13.230 1.00 76.81 692 GLU A CA 1
ATOM 5516 C C . GLU A 1 692 ? 14.385 17.091 12.238 1.00 76.81 692 GLU A C 1
ATOM 5518 O O . GLU A 1 692 ? 14.335 15.927 12.639 1.00 76.81 692 GLU A O 1
ATOM 5523 N N . MET A 1 693 ? 14.358 17.364 10.927 1.00 84.56 693 MET A N 1
ATOM 5524 C CA . MET A 1 693 ? 14.526 16.366 9.855 1.00 84.56 693 MET A CA 1
ATOM 5525 C C . MET A 1 693 ? 15.998 15.984 9.592 1.00 84.56 693 MET A C 1
ATOM 5527 O O . MET A 1 693 ? 16.266 15.196 8.679 1.00 84.56 693 MET A O 1
ATOM 5531 N N . GLY A 1 694 ? 16.952 16.512 10.367 1.00 80.88 694 GLY A N 1
ATOM 5532 C CA . GLY A 1 694 ? 18.378 16.183 10.304 1.00 80.88 694 GLY A CA 1
ATOM 5533 C C . GLY A 1 694 ? 19.252 17.172 9.523 1.00 80.88 694 GLY A C 1
ATOM 5534 O O . GLY A 1 694 ? 20.368 16.809 9.149 1.00 80.88 694 GLY A O 1
ATOM 5535 N N . SER A 1 695 ? 18.780 18.391 9.251 1.00 88.50 695 SER A N 1
ATOM 5536 C CA . SER A 1 695 ? 19.571 19.436 8.584 1.00 88.50 695 SER A CA 1
ATOM 5537 C C . SER A 1 695 ? 20.632 20.047 9.499 1.00 88.50 695 SER A C 1
ATOM 5539 O O . SER A 1 695 ? 20.391 20.306 10.675 1.00 88.50 695 SER A O 1
ATOM 5541 N N . SER A 1 696 ? 21.808 20.313 8.936 1.00 82.38 696 SER A N 1
ATOM 5542 C CA . SER A 1 696 ? 22.958 20.931 9.600 1.00 82.38 696 SER A CA 1
ATOM 5543 C C . SER A 1 696 ? 23.365 22.279 8.987 1.00 82.38 696 SER A C 1
ATOM 5545 O O . SER A 1 696 ? 24.199 22.989 9.564 1.00 82.38 696 SER A O 1
ATOM 5547 N N . MET A 1 697 ? 22.846 22.642 7.804 1.00 88.50 697 MET A N 1
ATOM 5548 C CA . MET A 1 697 ? 23.206 23.868 7.076 1.00 88.50 697 MET A CA 1
ATOM 5549 C C . MET A 1 697 ? 22.027 24.825 6.842 1.00 88.50 697 MET A C 1
ATOM 5551 O O . MET A 1 697 ? 22.272 25.937 6.375 1.00 88.50 697 MET A O 1
ATOM 5555 N N . ILE A 1 698 ? 20.786 24.472 7.195 1.00 92.00 698 ILE A N 1
ATOM 5556 C CA . ILE A 1 698 ? 19.598 25.309 6.925 1.00 92.00 698 ILE A CA 1
ATOM 5557 C C . ILE A 1 698 ? 19.687 26.736 7.503 1.00 92.00 698 ILE A C 1
ATOM 5559 O O . ILE A 1 698 ? 19.407 27.706 6.796 1.00 92.00 698 ILE A O 1
ATOM 5563 N N . ASP A 1 699 ? 20.206 26.906 8.721 1.00 85.12 699 ASP A N 1
ATOM 5564 C CA . ASP A 1 699 ? 20.403 28.230 9.347 1.00 85.12 699 ASP A CA 1
ATOM 5565 C C . ASP A 1 699 ? 21.493 29.069 8.658 1.00 85.12 699 ASP A C 1
ATOM 5567 O O . ASP A 1 699 ? 21.606 30.279 8.855 1.00 85.12 699 ASP A O 1
ATOM 5571 N N . ARG A 1 700 ? 22.318 28.429 7.821 1.00 87.31 700 ARG A N 1
ATOM 5572 C CA . ARG A 1 700 ? 23.356 29.074 7.008 1.00 87.31 700 ARG A CA 1
ATOM 5573 C C . ARG A 1 700 ? 22.854 29.440 5.605 1.00 87.31 700 ARG A C 1
ATOM 5575 O O . ARG A 1 700 ? 23.602 30.095 4.873 1.00 87.31 700 ARG A O 1
ATOM 5582 N N . MET A 1 701 ? 21.624 29.065 5.231 1.00 91.88 701 MET A N 1
ATOM 5583 C CA . MET A 1 701 ? 21.013 29.422 3.947 1.00 91.88 701 MET A CA 1
ATOM 5584 C C . MET A 1 701 ? 20.781 30.937 3.848 1.00 91.88 701 MET A C 1
ATOM 5586 O O . MET A 1 701 ? 20.203 31.557 4.741 1.00 91.88 701 MET A O 1
ATOM 5590 N N . LYS A 1 702 ? 21.224 31.523 2.731 1.00 90.31 702 LYS A N 1
ATOM 5591 C CA . LYS A 1 702 ? 21.189 32.964 2.433 1.00 90.31 702 LYS A CA 1
ATOM 5592 C C . LYS A 1 702 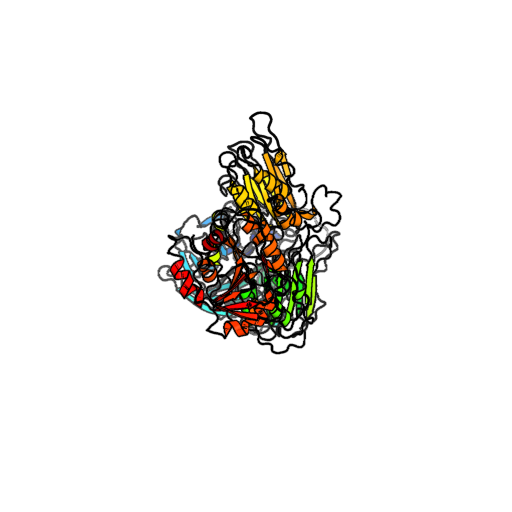? 20.644 33.218 1.030 1.00 90.31 702 LYS A C 1
ATOM 5594 O O . LYS A 1 702 ? 20.560 32.287 0.230 1.00 90.31 702 LYS A O 1
ATOM 5599 N N . PHE A 1 703 ? 20.367 34.489 0.735 1.00 93.06 703 PHE A N 1
ATOM 5600 C CA . PHE A 1 703 ? 19.897 34.965 -0.566 1.00 93.06 703 PHE A CA 1
ATOM 5601 C C . PHE A 1 703 ? 20.686 34.329 -1.722 1.00 93.06 703 PHE A C 1
ATOM 5603 O O . PHE A 1 703 ? 21.897 34.524 -1.800 1.00 93.06 703 PHE A O 1
ATOM 5610 N N . ARG A 1 704 ? 20.001 33.579 -2.597 1.00 93.38 704 ARG A N 1
ATOM 5611 C CA . ARG A 1 704 ? 20.556 32.852 -3.765 1.00 93.38 704 ARG A CA 1
ATOM 5612 C C . ARG A 1 704 ? 21.559 31.730 -3.460 1.00 93.38 704 ARG A C 1
ATOM 5614 O O . ARG A 1 704 ? 22.396 31.390 -4.303 1.00 93.38 704 ARG A O 1
ATOM 5621 N N . ALA A 1 705 ? 21.482 31.129 -2.275 1.00 94.38 705 ALA A N 1
ATOM 5622 C CA . ALA A 1 705 ? 22.214 29.903 -1.973 1.00 94.38 705 ALA A CA 1
ATOM 5623 C C . ALA A 1 705 ? 21.648 28.694 -2.742 1.00 94.38 705 ALA A C 1
ATOM 5625 O O . ALA A 1 705 ? 20.439 28.452 -2.769 1.00 94.38 705 ALA A O 1
ATOM 5626 N N . SER A 1 706 ? 22.549 27.901 -3.324 1.00 96.56 706 SER A N 1
ATOM 5627 C CA . SER A 1 706 ? 22.222 26.568 -3.836 1.00 96.56 706 SER A CA 1
ATOM 5628 C C . SER A 1 706 ? 22.333 25.578 -2.681 1.00 96.56 706 SER A C 1
ATOM 5630 O O . SER A 1 706 ? 23.394 25.478 -2.065 1.00 96.56 706 SER A O 1
ATOM 5632 N N . TRP A 1 707 ? 21.251 24.861 -2.392 1.00 97.44 707 TRP A N 1
ATOM 5633 C CA . TRP A 1 707 ? 21.144 23.891 -1.303 1.00 97.44 707 TRP A CA 1
ATOM 5634 C C . TRP A 1 707 ? 20.444 22.632 -1.806 1.00 97.44 707 TRP A C 1
ATOM 5636 O O . TRP A 1 707 ? 19.410 22.727 -2.472 1.00 97.44 707 TRP A O 1
ATOM 5646 N N . TYR A 1 708 ? 20.984 21.464 -1.465 1.00 97.50 708 TYR A N 1
ATOM 5647 C CA . TYR A 1 708 ? 20.223 20.218 -1.494 1.00 97.50 708 TYR A CA 1
ATOM 5648 C C . TYR A 1 708 ? 20.247 19.591 -0.106 1.00 97.50 708 TYR A C 1
ATOM 5650 O O . TYR A 1 708 ? 21.237 19.705 0.621 1.00 97.50 708 TYR A O 1
ATOM 5658 N N . PHE A 1 709 ? 19.160 18.912 0.235 1.00 96.94 709 PHE A N 1
ATOM 5659 C CA . PHE A 1 709 ? 19.003 18.244 1.516 1.00 96.94 709 PHE A CA 1
ATOM 5660 C C . PHE A 1 709 ? 18.160 16.987 1.358 1.00 96.94 709 PHE A C 1
ATOM 5662 O O . PHE A 1 709 ? 17.200 16.963 0.587 1.00 96.94 709 PHE A O 1
ATOM 5669 N N . ILE A 1 710 ? 18.517 15.942 2.099 1.00 95.69 710 ILE A N 1
ATOM 5670 C CA . ILE A 1 710 ? 17.702 14.744 2.248 1.00 95.69 710 ILE A CA 1
ATOM 5671 C C . ILE A 1 710 ? 17.577 14.435 3.738 1.00 95.69 710 ILE A C 1
ATOM 5673 O O . ILE A 1 710 ? 18.522 13.954 4.372 1.00 95.69 710 ILE A O 1
ATOM 5677 N N . GLY A 1 711 ? 16.400 14.744 4.273 1.00 90.69 711 GLY A N 1
ATOM 5678 C CA . GLY A 1 711 ? 16.014 14.535 5.663 1.00 90.69 711 GLY A CA 1
ATOM 5679 C C . GLY A 1 711 ? 15.059 13.359 5.838 1.00 90.69 711 GLY A C 1
ATOM 5680 O O . GLY A 1 711 ? 14.544 12.804 4.868 1.00 90.69 711 GLY A O 1
ATOM 5681 N N . GLN A 1 712 ? 14.780 12.999 7.087 1.00 86.69 712 GLN A N 1
ATOM 5682 C CA . GLN A 1 712 ? 13.751 12.020 7.448 1.00 86.69 712 GLN A CA 1
ATOM 5683 C C . GLN A 1 712 ? 12.976 12.550 8.659 1.00 86.69 712 GLN A C 1
ATOM 5685 O O . GLN A 1 712 ? 13.606 12.952 9.636 1.00 86.69 712 GLN A O 1
ATOM 5690 N N . LYS A 1 713 ? 11.631 12.579 8.628 1.00 76.88 713 LYS A N 1
ATOM 5691 C CA . LYS A 1 713 ? 10.874 13.135 9.769 1.00 76.88 713 LYS A CA 1
ATOM 5692 C C . LYS A 1 713 ? 11.103 12.273 11.009 1.00 76.88 713 LYS A C 1
ATOM 5694 O O . LYS A 1 713 ? 10.840 11.069 10.981 1.00 76.88 713 LYS A O 1
ATOM 5699 N N . GLY A 1 714 ? 11.604 12.893 12.076 1.00 66.81 714 GLY A N 1
ATOM 5700 C CA . GLY A 1 714 ? 12.009 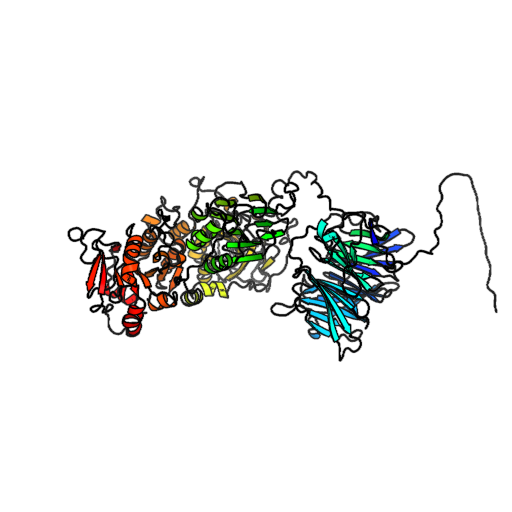12.193 13.291 1.00 66.81 714 GLY A CA 1
ATOM 5701 C C . GLY A 1 714 ? 13.329 11.429 13.154 1.00 66.81 714 GLY A C 1
ATOM 5702 O O . GLY A 1 714 ? 13.455 10.354 13.729 1.00 66.81 714 GLY A O 1
ATOM 5703 N N . ILE A 1 715 ? 14.325 11.931 12.415 1.00 67.31 715 ILE A N 1
ATOM 5704 C CA . ILE A 1 715 ? 15.693 11.399 12.513 1.00 67.31 715 ILE A CA 1
ATOM 5705 C C . ILE A 1 715 ? 16.433 12.076 13.673 1.00 67.31 715 ILE A C 1
ATOM 5707 O O . ILE A 1 715 ? 16.689 13.273 13.669 1.00 67.31 715 ILE A O 1
ATOM 5711 N N . GLY A 1 716 ? 16.797 11.300 14.696 1.00 56.94 716 GLY A N 1
ATOM 5712 C CA . GLY A 1 716 ? 17.371 11.825 15.944 1.00 56.94 716 GLY A CA 1
ATOM 5713 C C . GLY A 1 716 ? 18.809 12.362 15.866 1.00 56.94 716 GLY A C 1
ATOM 5714 O O . GLY A 1 716 ? 19.460 12.419 16.910 1.00 56.94 716 GLY A O 1
ATOM 5715 N N . ALA A 1 717 ? 19.323 12.665 14.668 1.00 64.12 717 ALA A N 1
ATOM 5716 C CA . ALA A 1 717 ? 20.679 13.142 14.388 1.00 64.12 717 ALA A CA 1
ATOM 5717 C C . ALA A 1 717 ? 20.801 13.681 12.944 1.00 64.12 717 ALA A C 1
ATOM 5719 O O . ALA A 1 717 ? 20.032 13.293 12.067 1.00 64.12 717 ALA A O 1
ATOM 5720 N N . TYR A 1 718 ? 21.818 14.510 12.676 1.00 76.00 718 TYR A N 1
ATOM 5721 C CA . TYR A 1 718 ? 22.064 15.081 11.343 1.00 76.00 718 TYR A CA 1
ATOM 5722 C C . TYR A 1 718 ? 22.297 14.024 10.254 1.00 76.00 718 TYR A C 1
ATOM 5724 O O . TYR A 1 718 ? 22.987 13.025 10.494 1.00 76.00 718 TYR A O 1
ATOM 5732 N N . THR A 1 719 ? 21.803 14.278 9.040 1.00 80.25 719 THR A N 1
ATOM 5733 C CA . THR A 1 719 ? 22.066 13.432 7.864 1.00 80.25 719 THR A CA 1
ATOM 5734 C C . THR A 1 719 ? 23.344 13.887 7.135 1.00 80.25 719 THR A C 1
ATOM 5736 O O . THR A 1 719 ? 23.701 15.063 7.183 1.00 80.25 719 THR A O 1
ATOM 5739 N N . PRO A 1 720 ? 24.071 12.981 6.454 1.00 80.00 720 PRO A N 1
ATOM 5740 C CA . PRO A 1 720 ? 25.240 13.323 5.644 1.00 80.00 720 PRO A CA 1
ATOM 5741 C C . PRO A 1 720 ? 24.863 13.702 4.198 1.00 80.00 720 PRO A C 1
ATOM 5743 O O . PRO A 1 720 ? 25.742 13.817 3.345 1.00 80.00 720 PRO A O 1
ATOM 5746 N N . PHE A 1 721 ? 23.567 13.837 3.898 1.00 91.81 721 PHE A N 1
ATOM 5747 C CA . PHE A 1 721 ? 23.023 14.038 2.554 1.00 91.81 721 PHE A CA 1
ATOM 5748 C C . PHE A 1 721 ? 22.542 15.481 2.382 1.00 91.81 721 PHE A C 1
ATOM 5750 O O . PHE A 1 721 ? 21.383 15.746 2.068 1.00 91.81 721 PHE A O 1
ATOM 5757 N N . GLU A 1 722 ? 23.458 16.411 2.636 1.00 93.62 722 GLU A N 1
ATOM 5758 C CA . GLU A 1 722 ? 23.237 17.852 2.597 1.00 93.62 722 GLU A CA 1
ATOM 5759 C C . GLU A 1 722 ? 24.481 18.553 2.032 1.00 93.62 722 GLU A C 1
ATOM 5761 O O . GLU A 1 722 ? 25.606 18.175 2.362 1.00 93.62 722 GLU A O 1
ATOM 5766 N N . ASP A 1 723 ? 24.295 19.582 1.204 1.00 92.19 723 ASP A N 1
ATOM 5767 C CA . ASP A 1 723 ? 25.368 20.497 0.791 1.00 92.19 723 ASP A CA 1
ATOM 5768 C C . ASP A 1 723 ? 24.809 21.902 0.525 1.00 92.19 723 ASP A C 1
ATOM 5770 O O . ASP A 1 723 ? 23.652 22.055 0.121 1.00 92.19 723 ASP A O 1
ATOM 5774 N N . LEU A 1 724 ? 25.624 22.931 0.768 1.00 93.88 724 LEU A N 1
ATOM 5775 C CA . LEU A 1 724 ? 25.228 24.340 0.735 1.00 93.88 724 LEU A CA 1
ATOM 5776 C C . LEU A 1 724 ? 26.325 25.215 0.114 1.00 93.88 724 LEU A C 1
ATOM 5778 O O . LEU A 1 724 ? 27.297 25.589 0.774 1.00 93.88 724 LEU A O 1
ATOM 5782 N N . ASN A 1 725 ? 26.096 25.657 -1.120 1.00 92.44 725 ASN A N 1
ATOM 5783 C CA . ASN A 1 725 ? 26.909 26.683 -1.760 1.00 92.44 725 ASN A CA 1
ATOM 5784 C C . ASN A 1 725 ? 26.335 28.075 -1.453 1.00 92.44 725 ASN A C 1
ATOM 5786 O O . ASN A 1 725 ? 25.192 28.386 -1.794 1.00 92.44 725 ASN A O 1
ATOM 5790 N N . ILE A 1 726 ? 27.150 28.934 -0.836 1.00 91.44 726 ILE A N 1
ATOM 5791 C CA . ILE A 1 726 ? 26.807 30.324 -0.491 1.00 91.44 726 ILE A CA 1
ATOM 5792 C C . ILE A 1 726 ? 27.371 31.266 -1.575 1.00 91.44 726 ILE A C 1
ATOM 5794 O O . ILE A 1 726 ? 28.540 31.120 -1.943 1.00 91.44 726 ILE A O 1
ATOM 5798 N N . PRO A 1 727 ? 26.595 32.239 -2.093 1.00 88.75 727 PRO A N 1
ATOM 5799 C CA . PRO A 1 727 ? 27.068 33.134 -3.145 1.00 88.75 727 PRO A CA 1
ATOM 5800 C C . PRO A 1 727 ? 28.054 34.196 -2.649 1.00 88.75 727 PRO A C 1
ATOM 5802 O O . PRO A 1 727 ? 28.094 34.567 -1.475 1.00 88.75 727 PRO A O 1
ATOM 5805 N N . SER A 1 728 ? 28.827 34.739 -3.592 1.00 84.88 728 SER A N 1
ATOM 5806 C CA . SER A 1 728 ? 29.670 35.921 -3.382 1.00 84.88 728 SER A CA 1
ATOM 5807 C C . SER A 1 728 ? 28.958 37.171 -3.904 1.00 84.88 728 SER A C 1
ATOM 5809 O O . SER A 1 728 ? 28.871 37.384 -5.114 1.00 84.88 728 SER A O 1
ATOM 5811 N N . GLY A 1 729 ? 28.451 38.006 -2.992 1.00 78.94 729 GLY A N 1
ATOM 5812 C CA . GLY A 1 729 ? 27.649 39.183 -3.342 1.00 78.94 729 GLY A CA 1
ATOM 5813 C C . GLY A 1 729 ? 26.258 38.806 -3.865 1.00 78.94 729 GLY A C 1
ATOM 5814 O O . GLY A 1 729 ? 25.670 37.831 -3.411 1.00 78.94 729 GLY A O 1
ATOM 5815 N N . ASN A 1 730 ? 25.738 39.567 -4.834 1.00 79.56 730 ASN A N 1
ATOM 5816 C CA . ASN A 1 730 ? 24.371 39.398 -5.360 1.00 79.56 730 ASN A CA 1
ATOM 5817 C C . ASN A 1 730 ? 24.248 38.353 -6.492 1.00 79.56 730 ASN A C 1
ATOM 5819 O O . ASN A 1 730 ? 23.178 38.221 -7.097 1.00 79.56 730 ASN A O 1
ATOM 5823 N N . ASN A 1 731 ? 25.332 37.645 -6.815 1.00 88.12 731 ASN A N 1
ATOM 5824 C CA . ASN A 1 731 ? 25.329 36.568 -7.806 1.00 88.12 731 ASN A CA 1
ATOM 5825 C C . ASN A 1 731 ? 24.583 35.332 -7.273 1.00 88.12 731 ASN A C 1
ATOM 5827 O O . ASN A 1 731 ? 24.312 35.228 -6.079 1.00 88.12 731 ASN A O 1
ATOM 5831 N N . TRP A 1 732 ? 24.278 34.378 -8.150 1.00 90.19 732 TRP A N 1
ATOM 5832 C CA . TRP A 1 732 ? 23.886 33.035 -7.719 1.00 90.19 732 TRP A CA 1
ATOM 5833 C C . TRP A 1 732 ? 25.095 32.263 -7.182 1.00 90.19 732 TRP A C 1
ATOM 5835 O O . TRP A 1 732 ? 26.244 32.551 -7.533 1.00 90.19 732 TRP A O 1
ATOM 5845 N N . ALA A 1 733 ? 24.840 31.308 -6.289 1.00 92.19 733 ALA A N 1
ATOM 5846 C CA . ALA A 1 733 ? 25.862 30.380 -5.827 1.00 92.19 733 ALA A CA 1
ATOM 5847 C C . ALA A 1 733 ? 26.288 29.415 -6.947 1.00 92.19 733 ALA A C 1
ATOM 5849 O O . ALA A 1 733 ? 25.597 29.269 -7.952 1.00 92.19 733 ALA A O 1
ATOM 5850 N N . THR A 1 734 ? 27.408 28.711 -6.765 1.00 93.94 734 THR A N 1
ATOM 5851 C CA . THR A 1 734 ? 27.768 27.612 -7.672 1.00 93.94 734 THR A CA 1
ATOM 5852 C C . THR A 1 734 ? 26.682 26.530 -7.650 1.00 93.94 734 THR A C 1
ATOM 5854 O O . THR A 1 734 ? 26.266 26.129 -6.556 1.00 93.94 734 THR A O 1
ATOM 5857 N N . PRO A 1 735 ? 26.236 26.025 -8.815 1.00 94.75 735 PRO A N 1
ATOM 5858 C CA . PRO A 1 735 ? 25.181 25.023 -8.874 1.00 94.75 735 PRO A CA 1
ATOM 5859 C C . PRO A 1 735 ? 25.628 23.750 -8.157 1.00 94.75 735 PRO A C 1
ATOM 5861 O O . PRO A 1 735 ? 26.746 23.262 -8.342 1.00 94.75 735 PRO A O 1
ATOM 5864 N N . ILE A 1 736 ? 24.735 23.176 -7.363 1.00 95.62 736 ILE A N 1
ATOM 5865 C CA . ILE A 1 736 ? 24.904 21.819 -6.856 1.00 95.62 736 ILE A CA 1
ATOM 5866 C C . ILE A 1 736 ? 24.567 20.864 -7.997 1.00 95.62 736 ILE A C 1
ATOM 5868 O O . ILE A 1 736 ? 23.563 21.043 -8.682 1.00 95.62 736 ILE A O 1
ATOM 5872 N N . LYS A 1 737 ? 25.417 19.856 -8.220 1.00 95.56 737 LYS A N 1
ATOM 5873 C CA . LYS A 1 737 ? 25.213 18.819 -9.238 1.00 95.56 737 LYS A CA 1
ATOM 5874 C C . LYS A 1 737 ? 25.781 17.488 -8.760 1.00 95.56 737 LYS A C 1
ATOM 5876 O O . LYS A 1 737 ? 26.978 17.242 -8.889 1.00 95.56 737 LYS A O 1
ATOM 5881 N N . THR A 1 738 ? 24.931 16.632 -8.201 1.00 94.25 738 THR A N 1
ATOM 5882 C CA . THR A 1 738 ? 25.357 15.375 -7.563 1.00 94.25 738 THR A CA 1
ATOM 5883 C C . THR A 1 738 ? 24.450 14.205 -7.937 1.00 94.25 738 THR A C 1
ATOM 5885 O O . THR A 1 738 ? 23.265 14.396 -8.199 1.00 94.25 738 THR A O 1
ATOM 5888 N N . SER A 1 739 ? 25.009 12.993 -7.972 1.00 94.44 739 SER A N 1
ATOM 5889 C CA . SER A 1 739 ? 24.265 11.731 -8.083 1.00 94.44 739 SER A CA 1
ATOM 5890 C C . SER A 1 739 ? 24.904 10.685 -7.178 1.00 94.44 739 SER A C 1
ATOM 5892 O O . SER A 1 739 ? 26.123 10.506 -7.217 1.00 94.44 739 SER A O 1
ATOM 5894 N N . PHE A 1 740 ? 24.099 9.954 -6.409 1.00 94.19 740 PHE A N 1
ATOM 5895 C CA . PHE A 1 740 ? 24.576 8.902 -5.507 1.00 94.19 740 PHE A CA 1
ATOM 5896 C C . PHE A 1 740 ? 23.481 7.868 -5.201 1.00 94.19 740 PHE A C 1
ATOM 5898 O O . PHE A 1 740 ? 22.340 8.000 -5.642 1.00 94.19 740 PHE A O 1
ATOM 5905 N N . CYS A 1 741 ? 23.842 6.818 -4.462 1.00 91.94 741 CYS A N 1
ATOM 5906 C CA . CYS A 1 741 ? 22.899 5.835 -3.934 1.00 91.94 741 CYS A CA 1
ATOM 5907 C C . CYS A 1 741 ? 22.519 6.222 -2.500 1.00 91.94 741 CYS A C 1
ATOM 5909 O O . CYS A 1 741 ? 23.327 6.080 -1.585 1.00 91.94 741 CYS A O 1
ATOM 5911 N N . LEU A 1 742 ? 21.302 6.730 -2.318 1.00 91.69 742 LEU A N 1
ATOM 5912 C CA . LEU A 1 742 ? 20.721 7.088 -1.028 1.00 91.69 742 LEU A CA 1
ATOM 5913 C C . LEU A 1 742 ? 20.367 5.813 -0.237 1.00 91.69 742 LEU A C 1
ATOM 5915 O O . LEU A 1 742 ? 19.585 5.007 -0.744 1.00 91.69 742 LEU A O 1
ATOM 5919 N N . PRO A 1 743 ? 20.890 5.590 0.980 1.00 87.25 743 PRO A N 1
ATOM 5920 C CA . PRO A 1 743 ? 20.487 4.461 1.816 1.00 87.25 743 PRO A CA 1
ATOM 5921 C C . PRO A 1 743 ? 19.026 4.588 2.257 1.00 87.25 743 PRO A C 1
ATOM 5923 O O . PRO A 1 743 ? 18.595 5.660 2.670 1.00 87.25 743 PRO A O 1
ATOM 5926 N N . LYS A 1 744 ? 18.270 3.486 2.243 1.00 82.12 744 LYS A N 1
ATOM 5927 C CA . LYS A 1 744 ? 16.857 3.491 2.667 1.00 82.12 744 LYS A CA 1
ATOM 5928 C C . LYS A 1 744 ? 16.668 3.755 4.163 1.00 82.12 744 LYS A C 1
ATOM 5930 O O . LYS A 1 744 ? 15.705 4.396 4.562 1.00 82.12 744 LYS A O 1
ATOM 5935 N N . ALA A 1 745 ? 17.596 3.278 4.991 1.00 78.06 745 ALA A N 1
ATOM 5936 C CA . ALA A 1 745 ? 17.597 3.503 6.435 1.00 78.06 745 ALA A CA 1
ATOM 5937 C C . ALA A 1 745 ? 18.569 4.639 6.802 1.00 78.06 745 ALA A C 1
ATOM 5939 O O . ALA A 1 745 ? 19.726 4.380 7.146 1.00 78.06 745 ALA A O 1
ATOM 5940 N N . LEU A 1 746 ? 18.113 5.895 6.723 1.00 74.12 746 LEU A N 1
ATOM 5941 C CA . LEU A 1 746 ? 18.954 7.065 7.024 1.00 74.12 746 LEU A CA 1
ATOM 5942 C C . LEU A 1 746 ? 19.409 7.123 8.489 1.00 74.12 746 LEU A C 1
ATOM 5944 O O . LEU A 1 746 ? 20.530 7.560 8.746 1.00 74.12 746 LEU A O 1
ATOM 5948 N N . SER A 1 747 ? 18.633 6.571 9.429 1.00 64.94 747 SER A N 1
ATOM 5949 C CA . SER A 1 747 ? 19.038 6.423 10.839 1.00 64.94 747 SER A CA 1
ATOM 5950 C C . SER A 1 747 ? 20.359 5.659 11.035 1.00 64.94 747 SER A C 1
ATOM 5952 O O . SER A 1 747 ? 21.054 5.882 12.023 1.00 64.94 747 SER A O 1
ATOM 5954 N N . LYS A 1 748 ? 20.758 4.802 10.081 1.00 62.00 748 LYS A N 1
ATOM 5955 C CA . LYS A 1 748 ? 22.030 4.048 10.110 1.00 62.00 748 LYS A CA 1
ATOM 5956 C C . LYS A 1 748 ? 23.226 4.839 9.566 1.00 62.00 748 LYS A C 1
ATOM 5958 O O . LYS A 1 748 ? 24.357 4.375 9.677 1.00 62.00 748 LYS A O 1
ATOM 5963 N N . TRP A 1 749 ? 22.975 6.014 8.989 1.00 54.19 749 TRP A N 1
ATOM 5964 C CA . TRP A 1 749 ? 23.963 6.903 8.369 1.00 54.19 749 TRP A CA 1
ATOM 5965 C C . TRP A 1 749 ? 24.035 8.281 9.037 1.00 54.19 749 TRP A C 1
ATOM 5967 O O . TRP A 1 749 ? 24.705 9.169 8.517 1.00 54.19 749 TRP A O 1
ATOM 5977 N N . SER A 1 750 ? 23.386 8.449 10.194 1.00 55.69 750 SER A N 1
ATOM 5978 C CA . SER A 1 750 ? 23.510 9.628 11.055 1.00 55.69 750 SER A CA 1
ATOM 5979 C C . SER A 1 750 ? 24.967 10.070 11.229 1.00 55.69 750 SER A C 1
ATOM 5981 O O . SER A 1 750 ? 25.844 9.221 11.409 1.00 55.69 750 SER A O 1
ATOM 5983 N N . GLY A 1 751 ? 25.203 11.383 11.255 1.00 51.19 751 GLY A N 1
ATOM 5984 C CA . GLY A 1 751 ? 26.497 11.988 11.570 1.00 51.19 751 GLY A CA 1
ATOM 5985 C C . GLY A 1 751 ? 26.941 11.757 13.022 1.00 51.19 751 GLY A C 1
ATOM 5986 O O . GLY A 1 751 ? 26.731 10.693 13.602 1.00 51.19 751 GLY A O 1
ATOM 5987 N N . ARG A 1 752 ? 27.581 12.756 13.649 1.00 42.06 752 ARG A N 1
ATOM 5988 C CA . ARG A 1 752 ? 27.952 12.654 15.072 1.00 42.06 752 ARG A CA 1
ATOM 5989 C C . ARG A 1 752 ? 26.706 12.364 15.917 1.00 42.06 752 ARG A C 1
ATOM 5991 O O . ARG A 1 752 ? 25.897 13.263 16.126 1.00 42.06 752 ARG A O 1
ATOM 5998 N N . LYS A 1 753 ? 26.602 11.143 16.449 1.00 45.34 753 LYS A N 1
ATOM 5999 C CA . LYS A 1 753 ? 25.762 10.878 17.616 1.00 45.34 753 LYS A CA 1
ATOM 6000 C C . LYS A 1 753 ? 26.204 11.807 18.742 1.00 45.34 753 LYS A C 1
ATOM 6002 O O . LYS A 1 753 ? 27.406 11.975 18.965 1.00 45.34 753 LYS A O 1
ATOM 6007 N N . ASP A 1 754 ? 25.239 12.370 19.456 1.00 42.56 754 ASP A N 1
ATOM 6008 C CA . ASP A 1 754 ? 25.508 12.969 20.757 1.00 42.56 754 ASP A CA 1
ATOM 6009 C C . ASP A 1 754 ? 26.129 11.879 21.657 1.00 42.56 754 ASP A C 1
ATOM 6011 O O . ASP A 1 754 ? 25.585 10.768 21.682 1.00 42.56 754 ASP A O 1
ATOM 6015 N N . PRO A 1 755 ? 27.258 12.110 22.354 1.00 41.38 755 PRO A N 1
ATOM 6016 C CA . PRO A 1 755 ? 27.870 11.101 23.218 1.00 41.38 755 PRO A CA 1
ATOM 6017 C C . PRO A 1 755 ? 26.952 10.577 24.340 1.00 41.38 755 PRO A C 1
ATOM 6019 O O . PRO A 1 755 ? 27.231 9.498 24.860 1.00 41.38 755 PRO A O 1
ATOM 6022 N N . ALA A 1 756 ? 25.847 11.256 24.671 1.00 50.31 756 ALA A N 1
ATOM 6023 C CA . ALA A 1 756 ? 24.802 10.709 25.544 1.00 50.31 756 ALA A CA 1
ATOM 6024 C C . ALA A 1 756 ? 23.994 9.551 24.901 1.00 50.31 756 ALA A C 1
ATOM 6026 O O . ALA A 1 756 ? 23.467 8.690 25.599 1.00 50.31 756 ALA A O 1
ATOM 6027 N N . SER A 1 757 ? 23.920 9.490 23.566 1.00 50.75 757 SER A N 1
ATOM 6028 C CA . SER A 1 757 ? 22.922 8.719 22.796 1.00 50.75 757 SER A CA 1
ATOM 6029 C C . SER A 1 757 ? 23.369 7.325 22.306 1.00 50.75 757 SER A C 1
ATOM 6031 O O . SER A 1 757 ? 22.924 6.825 21.265 1.00 50.75 757 SER A O 1
ATOM 6033 N N . ALA A 1 758 ? 24.285 6.665 23.021 1.00 40.78 758 ALA A N 1
ATOM 6034 C CA . ALA A 1 758 ? 24.887 5.409 22.553 1.00 40.78 758 ALA A CA 1
ATOM 6035 C C . ALA A 1 758 ? 23.867 4.262 22.344 1.00 40.78 758 ALA A C 1
ATOM 6037 O O . ALA A 1 758 ? 23.986 3.530 21.358 1.00 40.78 758 ALA A O 1
ATOM 6038 N N . ASN A 1 759 ? 22.848 4.169 23.210 1.00 46.66 759 ASN A N 1
ATOM 6039 C CA . ASN A 1 759 ? 21.833 3.097 23.261 1.00 46.66 759 ASN A CA 1
ATOM 6040 C C . ASN A 1 759 ? 20.395 3.600 22.978 1.00 46.66 759 ASN A C 1
ATOM 6042 O O . ASN A 1 759 ? 19.424 3.005 23.436 1.00 46.66 759 ASN A O 1
ATOM 6046 N N . ASP A 1 760 ? 20.258 4.748 22.319 1.00 48.88 760 ASP A N 1
ATOM 6047 C CA . ASP A 1 760 ? 19.123 5.655 22.531 1.00 48.88 760 ASP A CA 1
ATOM 6048 C C . ASP A 1 760 ? 17.874 5.333 21.676 1.00 48.88 760 ASP A C 1
ATOM 6050 O O . ASP A 1 760 ? 17.830 5.620 20.474 1.00 48.88 760 ASP A O 1
ATOM 6054 N N . VAL A 1 761 ? 16.849 4.730 22.294 1.00 54.34 761 VAL A N 1
ATOM 6055 C CA . VAL A 1 761 ? 15.544 4.422 21.671 1.00 54.34 761 VAL A CA 1
ATOM 6056 C C . VAL A 1 761 ? 14.624 5.637 21.814 1.00 54.34 761 VAL A C 1
ATOM 6058 O O . VAL A 1 761 ? 13.738 5.676 22.663 1.00 54.34 761 VAL A O 1
ATOM 6061 N N . ARG A 1 762 ? 14.872 6.653 20.983 1.00 59.81 762 ARG A N 1
ATOM 6062 C CA . ARG A 1 762 ? 14.229 7.967 21.115 1.00 59.81 762 ARG A CA 1
ATOM 6063 C C . ARG A 1 762 ? 12.731 7.952 20.776 1.00 59.81 762 ARG A C 1
ATOM 6065 O O . ARG A 1 762 ? 12.365 7.525 19.678 1.00 59.81 762 ARG A O 1
ATOM 6072 N N . ASN A 1 763 ? 11.873 8.520 21.632 1.00 66.56 763 ASN A N 1
ATOM 6073 C CA . ASN A 1 763 ? 10.481 8.836 21.278 1.00 66.56 763 ASN A CA 1
ATOM 6074 C C . ASN A 1 763 ? 10.458 10.139 20.467 1.00 66.56 763 ASN A C 1
ATOM 6076 O O . ASN A 1 763 ? 10.219 11.236 20.965 1.00 66.56 763 ASN A O 1
ATOM 6080 N N . LEU A 1 764 ? 10.769 10.004 19.182 1.00 63.03 764 LEU A N 1
ATOM 6081 C CA . LEU A 1 764 ? 10.964 11.125 18.265 1.00 63.03 764 LEU A CA 1
ATOM 6082 C C . LEU A 1 764 ? 9.687 11.962 18.035 1.00 63.03 764 LEU A C 1
ATOM 6084 O O . LEU A 1 764 ? 9.817 13.184 18.015 1.00 63.03 764 LEU A O 1
ATOM 6088 N N . PRO A 1 765 ? 8.466 11.382 17.964 1.00 62.94 765 PRO A N 1
ATOM 6089 C CA . PRO A 1 765 ? 7.221 12.152 18.026 1.00 62.94 765 PRO A CA 1
ATOM 6090 C C . PRO A 1 765 ? 7.094 13.005 19.295 1.00 62.94 765 PRO A C 1
ATOM 6092 O O . PRO A 1 765 ? 6.814 14.198 19.192 1.00 62.94 765 PRO A O 1
ATOM 6095 N N . LYS A 1 766 ? 7.361 12.437 20.482 1.00 76.50 766 LYS A N 1
ATOM 6096 C CA . LYS A 1 766 ? 7.290 13.185 21.749 1.00 76.50 766 LYS A CA 1
ATOM 6097 C C . LYS A 1 766 ? 8.351 14.282 21.819 1.00 76.50 766 LYS A C 1
ATOM 6099 O O . LYS A 1 766 ? 8.029 15.410 22.166 1.00 76.50 766 LYS A O 1
ATOM 6104 N N . ARG A 1 767 ? 9.594 13.989 21.422 1.00 70.62 767 ARG A N 1
ATOM 6105 C CA . ARG A 1 767 ? 10.683 14.979 21.349 1.00 70.62 767 ARG A CA 1
ATOM 6106 C C . ARG A 1 767 ? 10.380 16.127 20.381 1.00 70.62 767 ARG A C 1
ATOM 6108 O O . ARG A 1 767 ? 10.706 17.259 20.707 1.00 70.62 767 ARG A O 1
ATOM 6115 N N . HIS A 1 768 ? 9.749 15.860 19.237 1.00 63.91 768 HIS A N 1
ATOM 6116 C CA . HIS A 1 768 ? 9.314 16.898 18.294 1.00 63.91 768 HIS A CA 1
ATOM 6117 C C . HIS A 1 768 ? 8.192 17.766 18.885 1.00 63.91 768 HIS A C 1
ATOM 6119 O O . HIS A 1 768 ? 8.292 18.989 18.876 1.00 63.91 768 HIS A O 1
ATOM 6125 N N . PHE A 1 769 ? 7.175 17.152 19.494 1.00 77.94 769 PHE A N 1
ATOM 6126 C CA . PHE A 1 769 ? 6.110 17.871 20.198 1.00 77.94 769 PHE A CA 1
ATOM 6127 C C . PHE A 1 769 ? 6.660 18.767 21.325 1.00 77.94 769 PHE A C 1
ATOM 6129 O O . PHE A 1 769 ? 6.384 19.961 21.358 1.00 77.94 769 PHE A O 1
ATOM 6136 N N . CYS A 1 770 ? 7.534 18.222 22.173 1.00 81.00 770 CYS A N 1
ATOM 6137 C CA . CYS A 1 770 ? 8.230 18.939 23.248 1.00 81.00 770 CYS A CA 1
ATOM 6138 C C . CYS A 1 770 ? 9.267 19.971 22.769 1.00 81.00 770 CYS A C 1
ATOM 6140 O O . CYS A 1 770 ? 9.757 20.772 23.559 1.00 81.00 770 CYS A O 1
ATOM 6142 N N . ALA A 1 771 ? 9.642 19.945 21.488 1.00 68.31 771 ALA A N 1
ATOM 6143 C CA . ALA A 1 771 ? 10.431 20.996 20.861 1.00 68.31 771 ALA A CA 1
ATOM 6144 C C . ALA A 1 771 ? 9.512 22.123 20.350 1.00 68.31 771 ALA A C 1
ATOM 6146 O O . ALA A 1 771 ? 9.824 23.303 20.530 1.00 68.31 771 ALA A O 1
ATOM 6147 N N . LYS A 1 772 ? 8.381 21.755 19.739 1.00 71.44 772 LYS A N 1
ATOM 6148 C CA . LYS A 1 772 ? 7.368 22.654 19.173 1.00 71.44 772 LYS A CA 1
ATOM 6149 C C . LYS A 1 772 ? 6.601 23.447 20.244 1.00 71.44 772 LYS A C 1
ATOM 6151 O O . LYS A 1 772 ? 6.287 24.609 19.996 1.00 71.44 772 LYS A O 1
ATOM 6156 N N . TYR A 1 773 ? 6.368 22.857 21.420 1.00 79.06 773 TYR A N 1
ATOM 6157 C CA . TYR A 1 773 ? 5.567 23.425 22.511 1.00 79.06 773 TYR A CA 1
ATOM 6158 C C . TYR A 1 773 ? 6.319 23.429 23.848 1.00 79.06 773 TYR A C 1
ATOM 6160 O O . TYR A 1 773 ? 6.875 22.414 24.264 1.00 79.06 773 TYR A O 1
ATOM 6168 N N . ASP A 1 774 ? 6.321 24.576 24.534 1.00 73.31 774 ASP A N 1
ATOM 6169 C CA . ASP A 1 774 ? 7.133 24.853 25.729 1.00 73.31 774 ASP A CA 1
ATOM 6170 C C . ASP A 1 774 ? 6.395 24.659 27.069 1.00 73.31 774 ASP A C 1
ATOM 6172 O O . ASP A 1 774 ? 7.015 24.693 28.128 1.00 73.31 774 ASP A O 1
ATOM 6176 N N . ARG A 1 775 ? 5.078 24.415 27.043 1.00 75.44 775 ARG A N 1
ATOM 6177 C CA . ARG A 1 775 ? 4.190 24.475 28.228 1.00 75.44 775 ARG A CA 1
ATOM 6178 C C . ARG A 1 775 ? 4.072 23.182 29.034 1.00 75.44 775 ARG A C 1
ATOM 6180 O O . ARG A 1 775 ? 3.402 23.154 30.059 1.00 75.44 775 ARG A O 1
ATOM 6187 N N . HIS A 1 776 ? 4.706 22.112 28.571 1.00 85.19 776 HIS A N 1
ATOM 6188 C CA . HIS A 1 776 ? 4.481 20.745 29.042 1.00 85.19 776 HIS A CA 1
ATOM 6189 C C . HIS A 1 776 ? 5.586 20.239 29.989 1.00 85.19 776 HIS A C 1
ATOM 6191 O O . HIS A 1 776 ? 6.022 19.093 29.876 1.00 85.19 776 HIS A O 1
ATOM 6197 N N . GLU A 1 777 ? 6.082 21.084 30.902 1.00 79.12 777 GLU A N 1
ATOM 6198 C CA . GLU A 1 777 ? 7.335 20.870 31.655 1.00 79.12 777 GLU A CA 1
ATOM 6199 C C . GLU A 1 777 ? 7.484 19.460 32.269 1.00 79.12 777 GLU A C 1
ATOM 6201 O O . GLU A 1 777 ? 8.483 18.783 32.027 1.00 79.12 777 GLU A O 1
ATOM 6206 N N . GLU A 1 778 ? 6.487 18.952 33.008 1.00 83.88 778 GLU A N 1
ATOM 6207 C CA . GLU A 1 778 ? 6.591 17.642 33.685 1.00 83.88 778 GLU A CA 1
ATOM 6208 C C . GLU A 1 778 ? 6.566 16.441 32.717 1.00 83.88 778 GLU A C 1
ATOM 6210 O O . GLU A 1 778 ? 7.018 15.343 33.058 1.00 83.88 778 GLU A O 1
ATOM 6215 N N . PHE A 1 779 ? 6.023 16.634 31.513 1.00 87.56 779 PHE A N 1
ATOM 6216 C CA . PHE A 1 779 ? 5.901 15.624 30.458 1.00 87.56 779 PHE A CA 1
ATOM 6217 C C . PHE A 1 779 ? 7.085 15.663 29.488 1.00 87.56 779 PHE A C 1
ATOM 6219 O O . PHE A 1 779 ? 7.505 14.609 29.006 1.00 87.56 779 PHE A O 1
ATOM 6226 N N . CYS A 1 780 ? 7.631 16.856 29.251 1.00 85.88 780 CYS A N 1
ATOM 6227 C CA . CYS A 1 780 ? 8.738 17.146 28.344 1.00 85.88 780 CYS A CA 1
ATOM 6228 C C . CYS A 1 780 ? 10.112 17.257 29.028 1.00 85.88 780 CYS A C 1
ATOM 6230 O O . CYS A 1 780 ? 11.107 17.465 28.339 1.00 85.88 780 CYS A O 1
ATOM 6232 N N . ASN A 1 781 ? 10.186 17.078 30.351 1.00 85.06 781 ASN A N 1
ATOM 6233 C CA . ASN A 1 781 ? 11.438 16.888 31.089 1.00 85.06 781 ASN A CA 1
ATOM 6234 C C . ASN A 1 781 ? 12.303 15.779 30.451 1.00 85.06 781 ASN A C 1
ATOM 6236 O O . ASN A 1 781 ? 11.785 14.715 30.097 1.00 85.06 781 ASN A O 1
ATOM 6240 N N . ASP A 1 782 ? 13.619 16.003 30.370 1.00 74.88 782 ASP A N 1
ATOM 6241 C CA . ASP A 1 782 ? 14.601 15.111 29.734 1.00 74.88 782 ASP A CA 1
ATOM 6242 C C . ASP A 1 782 ? 14.500 13.654 30.213 1.00 74.88 782 ASP A C 1
ATOM 6244 O O . ASP A 1 782 ? 14.621 12.732 29.408 1.00 74.88 782 ASP A O 1
ATOM 6248 N N . GLU A 1 783 ? 14.209 13.437 31.502 1.00 81.81 783 GLU A N 1
ATOM 6249 C CA . GLU A 1 783 ? 14.049 12.101 32.102 1.00 81.81 783 GLU A CA 1
ATOM 6250 C C . GLU A 1 783 ? 12.894 11.281 31.500 1.00 81.81 783 GLU A C 1
ATOM 6252 O O . GLU A 1 783 ? 12.915 10.055 31.581 1.00 81.81 783 GLU A O 1
ATOM 6257 N N . LYS A 1 784 ? 11.894 11.945 30.904 1.00 81.88 784 LYS A N 1
ATOM 6258 C CA . LYS A 1 784 ? 10.675 11.334 30.347 1.00 81.88 784 LYS A CA 1
ATOM 6259 C C . LYS A 1 784 ? 10.520 11.527 28.840 1.00 81.88 784 LYS A C 1
ATOM 6261 O O . LYS A 1 784 ? 9.541 11.039 28.268 1.00 81.88 784 LYS A O 1
ATOM 6266 N N . LEU A 1 785 ? 11.425 12.246 28.168 1.00 77.62 785 LEU A N 1
ATOM 6267 C CA . LEU A 1 785 ? 11.292 12.570 26.738 1.00 77.62 785 LEU A CA 1
ATOM 6268 C C . LEU A 1 785 ? 11.138 11.333 25.841 1.00 77.62 785 LEU A C 1
ATOM 6270 O O . LEU A 1 785 ? 10.510 11.435 24.789 1.00 77.62 785 LEU A O 1
ATOM 6274 N N . ASP A 1 786 ? 11.661 10.181 26.269 1.00 72.31 786 ASP A N 1
ATOM 6275 C CA . ASP A 1 786 ? 11.649 8.926 25.509 1.00 72.31 786 ASP A CA 1
ATOM 6276 C C . ASP A 1 786 ? 10.647 7.868 26.016 1.00 72.31 786 ASP A C 1
ATOM 6278 O O . ASP A 1 786 ? 10.572 6.770 25.459 1.00 72.31 786 ASP A O 1
ATOM 6282 N N . ASP A 1 787 ? 9.812 8.203 27.008 1.00 80.94 787 ASP A N 1
ATOM 6283 C CA . ASP A 1 787 ? 8.712 7.339 27.459 1.00 80.94 787 ASP A CA 1
ATOM 6284 C C . ASP A 1 787 ? 7.747 7.030 26.303 1.00 80.94 787 ASP A C 1
ATOM 6286 O O . ASP A 1 787 ? 7.231 7.944 25.649 1.00 80.94 787 ASP A O 1
ATOM 6290 N N . ARG A 1 788 ? 7.450 5.744 26.058 1.00 73.69 788 ARG A N 1
ATOM 6291 C CA . ARG A 1 788 ? 6.433 5.340 25.069 1.00 73.69 788 ARG A CA 1
ATOM 6292 C C . ARG A 1 788 ? 5.029 5.590 25.614 1.00 73.69 788 ARG A C 1
ATOM 6294 O O . ARG A 1 788 ? 4.692 5.149 26.710 1.00 73.69 788 ARG A O 1
ATOM 6301 N N . ILE A 1 789 ? 4.195 6.226 24.801 1.00 80.00 789 ILE A N 1
ATOM 6302 C CA . ILE A 1 789 ? 2.786 6.483 25.100 1.00 80.00 789 ILE A CA 1
ATOM 6303 C C . ILE A 1 789 ? 1.982 5.299 24.556 1.00 80.00 789 ILE A C 1
ATOM 6305 O O . ILE A 1 789 ? 1.805 5.169 23.350 1.00 80.00 789 ILE A O 1
ATOM 6309 N N . VAL A 1 790 ? 1.556 4.391 25.437 1.00 80.88 790 VAL A N 1
ATOM 6310 C CA . VAL A 1 790 ? 0.817 3.174 25.060 1.00 80.88 790 VAL A CA 1
ATOM 6311 C C . VAL A 1 790 ? -0.330 2.879 26.036 1.00 80.88 790 VAL A C 1
ATOM 6313 O O . VAL A 1 790 ? -0.159 3.076 27.241 1.00 80.88 790 VAL A O 1
ATOM 6316 N N . PRO A 1 791 ? -1.476 2.357 25.558 1.00 84.12 791 PRO A N 1
ATOM 6317 C CA . PRO A 1 791 ? -2.569 1.901 26.416 1.00 84.12 791 PRO A CA 1
ATOM 6318 C C . PRO A 1 791 ? -2.153 0.844 27.448 1.00 84.12 791 PRO A C 1
ATOM 6320 O O . PRO A 1 791 ? -1.436 -0.121 27.141 1.00 84.12 791 PRO A O 1
ATOM 6323 N N . ARG A 1 792 ? -2.676 0.967 28.672 1.00 86.25 792 ARG A N 1
ATOM 6324 C CA . ARG A 1 792 ? -2.458 -0.005 29.748 1.00 86.25 792 ARG A CA 1
ATOM 6325 C C . ARG A 1 792 ? -3.092 -1.358 29.417 1.00 86.25 792 ARG A C 1
ATOM 6327 O O . ARG A 1 792 ? -4.267 -1.480 29.069 1.00 86.25 792 ARG A O 1
ATOM 6334 N N . ILE A 1 793 ? -2.295 -2.412 29.581 1.00 81.06 793 ILE A N 1
ATOM 6335 C CA . ILE A 1 793 ? -2.701 -3.794 29.305 1.00 81.06 793 ILE A CA 1
ATOM 6336 C C . ILE A 1 793 ? -3.778 -4.234 30.306 1.00 81.06 793 ILE A C 1
ATOM 6338 O O . ILE A 1 793 ? -3.516 -4.245 31.508 1.00 81.06 793 ILE A O 1
ATOM 6342 N N . LEU A 1 794 ? -4.952 -4.655 29.818 1.00 83.88 794 LEU A N 1
ATOM 6343 C CA . LEU A 1 794 ? -5.989 -5.252 30.669 1.00 83.88 794 LEU A CA 1
ATOM 6344 C C . LEU A 1 794 ? -5.506 -6.580 31.255 1.00 83.88 794 LEU A C 1
ATOM 6346 O O . LEU A 1 794 ? -5.286 -7.544 30.520 1.00 83.88 794 LEU A O 1
ATOM 6350 N N . ARG A 1 795 ? -5.405 -6.634 32.582 1.00 83.25 795 ARG A N 1
ATOM 6351 C CA . ARG A 1 795 ? -4.902 -7.786 33.343 1.00 83.25 795 ARG A CA 1
ATOM 6352 C C . ARG A 1 795 ? -5.919 -8.924 33.444 1.00 83.25 795 ARG A C 1
ATOM 6354 O O . ARG A 1 795 ? -5.534 -10.086 33.539 1.00 83.25 795 ARG A O 1
ATOM 6361 N N . ASN A 1 796 ? -7.213 -8.603 33.423 1.00 83.06 796 ASN A N 1
ATOM 6362 C CA . ASN A 1 796 ? -8.302 -9.574 33.529 1.00 83.06 796 ASN A CA 1
ATOM 6363 C C . ASN A 1 796 ? -8.871 -9.928 32.144 1.00 83.06 796 ASN A C 1
ATOM 6365 O O . ASN A 1 796 ? -9.763 -9.244 31.642 1.00 83.06 796 ASN A O 1
ATOM 6369 N N . GLU A 1 797 ? -8.404 -11.023 31.534 1.00 75.12 797 GLU A N 1
ATOM 6370 C CA . GLU A 1 797 ? -8.912 -11.473 30.225 1.00 75.12 797 GLU A CA 1
ATOM 6371 C C . GLU A 1 797 ? -10.420 -11.790 30.211 1.00 75.12 797 GLU A C 1
ATOM 6373 O O . GLU A 1 797 ? -11.025 -11.738 29.145 1.00 75.12 797 GLU A O 1
ATOM 6378 N N . ASN A 1 798 ? -11.072 -12.043 31.353 1.00 82.50 798 ASN A N 1
ATOM 6379 C CA . ASN A 1 798 ? -12.522 -12.290 31.381 1.00 82.50 798 ASN A CA 1
ATOM 6380 C C . ASN A 1 798 ? -13.343 -11.040 31.019 1.00 82.50 798 ASN A C 1
ATOM 6382 O O . ASN A 1 798 ? -14.446 -11.167 30.496 1.00 82.50 798 ASN A O 1
ATOM 6386 N N . ARG A 1 799 ? -12.792 -9.836 31.240 1.00 84.50 799 ARG A N 1
ATOM 6387 C CA . ARG A 1 799 ? -13.373 -8.566 30.773 1.00 84.50 799 ARG A CA 1
ATOM 6388 C C . ARG A 1 799 ? -13.082 -8.299 29.285 1.00 84.50 799 ARG A C 1
ATOM 6390 O O . ARG A 1 799 ? -13.363 -7.216 28.802 1.00 84.50 799 ARG A O 1
ATOM 6397 N N . ALA A 1 800 ? -12.528 -9.245 28.516 1.00 73.00 800 ALA A N 1
ATOM 6398 C CA . ALA A 1 800 ? -12.140 -8.984 27.123 1.00 73.00 800 ALA A CA 1
ATOM 6399 C C . ALA A 1 800 ? -13.287 -8.541 26.198 1.00 73.00 800 ALA A C 1
ATOM 6401 O O . ALA A 1 800 ? -13.025 -7.808 25.247 1.00 73.00 800 ALA A O 1
ATOM 6402 N N . ASN A 1 801 ? -14.519 -8.956 26.497 1.00 75.81 801 ASN A N 1
ATOM 6403 C CA . ASN A 1 801 ? -15.726 -8.607 25.745 1.00 75.81 801 ASN A CA 1
ATOM 6404 C C . ASN A 1 801 ? -16.667 -7.723 26.594 1.00 75.81 801 ASN A C 1
ATOM 6406 O O . ASN A 1 801 ? -17.887 -7.802 26.466 1.00 75.81 801 ASN A O 1
ATOM 6410 N N . ASP A 1 802 ? -16.102 -6.942 27.519 1.00 86.12 802 ASP A N 1
ATOM 6411 C CA . ASP A 1 802 ? -16.824 -5.954 28.321 1.00 86.12 802 ASP A CA 1
ATOM 6412 C C . ASP A 1 802 ? -17.378 -4.849 27.398 1.00 86.12 802 ASP A C 1
ATOM 6414 O O . ASP A 1 802 ? -16.599 -4.221 26.672 1.00 86.12 802 ASP A O 1
ATOM 6418 N N . PRO A 1 803 ? -18.706 -4.617 27.370 1.00 86.69 803 PRO A N 1
ATOM 6419 C CA . PRO A 1 803 ? -19.327 -3.728 26.392 1.00 86.69 803 PRO A CA 1
ATOM 6420 C C . PRO A 1 803 ? -18.874 -2.268 26.517 1.00 86.69 803 PRO A C 1
ATOM 6422 O O . PRO A 1 803 ? -18.979 -1.538 25.532 1.00 86.69 803 PRO A O 1
ATOM 6425 N N . ILE A 1 804 ? -18.319 -1.840 27.663 1.00 91.00 804 ILE A N 1
ATOM 6426 C CA . ILE A 1 804 ? -17.833 -0.460 27.814 1.00 91.00 804 ILE A CA 1
ATOM 6427 C C . ILE A 1 804 ? -16.710 -0.124 26.819 1.00 91.00 804 ILE A C 1
ATOM 6429 O O . ILE A 1 804 ? -16.583 1.022 26.402 1.00 91.00 804 ILE A O 1
ATOM 6433 N N . PHE A 1 805 ? -15.926 -1.119 26.380 1.00 88.56 805 PHE A N 1
ATOM 6434 C CA . PHE A 1 805 ? -14.817 -0.925 25.436 1.00 88.56 805 PHE A CA 1
ATOM 6435 C C . PHE A 1 805 ? -15.269 -0.630 23.991 1.00 88.56 805 PHE A C 1
ATOM 6437 O O . PHE A 1 805 ? -14.426 -0.350 23.134 1.00 88.56 805 PHE A O 1
ATOM 6444 N N . ASN A 1 806 ? -16.582 -0.676 23.728 1.00 85.38 806 ASN A N 1
ATOM 6445 C CA . ASN A 1 806 ? -17.210 -0.298 22.460 1.00 85.38 806 ASN A CA 1
ATOM 6446 C C . ASN A 1 806 ? -17.975 1.042 22.536 1.00 85.38 806 ASN A C 1
ATOM 6448 O O . ASN A 1 806 ? -18.511 1.484 21.519 1.00 85.38 806 ASN A O 1
ATOM 6452 N N . VAL A 1 807 ? -18.031 1.696 23.705 1.00 90.56 807 VAL A N 1
ATOM 6453 C CA . VAL A 1 807 ? -18.675 3.010 23.870 1.00 90.56 807 VAL A CA 1
ATOM 6454 C C . VAL A 1 807 ? -17.686 4.122 23.486 1.00 90.56 807 VAL A C 1
ATOM 6456 O O . VAL A 1 807 ? -16.570 4.136 24.012 1.00 90.56 807 VAL A O 1
ATOM 6459 N N . PRO A 1 808 ? -18.053 5.065 22.597 1.00 92.94 808 PRO A N 1
ATOM 6460 C CA . PRO A 1 808 ? -17.175 6.165 22.217 1.00 92.94 808 PRO A CA 1
ATOM 6461 C C . PRO A 1 808 ? -16.872 7.137 23.349 1.00 92.94 808 PRO A C 1
ATOM 6463 O O . PRO A 1 808 ? -17.690 7.341 24.246 1.00 92.94 808 PRO A O 1
ATOM 6466 N N . ILE A 1 809 ? -15.708 7.780 23.258 1.00 94.38 809 ILE A N 1
ATOM 6467 C CA . ILE A 1 809 ? -15.209 8.761 24.221 1.00 94.38 809 ILE A CA 1
ATOM 6468 C C . ILE A 1 809 ? -14.884 10.059 23.475 1.00 94.38 809 ILE A C 1
ATOM 6470 O O . ILE A 1 809 ? -13.946 10.116 22.680 1.00 94.38 809 ILE A O 1
ATOM 6474 N N . LEU A 1 810 ? -15.647 11.112 23.756 1.00 94.06 810 LEU A N 1
ATOM 6475 C CA . LEU A 1 810 ? -15.342 12.482 23.357 1.00 94.06 810 LEU A CA 1
ATOM 6476 C C . LEU A 1 810 ? -14.492 13.150 24.442 1.00 94.06 810 LEU A C 1
ATOM 6478 O O . LEU A 1 810 ? -14.939 13.280 25.580 1.00 94.06 810 LEU A O 1
ATOM 6482 N N . VAL A 1 811 ? -13.310 13.642 24.082 1.00 93.69 811 VAL A N 1
ATOM 6483 C CA . VAL A 1 811 ? -12.548 14.577 24.918 1.00 93.69 811 VAL A CA 1
ATOM 6484 C C . VAL A 1 811 ? -12.795 15.991 24.393 1.00 93.69 811 VAL A C 1
ATOM 6486 O O . VAL A 1 811 ? -12.493 16.297 23.239 1.00 93.69 811 VAL A O 1
ATOM 6489 N N . ALA A 1 812 ? -13.386 16.847 25.220 1.00 88.31 812 ALA A N 1
ATOM 6490 C CA . ALA A 1 812 ? -13.742 18.217 24.879 1.00 88.31 812 ALA A CA 1
ATOM 6491 C C . ALA A 1 812 ? -12.587 19.164 25.243 1.00 88.31 812 ALA A C 1
ATOM 6493 O O . ALA A 1 812 ? -12.509 19.655 26.368 1.00 88.31 812 ALA A O 1
ATOM 6494 N N . ALA A 1 813 ? -11.689 19.410 24.287 1.00 84.12 813 ALA A N 1
ATOM 6495 C CA . ALA A 1 813 ? -10.558 20.318 24.455 1.00 84.12 813 ALA A CA 1
ATOM 6496 C C . ALA A 1 813 ? -10.992 21.794 24.377 1.00 84.12 813 ALA A C 1
ATOM 6498 O O . ALA A 1 813 ? -11.843 22.171 23.565 1.00 84.12 813 ALA A O 1
ATOM 6499 N N . GLY A 1 814 ? -10.383 22.638 25.210 1.00 73.25 814 GLY A N 1
ATOM 6500 C CA . GLY A 1 814 ? -10.720 24.047 25.391 1.00 73.25 814 GLY A CA 1
ATOM 6501 C C . GLY A 1 814 ? -9.532 24.972 25.122 1.00 73.25 814 GLY A C 1
ATOM 6502 O O . GLY A 1 814 ? -9.240 25.255 23.961 1.00 73.25 814 GLY A O 1
ATOM 6503 N N . LEU A 1 815 ? -8.926 25.523 26.178 1.00 77.38 815 LEU A N 1
ATOM 6504 C CA . LEU A 1 815 ? -7.805 26.478 26.122 1.00 77.38 815 LEU A CA 1
ATOM 6505 C C . LEU A 1 815 ? -6.545 26.006 26.869 1.00 77.38 815 LEU A C 1
ATOM 6507 O O . LEU A 1 815 ? -5.562 26.752 26.890 1.00 77.38 815 LEU A O 1
ATOM 6511 N N . ALA A 1 816 ? -6.560 24.823 27.490 1.00 82.94 816 ALA A N 1
ATOM 6512 C CA . ALA A 1 816 ? -5.507 24.354 28.392 1.00 82.94 816 ALA A CA 1
ATOM 6513 C C . ALA A 1 816 ? -4.854 23.044 27.893 1.00 82.94 816 ALA A C 1
ATOM 6515 O O . ALA A 1 816 ? -5.153 21.961 28.406 1.00 82.94 816 ALA A O 1
ATOM 6516 N N . PRO A 1 817 ? -3.921 23.119 26.917 1.00 84.50 817 PRO A N 1
ATOM 6517 C CA . PRO A 1 817 ? -3.239 21.948 26.363 1.00 84.50 817 PRO A CA 1
ATOM 6518 C C . PRO A 1 817 ? -2.577 21.036 27.403 1.00 84.50 817 PRO A C 1
ATOM 6520 O O . PRO A 1 817 ? -2.597 19.818 27.234 1.00 84.50 817 PRO A O 1
ATOM 6523 N N . ASP A 1 818 ? -2.007 21.571 28.493 1.00 87.81 818 ASP A N 1
ATOM 6524 C CA . ASP A 1 818 ? -1.374 20.719 29.512 1.00 87.81 818 ASP A CA 1
ATOM 6525 C C . ASP A 1 818 ? -2.386 19.964 30.387 1.00 87.81 818 ASP A C 1
ATOM 6527 O O . ASP A 1 818 ? -2.190 18.776 30.657 1.00 87.81 818 ASP A O 1
ATOM 6531 N N . SER A 1 819 ? -3.518 20.591 30.719 1.00 88.75 819 SER A N 1
ATOM 6532 C CA . SER A 1 819 ? -4.672 19.899 31.300 1.00 88.75 819 SER A CA 1
ATOM 6533 C C . SER A 1 819 ? -5.156 18.777 30.369 1.00 88.75 819 SER A C 1
ATOM 6535 O O . SER A 1 819 ? -5.239 17.624 30.800 1.00 88.75 819 SER A O 1
ATOM 6537 N N . LEU A 1 820 ? -5.330 19.050 29.066 1.00 91.19 820 LEU A N 1
ATOM 6538 C CA . LEU A 1 820 ? -5.672 18.030 28.063 1.00 91.19 820 LEU A CA 1
ATOM 6539 C C . LEU A 1 820 ? -4.633 16.892 28.005 1.00 91.19 820 LEU A C 1
ATOM 6541 O O . LEU A 1 820 ? -5.004 15.720 27.909 1.00 91.19 820 LEU A O 1
ATOM 6545 N N . ARG A 1 821 ? -3.336 17.203 28.107 1.00 92.50 821 ARG A N 1
ATOM 6546 C CA . ARG A 1 821 ? -2.253 16.207 28.185 1.00 92.50 821 ARG A CA 1
ATOM 6547 C C . ARG A 1 821 ? -2.373 15.352 29.450 1.00 92.50 821 ARG A C 1
ATOM 6549 O O . ARG A 1 821 ? -2.210 14.135 29.370 1.00 92.50 821 ARG A O 1
ATOM 6556 N N . SER A 1 822 ? -2.709 15.945 30.593 1.00 91.94 822 SER A N 1
ATOM 6557 C CA . SER A 1 822 ? -2.986 15.239 31.855 1.00 91.94 822 SER A CA 1
ATOM 6558 C C . SER A 1 822 ? -4.166 14.263 31.720 1.00 91.94 822 SER A C 1
ATOM 6560 O O . SER A 1 822 ? -4.084 13.090 32.108 1.00 91.94 822 SER A O 1
ATOM 6562 N N . THR A 1 823 ? -5.235 14.720 31.067 1.00 94.62 823 THR A N 1
ATOM 6563 C CA . THR A 1 823 ? -6.441 13.946 30.752 1.00 94.62 823 THR A CA 1
ATOM 6564 C C . THR A 1 823 ? -6.125 12.764 29.829 1.00 94.62 823 THR A C 1
ATOM 6566 O O . THR A 1 823 ? -6.416 11.616 30.166 1.00 94.62 823 THR A O 1
ATOM 6569 N N . LEU A 1 824 ? -5.431 12.991 28.708 1.00 94.94 824 LEU A N 1
ATOM 6570 C CA . LEU A 1 824 ? -5.025 11.929 27.776 1.00 94.94 824 LEU A CA 1
ATOM 6571 C C . LEU A 1 824 ? -4.041 10.929 28.413 1.00 94.94 824 LEU A C 1
ATOM 6573 O O . LEU A 1 824 ? -4.153 9.722 28.194 1.00 94.94 824 LEU A O 1
ATOM 6577 N N . GLN A 1 825 ? -3.125 11.396 29.264 1.00 93.31 825 GLN A N 1
ATOM 6578 C CA . GLN A 1 825 ? -2.187 10.542 29.996 1.00 93.31 825 GLN A CA 1
ATOM 6579 C C . GLN A 1 825 ? -2.891 9.637 31.018 1.00 93.31 825 GLN A C 1
ATOM 6581 O O . GLN A 1 825 ? -2.563 8.453 31.115 1.00 93.31 825 GLN A O 1
ATOM 6586 N N . THR A 1 826 ? -3.899 10.140 31.736 1.00 95.69 826 THR A N 1
ATOM 6587 C CA . THR A 1 826 ? -4.712 9.305 32.641 1.00 95.69 826 THR A CA 1
ATOM 6588 C C . THR A 1 826 ? -5.747 8.437 31.913 1.00 95.69 826 THR A C 1
ATOM 6590 O O . THR A 1 826 ? -6.139 7.392 32.441 1.00 95.69 826 THR A O 1
ATOM 6593 N N . LEU A 1 827 ? -6.108 8.775 30.669 1.00 95.81 827 LEU A N 1
ATOM 6594 C CA . LEU A 1 827 ? -6.924 7.937 29.784 1.00 95.81 827 LEU A CA 1
ATOM 6595 C C . LEU A 1 827 ? -6.146 6.732 29.228 1.00 95.81 827 LEU A C 1
ATOM 6597 O O . LEU A 1 827 ? -6.683 5.625 29.197 1.00 95.81 827 LEU A O 1
ATOM 6601 N N . MET A 1 828 ? -4.864 6.890 28.878 1.00 92.56 828 MET A N 1
ATOM 6602 C CA . MET A 1 828 ? -4.008 5.750 28.496 1.00 92.56 828 MET A CA 1
ATOM 6603 C C . MET A 1 828 ? -3.752 4.781 29.656 1.00 92.56 828 MET A C 1
ATOM 6605 O O . MET A 1 828 ? -3.552 3.587 29.430 1.00 92.56 828 MET A O 1
ATOM 6609 N N . ASN A 1 829 ? -3.826 5.264 30.900 1.00 92.94 829 ASN A N 1
ATOM 6610 C CA . ASN A 1 829 ? -3.730 4.433 32.101 1.00 92.94 829 ASN A CA 1
ATOM 6611 C C . ASN A 1 829 ? -4.979 3.567 32.368 1.00 92.94 829 ASN A C 1
ATOM 6613 O O . ASN A 1 829 ? -4.949 2.771 33.305 1.00 92.94 829 ASN A O 1
ATOM 6617 N N . GLN A 1 830 ? -6.049 3.667 31.571 1.00 93.25 830 GLN A N 1
ATOM 6618 C CA . GLN A 1 830 ? -7.259 2.853 31.736 1.00 93.25 830 GLN A CA 1
ATOM 6619 C C . GLN A 1 830 ? -7.091 1.454 31.125 1.00 93.25 830 GLN A C 1
ATOM 6621 O O . GLN A 1 830 ? -6.725 1.297 29.959 1.00 93.25 830 GLN A O 1
ATOM 6626 N N . GLU A 1 831 ? -7.393 0.403 31.892 1.00 90.38 831 GLU A N 1
ATOM 6627 C CA . GLU A 1 831 ? -7.257 -0.974 31.404 1.00 90.38 831 GLU A CA 1
ATOM 6628 C C . GLU A 1 831 ? -8.336 -1.338 30.371 1.00 90.38 831 GLU A C 1
ATOM 6630 O O . GLU A 1 831 ? -9.517 -1.450 30.695 1.00 90.38 831 GLU A O 1
ATOM 6635 N N . GLY A 1 832 ? -7.909 -1.596 29.129 1.00 83.12 832 GLY A N 1
ATOM 6636 C CA . GLY A 1 832 ? -8.786 -2.035 28.033 1.00 83.12 832 GLY A CA 1
ATOM 6637 C C . GLY A 1 832 ? -9.343 -0.925 27.135 1.00 83.12 832 GLY A C 1
ATOM 6638 O O . GLY A 1 832 ? -10.133 -1.232 26.246 1.00 83.12 832 GLY A O 1
ATOM 6639 N N . ILE A 1 833 ? -8.902 0.324 27.325 1.00 87.94 833 ILE A N 1
ATOM 6640 C CA . ILE A 1 833 ? -9.236 1.474 26.471 1.00 87.94 833 ILE A CA 1
ATOM 6641 C C . ILE A 1 833 ? -9.014 1.184 24.972 1.00 87.94 833 ILE A C 1
ATOM 6643 O O . ILE A 1 833 ? -8.039 0.537 24.582 1.00 87.94 833 ILE A O 1
ATOM 6647 N N . ASN A 1 834 ? -9.922 1.678 24.126 1.00 84.12 834 ASN A N 1
ATOM 6648 C CA . ASN A 1 834 ? -9.872 1.523 22.672 1.00 84.12 834 ASN A CA 1
ATOM 6649 C C . ASN A 1 834 ? -9.649 2.891 22.007 1.00 84.12 834 ASN A C 1
ATOM 6651 O O . ASN A 1 834 ? -10.591 3.654 21.804 1.00 84.12 834 ASN A O 1
ATOM 6655 N N . THR A 1 835 ? -8.396 3.198 21.668 1.00 84.25 835 THR A N 1
ATOM 6656 C CA . THR A 1 835 ? -7.949 4.480 21.081 1.00 84.25 835 THR A CA 1
ATOM 6657 C C . THR A 1 835 ? -8.711 4.876 19.814 1.00 84.25 835 THR A C 1
ATOM 6659 O O . THR A 1 835 ? -8.952 6.057 19.591 1.00 84.25 835 THR A O 1
ATOM 6662 N N . GLN A 1 836 ? -9.174 3.900 19.024 1.00 80.19 836 GLN A N 1
ATOM 6663 C CA . GLN A 1 836 ? -9.977 4.124 17.814 1.00 80.19 836 GLN A CA 1
ATOM 6664 C C . GLN A 1 836 ? -11.384 4.690 18.077 1.00 80.19 836 GLN A C 1
ATOM 6666 O O . GLN A 1 836 ? -12.037 5.151 17.139 1.00 80.19 836 GLN A O 1
ATOM 6671 N N . LEU A 1 837 ? -11.851 4.645 19.329 1.00 85.81 837 LEU A N 1
ATOM 6672 C CA . LEU A 1 837 ? -13.132 5.197 19.779 1.00 85.81 837 LEU A CA 1
ATOM 6673 C C . LEU A 1 837 ? -12.965 6.463 20.638 1.00 85.81 837 LEU A C 1
ATOM 6675 O O . LEU A 1 837 ? -13.964 7.032 21.075 1.00 85.81 837 LEU A O 1
ATOM 6679 N N . VAL A 1 838 ? -11.726 6.915 20.863 1.00 90.56 838 VAL A N 1
ATOM 6680 C CA . VAL A 1 838 ? -11.421 8.189 21.524 1.00 90.56 838 VAL A CA 1
ATOM 6681 C C . VAL A 1 838 ? -11.234 9.268 20.462 1.00 90.56 838 VAL A C 1
ATOM 6683 O O . VAL A 1 838 ? -10.434 9.103 19.536 1.00 90.56 838 VAL A O 1
ATOM 6686 N N . ILE A 1 839 ? -11.951 10.384 20.605 1.00 89.81 839 ILE A N 1
ATOM 6687 C CA . ILE A 1 839 ? -11.810 11.547 19.727 1.00 89.81 839 ILE A CA 1
ATOM 6688 C C . ILE A 1 839 ? -11.719 12.834 20.542 1.00 89.81 839 ILE A C 1
ATOM 6690 O O . ILE A 1 839 ? -12.563 13.094 21.397 1.00 89.81 839 ILE A O 1
ATOM 6694 N N . VAL A 1 840 ? -10.723 13.661 20.237 1.00 90.81 840 VAL A N 1
ATOM 6695 C CA . VAL A 1 840 ? -10.527 14.988 20.828 1.00 90.81 840 VAL A CA 1
ATOM 6696 C C . VAL A 1 840 ? -11.133 16.057 19.916 1.00 90.81 840 VAL A C 1
ATOM 6698 O O . VAL A 1 840 ? -10.675 16.256 18.790 1.00 90.81 840 VAL A O 1
ATOM 6701 N N . ALA A 1 841 ? -12.152 16.769 20.387 1.00 88.56 841 ALA A N 1
ATOM 6702 C CA . ALA A 1 841 ? -12.713 17.909 19.665 1.00 88.56 841 ALA A CA 1
ATOM 6703 C C . ALA A 1 841 ? -12.116 19.210 20.210 1.00 88.56 841 ALA A C 1
ATOM 6705 O O . ALA A 1 841 ? -12.181 19.451 21.416 1.00 88.56 841 ALA A O 1
ATOM 6706 N N . TYR A 1 842 ? -11.527 20.034 19.340 1.00 83.31 842 TYR A N 1
ATOM 6707 C CA . TYR A 1 842 ? -10.732 21.204 19.731 1.00 83.31 842 TYR A CA 1
ATOM 6708 C C . TYR A 1 842 ? -11.099 22.466 18.932 1.00 83.31 842 TYR A C 1
ATOM 6710 O O . TYR A 1 842 ? -11.755 22.406 17.887 1.00 83.31 842 TYR A O 1
ATOM 6718 N N . ASP A 1 843 ? -10.696 23.636 19.437 1.00 77.25 843 ASP A N 1
ATOM 6719 C CA . ASP A 1 843 ? -10.821 24.899 18.703 1.00 77.25 843 ASP A CA 1
ATOM 6720 C C . ASP A 1 843 ? -9.597 25.129 17.806 1.00 77.25 843 ASP A C 1
ATOM 6722 O O . ASP A 1 843 ? -8.460 24.869 18.200 1.00 77.25 843 ASP A O 1
ATOM 6726 N N . LYS A 1 844 ? -9.818 25.674 16.606 1.00 72.12 844 LYS A N 1
ATOM 6727 C CA . LYS A 1 844 ? -8.783 25.890 15.574 1.00 72.12 844 LYS A CA 1
ATOM 6728 C C . LYS A 1 844 ? -7.635 26.804 16.024 1.00 72.12 844 LYS A C 1
ATOM 6730 O O . LYS A 1 844 ? -6.578 26.813 15.408 1.00 72.12 844 LYS A O 1
ATOM 6735 N N . GLU A 1 845 ? -7.876 27.600 17.062 1.00 72.94 845 GLU A N 1
ATOM 6736 C CA . GLU A 1 845 ? -6.912 28.518 17.674 1.00 72.94 845 GLU A CA 1
ATOM 6737 C C . GLU A 1 845 ? -5.828 27.768 18.480 1.00 72.94 845 GLU A C 1
ATOM 6739 O O . GLU A 1 845 ? -4.801 28.354 18.808 1.00 72.94 845 GLU A O 1
ATOM 6744 N N . TYR A 1 846 ? -6.025 26.465 18.738 1.00 76.75 846 TYR A N 1
ATOM 6745 C CA . TYR A 1 846 ? -5.146 25.597 19.530 1.00 76.75 846 TYR A CA 1
ATOM 6746 C C . TYR A 1 846 ? -4.759 24.320 18.751 1.00 76.75 846 TYR A C 1
ATOM 6748 O O . TYR A 1 846 ? -5.143 23.216 19.144 1.00 76.75 846 TYR A O 1
ATOM 6756 N N . PRO A 1 847 ? -3.996 24.429 17.640 1.00 72.44 847 PRO A N 1
ATOM 6757 C CA . PRO A 1 847 ? -3.558 23.271 16.846 1.00 72.44 847 PRO A CA 1
ATOM 6758 C C . PRO A 1 847 ? -2.660 22.297 17.631 1.00 72.44 847 PRO A C 1
ATOM 6760 O O . PRO A 1 847 ? -2.628 21.113 17.317 1.00 72.44 847 PRO A O 1
ATOM 6763 N N . GLU A 1 848 ? -2.020 22.773 18.702 1.00 81.62 848 GLU A N 1
ATOM 6764 C CA . GLU A 1 848 ? -1.314 21.987 19.730 1.00 81.62 848 GLU A CA 1
ATOM 6765 C C . GLU A 1 848 ? -2.132 20.779 20.221 1.00 81.62 848 GLU A C 1
ATOM 6767 O O . GLU A 1 848 ? -1.604 19.676 20.363 1.00 81.62 848 GLU A O 1
ATOM 6772 N N . ASN A 1 849 ? -3.451 20.945 20.368 1.00 85.94 849 ASN A N 1
ATOM 6773 C CA . ASN A 1 849 ? -4.358 19.878 20.792 1.00 85.94 849 ASN A CA 1
ATOM 6774 C C . ASN A 1 849 ? -4.483 18.756 19.741 1.00 85.94 849 ASN A C 1
ATOM 6776 O O . ASN A 1 849 ? -4.726 17.604 20.103 1.00 85.94 849 ASN A O 1
ATOM 6780 N N . ALA A 1 850 ? -4.296 19.053 18.450 1.00 78.44 850 ALA A N 1
ATOM 6781 C CA . ALA A 1 850 ? -4.316 18.058 17.375 1.00 78.44 850 ALA A CA 1
ATOM 6782 C C . ALA A 1 850 ? -3.035 17.216 17.362 1.00 78.44 850 ALA A C 1
ATOM 6784 O O . ALA A 1 850 ? -3.104 15.986 17.297 1.00 78.44 850 ALA A O 1
ATOM 6785 N N . ASP A 1 851 ? -1.880 17.869 17.493 1.00 75.75 851 ASP A N 1
ATOM 6786 C CA . ASP A 1 851 ? -0.578 17.204 17.572 1.00 75.75 851 ASP A CA 1
ATOM 6787 C C . ASP A 1 851 ? -0.495 16.311 18.810 1.00 75.75 851 ASP A C 1
ATOM 6789 O O . ASP A 1 851 ? -0.065 15.161 18.725 1.00 75.75 851 ASP A O 1
ATOM 6793 N N . LEU A 1 852 ? -0.984 16.816 19.945 1.00 86.25 852 LEU A N 1
ATOM 6794 C CA . LEU A 1 852 ? -1.111 16.068 21.189 1.00 86.25 852 LEU A CA 1
ATOM 6795 C C . LEU A 1 852 ? -2.038 14.851 21.020 1.00 86.25 852 LEU A C 1
ATOM 6797 O O . LEU A 1 852 ? -1.691 13.755 21.450 1.00 86.25 852 LEU A O 1
ATOM 6801 N N . SER A 1 853 ? -3.176 14.998 20.332 1.00 86.62 853 SER A N 1
ATOM 6802 C CA . SER A 1 853 ? -4.074 13.870 20.017 1.00 86.62 853 SER A CA 1
ATOM 6803 C C . SER A 1 853 ? -3.363 12.784 19.201 1.00 86.62 853 SER A C 1
ATOM 6805 O O . SER A 1 853 ? -3.412 11.602 19.548 1.00 86.62 853 SER A O 1
ATOM 6807 N N . SER A 1 854 ? -2.634 13.194 18.158 1.00 79.12 854 SER A N 1
ATOM 6808 C CA . SER A 1 854 ? -1.843 12.311 17.292 1.00 79.12 854 SER A CA 1
ATOM 6809 C C . SER A 1 854 ? -0.722 11.596 18.061 1.00 79.12 854 SER A C 1
ATOM 6811 O O . SER A 1 854 ? -0.544 10.381 17.931 1.00 79.12 854 SER A O 1
ATOM 6813 N N . LEU A 1 855 ? -0.022 12.324 18.940 1.00 80.06 855 LEU A N 1
ATOM 6814 C CA . LEU A 1 855 ? 1.009 11.806 19.844 1.00 80.06 855 LEU A CA 1
ATOM 6815 C C . LEU A 1 855 ? 0.458 10.770 20.841 1.00 80.06 855 LEU A C 1
ATOM 6817 O O . LEU A 1 855 ? 1.168 9.836 21.210 1.00 80.06 855 LEU A O 1
ATOM 6821 N N . PHE A 1 856 ? -0.807 10.908 21.237 1.00 86.69 856 PHE A N 1
ATOM 6822 C CA . PHE A 1 856 ? -1.542 9.952 22.069 1.00 86.69 856 PHE A CA 1
ATOM 6823 C C . PHE A 1 856 ? -2.302 8.876 21.263 1.00 86.69 856 PHE A C 1
ATOM 6825 O O . PHE A 1 856 ? -3.055 8.094 21.839 1.00 86.69 856 PHE A O 1
ATOM 6832 N N . HIS A 1 857 ? -2.084 8.784 19.945 1.00 80.50 857 HIS A N 1
ATOM 6833 C CA . HIS A 1 857 ? -2.701 7.802 19.039 1.00 80.50 857 HIS A CA 1
ATOM 6834 C C . HIS A 1 857 ? -4.243 7.854 18.959 1.00 80.50 857 HIS A C 1
ATOM 6836 O O . HIS A 1 857 ? -4.872 6.871 18.553 1.00 80.50 857 HIS A O 1
ATOM 6842 N N . VAL A 1 858 ? -4.853 8.993 19.304 1.00 85.31 858 VAL A N 1
ATOM 6843 C CA . VAL A 1 858 ? -6.308 9.225 19.247 1.00 85.31 858 VAL A CA 1
ATOM 6844 C C . VAL A 1 858 ? -6.673 10.183 18.110 1.00 85.31 858 VAL A C 1
ATOM 6846 O O . VAL A 1 858 ? -5.843 10.957 17.633 1.00 85.31 858 VAL A O 1
ATOM 6849 N N . LYS A 1 859 ? -7.918 10.113 17.631 1.00 83.19 859 LYS A N 1
ATOM 6850 C CA . LYS A 1 859 ? -8.399 10.949 16.516 1.00 83.19 859 LYS A CA 1
ATOM 6851 C C . LYS A 1 859 ? -8.803 12.342 17.017 1.00 83.19 859 LYS A C 1
ATOM 6853 O O . LYS A 1 859 ? -9.067 12.520 18.204 1.00 83.19 859 LYS A O 1
ATOM 6858 N N . SER A 1 860 ? -8.891 13.331 16.129 1.00 84.69 860 SER A N 1
ATOM 6859 C CA . SER A 1 860 ? -9.327 14.689 16.485 1.00 84.69 860 SER A CA 1
ATOM 6860 C C . SER A 1 860 ? -10.068 15.402 15.348 1.00 84.69 860 SER A C 1
ATOM 6862 O O . SER A 1 860 ? -9.982 14.985 14.192 1.00 84.69 860 SER A O 1
ATOM 6864 N N . PHE A 1 861 ? -10.836 16.449 15.676 1.00 81.50 861 PHE A N 1
ATOM 6865 C CA . PHE A 1 861 ? -11.518 17.318 14.702 1.00 81.50 861 PHE A CA 1
ATOM 6866 C C . PHE A 1 861 ? -11.826 18.717 15.268 1.00 81.50 861 PHE A C 1
ATOM 6868 O O . PHE A 1 861 ? -11.774 18.942 16.479 1.00 81.50 861 PHE A O 1
ATOM 6875 N N . LEU A 1 862 ? -12.160 19.657 14.378 1.00 68.25 862 LEU A N 1
ATOM 6876 C CA . LEU A 1 862 ? -12.464 21.048 14.719 1.00 68.25 862 LEU A CA 1
ATOM 6877 C C . LEU A 1 862 ? -13.939 21.233 15.120 1.00 68.25 862 LEU A C 1
ATOM 6879 O O . LEU A 1 862 ? -14.825 20.650 14.503 1.00 68.25 862 LEU A O 1
ATOM 6883 N N . LEU A 1 863 ? -14.190 22.145 16.069 1.00 67.25 863 LEU A N 1
ATOM 6884 C CA . LEU A 1 863 ? -15.484 22.445 16.719 1.00 67.25 863 LEU A CA 1
ATOM 6885 C C . LEU A 1 863 ? -15.938 21.378 17.733 1.00 67.25 863 LEU A C 1
ATOM 6887 O O . LEU A 1 863 ? -16.472 20.328 17.377 1.00 67.25 863 LEU A O 1
ATOM 6891 N N . SER A 1 864 ? -15.827 21.715 19.019 1.00 62.75 864 SER A N 1
ATOM 6892 C CA . SER A 1 864 ? -16.313 20.895 20.134 1.00 62.75 864 SER A CA 1
ATOM 6893 C C . SER A 1 864 ? -17.823 21.056 20.349 1.00 62.75 864 SER A C 1
ATOM 6895 O O . SER A 1 864 ? -18.257 21.988 21.016 1.00 62.75 864 SER A O 1
ATOM 6897 N N . SER A 1 865 ? -18.629 20.142 19.795 1.00 69.69 865 SER A N 1
ATOM 6898 C CA . SER A 1 865 ? -20.061 20.017 20.111 1.00 69.69 865 SER A CA 1
ATOM 6899 C C . SER A 1 865 ? -20.513 18.555 20.168 1.00 69.69 865 SER A C 1
ATOM 6901 O O . SER A 1 865 ? -19.946 17.678 19.503 1.00 69.69 865 SER A O 1
ATOM 6903 N N . LEU A 1 866 ? -21.566 18.279 20.947 1.00 78.69 866 LEU A N 1
ATOM 6904 C CA . LEU A 1 866 ? -22.140 16.930 21.022 1.00 78.69 866 LEU A CA 1
ATOM 6905 C C . LEU A 1 866 ? -22.824 16.519 19.711 1.00 78.69 866 LEU A C 1
ATOM 6907 O O . LEU A 1 866 ? -22.775 15.337 19.363 1.00 78.69 866 LEU A O 1
ATOM 6911 N N . ALA A 1 867 ? -23.392 17.460 18.943 1.00 80.69 867 ALA A N 1
ATOM 6912 C CA . ALA A 1 867 ? -23.917 17.161 17.611 1.00 80.69 867 ALA A CA 1
ATOM 6913 C C . ALA A 1 867 ? -22.835 16.616 16.676 1.00 80.69 867 ALA A C 1
ATOM 6915 O O . ALA A 1 867 ? -23.085 15.643 15.963 1.00 80.69 867 ALA A O 1
ATOM 6916 N N . ASN A 1 868 ? -21.629 17.191 16.699 1.00 82.06 868 ASN A N 1
ATOM 6917 C CA . ASN A 1 868 ? -20.524 16.700 15.882 1.00 82.06 868 ASN A CA 1
ATOM 6918 C C . ASN A 1 868 ? -20.081 15.302 16.331 1.00 82.06 868 ASN A C 1
ATOM 6920 O O . ASN A 1 868 ? -19.920 14.424 15.486 1.00 82.06 868 ASN A O 1
ATOM 6924 N N . ALA A 1 869 ? -19.983 15.049 17.639 1.00 83.50 869 ALA A N 1
ATOM 6925 C CA . ALA A 1 869 ? -19.625 13.732 18.167 1.00 83.50 869 ALA A CA 1
ATOM 6926 C C . ALA A 1 869 ? -20.655 12.642 17.808 1.00 83.50 869 ALA A C 1
ATOM 6928 O O . ALA A 1 869 ? -20.283 11.609 17.255 1.00 83.50 869 ALA A O 1
ATOM 6929 N N . PHE A 1 870 ? -21.956 12.876 18.023 1.00 87.06 870 PHE A N 1
ATOM 6930 C CA . PHE A 1 870 ? -23.013 11.937 17.607 1.00 87.06 870 PHE A CA 1
ATOM 6931 C C . PHE A 1 870 ? -23.186 11.849 16.080 1.00 87.06 870 PHE A C 1
ATOM 6933 O O . PHE A 1 870 ? -23.712 10.854 15.580 1.00 87.06 870 PHE A O 1
ATOM 6940 N N . SER A 1 871 ? -22.732 12.855 15.324 1.00 84.25 871 SER A N 1
ATOM 6941 C CA . SER A 1 871 ? -22.657 12.789 13.863 1.00 84.25 871 SER A CA 1
ATOM 6942 C C . SER A 1 871 ? -21.512 11.883 13.409 1.00 84.25 871 SER A C 1
ATOM 6944 O O . SER A 1 871 ? -21.750 11.000 12.590 1.00 84.25 871 SER A O 1
ATOM 6946 N N . VAL A 1 872 ? -20.303 12.056 13.960 1.00 84.31 872 VAL A N 1
ATOM 6947 C CA . VAL A 1 872 ? -19.126 11.203 13.705 1.00 84.31 872 VAL A CA 1
ATOM 6948 C C . VAL A 1 872 ? -19.361 9.769 14.176 1.00 84.31 872 VAL A C 1
ATOM 6950 O O . VAL A 1 872 ? -18.887 8.843 13.531 1.00 84.31 872 VAL A O 1
ATOM 6953 N N . PHE A 1 873 ? -20.138 9.565 15.237 1.00 86.94 873 PHE A N 1
ATOM 6954 C CA . PHE A 1 873 ? -20.546 8.249 15.723 1.00 86.94 873 PHE A CA 1
ATOM 6955 C C . PHE A 1 873 ? -22.041 7.995 15.446 1.00 86.94 873 PHE A C 1
ATOM 6957 O O . PHE A 1 873 ? -22.853 7.979 16.378 1.00 86.94 873 PHE A O 1
ATOM 6964 N N . PRO A 1 874 ? -22.458 7.795 14.178 1.00 84.06 874 PRO A N 1
ATOM 6965 C CA . PRO A 1 874 ? -23.866 7.846 13.782 1.00 84.06 874 PRO A CA 1
ATOM 6966 C C . PRO A 1 874 ? -24.745 6.764 14.422 1.00 84.06 874 PRO A C 1
ATOM 6968 O O . PRO A 1 874 ? -25.953 6.973 14.518 1.00 84.06 874 PRO A O 1
ATOM 6971 N N . GLU A 1 875 ? -24.162 5.668 14.914 1.00 83.44 875 GLU A N 1
ATOM 6972 C CA . GLU A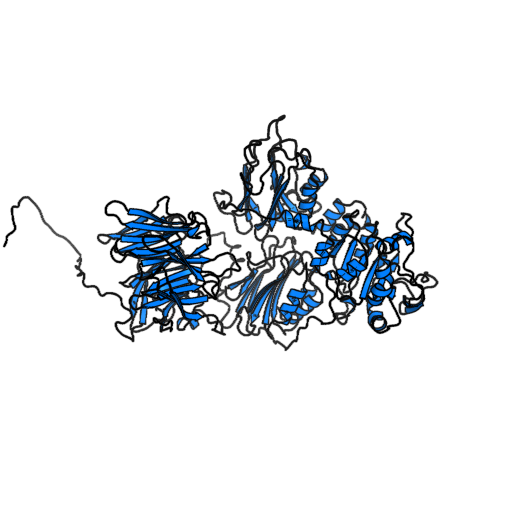 1 875 ? -24.876 4.579 15.600 1.00 83.44 875 GLU A CA 1
ATOM 6973 C C . GLU A 1 875 ? -24.875 4.699 17.140 1.00 83.44 875 GLU A C 1
ATOM 6975 O O . GLU A 1 875 ? -25.687 4.053 17.791 1.00 83.44 875 GLU A O 1
ATOM 6980 N N . ALA A 1 876 ? -24.019 5.543 17.738 1.00 88.25 876 ALA A N 1
ATOM 6981 C CA . ALA A 1 876 ? -23.813 5.634 19.192 1.00 88.25 876 ALA A CA 1
ATOM 6982 C C . ALA A 1 876 ? -25.086 5.870 20.020 1.00 88.25 876 ALA A C 1
ATOM 6984 O O . ALA A 1 876 ? -25.598 6.994 20.037 1.00 88.25 876 ALA A O 1
ATOM 6985 N N . LYS A 1 877 ? -25.561 4.851 20.752 1.00 90.94 877 LYS A N 1
ATOM 6986 C CA . LYS A 1 877 ? -26.655 5.016 21.730 1.00 90.94 877 LYS A CA 1
ATOM 6987 C C . LYS A 1 877 ? -26.200 5.795 22.956 1.00 90.94 877 LYS A C 1
ATOM 6989 O O . LYS A 1 877 ? -26.916 6.686 23.410 1.00 90.94 877 LYS A O 1
ATOM 6994 N N . GLU A 1 878 ? -24.999 5.504 23.439 1.00 92.62 878 GLU A N 1
ATOM 6995 C CA . GLU A 1 878 ? -24.331 6.233 24.511 1.00 92.62 878 GLU A CA 1
ATOM 6996 C C . GLU A 1 878 ? -23.030 6.871 24.010 1.00 92.62 878 GLU A C 1
ATOM 6998 O O . GLU A 1 878 ? -22.377 6.359 23.101 1.00 92.62 878 GLU A O 1
ATOM 7003 N N . LEU A 1 879 ? -22.647 7.982 24.635 1.00 93.69 879 LEU A N 1
ATOM 7004 C CA . LEU A 1 879 ? -21.366 8.656 24.448 1.00 93.69 879 LEU A CA 1
ATOM 7005 C C . LEU A 1 879 ? -20.775 8.948 25.829 1.00 93.69 879 LEU A C 1
ATOM 7007 O O . LEU A 1 879 ? -21.464 9.500 26.687 1.00 93.69 879 LEU A O 1
ATOM 7011 N N . ILE A 1 880 ? -19.513 8.591 26.052 1.00 96.25 880 ILE A N 1
ATOM 7012 C CA . ILE A 1 880 ? -18.735 9.082 27.191 1.00 96.25 880 ILE A CA 1
ATOM 7013 C C . ILE A 1 880 ? -18.133 10.432 26.798 1.00 96.25 880 ILE A C 1
ATOM 7015 O O . ILE A 1 880 ? -17.653 10.600 25.679 1.00 96.25 880 ILE A O 1
ATOM 7019 N N . VAL A 1 881 ? -18.147 11.392 27.716 1.00 94.62 881 VAL A N 1
ATOM 7020 C CA . VAL A 1 881 ? -17.529 12.710 27.556 1.00 94.62 881 VAL A CA 1
ATOM 7021 C C . VAL A 1 881 ? -16.535 12.945 28.694 1.00 94.62 881 VAL A C 1
ATOM 7023 O O . VAL A 1 881 ? -16.720 12.452 29.814 1.00 94.62 881 VAL A O 1
ATOM 7026 N N . ILE A 1 882 ? -15.461 13.666 28.384 1.00 94.62 882 ILE A N 1
ATOM 7027 C CA . ILE A 1 882 ? -14.395 14.071 29.300 1.00 94.62 882 ILE A CA 1
ATOM 7028 C C . ILE A 1 882 ? -14.007 15.521 28.964 1.00 94.62 882 ILE A C 1
ATOM 7030 O O . ILE A 1 882 ? -13.653 15.810 27.823 1.00 94.62 882 ILE A O 1
ATOM 7034 N N . GLU A 1 883 ? -14.102 16.436 29.923 1.00 90.00 883 GLU A N 1
ATOM 7035 C CA . GLU A 1 883 ? -13.663 17.837 29.802 1.00 90.00 883 GLU A CA 1
ATOM 7036 C C . GLU A 1 883 ? -12.123 17.946 29.934 1.00 90.00 883 GLU A C 1
ATOM 7038 O O . GLU A 1 883 ? -11.470 17.028 30.431 1.00 90.00 883 GLU A O 1
ATOM 7043 N N . GLU A 1 884 ? -11.500 19.013 29.413 1.00 85.12 884 GLU A N 1
ATOM 7044 C CA . GLU A 1 884 ? -10.029 19.064 29.256 1.00 85.12 884 GLU A CA 1
ATOM 7045 C C . GLU A 1 884 ? -9.240 19.030 30.572 1.00 85.12 884 GLU A C 1
ATOM 7047 O O . GLU A 1 884 ? -8.113 18.543 30.591 1.00 85.12 884 GLU A O 1
ATOM 7052 N N . ASP A 1 885 ? -9.837 19.508 31.661 1.00 85.88 885 ASP A N 1
ATOM 7053 C CA . ASP A 1 885 ? -9.270 19.652 33.006 1.00 85.88 885 ASP A CA 1
ATOM 7054 C C . ASP A 1 885 ? -9.438 18.393 33.880 1.00 85.88 885 ASP A C 1
ATOM 7056 O O . ASP A 1 885 ? -9.161 18.409 35.082 1.00 85.88 885 ASP A O 1
ATOM 7060 N N . VAL A 1 886 ? -9.820 17.262 33.286 1.00 92.00 886 VAL A N 1
ATOM 7061 C CA . VAL A 1 886 ? -10.248 16.055 34.000 1.00 92.00 886 VAL A CA 1
ATOM 7062 C C . VAL A 1 886 ? -9.153 14.994 34.125 1.00 92.00 886 VAL A C 1
ATOM 7064 O O . VAL A 1 886 ? -8.885 14.203 33.220 1.00 92.00 886 VAL A O 1
ATOM 7067 N N . LYS A 1 887 ? -8.604 14.856 35.329 1.00 94.44 887 LYS A N 1
ATOM 7068 C CA . LYS A 1 887 ? -7.655 13.791 35.663 1.00 94.44 887 LYS A CA 1
ATOM 7069 C C . LYS A 1 887 ? -8.403 12.535 36.128 1.00 94.44 887 LYS A C 1
ATOM 7071 O O . LYS A 1 887 ? -9.146 12.564 37.111 1.00 94.44 887 LYS A O 1
ATOM 7076 N N . LEU A 1 888 ? -8.228 11.421 35.417 1.00 96.56 888 LEU A N 1
ATOM 7077 C CA . LEU A 1 888 ? -8.976 10.176 35.642 1.00 96.56 888 LEU A CA 1
ATOM 7078 C C . LEU A 1 888 ? -8.343 9.302 36.737 1.00 96.56 888 LEU A C 1
ATOM 7080 O O . LEU A 1 888 ? -7.121 9.185 36.827 1.00 96.56 888 LEU A O 1
ATOM 7084 N N . SER A 1 889 ? -9.179 8.635 37.536 1.00 95.75 889 SER A N 1
ATOM 7085 C CA . SER A 1 889 ? -8.735 7.590 38.474 1.00 95.75 889 SER A CA 1
ATOM 7086 C C . SER A 1 889 ? -8.397 6.272 37.765 1.00 95.75 889 SER A C 1
ATOM 7088 O O . SER A 1 889 ? -8.918 5.977 36.690 1.00 95.75 889 SER A O 1
ATOM 7090 N N . ASP A 1 890 ? -7.553 5.451 38.395 1.00 93.44 890 ASP A N 1
ATOM 7091 C CA . ASP A 1 890 ? -7.084 4.147 37.889 1.00 93.44 890 ASP A CA 1
ATOM 7092 C C . ASP A 1 890 ? -8.220 3.148 37.565 1.00 93.44 890 ASP A C 1
ATOM 7094 O O . ASP A 1 890 ? -8.018 2.222 36.780 1.00 93.44 890 ASP A O 1
ATOM 7098 N N . ASP A 1 891 ? -9.405 3.326 38.167 1.00 93.75 891 ASP A N 1
ATOM 7099 C CA . ASP A 1 891 ? -10.596 2.490 37.987 1.00 93.75 891 ASP A CA 1
ATOM 7100 C C . ASP A 1 891 ? -11.768 3.208 37.283 1.00 93.75 891 ASP A C 1
ATOM 7102 O O . ASP A 1 891 ? -12.870 2.664 37.241 1.00 93.75 891 ASP A O 1
ATOM 7106 N N . TRP A 1 892 ? -11.563 4.391 36.689 1.00 96.75 892 TRP A N 1
ATOM 7107 C CA . TRP A 1 892 ? -12.619 5.186 36.032 1.00 96.75 892 TRP A CA 1
ATOM 7108 C C . TRP A 1 892 ? -13.405 4.397 34.964 1.00 96.75 892 TRP A C 1
ATOM 7110 O O . TRP A 1 892 ? -14.640 4.385 34.986 1.00 96.75 892 TRP A O 1
ATOM 7120 N N . LEU A 1 893 ? -12.717 3.667 34.077 1.00 95.31 893 LEU A N 1
ATOM 7121 C CA . LEU A 1 893 ? -13.371 2.852 33.041 1.00 95.31 893 LEU A CA 1
ATOM 7122 C C . LEU A 1 893 ? -13.993 1.562 33.613 1.00 95.31 893 LEU A C 1
ATOM 7124 O O . LEU A 1 893 ? -14.967 1.039 33.068 1.00 95.31 893 LEU A O 1
ATOM 7128 N N . GLU A 1 894 ? -13.464 1.046 34.729 1.00 94.12 894 GLU A N 1
ATOM 7129 C CA . GLU A 1 894 ? -14.055 -0.096 35.439 1.00 94.12 894 GLU A CA 1
ATOM 7130 C C . GLU A 1 894 ? -15.342 0.309 36.173 1.00 94.12 894 GLU A C 1
ATOM 7132 O O . GLU A 1 894 ? -16.339 -0.407 36.078 1.00 94.12 894 GLU A O 1
ATOM 7137 N N . TYR A 1 895 ? -15.381 1.493 36.793 1.00 96.25 895 TYR A N 1
ATOM 7138 C CA . TYR A 1 895 ? -16.595 2.078 37.366 1.00 96.25 895 TYR A CA 1
ATOM 7139 C C . TYR A 1 895 ? -17.718 2.176 36.327 1.00 96.25 895 TYR A C 1
ATOM 7141 O O . TYR A 1 895 ? -18.817 1.672 36.579 1.00 96.25 895 TYR A O 1
ATOM 7149 N N . PHE A 1 896 ? -17.447 2.748 35.146 1.00 96.94 896 PHE A N 1
ATOM 7150 C CA . PHE A 1 896 ? -18.464 2.817 34.098 1.00 96.94 896 PHE A CA 1
ATOM 7151 C C . PHE A 1 896 ? -18.914 1.421 33.643 1.00 96.94 896 PHE A C 1
ATOM 7153 O O . PHE A 1 896 ? -20.120 1.206 33.532 1.00 96.94 896 PHE A O 1
ATOM 7160 N N . SER A 1 897 ? -18.007 0.443 33.492 1.00 94.88 897 SER A N 1
ATOM 7161 C CA . SER A 1 897 ? -18.397 -0.949 33.184 1.00 94.88 897 SER A CA 1
ATOM 7162 C C . SER A 1 897 ? -19.338 -1.557 34.233 1.00 94.88 897 SER A C 1
ATOM 7164 O O . SER A 1 897 ? -20.340 -2.183 33.884 1.00 94.88 897 SER A O 1
ATOM 7166 N N . ALA A 1 898 ? -19.071 -1.309 35.520 1.00 94.94 898 ALA A N 1
ATOM 7167 C CA . ALA A 1 898 ? -19.823 -1.874 36.634 1.00 94.94 898 ALA A CA 1
ATOM 7168 C C . ALA A 1 898 ? -21.260 -1.330 36.725 1.00 94.94 898 ALA A C 1
ATOM 7170 O O . ALA A 1 898 ? -22.149 -2.035 37.206 1.00 94.94 898 ALA A O 1
ATOM 7171 N N . ILE A 1 899 ? -21.508 -0.106 36.241 1.00 96.38 899 ILE A N 1
ATOM 7172 C CA . ILE A 1 899 ? -22.858 0.477 36.175 1.00 96.38 899 ILE A CA 1
ATOM 7173 C C . ILE A 1 899 ? -23.530 0.347 34.802 1.00 96.38 899 ILE A C 1
ATOM 7175 O O . ILE A 1 899 ? -24.748 0.510 34.729 1.00 96.38 899 ILE A O 1
ATOM 7179 N N . TYR A 1 900 ? -22.790 0.047 33.726 1.00 95.38 900 TYR A N 1
ATOM 7180 C CA . TYR A 1 900 ? -23.276 0.155 32.342 1.00 95.38 900 TYR A CA 1
ATOM 7181 C C . TYR A 1 900 ? -24.556 -0.651 32.079 1.00 95.38 900 TYR A C 1
ATOM 7183 O O . TYR A 1 900 ? -25.504 -0.131 31.488 1.00 95.38 900 TYR A O 1
ATOM 7191 N N . GLN A 1 901 ? -24.643 -1.891 32.577 1.00 93.38 901 GLN A N 1
ATOM 7192 C CA . GLN A 1 901 ? -25.851 -2.712 32.422 1.00 93.38 901 GLN A CA 1
ATOM 7193 C C . GLN A 1 901 ? -27.065 -2.108 33.152 1.00 93.38 901 GLN A C 1
ATOM 7195 O O . GLN A 1 901 ? -28.171 -2.124 32.616 1.00 93.38 901 GLN A O 1
ATOM 7200 N N . SER A 1 902 ? -26.879 -1.550 34.349 1.00 94.62 902 SER A N 1
ATOM 7201 C CA . SER A 1 902 ? -27.957 -0.889 35.098 1.00 94.62 902 SER A CA 1
ATOM 7202 C C . SER A 1 902 ? -28.385 0.413 34.419 1.00 94.62 902 SER A C 1
ATOM 7204 O O . SER A 1 902 ? -29.575 0.676 34.277 1.00 94.62 902 SER A O 1
ATOM 7206 N N . PHE A 1 903 ? -27.415 1.203 33.953 1.00 95.50 903 PHE A N 1
ATOM 7207 C CA . PHE A 1 903 ? -27.627 2.488 33.291 1.00 95.50 903 PHE A CA 1
ATOM 7208 C C . PHE A 1 903 ? -28.380 2.353 31.960 1.00 95.50 903 PHE A C 1
ATOM 7210 O O . PHE A 1 903 ? -29.350 3.070 31.725 1.00 95.50 903 PHE A O 1
ATOM 7217 N N . THR A 1 904 ? -27.974 1.414 31.104 1.00 93.00 904 THR A N 1
ATOM 7218 C CA . THR A 1 904 ? -28.608 1.186 29.792 1.00 93.00 904 THR A CA 1
ATOM 7219 C C . THR A 1 904 ? -30.026 0.624 29.910 1.00 93.00 904 THR A C 1
ATOM 7221 O O . THR A 1 904 ? -30.907 1.028 29.152 1.00 93.00 904 THR A O 1
ATOM 7224 N N . ASN A 1 905 ? -30.287 -0.263 30.879 1.00 93.56 905 ASN A N 1
ATOM 7225 C CA . ASN A 1 905 ? -31.618 -0.851 31.069 1.00 93.56 905 ASN A CA 1
ATOM 7226 C C . ASN A 1 905 ? -32.602 0.073 31.815 1.00 93.56 905 ASN A C 1
ATOM 7228 O O . ASN A 1 905 ? -33.811 -0.031 31.592 1.00 93.56 905 ASN A O 1
ATOM 7232 N N . ASP A 1 906 ? -32.130 0.980 32.678 1.00 94.44 906 ASP A N 1
ATOM 7233 C CA . ASP A 1 906 ? -33.002 1.936 33.369 1.00 94.44 906 ASP A CA 1
ATOM 7234 C C . ASP A 1 906 ? -33.362 3.126 32.461 1.00 94.44 906 ASP A C 1
ATOM 7236 O O . ASP A 1 906 ? -32.590 4.067 32.266 1.00 94.44 906 ASP A O 1
ATOM 7240 N N . LYS A 1 907 ? -34.585 3.102 31.921 1.00 91.00 907 LYS A N 1
ATOM 7241 C CA . LYS A 1 907 ? -35.168 4.187 31.109 1.00 91.00 907 LYS A CA 1
ATOM 7242 C C . LYS A 1 907 ? -35.511 5.458 31.894 1.00 91.00 907 LYS A C 1
ATOM 7244 O O . LYS A 1 907 ? -36.036 6.398 31.313 1.00 91.00 907 LYS A O 1
ATOM 7249 N N . THR A 1 908 ? -35.278 5.472 33.204 1.00 91.69 908 THR A N 1
ATOM 7250 C CA . THR A 1 908 ? -35.548 6.610 34.094 1.00 91.69 908 THR A CA 1
ATOM 7251 C C . THR A 1 908 ? -34.264 7.209 34.679 1.00 91.69 908 THR A C 1
ATOM 7253 O O . THR A 1 908 ? -34.310 7.883 35.706 1.00 91.69 908 THR A O 1
ATOM 7256 N N . VAL A 1 909 ? -33.121 6.939 34.040 1.00 93.88 909 VAL A N 1
ATOM 7257 C CA . VAL A 1 909 ? -31.814 7.556 34.303 1.00 93.88 909 VAL A CA 1
ATOM 7258 C C . VAL A 1 909 ? -31.238 8.015 32.966 1.00 93.88 909 VAL A C 1
ATOM 7260 O O . VAL A 1 909 ? -31.120 7.219 32.033 1.00 93.88 909 VAL A O 1
ATOM 7263 N N . ASP A 1 910 ? -30.891 9.291 32.867 1.00 91.00 910 ASP A N 1
ATOM 7264 C CA . ASP A 1 910 ? -30.586 9.965 31.602 1.00 91.00 910 ASP A CA 1
ATOM 7265 C C . ASP A 1 910 ? -29.084 9.951 31.271 1.00 91.00 910 ASP A C 1
ATOM 7267 O O . ASP A 1 910 ? -28.678 9.785 30.116 1.00 91.00 910 ASP A O 1
ATOM 7271 N N . PHE A 1 911 ? -28.253 10.080 32.308 1.00 94.25 911 PHE A N 1
ATOM 7272 C CA . PHE A 1 911 ? -26.793 10.017 32.247 1.00 94.25 911 PHE A CA 1
ATOM 7273 C C . PHE A 1 911 ? -26.202 9.460 33.554 1.00 94.25 911 PHE A C 1
ATOM 7275 O O . PHE A 1 911 ? -26.903 9.292 34.555 1.00 94.25 911 PHE A O 1
ATOM 7282 N N . ALA A 1 912 ? -24.900 9.180 33.565 1.00 96.69 912 ALA A N 1
ATOM 7283 C CA . ALA A 1 912 ? -24.152 8.889 34.786 1.00 96.69 912 ALA A CA 1
ATOM 7284 C C . ALA A 1 912 ? -22.860 9.712 34.835 1.00 96.69 912 ALA A C 1
ATOM 7286 O O . ALA A 1 912 ? -22.144 9.801 33.842 1.00 96.69 912 ALA A O 1
ATOM 7287 N N . LEU A 1 913 ? -22.564 10.306 35.989 1.00 95.88 913 LEU A N 1
ATOM 7288 C CA . LEU A 1 913 ? -21.342 11.067 36.249 1.00 95.88 913 LEU A CA 1
ATOM 7289 C C . LEU A 1 913 ? -20.225 10.158 36.769 1.00 95.88 913 LEU A C 1
ATOM 7291 O O . LEU A 1 913 ? -20.479 9.143 37.417 1.00 95.88 913 LEU A O 1
ATOM 7295 N N . ALA A 1 914 ? -18.982 10.579 36.550 1.00 96.62 914 ALA A N 1
ATOM 7296 C CA . ALA A 1 914 ? -17.806 10.109 37.277 1.00 96.62 914 ALA A CA 1
ATOM 7297 C C . ALA A 1 914 ? -17.460 11.019 38.478 1.00 96.62 914 ALA A C 1
ATOM 7299 O O . ALA A 1 914 ? -16.722 10.606 39.371 1.00 96.62 914 ALA A O 1
ATOM 7300 N N . TYR A 1 915 ? -17.996 12.242 38.532 1.00 94.38 915 TYR A N 1
ATOM 7301 C CA . TYR A 1 915 ? -17.773 13.209 39.611 1.00 94.38 915 TYR A CA 1
ATOM 7302 C C . TYR A 1 915 ? -18.911 13.224 40.636 1.00 94.38 915 TYR A C 1
ATOM 7304 O O . TYR A 1 915 ? -20.082 13.219 40.261 1.00 94.38 915 TYR A O 1
ATOM 7312 N N . ASN A 1 916 ? -18.572 13.312 41.925 1.00 92.31 916 ASN A N 1
ATOM 7313 C CA . ASN A 1 916 ? -19.518 13.606 42.997 1.00 92.31 916 ASN A CA 1
ATOM 7314 C C . ASN A 1 916 ? -19.315 15.049 43.501 1.00 92.31 916 ASN A C 1
ATOM 7316 O O . ASN A 1 916 ? -18.359 15.290 44.239 1.00 92.31 916 ASN A O 1
ATOM 7320 N N . PRO A 1 917 ? -20.220 16.001 43.198 1.00 85.31 917 PRO A N 1
ATOM 7321 C CA . PRO A 1 917 ? -20.089 17.394 43.643 1.00 85.31 917 PRO A CA 1
ATOM 7322 C C . PRO A 1 917 ? -20.268 17.587 45.158 1.00 85.31 917 PRO A C 1
ATOM 7324 O O . PRO A 1 917 ? -20.003 18.668 45.671 1.00 85.31 917 PRO A O 1
ATOM 7327 N N . ASN A 1 918 ? -20.698 16.549 45.884 1.00 86.69 918 ASN A N 1
ATOM 7328 C CA . ASN A 1 918 ? -20.758 16.523 47.349 1.00 86.69 918 ASN A CA 1
ATOM 7329 C C . ASN A 1 918 ? -19.710 15.562 47.955 1.00 86.69 918 ASN A C 1
ATOM 7331 O O . ASN A 1 918 ? -19.750 15.269 49.152 1.00 86.69 918 ASN A O 1
ATOM 7335 N N . GLY A 1 919 ? -18.796 15.034 47.133 1.00 85.62 919 GLY A N 1
ATOM 7336 C CA . GLY A 1 919 ? -17.791 14.028 47.481 1.00 85.62 919 GLY A CA 1
ATOM 7337 C C . GLY A 1 919 ? -16.481 14.633 47.974 1.00 85.62 919 GLY A C 1
ATOM 7338 O O . GLY A 1 919 ? -15.429 14.391 47.390 1.00 85.62 919 GLY A O 1
ATOM 7339 N N . PHE A 1 920 ? -16.534 15.417 49.050 1.00 85.50 920 PHE A N 1
ATOM 7340 C CA . PHE A 1 920 ? -15.336 15.917 49.725 1.00 85.50 920 PHE A CA 1
ATOM 7341 C C . PHE A 1 920 ? -14.641 14.793 50.513 1.00 85.50 920 PHE A C 1
ATOM 7343 O O . PHE A 1 920 ? -15.203 13.714 50.723 1.00 85.50 920 PHE A O 1
ATOM 7350 N N . ILE A 1 921 ? -13.417 15.051 50.986 1.00 82.31 921 ILE A N 1
ATOM 7351 C CA . ILE A 1 921 ? -12.585 14.077 51.720 1.00 82.31 921 ILE A CA 1
ATOM 7352 C C . ILE A 1 921 ? -13.318 13.503 52.949 1.00 82.31 921 ILE A C 1
ATOM 7354 O O . ILE A 1 921 ? -13.205 12.314 53.233 1.00 82.31 921 ILE A O 1
ATOM 7358 N N . GLU A 1 922 ? -14.103 14.327 53.651 1.00 88.06 922 GLU A N 1
ATOM 7359 C CA . GLU A 1 922 ? -14.835 13.933 54.866 1.00 88.06 922 GLU A CA 1
ATOM 7360 C C . GLU A 1 922 ? -16.273 13.438 54.603 1.00 88.06 922 GLU A C 1
ATOM 7362 O O . GLU A 1 922 ? -16.903 12.888 55.505 1.00 88.06 922 GLU A O 1
ATOM 7367 N N . THR A 1 923 ? -16.811 13.625 53.389 1.00 87.06 923 THR A N 1
ATOM 7368 C CA . THR A 1 923 ? -18.222 13.331 53.047 1.00 87.06 923 THR A CA 1
ATOM 7369 C C . THR A 1 923 ? -18.400 12.256 51.973 1.00 87.06 923 THR A C 1
ATOM 7371 O O . THR A 1 923 ? -19.524 11.809 51.738 1.00 87.06 923 THR A O 1
ATOM 7374 N N . SER A 1 924 ? -17.317 11.820 51.325 1.00 88.69 924 SER A N 1
ATOM 7375 C CA . SER A 1 924 ? -17.342 10.731 50.344 1.00 88.69 924 SER A CA 1
ATOM 7376 C C . SER A 1 924 ? -17.761 9.404 50.978 1.00 88.69 924 SER A C 1
ATOM 7378 O O . SER A 1 924 ? -17.281 9.020 52.045 1.00 88.69 924 SER A O 1
ATOM 7380 N N . GLY A 1 925 ? -18.642 8.672 50.296 1.00 88.81 925 GLY A N 1
ATOM 7381 C CA . GLY A 1 925 ? -19.018 7.315 50.694 1.00 88.81 925 GLY A CA 1
ATOM 7382 C C . GLY A 1 925 ? -18.062 6.245 50.146 1.00 88.81 925 GLY A C 1
ATOM 7383 O O . GLY A 1 925 ? -17.103 6.560 49.440 1.00 88.81 925 GLY A O 1
ATOM 7384 N N . PRO A 1 926 ? -18.313 4.955 50.435 1.00 92.12 926 PRO A N 1
ATOM 7385 C CA . PRO A 1 926 ? -17.470 3.860 49.960 1.00 92.12 926 PRO A CA 1
ATOM 7386 C C . PRO A 1 926 ? -17.400 3.800 48.431 1.00 92.12 926 PRO A C 1
ATOM 7388 O O . PRO A 1 926 ? -18.417 3.941 47.754 1.00 92.12 926 PRO A O 1
ATOM 7391 N N . ALA A 1 927 ? -16.223 3.485 47.882 1.00 89.38 927 ALA A N 1
ATOM 7392 C CA . ALA A 1 927 ? -15.996 3.404 46.435 1.00 89.38 927 ALA A CA 1
ATOM 7393 C C . ALA A 1 927 ? -16.950 2.440 45.696 1.00 89.38 927 ALA A C 1
ATOM 7395 O O . ALA A 1 927 ? -17.216 2.640 44.514 1.00 89.38 927 ALA A O 1
ATOM 7396 N N . SER A 1 928 ? -17.485 1.428 46.387 1.00 93.12 928 SER A N 1
ATOM 7397 C CA . SER A 1 928 ? -18.467 0.456 45.883 1.00 93.12 928 SER A CA 1
ATOM 7398 C C . SER A 1 928 ? -19.918 0.962 45.831 1.00 93.12 928 SER A C 1
ATOM 7400 O O . SER A 1 928 ? -20.811 0.199 45.470 1.00 93.12 928 SER A O 1
ATOM 7402 N N . THR A 1 929 ? -20.184 2.206 46.237 1.00 95.19 929 THR A N 1
ATOM 7403 C CA . THR A 1 929 ? -21.538 2.773 46.340 1.00 95.19 929 THR A CA 1
ATOM 7404 C C . THR A 1 929 ? -21.804 3.773 45.218 1.00 95.19 929 THR A C 1
ATOM 7406 O O . THR A 1 929 ? -20.955 4.604 44.899 1.00 95.19 929 THR A O 1
ATOM 7409 N N . VAL A 1 930 ? -23.010 3.719 44.649 1.00 95.81 930 VAL A N 1
ATOM 7410 C CA . VAL A 1 930 ? -23.504 4.647 43.624 1.00 95.81 930 VAL A CA 1
ATOM 7411 C C . VAL A 1 930 ? -24.883 5.141 44.051 1.00 95.81 930 VAL A C 1
ATOM 7413 O O . VAL A 1 930 ? -25.736 4.352 44.458 1.00 95.81 930 VAL A O 1
ATOM 7416 N N . TYR A 1 931 ? -25.089 6.450 43.983 1.00 95.00 931 TYR A N 1
ATOM 7417 C CA . TYR A 1 931 ? -26.346 7.121 44.277 1.00 95.00 931 TYR A CA 1
ATOM 7418 C C . TYR A 1 931 ? -27.124 7.396 42.991 1.00 95.00 931 TYR A C 1
ATOM 7420 O O . TYR A 1 931 ? -26.540 7.603 41.929 1.00 95.00 931 TYR A O 1
ATOM 7428 N N . ARG A 1 932 ? -28.452 7.460 43.105 1.00 95.00 932 ARG A N 1
ATOM 7429 C CA . ARG A 1 932 ? -29.346 7.995 42.075 1.00 95.00 932 ARG A CA 1
ATOM 7430 C C . ARG A 1 932 ? -29.923 9.307 42.599 1.00 95.00 932 ARG A C 1
ATOM 7432 O O . ARG A 1 932 ? -30.561 9.292 43.651 1.00 95.00 932 ARG A O 1
ATOM 7439 N N . ILE A 1 933 ? -29.670 10.415 41.907 1.00 91.81 933 ILE A N 1
ATOM 7440 C CA . ILE A 1 933 ? -30.128 11.758 42.303 1.00 91.81 933 ILE A CA 1
ATOM 7441 C C . ILE A 1 933 ? -30.799 12.475 41.127 1.00 91.81 933 ILE A C 1
ATOM 7443 O O . ILE A 1 933 ? -30.640 12.067 39.976 1.00 91.81 933 ILE A O 1
ATOM 7447 N N . ASN A 1 934 ? -31.533 13.547 41.420 1.00 89.81 934 ASN A N 1
ATOM 7448 C CA . ASN A 1 934 ? -32.243 14.350 40.425 1.00 89.81 934 ASN A CA 1
ATOM 7449 C C . ASN A 1 934 ? -31.647 15.762 40.351 1.00 89.81 934 ASN A C 1
ATOM 7451 O O . ASN A 1 934 ? -31.180 16.286 41.363 1.00 89.81 934 ASN A O 1
ATOM 7455 N N . GLY A 1 935 ? -31.739 16.393 39.181 1.00 77.94 935 GLY A N 1
ATOM 7456 C CA . GLY A 1 935 ? -31.480 17.823 39.000 1.00 77.94 935 GLY A CA 1
ATOM 7457 C C . GLY A 1 935 ? -30.019 18.252 39.112 1.00 77.94 935 GLY A C 1
ATOM 7458 O O . GLY A 1 935 ? -29.721 19.337 39.607 1.00 77.94 935 GLY A O 1
ATOM 7459 N N . GLN A 1 936 ? -29.117 17.393 38.648 1.00 83.06 936 GLN A N 1
ATOM 7460 C CA . GLN A 1 936 ? -27.684 17.651 38.563 1.00 83.06 936 GLN A CA 1
ATOM 7461 C C . GLN A 1 936 ? -27.314 18.086 37.136 1.00 83.06 936 GLN A C 1
ATOM 7463 O O . GLN A 1 936 ? -27.906 17.608 36.171 1.00 83.06 936 GLN A O 1
ATOM 7468 N N . ASN A 1 937 ? -26.304 18.945 36.988 1.00 81.94 937 ASN A N 1
ATOM 7469 C CA . ASN A 1 937 ? -25.723 19.259 35.680 1.00 81.94 937 ASN A CA 1
ATOM 7470 C C . ASN A 1 937 ? -24.565 18.303 35.356 1.00 81.94 937 ASN A C 1
ATOM 7472 O O . ASN A 1 937 ? -23.883 17.813 36.263 1.00 81.94 937 ASN A O 1
ATOM 7476 N N . LEU A 1 938 ? -24.324 18.086 34.062 1.00 85.25 938 LEU A N 1
ATOM 7477 C CA . LEU A 1 938 ? -23.113 17.438 33.554 1.00 85.25 938 LEU A CA 1
ATOM 7478 C C . LEU A 1 938 ? -21.882 18.267 33.947 1.00 85.25 938 LEU A C 1
ATOM 7480 O O . LEU A 1 938 ? -21.967 19.494 33.968 1.00 85.25 938 LEU A O 1
ATOM 7484 N N . ILE A 1 939 ? -20.780 17.603 34.296 1.00 85.25 939 ILE A N 1
ATOM 7485 C CA . ILE A 1 939 ? -19.509 18.225 34.697 1.00 85.25 939 ILE A CA 1
ATOM 7486 C C . ILE A 1 939 ? -18.386 17.180 34.668 1.00 85.25 939 ILE A C 1
ATOM 7488 O O . ILE A 1 939 ? -18.590 16.030 35.071 1.00 85.25 939 ILE A O 1
ATOM 7492 N N . GLY A 1 940 ? -17.199 17.578 34.218 1.00 89.38 940 GLY A N 1
ATOM 7493 C CA . GLY A 1 940 ? -15.991 16.769 34.191 1.00 89.38 940 GLY A CA 1
ATOM 7494 C C . GLY A 1 940 ? -16.101 15.577 33.243 1.00 89.38 940 GLY A C 1
ATOM 7495 O O . GLY A 1 940 ? -15.808 15.678 32.057 1.00 89.38 940 GLY A O 1
ATOM 7496 N N . SER A 1 941 ? -16.514 14.419 33.760 1.00 94.88 941 SER A N 1
ATOM 7497 C CA . SER A 1 941 ? -16.699 13.214 32.949 1.00 94.88 941 SER A CA 1
ATOM 7498 C C . SER A 1 941 ? -18.006 12.499 33.265 1.00 94.88 941 SER A C 1
ATOM 7500 O O . SER A 1 941 ? -18.400 12.350 34.426 1.00 94.88 941 SER A O 1
ATOM 7502 N N . TYR A 1 942 ? -18.681 12.061 32.205 1.00 95.06 942 TYR A N 1
ATOM 7503 C CA . TYR A 1 942 ? -20.014 11.473 32.237 1.00 95.06 942 TYR A CA 1
ATOM 7504 C C . TYR A 1 942 ? -20.257 10.559 31.033 1.00 95.06 942 TYR A C 1
ATOM 7506 O O . TYR A 1 942 ? -19.620 10.708 29.997 1.00 95.06 942 TYR A O 1
ATOM 7514 N N . ILE A 1 943 ? -21.224 9.650 31.150 1.00 96.12 943 ILE A N 1
ATOM 7515 C CA . ILE A 1 943 ? -21.810 8.905 30.029 1.00 96.12 943 ILE A CA 1
ATOM 7516 C C . ILE A 1 943 ? -23.256 9.361 29.819 1.00 96.12 943 ILE A C 1
ATOM 7518 O O . ILE A 1 943 ? -24.055 9.354 30.756 1.00 96.12 943 ILE A O 1
ATOM 7522 N N . ILE A 1 944 ? -23.589 9.781 28.598 1.00 92.62 944 ILE A N 1
ATOM 7523 C CA . ILE A 1 944 ? -24.879 10.368 28.211 1.00 92.62 944 ILE A CA 1
ATOM 7524 C C . ILE A 1 944 ? -25.564 9.522 27.130 1.00 92.62 944 ILE A C 1
ATOM 7526 O O . ILE A 1 944 ? -24.923 9.067 26.183 1.00 92.62 944 ILE A O 1
ATOM 7530 N N . LYS A 1 945 ? -26.885 9.335 27.247 1.00 93.31 945 LYS A N 1
ATOM 7531 C CA . LYS A 1 945 ? -27.715 8.714 26.201 1.00 93.31 945 LYS A CA 1
ATOM 7532 C C . LYS A 1 945 ? -28.013 9.706 25.076 1.00 93.31 945 LYS A C 1
ATOM 7534 O O . LYS A 1 945 ? -28.417 10.841 25.338 1.00 93.31 945 LYS A O 1
ATOM 7539 N N . ARG A 1 946 ? -27.949 9.251 23.820 1.00 90.69 946 ARG A N 1
ATOM 7540 C CA . ARG A 1 946 ? -28.422 9.999 22.638 1.00 90.69 946 ARG A CA 1
ATOM 7541 C C . ARG A 1 946 ? -29.858 10.488 22.819 1.00 90.69 946 ARG A C 1
ATOM 7543 O O . ARG A 1 946 ? -30.186 11.586 22.390 1.00 90.69 946 ARG A O 1
ATOM 7550 N N . GLU A 1 947 ? -30.700 9.693 23.478 1.00 89.31 947 GLU A N 1
ATOM 7551 C CA . GLU A 1 947 ? -32.101 10.029 23.755 1.00 89.31 947 GLU A CA 1
ATOM 7552 C C . GLU A 1 947 ? -32.244 11.347 24.542 1.00 89.31 947 GLU A C 1
ATOM 7554 O O . GLU A 1 947 ? -33.106 12.154 24.194 1.00 89.31 947 GLU A O 1
ATOM 7559 N N . LEU A 1 948 ? -31.370 11.607 25.528 1.00 87.19 948 LEU A N 1
ATOM 7560 C CA . LEU A 1 948 ? -31.318 12.879 26.264 1.00 87.19 948 LEU A CA 1
ATOM 7561 C C . LEU A 1 948 ? -30.809 14.017 25.368 1.00 87.19 948 LEU A C 1
ATOM 7563 O O . LEU A 1 948 ? -31.394 15.101 25.346 1.00 87.19 948 LEU A O 1
ATOM 7567 N N . PHE A 1 949 ? -29.736 13.765 24.610 1.00 86.69 949 PHE A N 1
ATOM 7568 C CA . PHE A 1 949 ? -29.140 14.754 23.710 1.00 86.69 949 PHE A CA 1
ATOM 7569 C C . PHE A 1 949 ? -30.139 15.255 22.654 1.00 86.69 949 PHE A C 1
ATOM 7571 O O . PHE A 1 949 ? -30.346 16.463 22.536 1.00 86.69 949 PHE A O 1
ATOM 7578 N N . GLU A 1 950 ? -30.806 14.347 21.940 1.00 85.12 950 GLU A N 1
ATOM 7579 C CA . GLU A 1 950 ? -31.780 14.675 20.888 1.00 85.12 950 GLU A CA 1
ATOM 7580 C C . GLU A 1 950 ? -33.000 15.440 21.432 1.00 85.12 950 GLU A C 1
ATOM 7582 O O . GLU A 1 950 ? -33.507 16.346 20.770 1.00 85.12 950 GLU A O 1
ATOM 7587 N N . GLN A 1 951 ? -33.467 15.105 22.641 1.00 79.88 951 GLN A N 1
ATOM 7588 C CA . GLN A 1 951 ? -34.662 15.713 23.237 1.00 79.88 951 GLN A CA 1
ATOM 7589 C C . GLN A 1 951 ? -34.395 17.075 23.900 1.00 79.88 951 GLN A C 1
ATOM 7591 O O . GLN A 1 951 ? -35.210 17.988 23.756 1.00 79.88 951 GLN A O 1
ATOM 7596 N N . TYR A 1 952 ? -33.279 17.228 24.625 1.00 73.56 952 TYR A N 1
ATOM 7597 C CA . TYR A 1 952 ? -33.062 18.372 25.526 1.00 73.56 952 TYR A CA 1
ATOM 7598 C C . TYR A 1 952 ? -31.903 19.293 25.123 1.00 73.56 952 TYR A C 1
ATOM 7600 O O . TYR A 1 952 ? -31.951 20.481 25.446 1.00 73.56 952 TYR A O 1
ATOM 7608 N N . ILE A 1 953 ? -30.886 18.782 24.418 1.00 73.81 953 ILE A N 1
ATOM 7609 C CA . ILE A 1 953 ? -29.657 19.530 24.102 1.00 73.81 953 ILE A CA 1
ATOM 7610 C C . ILE A 1 953 ? -29.693 20.036 22.655 1.00 73.81 953 ILE A C 1
ATOM 7612 O O . ILE A 1 953 ? -29.685 21.245 22.427 1.00 73.81 953 ILE A O 1
ATOM 7616 N N . ARG A 1 954 ? -29.834 19.134 21.676 1.00 73.19 954 ARG A N 1
ATOM 7617 C CA . ARG A 1 954 ? -29.751 19.428 20.233 1.00 73.19 954 ARG A CA 1
ATOM 7618 C C . ARG A 1 954 ? -30.723 20.512 19.760 1.00 73.19 954 ARG A C 1
ATOM 7620 O O . ARG A 1 954 ? -30.393 21.350 18.926 1.00 73.19 954 ARG A O 1
ATOM 7627 N N . LEU A 1 955 ? -31.942 20.515 20.302 1.00 62.44 955 LEU A N 1
ATOM 7628 C CA . LEU A 1 955 ? -32.967 21.512 19.969 1.00 62.44 955 LEU A CA 1
ATOM 7629 C C . LEU A 1 955 ? -32.697 22.896 20.593 1.00 62.44 955 LEU A C 1
ATOM 7631 O O . LEU A 1 955 ? -33.316 23.875 20.179 1.00 62.44 955 LEU A O 1
ATOM 7635 N N . ARG A 1 956 ? -31.783 22.991 21.568 1.00 61.22 956 ARG A N 1
ATOM 7636 C CA . ARG A 1 956 ? -31.358 24.243 22.223 1.00 61.22 956 ARG A CA 1
ATOM 7637 C C . ARG A 1 956 ? -30.008 24.763 21.714 1.00 61.22 956 ARG A C 1
ATOM 7639 O O . ARG A 1 956 ? -29.781 25.964 21.778 1.00 61.22 956 ARG A O 1
ATOM 7646 N N . GLU A 1 957 ? -29.181 23.893 21.135 1.00 53.47 957 GLU A N 1
ATOM 7647 C CA . GLU A 1 957 ? -27.890 24.177 20.471 1.00 53.47 957 GLU A CA 1
ATOM 7648 C C . GLU A 1 957 ? -27.998 25.297 19.403 1.00 53.47 957 GLU A C 1
ATOM 7650 O O . GLU A 1 957 ? -27.082 26.086 19.203 1.00 53.47 957 GLU A O 1
ATOM 7655 N N . PHE A 1 958 ? -29.173 25.464 18.782 1.00 44.53 958 PHE A N 1
ATOM 7656 C CA . PHE A 1 958 ? -29.467 26.551 17.832 1.00 44.53 958 PHE A CA 1
ATOM 7657 C C . PHE A 1 958 ? -29.852 27.909 18.467 1.00 44.53 958 PHE A C 1
ATOM 7659 O O . PHE A 1 958 ? -30.096 28.871 17.738 1.00 44.53 958 PHE A O 1
ATOM 7666 N N . CYS A 1 959 ? -29.961 28.021 19.796 1.00 44.75 959 CYS A N 1
ATOM 7667 C CA . CYS A 1 959 ? -30.692 29.108 20.470 1.00 44.75 959 CYS A CA 1
ATOM 7668 C C . CYS A 1 959 ? -29.813 30.020 21.358 1.00 44.75 959 CYS A C 1
ATOM 7670 O O . CYS A 1 959 ? -30.242 30.496 22.411 1.00 44.75 959 CYS A O 1
ATOM 7672 N N . CYS A 1 960 ? -28.580 30.289 20.925 1.00 46.47 960 CYS A N 1
ATOM 7673 C CA . CYS A 1 960 ? -27.514 30.937 21.704 1.00 46.47 960 CYS A CA 1
ATOM 7674 C C . CYS A 1 960 ? -27.662 32.465 21.919 1.00 46.47 960 CYS A C 1
ATOM 7676 O O . CYS A 1 960 ? -26.736 33.226 21.641 1.00 46.47 960 CYS A O 1
ATOM 7678 N N . PHE A 1 961 ? -28.810 32.930 22.425 1.00 41.56 961 PHE A N 1
ATOM 7679 C CA . PHE A 1 961 ? -29.015 34.332 22.838 1.00 41.56 961 PHE A CA 1
ATOM 7680 C C . PHE A 1 961 ? -28.918 34.566 24.355 1.00 41.56 961 PHE A C 1
ATOM 7682 O O . PHE A 1 961 ? -28.694 35.704 24.770 1.00 41.56 961 PHE A O 1
ATOM 7689 N N . GLU A 1 962 ? -29.028 33.523 25.182 1.00 44.88 962 GLU A N 1
ATOM 7690 C CA . GLU A 1 962 ? -28.875 33.610 26.642 1.00 44.88 962 GLU A CA 1
ATOM 7691 C C . GLU A 1 962 ? -27.653 32.810 27.122 1.00 44.88 962 GLU A C 1
ATOM 7693 O O . GLU A 1 962 ? -27.301 31.772 26.562 1.00 44.88 962 GLU A O 1
ATOM 7698 N N . ARG A 1 963 ? -26.963 33.322 28.151 1.00 40.28 963 ARG A N 1
ATOM 7699 C CA . ARG A 1 963 ? -25.754 32.705 28.724 1.00 40.28 963 ARG A CA 1
ATOM 7700 C C . ARG A 1 963 ? -26.145 31.750 29.854 1.00 40.28 963 ARG A C 1
ATOM 7702 O O . ARG A 1 963 ? -26.153 32.154 31.014 1.00 40.28 963 ARG A O 1
ATOM 7709 N N . SER A 1 964 ? -26.495 30.510 29.525 1.00 47.88 964 SER A N 1
ATOM 7710 C CA . SER A 1 964 ? -26.889 29.510 30.525 1.00 47.88 964 SER A CA 1
ATOM 7711 C C . SER A 1 964 ? -26.427 28.101 30.166 1.00 47.88 964 SER A C 1
ATOM 7713 O O . SER A 1 964 ? -26.615 27.656 29.035 1.00 47.88 964 SER A O 1
ATOM 7715 N N . ASN A 1 965 ? -25.907 27.387 31.165 1.00 55.25 965 ASN A N 1
ATOM 7716 C CA . ASN A 1 965 ? -25.662 25.944 31.154 1.00 55.25 965 ASN A CA 1
ATOM 7717 C C . ASN A 1 965 ? -26.923 25.152 30.751 1.00 55.25 965 ASN A C 1
ATOM 7719 O O . ASN A 1 965 ? -28.047 25.659 30.822 1.00 55.25 965 ASN A O 1
ATOM 7723 N N . TRP A 1 966 ? -26.757 23.879 30.379 1.00 64.50 966 TRP A N 1
ATOM 7724 C CA . TRP A 1 966 ? -27.893 23.014 30.048 1.00 64.50 966 TRP A CA 1
ATOM 7725 C C . TRP A 1 966 ? -28.795 22.814 31.261 1.00 64.50 966 TRP A C 1
ATOM 7727 O O . TRP A 1 966 ? -28.382 22.268 32.281 1.00 64.50 966 TRP A O 1
ATOM 7737 N N . ASP A 1 967 ? -30.043 23.259 31.134 1.00 66.62 967 ASP A N 1
ATOM 7738 C CA . ASP A 1 967 ? -31.045 23.129 32.184 1.00 66.62 967 ASP A CA 1
ATOM 7739 C C . ASP A 1 967 ? -31.553 21.685 32.265 1.00 66.62 967 ASP A C 1
ATOM 7741 O O . ASP A 1 967 ? -32.547 21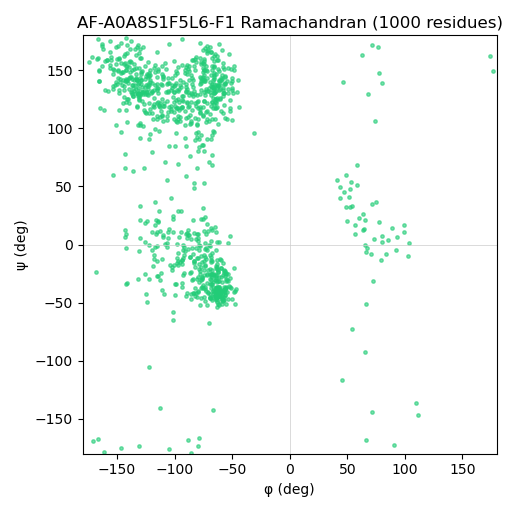.312 31.638 1.00 66.62 967 ASP A O 1
ATOM 7745 N N . LEU A 1 968 ? -30.817 20.877 33.026 1.00 76.69 968 LEU A N 1
ATOM 7746 C CA . LEU A 1 968 ? -31.071 19.462 33.278 1.00 76.69 968 LEU A CA 1
ATOM 7747 C C . LEU A 1 968 ? -31.716 19.242 34.660 1.00 76.69 968 LEU A C 1
ATOM 7749 O O . LEU A 1 968 ? -31.610 18.158 35.233 1.00 76.69 968 LEU A O 1
ATOM 7753 N N . ARG A 1 969 ? -32.409 20.251 35.213 1.00 72.19 969 ARG A N 1
ATOM 7754 C CA . ARG A 1 969 ? -32.996 20.197 36.569 1.00 72.19 969 ARG A CA 1
ATOM 7755 C C . ARG A 1 969 ? -34.063 19.112 36.769 1.00 72.19 969 ARG A C 1
ATOM 7757 O O . ARG A 1 969 ? -34.235 18.651 37.893 1.00 72.19 969 ARG A O 1
ATOM 7764 N N . ASP A 1 970 ? -34.713 18.666 35.697 1.00 78.94 970 ASP A N 1
ATOM 7765 C CA . ASP A 1 970 ? -35.676 17.553 35.723 1.00 78.94 970 ASP A CA 1
ATOM 7766 C C . ASP A 1 970 ? -35.034 16.173 35.455 1.00 78.94 970 ASP A C 1
ATOM 7768 O O . ASP A 1 970 ? -35.709 15.149 35.558 1.00 78.94 970 ASP A O 1
ATOM 7772 N N . SER A 1 971 ? -33.739 16.124 35.115 1.00 84.44 971 SER A N 1
ATOM 7773 C CA . SER A 1 971 ? -33.032 14.876 34.795 1.00 84.44 971 SER A CA 1
ATOM 7774 C C . SER A 1 971 ? -32.723 14.029 36.030 1.00 84.44 971 SER A C 1
ATOM 7776 O O . SER A 1 971 ? -32.641 14.525 37.160 1.00 84.44 971 SER A O 1
ATOM 7778 N N . THR A 1 972 ? -32.510 12.735 35.803 1.00 91.88 972 THR A N 1
ATOM 7779 C CA . THR A 1 972 ? -32.098 11.758 36.812 1.00 91.88 972 THR A CA 1
ATOM 7780 C C . THR A 1 972 ? -30.752 11.138 36.443 1.00 91.88 972 THR A C 1
ATOM 7782 O O . THR A 1 972 ? -30.564 10.649 35.331 1.00 91.88 972 THR A O 1
ATOM 7785 N N . VAL A 1 973 ? -29.819 11.104 37.394 1.00 93.88 973 VAL A N 1
ATOM 7786 C CA . VAL A 1 973 ? -28.414 10.729 37.171 1.00 93.88 973 VAL A CA 1
ATOM 7787 C C . VAL A 1 973 ? -27.928 9.667 38.164 1.00 93.88 973 VAL A C 1
ATOM 7789 O O . VAL A 1 973 ? -28.345 9.652 39.326 1.00 93.88 973 VAL A O 1
ATOM 7792 N N . PHE A 1 974 ? -27.001 8.804 37.732 1.00 96.88 974 PHE A N 1
ATOM 7793 C CA . PHE A 1 974 ? -26.150 8.023 38.642 1.00 96.88 974 PHE A CA 1
ATOM 7794 C C . PHE A 1 974 ? -24.851 8.768 38.988 1.00 96.88 974 PHE A C 1
ATOM 7796 O O . PHE A 1 974 ? -24.148 9.244 38.099 1.00 96.88 974 PHE A O 1
ATOM 7803 N N . VAL A 1 975 ? -24.515 8.841 40.277 1.00 95.44 975 VAL A N 1
ATOM 7804 C CA . VAL A 1 975 ? -23.342 9.552 40.819 1.00 95.44 975 VAL A CA 1
ATOM 7805 C C . VAL A 1 975 ? -22.600 8.623 41.786 1.00 95.44 975 VAL A C 1
ATOM 7807 O O . VAL A 1 975 ? -23.247 8.055 42.669 1.00 95.44 975 VAL A O 1
ATOM 7810 N N . PRO A 1 976 ? -21.274 8.432 41.682 1.00 96.19 976 PRO A N 1
ATOM 7811 C CA . PRO A 1 976 ? -20.554 7.537 42.578 1.00 96.19 976 PRO A CA 1
ATOM 7812 C C . PRO A 1 976 ? -20.411 8.181 43.962 1.00 96.19 976 PRO A C 1
ATOM 7814 O O . PRO A 1 976 ? -20.332 9.399 44.088 1.00 96.19 976 PRO A O 1
ATOM 7817 N N . ALA A 1 977 ? -20.359 7.390 45.032 1.00 94.75 977 ALA A N 1
ATOM 7818 C CA . ALA A 1 977 ? -20.261 7.951 46.381 1.00 94.75 977 ALA A CA 1
ATOM 7819 C C . ALA A 1 977 ? -18.880 8.569 46.683 1.00 94.75 977 ALA A C 1
ATOM 7821 O O . ALA A 1 977 ? -18.790 9.506 47.477 1.00 94.75 977 ALA A O 1
ATOM 7822 N N . LEU A 1 978 ? -17.842 8.076 46.005 1.00 94.69 978 LEU A N 1
ATOM 7823 C CA . LEU A 1 978 ? -16.495 8.639 45.902 1.00 94.69 978 LEU A CA 1
ATOM 7824 C C . LEU A 1 978 ? -16.246 8.975 44.425 1.00 94.69 978 LEU A C 1
ATOM 7826 O O . LEU A 1 978 ? -16.508 8.124 43.575 1.00 94.69 978 LEU A O 1
ATOM 7830 N N . SER A 1 979 ? -15.732 10.164 44.109 1.00 95.06 979 SER A N 1
ATOM 7831 C CA . SER A 1 979 ? -15.430 10.556 42.723 1.00 95.06 979 SER A CA 1
ATOM 7832 C C . SER A 1 979 ? -14.448 9.596 42.030 1.00 95.06 979 SER A C 1
ATOM 7834 O O . SER A 1 979 ? -13.616 8.952 42.666 1.00 95.06 979 SER A O 1
ATOM 7836 N N . ARG A 1 980 ? -14.548 9.510 40.701 1.00 96.56 980 ARG A N 1
ATOM 7837 C CA . ARG A 1 980 ? -13.627 8.796 39.795 1.00 96.56 980 ARG A CA 1
ATOM 7838 C C . ARG A 1 980 ? -12.785 9.715 38.923 1.00 96.56 980 ARG A C 1
ATOM 7840 O O . ARG A 1 980 ? -12.048 9.232 38.062 1.00 96.56 980 ARG A O 1
ATOM 7847 N N . ILE A 1 981 ? -12.877 11.013 39.176 1.00 95.06 981 ILE A N 1
ATOM 7848 C CA . ILE A 1 981 ? -12.046 12.044 38.572 1.00 95.06 981 ILE A CA 1
ATOM 7849 C C . ILE A 1 981 ? -11.636 13.079 39.618 1.00 95.06 981 ILE A C 1
ATOM 7851 O O . ILE A 1 981 ? -12.321 13.259 40.629 1.00 95.06 981 ILE A O 1
ATOM 7855 N N . GLU A 1 982 ? -10.552 13.775 39.316 1.00 91.25 982 GLU A N 1
ATOM 7856 C CA . GLU A 1 982 ? -10.069 14.990 39.961 1.00 91.25 982 GLU A CA 1
ATOM 7857 C C . GLU A 1 982 ? -10.152 16.122 38.920 1.00 91.25 982 GLU A C 1
ATOM 7859 O O . GLU A 1 982 ? -9.732 15.936 37.776 1.00 91.25 982 GLU A O 1
ATOM 7864 N N . LEU A 1 983 ? -10.747 17.261 39.286 1.00 87.50 983 LEU A N 1
ATOM 7865 C CA . LEU A 1 983 ? -10.822 18.448 38.425 1.00 87.50 983 LEU A CA 1
ATOM 7866 C C . LEU A 1 983 ? -9.588 19.321 38.683 1.00 87.50 983 LEU A C 1
ATOM 7868 O O . LEU A 1 983 ? -9.247 19.567 39.840 1.00 87.50 983 LEU A O 1
ATOM 7872 N N . GLN A 1 984 ? -8.913 19.764 37.625 1.00 77.56 984 GLN A N 1
ATOM 7873 C CA . GLN A 1 984 ? -7.673 20.539 37.716 1.00 77.56 984 GLN A CA 1
ATOM 7874 C C . GLN A 1 984 ? -7.973 22.048 37.692 1.00 77.56 984 GLN A C 1
ATOM 7876 O O . GLN A 1 984 ? -8.495 22.574 36.712 1.00 77.56 984 GLN A O 1
ATOM 7881 N N . GLU A 1 985 ? -7.620 22.761 38.766 1.00 59.72 985 GLU A N 1
ATOM 7882 C CA . GLU A 1 985 ? -7.653 24.231 38.797 1.00 59.72 985 GLU A CA 1
ATOM 7883 C C . GLU A 1 985 ? -6.419 24.812 38.086 1.00 59.72 985 GLU A C 1
ATOM 7885 O O . GLU A 1 985 ? -5.421 25.166 38.717 1.00 59.72 985 GLU A O 1
ATOM 7890 N N . ASP A 1 986 ? -6.485 24.931 36.758 1.00 51.53 986 ASP A N 1
ATOM 7891 C CA . ASP A 1 986 ? -5.538 25.762 36.010 1.00 51.53 986 ASP A CA 1
ATOM 7892 C C . ASP A 1 986 ? -5.732 27.245 36.383 1.00 51.53 986 ASP A C 1
ATOM 7894 O O . ASP A 1 986 ? -6.854 27.752 36.440 1.00 51.53 986 ASP A O 1
ATOM 7898 N N . GLY A 1 987 ? -4.636 27.973 36.628 1.00 42.22 987 GLY A N 1
ATOM 7899 C CA . GLY A 1 987 ? -4.639 29.304 37.266 1.00 42.22 987 GLY A CA 1
ATOM 7900 C C . GLY A 1 987 ? -5.249 30.472 36.466 1.00 42.22 987 GLY A C 1
ATOM 7901 O O . GLY A 1 987 ? -5.021 31.635 36.809 1.00 42.22 987 GLY A O 1
ATOM 7902 N N . GLY A 1 988 ? -5.990 30.197 35.391 1.00 42.06 988 GLY A N 1
ATOM 7903 C CA . GLY A 1 988 ? -6.716 31.181 34.590 1.00 42.06 988 GLY A CA 1
ATOM 7904 C C . GLY A 1 988 ? -8.184 31.276 35.008 1.00 42.06 988 GLY A C 1
ATOM 7905 O O . GLY A 1 988 ? -8.917 30.298 34.932 1.00 42.06 988 GLY A O 1
ATOM 7906 N N . ILE A 1 989 ? -8.644 32.470 35.401 1.00 35.62 989 ILE A N 1
ATOM 7907 C CA . ILE A 1 989 ? -10.034 32.698 35.834 1.00 35.62 989 ILE A CA 1
ATOM 7908 C C . ILE A 1 989 ? -10.999 32.535 34.644 1.00 35.62 989 ILE A C 1
ATOM 7910 O O . ILE A 1 989 ? -11.264 33.491 33.911 1.00 35.62 989 ILE A O 1
ATOM 7914 N N . LEU A 1 990 ? -11.548 31.330 34.479 1.00 40.62 990 LEU A N 1
ATOM 7915 C CA . LEU A 1 990 ? -12.591 30.996 33.511 1.00 40.62 990 LEU A CA 1
ATOM 7916 C C . LEU A 1 990 ? -13.712 30.210 34.198 1.00 40.62 990 LEU A C 1
ATOM 7918 O O . LEU A 1 990 ? -13.587 29.021 34.471 1.00 40.62 990 LEU A O 1
ATOM 7922 N N . ASP A 1 991 ? -14.805 30.926 34.455 1.00 44.03 991 ASP A N 1
ATOM 7923 C CA . ASP A 1 991 ? -16.086 30.423 34.960 1.00 44.03 991 ASP A CA 1
ATOM 7924 C C . ASP A 1 991 ? -16.586 29.214 34.141 1.00 44.03 991 ASP A C 1
ATOM 7926 O O . ASP A 1 991 ? -16.581 29.249 32.906 1.00 44.03 991 ASP A O 1
ATOM 7930 N N . ASP A 1 992 ? -17.058 28.164 34.820 1.00 44.38 992 ASP A N 1
ATOM 7931 C CA . ASP A 1 992 ? -17.592 26.942 34.204 1.00 44.38 992 ASP A CA 1
ATOM 7932 C C . ASP A 1 992 ? -18.755 27.221 33.239 1.00 44.38 992 ASP A C 1
ATOM 7934 O O . ASP A 1 992 ? -18.966 26.463 32.285 1.00 44.38 992 ASP A O 1
ATOM 7938 N N . SER A 1 993 ? -19.475 28.339 33.415 1.00 40.12 993 SER A N 1
ATOM 7939 C CA . SER A 1 993 ? -20.478 28.796 32.444 1.00 40.12 993 SER A CA 1
ATOM 7940 C C . SER A 1 993 ? -19.877 28.994 31.041 1.00 40.12 993 SER A C 1
ATOM 7942 O O . SER A 1 993 ? -20.494 28.620 30.044 1.00 40.12 993 SER A O 1
ATOM 7944 N N . VAL A 1 994 ? -18.631 29.474 30.949 1.00 43.09 994 VAL A N 1
ATOM 7945 C CA . VAL A 1 994 ? -17.898 29.701 29.692 1.00 43.09 994 VAL A CA 1
ATOM 7946 C C . VAL A 1 994 ? -17.385 28.389 29.086 1.00 43.09 994 VAL A C 1
ATOM 7948 O O . VAL A 1 994 ? -17.263 28.290 27.862 1.00 43.09 994 VAL A O 1
ATOM 7951 N N . LYS A 1 995 ? -17.122 27.362 29.908 1.00 49.38 995 LYS A N 1
ATOM 7952 C CA . LYS A 1 995 ? -16.750 26.017 29.436 1.00 49.38 995 LYS A CA 1
ATOM 7953 C C . LYS A 1 995 ? -17.959 25.304 28.823 1.00 49.38 995 LYS A C 1
ATOM 7955 O O . LYS A 1 995 ? -17.903 24.903 27.662 1.00 49.38 995 LYS A O 1
ATOM 7960 N N . GLN A 1 996 ? -19.086 25.238 29.540 1.00 45.34 996 GLN A N 1
ATOM 7961 C CA . GLN A 1 996 ? -20.308 24.579 29.046 1.00 45.34 996 GLN A CA 1
ATOM 7962 C C . GLN A 1 996 ? -20.957 25.310 27.862 1.00 45.34 996 GLN A C 1
ATOM 7964 O O . GLN A 1 996 ? -21.583 24.670 27.012 1.00 45.34 996 GLN A O 1
ATOM 7969 N N . GLN A 1 997 ? -20.740 26.625 27.732 1.00 44.25 997 GLN A N 1
ATOM 7970 C CA . GLN A 1 997 ? -21.072 27.341 26.500 1.00 44.25 997 GLN A CA 1
ATOM 7971 C C . GLN A 1 997 ? -20.375 26.739 25.269 1.00 44.25 997 GLN A C 1
ATOM 7973 O O . GLN A 1 997 ? -21.007 26.634 24.228 1.00 44.25 997 GLN A O 1
ATOM 7978 N N . ARG A 1 998 ? -19.122 26.265 25.338 1.00 48.22 998 ARG A N 1
ATOM 7979 C CA . ARG A 1 998 ? -18.417 25.777 24.131 1.00 48.22 998 ARG A CA 1
ATOM 7980 C C . ARG A 1 998 ? -19.062 24.549 23.507 1.00 48.22 998 ARG A C 1
ATOM 7982 O O . ARG A 1 998 ? -19.280 24.559 22.303 1.00 48.22 998 ARG A O 1
ATOM 7989 N N . LEU A 1 999 ? -19.460 23.575 24.327 1.00 45.53 999 LEU A N 1
ATOM 7990 C CA . LEU A 1 999 ? -20.185 22.374 23.887 1.00 45.53 999 LEU A CA 1
ATOM 7991 C C . LEU A 1 999 ? -21.582 22.666 23.302 1.00 45.53 999 LEU A C 1
ATOM 7993 O O . LEU A 1 999 ? -22.257 21.731 22.871 1.00 45.53 999 LEU A O 1
ATOM 7997 N N . SER A 1 1000 ? -22.041 23.924 23.324 1.00 36.94 1000 SER A N 1
ATOM 7998 C CA . SER A 1 1000 ? -23.405 24.308 22.948 1.00 36.94 1000 SER A CA 1
ATOM 7999 C C . SER A 1 1000 ? -23.578 25.624 22.193 1.00 36.94 1000 SER A C 1
ATOM 8001 O O . SER A 1 1000 ? -24.703 25.935 21.815 1.00 36.94 1000 SER A O 1
ATOM 8003 N N . SER A 1 1001 ? -22.507 26.385 21.957 1.00 31.06 1001 SER A N 1
ATOM 8004 C CA . SER A 1 1001 ? -22.551 27.681 21.276 1.00 31.06 1001 SER A CA 1
ATOM 8005 C C . SER A 1 1001 ? -21.338 27.918 20.364 1.00 31.06 1001 SER A C 1
ATOM 8007 O O . SER A 1 1001 ? -20.532 28.823 20.612 1.00 31.06 1001 SER A O 1
ATOM 8009 N N . LYS A 1 1002 ? -21.223 27.121 19.295 1.00 32.12 1002 LYS A N 1
ATOM 8010 C CA . LYS A 1 1002 ? -20.473 27.441 18.065 1.00 32.12 1002 LYS A CA 1
ATOM 8011 C C . LYS A 1 1002 ? -21.033 26.653 16.878 1.00 32.12 1002 LYS A C 1
ATOM 8013 O O . LYS A 1 1002 ? -21.059 25.411 16.979 1.00 32.12 1002 LYS A O 1
#

Sequence (1002 aa):
MGDSDPSFPASRSNSKSASSDSDEEDFSDDEEQYSSTQNTNVDLRLKKCPPFCGNKFESDEEYRKPLGVVYDEVRKHWLICCQSDKVIQIKKRRGKSEVNCLSHDKIRNPSAIAIYQEGKSAAILCSEHTNRNFYIVLLKYGTKNSKIDIFATWKHDEYQLFFQCRGIAKSIAGNLITIDMPIQPRSPRIRIFQKYFPKQINFDIEGARRPSFISSCDDKLAISDLGTQKVFLYKISDIDFSNPNISLLNLIDSNYISVPRTAKSLANEQGFLFVAGVQFDRDGHLLVGDASGHTVKLYDPSLRFLHRISSDFPIPYMSSFFFNKRGHGIIIDLRGDNKFVYAQMSGTSKMKPWIETESRPNRPSRSRFNNRVTKCYYSADCPDPQLLFRMQTETDSAPPFACVNDIKVLHNLNIERGMNVAALNGTTGETLSTQVFDVTASDEKLMQWMADLPHKSILMAASFGDVAEHVSRQARGFFKAFGARKIDSWRGGQAYAIVGQRGIQPGDGFETMYEFNSGTTEMTMIENCIDLPFAKTRRIELKVDQSEVHRADESRLENLGAFHDDLVKKKNQVVQEKYWKDCGLKKPCDEDSIAVHFYSGEHKEDSPKMCIGDKLLFDEELNDAGRGLNLAMMEPKTGRVTAVVHFDTYRDESHGLEEWLDAVPTGYIVAVISFDEASNMLTDMARRIFYEMGSSMIDRMKFRASWYFIGQKGIGAYTPFEDLNIPSGNNWATPIKTSFCLPKALSKWSGRKDPASANDVRNLPKRHFCAKYDRHEEFCNDEKLDDRIVPRILRNENRANDPIFNVPILVAAGLAPDSLRSTLQTLMNQEGINTQLVIVAYDKEYPENADLSSLFHVKSFLLSSLANAFSVFPEAKELIVIEEDVKLSDDWLEYFSAIYQSFTNDKTVDFALAYNPNGFIETSGPASTVYRINGQNLIGSYIIKRELFEQYIRLREFCCFERSNWDLRDSTVFVPALSRIELQEDGGILDDSVKQQRLSSK